Protein AF-0000000079576656 (afdb_homodimer)

Organism: NCBI:txid418240

InterPro domains:
  IPR001362 Glycoside hydrolase, family 32 [SM00640] (6-427)
  IPR013148 Glycosyl hydrolase family 32, N-terminal [PF00251] (21-283)
  IPR013189 Glycosyl hydrolase family 32, C-terminal [PF08244] (321-458)
  IPR013320 Concanavalin A-like lectin/glucanase domain superfamily [SSF49899] (324-457)
  IPR023296 Glycosyl hydrolase, five-bladed beta-propeller domain superfamily [G3DSA:2.115.10.20] (12-300)
  IPR023296 Glycosyl hydrolase, five-bladed beta-propeller domain superfamily [SSF75005] (3-295)
  IPR051214 Glycosyl Hydrolase 32 Enzymes [PTHR43101] (5-454)

Solvent-accessible surface area (backbone atoms only — not comparable to full-atom values): 45562 Å² total; per-residue (Å²): 123,66,77,52,52,53,51,60,85,83,38,26,24,38,56,40,31,50,40,63,56,91,75,32,36,38,40,33,23,29,58,38,66,48,48,66,47,78,80,43,52,74,30,21,31,31,30,34,34,27,70,48,71,57,59,72,47,78,67,47,70,33,41,76,42,42,53,90,88,34,62,27,18,24,42,50,51,29,30,53,47,75,55,97,91,35,37,38,32,43,28,13,21,29,21,93,63,30,53,85,71,76,37,64,21,23,25,35,29,36,30,37,24,90,73,86,52,61,57,46,73,49,59,79,75,49,62,51,66,61,52,92,68,40,24,39,75,40,32,37,17,36,31,73,44,78,38,71,92,74,64,30,37,37,36,34,26,12,26,24,52,57,70,60,80,52,32,36,44,11,17,32,30,32,31,37,20,78,74,86,74,60,70,44,83,69,49,75,67,49,70,36,38,72,25,43,41,32,35,41,40,33,75,52,72,60,91,73,35,35,39,42,34,30,21,33,53,23,66,66,33,31,37,34,40,30,39,18,79,39,94,85,40,72,67,41,71,55,88,72,35,52,66,41,12,37,36,36,38,49,41,34,65,44,68,49,94,88,43,34,35,33,37,23,19,38,41,36,33,49,91,65,31,50,67,34,57,73,40,86,35,24,30,36,49,71,36,27,49,46,71,44,96,85,64,50,73,30,39,45,75,42,66,54,48,68,62,39,46,52,50,72,44,78,48,79,69,47,69,50,79,26,67,67,26,47,47,69,47,77,76,41,69,77,41,69,54,35,32,37,38,34,31,33,37,31,37,42,78,74,31,44,34,34,40,42,34,36,28,23,22,76,87,42,46,31,26,39,30,44,40,35,36,40,80,59,30,26,35,36,47,45,44,34,46,13,56,66,64,72,50,37,55,41,83,43,32,47,45,78,41,90,59,56,63,69,46,77,43,55,40,39,34,43,35,41,53,41,37,39,37,39,36,45,88,41,40,36,39,42,45,74,52,65,81,59,70,34,29,20,29,30,40,37,28,24,29,18,30,34,40,40,35,75,32,36,42,25,41,46,62,54,130,124,66,75,52,53,52,51,61,88,82,40,26,24,38,54,42,31,51,40,62,57,90,75,33,36,38,40,33,23,29,59,37,67,45,47,86,34,80,80,46,54,74,30,21,31,32,30,34,34,29,69,47,72,57,59,72,44,78,69,48,69,33,41,76,41,41,52,90,88,35,60,28,19,25,40,50,51,31,31,53,49,76,57,94,91,35,37,36,32,43,30,11,21,29,20,94,64,28,53,87,72,77,37,65,21,23,27,35,29,35,31,38,26,89,73,86,54,60,56,46,73,51,59,78,76,48,62,49,68,61,51,91,68,38,24,37,75,41,33,37,17,36,30,73,43,78,38,70,91,74,64,29,36,38,36,36,27,14,26,24,52,56,71,59,80,52,33,38,46,10,18,31,31,32,32,37,19,79,75,85,73,60,69,42,82,68,49,75,65,49,69,36,38,73,25,42,40,33,36,42,39,35,73,51,71,60,91,72,36,34,40,42,33,32,22,32,54,23,67,66,32,31,37,34,42,30,38,20,78,38,96,83,40,74,66,41,71,54,86,73,34,51,65,42,12,38,36,34,39,49,42,35,66,45,68,48,95,88,43,34,34,33,37,22,19,38,41,36,34,48,91,64,31,50,66,33,57,73,41,86,34,24,31,35,49,70,35,27,48,48,72,42,95,86,65,50,73,32,39,45,75,42,65,54,47,67,62,38,46,52,49,71,43,76,48,78,69,49,69,50,79,26,66,67,27,47,47,70,48,79,75,41,69,77,41,69,52,36,32,37,39,33,31,34,37,28,36,43,78,73,30,45,34,33,37,43,34,36,28,23,21,76,87,43,45,31,26,39,30,44,39,34,35,38,81,60,30,25,34,36,44,44,42,33,46,12,56,65,63,73,52,37,54,41,82,43,30,48,45,78,41,90,59,55,62,69,46,78,43,56,40,40,34,42,35,40,52,42,36,38,38,40,38,45,87,42,38,37,39,41,43,74,50,63,80,57,69,35,30,20,30,28,39,38,27,24,30,18,30,34,40,39,36,74,33,38,43,24,42,46,62,54,130

Structure (mmCIF, N/CA/C/O backbone):
data_AF-0000000079576656-model_v1
#
loop_
_entity.id
_entity.type
_entity.pdbx_description
1 polymer beta-fructofuranosidase
#
loop_
_atom_site.group_PDB
_atom_site.id
_atom_site.type_symbol
_atom_site.label_atom_id
_atom_site.label_alt_id
_atom_site.label_comp_id
_atom_site.label_asym_id
_atom_site.label_entity_id
_atom_site.label_seq_id
_atom_site.pdbx_PDB_ins_code
_atom_site.Cartn_x
_atom_site.Cartn_y
_atom_site.Cartn_z
_atom_site.occupancy
_atom_site.B_iso_or_equiv
_atom_site.auth_seq_id
_atom_site.auth_comp_id
_atom_site.auth_asym_id
_atom_site.auth_atom_id
_atom_site.pdbx_PDB_model_num
ATOM 1 N N . MET A 1 1 ? -22.438 16.422 -5.633 1 76.94 1 MET A N 1
ATOM 2 C CA . MET A 1 1 ? -21.875 17.484 -4.797 1 76.94 1 MET A CA 1
ATOM 3 C C . MET A 1 1 ? -22.031 17.156 -3.316 1 76.94 1 MET A C 1
ATOM 5 O O . MET A 1 1 ? -23.031 16.562 -2.912 1 76.94 1 MET A O 1
ATOM 9 N N . GLN A 1 2 ? -21.016 17.562 -2.578 1 82.56 2 GLN A N 1
ATOM 10 C CA . GLN A 1 2 ? -21.047 17.266 -1.147 1 82.56 2 GLN A CA 1
ATOM 11 C C . GLN A 1 2 ? -22.234 17.938 -0.473 1 82.56 2 GLN A C 1
ATOM 13 O O . GLN A 1 2 ? -22.656 19.016 -0.874 1 82.56 2 GLN A O 1
ATOM 18 N N . LYS A 1 3 ? -22.75 17.234 0.457 1 91.31 3 LYS A N 1
ATOM 19 C CA . LYS A 1 3 ? -23.953 17.688 1.136 1 91.31 3 LYS A CA 1
ATOM 20 C C . LYS A 1 3 ? -23.672 18.047 2.594 1 91.31 3 LYS A C 1
ATOM 22 O O . LYS A 1 3 ? -24.297 18.953 3.152 1 91.31 3 LYS A O 1
ATOM 27 N N . LEU A 1 4 ? -22.781 17.312 3.176 1 97.31 4 LEU A N 1
ATOM 28 C CA . LEU A 1 4 ? -22.469 17.469 4.594 1 97.31 4 LEU A CA 1
ATOM 29 C C . LEU A 1 4 ? -21.172 18.25 4.785 1 97.31 4 LEU A C 1
ATOM 31 O O . LEU A 1 4 ? -21.125 19.203 5.566 1 97.31 4 LEU A O 1
ATOM 35 N N . TYR A 1 5 ? -20.156 17.844 4.102 1 97.75 5 TYR A N 1
ATOM 36 C CA . TYR A 1 5 ? -18.844 18.484 4.219 1 97.75 5 TYR A CA 1
ATOM 37 C C . TYR A 1 5 ? -18.797 19.781 3.414 1 97.75 5 TYR A C 1
ATOM 39 O O . TYR A 1 5 ? -19.547 19.938 2.443 1 97.75 5 TYR A O 1
ATOM 47 N N . TYR A 1 6 ? -17.953 20.672 3.76 1 98 6 TYR A N 1
ATOM 48 C CA . TYR A 1 6 ? -17.953 22.016 3.201 1 98 6 TYR A CA 1
ATOM 49 C C . TYR A 1 6 ? -17 22.109 2.014 1 98 6 TYR A C 1
ATOM 51 O O . TYR A 1 6 ? -15.82 21.766 2.125 1 98 6 TYR A O 1
ATOM 59 N N . GLN A 1 7 ? -17.453 22.547 1.021 1 97.69 7 GLN A N 1
ATOM 60 C CA . GLN A 1 7 ? -16.734 23 -0.173 1 97.69 7 GLN A CA 1
ATOM 61 C C . GLN A 1 7 ? -17.5 24.109 -0.886 1 97.69 7 GLN A C 1
ATOM 63 O O . GLN A 1 7 ? -18.641 23.922 -1.306 1 97.69 7 GLN A O 1
ATOM 68 N N . PHE A 1 8 ? -16.891 25.281 -1.002 1 97.31 8 PHE A N 1
ATOM 69 C CA . PHE A 1 8 ? -17.562 26.375 -1.691 1 97.31 8 PHE A CA 1
ATOM 70 C C . PHE A 1 8 ? -17.781 26.047 -3.162 1 97.31 8 PHE A C 1
ATOM 72 O O . PHE A 1 8 ? -16.906 25.469 -3.811 1 97.31 8 PHE A O 1
ATOM 79 N N . PRO A 1 9 ? -18.969 26.344 -3.723 1 95.56 9 PRO A N 1
ATOM 80 C CA . PRO A 1 9 ? -19.281 25.969 -5.102 1 95.56 9 PRO A CA 1
ATOM 81 C C . PRO A 1 9 ? -18.25 26.453 -6.105 1 95.56 9 PRO A C 1
ATOM 83 O O . PRO A 1 9 ? -17.828 27.609 -6.055 1 95.56 9 PRO A O 1
ATOM 86 N N . GLY A 1 10 ? -17.891 25.547 -6.91 1 94.75 10 GLY A N 1
ATOM 87 C CA . GLY A 1 10 ? -16.984 25.875 -8 1 94.75 10 GLY A CA 1
ATOM 88 C C . GLY A 1 10 ? -15.539 26 -7.562 1 94.75 10 GLY A C 1
ATOM 89 O O . GLY A 1 10 ? -14.688 26.453 -8.336 1 94.75 10 GLY A O 1
ATOM 90 N N . THR A 1 11 ? -15.266 25.719 -6.355 1 97.19 11 THR A N 1
ATOM 91 C CA . THR A 1 11 ? -13.906 25.797 -5.836 1 97.19 11 THR A CA 1
ATOM 92 C C . THR A 1 11 ? -13.523 24.516 -5.094 1 97.19 11 THR A C 1
ATOM 94 O O . THR A 1 11 ? -14.383 23.688 -4.82 1 97.19 11 THR A O 1
ATOM 97 N N . TRP A 1 12 ? -12.305 24.344 -4.879 1 97.94 12 TRP A N 1
ATOM 98 C CA . TRP A 1 12 ? -11.758 23.25 -4.082 1 97.94 12 TRP A CA 1
ATOM 99 C C . TRP A 1 12 ? -11.047 23.781 -2.84 1 97.94 12 TRP A C 1
ATOM 101 O O . TRP A 1 12 ? -10.258 24.734 -2.924 1 97.94 12 TRP A O 1
ATOM 111 N N . PHE A 1 13 ? -11.336 23.188 -1.764 1 98.38 13 PHE A N 1
ATOM 112 C CA . PHE A 1 13 ? -10.914 23.641 -0.441 1 98.38 13 PHE A CA 1
ATOM 113 C C . PHE A 1 13 ? -9.453 23.266 -0.188 1 98.38 13 PHE A C 1
ATOM 115 O O . PHE A 1 13 ? -9.094 22.094 -0.197 1 98.38 13 PHE A O 1
ATOM 122 N N . GLY A 1 14 ? -8.602 24.297 0.039 1 98.19 14 GLY A N 1
ATOM 123 C CA . GLY A 1 14 ? -7.203 24.109 0.386 1 98.19 14 GLY A CA 1
ATOM 124 C C . GLY A 1 14 ? -6.926 24.266 1.869 1 98.19 14 GLY A C 1
ATOM 125 O O . GLY A 1 14 ? -7.816 24.047 2.697 1 98.19 14 GLY A O 1
ATOM 126 N N . ASP A 1 15 ? -5.73 24.609 2.205 1 98.56 15 ASP A N 1
ATOM 127 C CA . ASP A 1 15 ? -5.277 24.672 3.592 1 98.56 15 ASP A CA 1
ATOM 128 C C . ASP A 1 15 ? -6.172 25.594 4.414 1 98.56 15 ASP A C 1
ATOM 130 O O . ASP A 1 15 ? -6.586 26.656 3.938 1 98.56 15 ASP A O 1
ATOM 134 N N . CYS A 1 16 ? -6.441 25.156 5.609 1 98.75 16 CYS A N 1
ATOM 135 C CA . CYS A 1 16 ? -7.32 25.891 6.512 1 98.75 16 CYS A CA 1
ATOM 136 C C . CYS A 1 16 ? -6.547 26.453 7.699 1 98.75 16 CYS A C 1
ATOM 138 O O . CYS A 1 16 ? -5.758 25.734 8.32 1 98.75 16 CYS A O 1
ATOM 140 N N . MET A 1 17 ? -6.73 27.734 7.953 1 98.75 17 MET A N 1
ATOM 141 C CA . MET A 1 17 ? -6.207 28.406 9.141 1 98.75 17 MET A CA 1
ATOM 142 C C . MET A 1 17 ? -7.316 28.672 10.148 1 98.75 17 MET A C 1
ATOM 144 O O . MET A 1 17 ? -7.918 29.75 10.148 1 98.75 17 MET A O 1
ATOM 148 N N . PRO A 1 18 ? -7.457 27.734 11.062 1 98.75 18 PRO A N 1
ATOM 149 C CA . PRO A 1 18 ? -8.625 27.781 11.938 1 98.75 18 PRO A CA 1
ATOM 150 C C . PRO A 1 18 ? -8.453 28.766 13.094 1 98.75 18 PRO A C 1
ATOM 152 O O . PRO A 1 18 ? -7.332 29.016 13.531 1 98.75 18 PRO A O 1
ATOM 155 N N . PHE A 1 19 ? -9.547 29.25 13.562 1 98.69 19 PHE A N 1
ATOM 156 C CA . PHE A 1 19 ? -9.672 30.062 14.773 1 98.69 19 PHE A CA 1
ATOM 157 C C . PHE A 1 19 ? -11.031 29.844 15.43 1 98.69 19 PHE A C 1
ATOM 159 O O . PHE A 1 19 ? -11.914 29.219 14.844 1 98.69 19 PHE A O 1
ATOM 166 N N . GLY A 1 20 ? -11.148 30.172 16.688 1 98.25 20 GLY A N 1
ATOM 167 C CA . GLY A 1 20 ? -12.414 30.094 17.391 1 98.25 20 GLY A CA 1
ATOM 168 C C . GLY A 1 20 ? -12.688 31.312 18.25 1 98.25 20 GLY A C 1
ATOM 169 O O . GLY A 1 20 ? -11.766 31.875 18.859 1 98.25 20 GLY A O 1
ATOM 170 N N . HIS A 1 21 ? -13.82 31.734 18.266 1 97.94 21 HIS A N 1
ATOM 171 C CA . HIS A 1 21 ? -14.289 32.844 19.094 1 97.94 21 HIS A CA 1
ATOM 172 C C . HIS A 1 21 ? -15.766 32.688 19.453 1 97.94 21 HIS A C 1
ATOM 174 O O . HIS A 1 21 ? -16.594 32.406 18.578 1 97.94 21 HIS A O 1
ATOM 180 N N . GLY A 1 22 ? -16.047 32.844 20.734 1 97.31 22 GLY A N 1
ATOM 181 C CA . GLY A 1 22 ? -17.406 32.562 21.156 1 97.31 22 GLY A CA 1
ATOM 182 C C . GLY A 1 22 ? -17.812 31.125 20.953 1 97.31 22 GLY A C 1
ATOM 183 O O . GLY A 1 22 ? -17.141 30.203 21.422 1 97.31 22 GLY A O 1
ATOM 184 N N . ASP A 1 23 ? -18.859 31.016 20.141 1 97.19 23 ASP A N 1
ATOM 185 C CA . ASP A 1 23 ? -19.344 29.656 19.891 1 97.19 23 ASP A CA 1
ATOM 186 C C . ASP A 1 23 ? -19.109 29.25 18.438 1 97.19 23 ASP A C 1
ATOM 188 O O . ASP A 1 23 ? -19.672 28.266 17.969 1 97.19 23 ASP A O 1
ATOM 192 N N . LYS A 1 24 ? -18.219 30.062 17.781 1 98.06 24 LYS A N 1
ATOM 193 C CA . LYS A 1 24 ? -18.047 29.812 16.359 1 98.06 24 LYS A CA 1
ATOM 194 C C . LYS A 1 24 ? -16.578 29.516 16.016 1 98.06 24 LYS A C 1
ATOM 196 O O . LYS A 1 24 ? -15.672 30.109 16.594 1 98.06 24 LYS A O 1
ATOM 201 N N . PHE A 1 25 ? -16.5 28.625 15.141 1 98.69 25 PHE A N 1
ATOM 202 C CA . PHE A 1 25 ? -15.211 28.422 14.492 1 98.69 25 PHE A CA 1
ATOM 203 C C . PHE A 1 25 ? -15.109 29.234 13.211 1 98.69 25 PHE A C 1
ATOM 205 O O . PHE A 1 25 ? -16.094 29.391 12.477 1 98.69 25 PHE A O 1
ATOM 212 N N . TYR A 1 26 ? -14 29.828 13.023 1 98.81 26 TYR A N 1
ATOM 213 C CA . TYR A 1 26 ? -13.648 30.578 11.82 1 98.81 26 TYR A CA 1
ATOM 214 C C . TYR A 1 26 ? -12.711 29.781 10.93 1 98.81 26 TYR A C 1
ATOM 216 O O . TYR A 1 26 ? -11.609 29.406 11.352 1 98.81 26 TYR A O 1
ATOM 224 N N . LEU A 1 27 ? -13.141 29.469 9.711 1 98.81 27 LEU A N 1
ATOM 225 C CA . LEU A 1 27 ? -12.344 28.75 8.727 1 98.81 27 LEU A CA 1
ATOM 226 C C . LEU A 1 27 ? -11.758 29.719 7.703 1 98.81 27 LEU A C 1
ATOM 228 O O . LEU A 1 27 ? -12.375 30 6.672 1 98.81 27 LEU A O 1
ATOM 232 N N . TYR A 1 28 ? -10.625 30.281 7.992 1 98.88 28 TYR A N 1
ATOM 233 C CA . TYR A 1 28 ? -9.875 30.938 6.93 1 98.88 28 TYR A CA 1
ATOM 234 C C . TYR A 1 28 ? -9.219 29.922 6.004 1 98.88 28 TYR A C 1
ATOM 236 O O . TYR A 1 28 ? -8.5 29.031 6.461 1 98.88 28 TYR A O 1
ATOM 244 N N . HIS A 1 29 ? -9.516 30 4.711 1 98.69 29 HIS A N 1
ATOM 245 C CA . HIS A 1 29 ? -9.055 28.922 3.861 1 98.69 29 HIS A CA 1
ATOM 246 C C . HIS A 1 29 ? -8.797 29.406 2.438 1 98.69 29 HIS A C 1
ATOM 248 O O . HIS A 1 29 ? -9.211 30.5 2.064 1 98.69 29 HIS A O 1
ATOM 254 N N . GLN A 1 30 ? -8.086 28.562 1.775 1 98.38 30 GLN A N 1
ATOM 255 C CA . GLN A 1 30 ? -7.781 28.812 0.37 1 98.38 30 GLN A CA 1
ATOM 256 C C . GLN A 1 30 ? -8.828 28.172 -0.539 1 98.38 30 GLN A C 1
ATOM 258 O O . GLN A 1 30 ? -9.336 27.094 -0.244 1 98.38 30 GLN A O 1
ATOM 263 N N . ARG A 1 31 ? -9.125 28.844 -1.634 1 97.94 31 ARG A N 1
ATOM 264 C CA . ARG A 1 31 ? -10.016 28.297 -2.654 1 97.94 31 ARG A CA 1
ATOM 265 C C . ARG A 1 31 ? -9.297 28.172 -3.996 1 97.94 31 ARG A C 1
ATOM 267 O O . ARG A 1 31 ? -8.859 29.188 -4.566 1 97.94 31 ARG A O 1
ATOM 274 N N . ASP A 1 32 ? -9.219 26.969 -4.363 1 96.62 32 ASP A N 1
ATOM 275 C CA . ASP A 1 32 ? -8.664 26.703 -5.688 1 96.62 32 ASP A CA 1
ATOM 276 C C . ASP A 1 32 ? -9.766 26.688 -6.746 1 96.62 32 ASP A C 1
ATOM 278 O O . ASP A 1 32 ? -10.859 26.156 -6.508 1 96.62 32 ASP A O 1
ATOM 282 N N . THR A 1 33 ? -9.477 27.297 -7.941 1 96.06 33 THR A N 1
ATOM 283 C CA . THR A 1 33 ? -10.477 27.328 -9 1 96.06 33 THR A CA 1
ATOM 284 C C . THR A 1 33 ? -10.172 26.266 -10.062 1 96.06 33 THR A C 1
ATOM 286 O O . THR A 1 33 ? -11.016 25.984 -10.914 1 96.06 33 THR A O 1
ATOM 289 N N . ARG A 1 34 ? -9.023 25.719 -9.969 1 95.44 34 ARG A N 1
ATOM 290 C CA . ARG A 1 34 ? -8.547 24.719 -10.938 1 95.44 34 ARG A CA 1
ATOM 291 C C . ARG A 1 34 ? -8.492 25.312 -12.336 1 95.44 34 ARG A C 1
ATOM 293 O O . ARG A 1 34 ? -8.844 24.641 -13.312 1 95.44 34 ARG A O 1
ATOM 300 N N . LYS A 1 35 ? -8.102 26.531 -12.422 1 94.56 35 LYS A N 1
ATOM 301 C CA . LYS A 1 35 ? -7.988 27.203 -13.711 1 94.56 35 LYS A CA 1
ATOM 302 C C . LYS A 1 35 ? -6.582 27.766 -13.914 1 94.56 35 LYS A C 1
ATOM 304 O O . LYS A 1 35 ? -6.266 28.859 -13.43 1 94.56 35 LYS A O 1
ATOM 309 N N . PRO A 1 36 ? -5.684 27.328 -14.828 1 88.69 36 PRO A N 1
ATOM 310 C CA . PRO A 1 36 ? -5.832 25.922 -15.242 1 88.69 36 PRO A CA 1
ATOM 311 C C . PRO A 1 36 ? -5.402 24.938 -14.156 1 88.69 36 PRO A C 1
ATOM 313 O O . PRO A 1 36 ? -4.5 25.234 -13.367 1 88.69 36 PRO A O 1
ATOM 316 N N . GLY A 1 37 ? -5.883 23.844 -13.875 1 89.75 37 GLY A N 1
ATOM 317 C CA . GLY A 1 37 ? -5.52 22.844 -12.891 1 89.75 37 GLY A CA 1
ATOM 318 C C . GLY A 1 37 ? -5.305 23.406 -11.5 1 89.75 37 GLY A C 1
ATOM 319 O O . GLY A 1 37 ? -5.664 24.562 -11.234 1 89.75 37 GLY A O 1
ATOM 320 N N . PRO A 1 38 ? -4.602 22.641 -10.656 1 92.06 38 PRO A N 1
ATOM 321 C CA . PRO A 1 38 ? -4.305 23.172 -9.32 1 92.06 38 PRO A CA 1
ATOM 322 C C . PRO A 1 38 ? -3.273 24.297 -9.344 1 92.06 38 PRO A C 1
ATOM 324 O O . PRO A 1 38 ? -2.314 24.25 -10.117 1 92.06 38 PRO A O 1
ATOM 327 N N . PHE A 1 39 ? -3.51 25.297 -8.562 1 90.06 39 PHE A N 1
ATOM 328 C CA . PHE A 1 39 ? -2.609 26.438 -8.422 1 90.06 39 PHE A CA 1
ATOM 329 C C . PHE A 1 39 ? -2.541 27.25 -9.711 1 90.06 39 PHE A C 1
ATOM 331 O O . PHE A 1 39 ? -1.532 27.891 -9.992 1 90.06 39 PHE A O 1
ATOM 338 N N . GLY A 1 40 ? -3.605 27.141 -10.508 1 92.88 40 GLY A N 1
ATOM 339 C CA . GLY A 1 40 ? -3.607 27.906 -11.75 1 92.88 40 GLY A CA 1
ATOM 340 C C . GLY A 1 40 ? -3.738 29.406 -11.539 1 92.88 40 GLY A C 1
ATOM 341 O O . GLY A 1 40 ? -2.934 30.172 -12.047 1 92.88 40 GLY A O 1
ATOM 342 N N . GLU A 1 41 ? -4.746 29.781 -10.812 1 95.81 41 GLU A N 1
ATOM 343 C CA . GLU A 1 41 ? -4.973 31.172 -10.461 1 95.81 41 GLU A CA 1
ATOM 344 C C . GLU A 1 41 ? -4.57 31.453 -9.016 1 95.81 41 GLU A C 1
ATOM 346 O O . GLU A 1 41 ? -4.801 30.625 -8.125 1 95.81 41 GLU A O 1
ATOM 351 N N . PRO A 1 42 ? -3.926 32.656 -8.836 1 97.19 42 PRO A N 1
ATOM 352 C CA . PRO A 1 42 ? -3.576 33 -7.457 1 97.19 42 PRO A CA 1
ATOM 353 C C . PRO A 1 42 ? -4.801 33.156 -6.555 1 97.19 42 PRO A C 1
ATOM 355 O O . PRO A 1 42 ? -5.887 33.469 -7.031 1 97.19 42 PRO A O 1
ATOM 358 N N . PHE A 1 43 ? -4.637 32.906 -5.301 1 97.75 43 PHE A N 1
ATOM 359 C CA . PHE A 1 43 ? -5.727 33 -4.336 1 97.75 43 PHE A CA 1
ATOM 360 C C . PHE A 1 43 ? -5.254 33.656 -3.047 1 97.75 43 PHE A C 1
ATOM 362 O O . PHE A 1 43 ? -4.055 33.719 -2.77 1 97.75 43 PHE A O 1
ATOM 369 N N . GLY A 1 44 ? -6.156 34.312 -2.314 1 97.88 44 GLY A N 1
ATOM 370 C CA . GLY A 1 44 ? -5.988 34.719 -0.933 1 97.88 44 GLY A CA 1
ATOM 371 C C . GLY A 1 44 ? -6.625 33.781 0.061 1 97.88 44 GLY A C 1
ATOM 372 O O . GLY A 1 44 ? -6.57 32.562 -0.118 1 97.88 44 GLY A O 1
ATOM 373 N N . TRP A 1 45 ? -7.098 34.375 1.173 1 98.62 45 TRP A N 1
ATOM 374 C CA . TRP A 1 45 ? -7.895 33.594 2.129 1 98.62 45 TRP A CA 1
ATOM 375 C C . TRP A 1 45 ? -9.367 34 2.057 1 98.62 45 TRP A C 1
ATOM 377 O O . TRP A 1 45 ? -9.688 35.188 2.025 1 98.62 45 TRP A O 1
ATOM 387 N N . ASP A 1 46 ? -10.203 33.031 1.973 1 98.62 46 ASP A N 1
ATOM 388 C CA . ASP A 1 46 ? -11.641 33.219 2.186 1 98.62 46 ASP A CA 1
ATOM 389 C C . ASP A 1 46 ? -12.047 32.781 3.584 1 98.62 46 ASP A C 1
ATOM 391 O O . ASP A 1 46 ? -11.297 32.062 4.262 1 98.62 46 ASP A O 1
ATOM 395 N N . LEU A 1 47 ? -13.219 33.25 4.023 1 98.75 47 LEU A N 1
ATOM 396 C CA . LEU A 1 47 ? -13.672 32.938 5.371 1 98.75 47 LEU A CA 1
ATOM 397 C C . LEU A 1 47 ? -15.055 32.281 5.344 1 98.75 47 LEU A C 1
ATOM 399 O O . LEU A 1 47 ? -15.961 32.781 4.66 1 98.75 47 LEU A O 1
ATOM 403 N N . ALA A 1 48 ? -15.164 31.172 5.977 1 98.69 48 ALA A N 1
ATOM 404 C CA . ALA A 1 48 ? -16.438 30.594 6.383 1 98.69 48 ALA A CA 1
ATOM 405 C C . ALA A 1 48 ? -16.484 30.391 7.895 1 98.69 48 ALA A C 1
ATOM 407 O O . ALA A 1 48 ? -15.453 30.203 8.539 1 98.69 48 ALA A O 1
ATOM 408 N N . THR A 1 49 ? -17.656 30.484 8.484 1 98.56 49 THR A N 1
ATOM 409 C CA . THR A 1 49 ? -17.812 30.219 9.914 1 98.56 49 THR A CA 1
ATOM 410 C C . THR A 1 49 ? -18.812 29.094 10.148 1 98.56 49 THR A C 1
ATOM 412 O O . THR A 1 49 ? -19.656 28.828 9.297 1 98.56 49 THR A O 1
ATOM 415 N N . THR A 1 50 ? -18.672 28.422 11.211 1 98.62 50 THR A N 1
ATOM 416 C CA . THR A 1 50 ? -19.578 27.359 11.594 1 98.62 50 THR A CA 1
ATOM 417 C C . THR A 1 50 ? -19.562 27.156 13.109 1 98.62 50 THR A C 1
ATOM 419 O O . THR A 1 50 ? -18.562 27.438 13.766 1 98.62 50 THR A O 1
ATOM 422 N N . SER A 1 51 ? -20.688 26.688 13.664 1 98 51 SER A N 1
ATOM 423 C CA . SER A 1 51 ? -20.734 26.328 15.078 1 98 51 SER A CA 1
ATOM 424 C C . SER A 1 51 ? -20.922 24.812 15.266 1 98 51 SER A C 1
ATOM 426 O O . SER A 1 51 ? -20.859 24.312 16.391 1 98 51 SER A O 1
ATOM 428 N N . ASP A 1 52 ? -21.172 24.141 14.148 1 97.62 52 ASP A N 1
ATOM 429 C CA . ASP A 1 52 ? -21.578 22.75 14.344 1 97.62 52 ASP A CA 1
ATOM 430 C C . ASP A 1 52 ? -20.969 21.844 13.289 1 97.62 52 ASP A C 1
ATOM 432 O O . ASP A 1 52 ? -21.172 20.625 13.312 1 97.62 52 ASP A O 1
ATOM 436 N N . PHE A 1 53 ? -20.234 22.422 12.305 1 98.25 53 PHE A N 1
ATOM 437 C CA . PHE A 1 53 ? -19.562 21.703 11.227 1 98.25 53 PHE A CA 1
ATOM 438 C C . PHE A 1 53 ? -20.578 21.031 10.312 1 98.25 53 PHE A C 1
ATOM 440 O O . PHE A 1 53 ? -20.266 20.031 9.664 1 98.25 53 PHE A O 1
ATOM 447 N N . VAL A 1 54 ? -21.781 21.422 10.266 1 97.69 54 VAL A N 1
ATOM 448 C CA . VAL A 1 54 ? -22.844 21 9.367 1 97.69 54 VAL A CA 1
ATOM 449 C C . VAL A 1 54 ? -23.328 22.188 8.547 1 97.69 54 VAL A C 1
ATOM 451 O O . VAL A 1 54 ? -23.484 22.094 7.328 1 97.69 54 VAL A O 1
ATOM 454 N N . HIS A 1 55 ? -23.594 23.328 9.203 1 97.06 55 HIS A N 1
ATOM 455 C CA . HIS A 1 55 ? -24.016 24.562 8.57 1 97.06 55 HIS A CA 1
ATOM 456 C C . HIS A 1 55 ? -22.891 25.578 8.531 1 97.06 55 HIS A C 1
ATOM 458 O O . HIS A 1 55 ? -22.266 25.875 9.562 1 97.06 55 HIS A O 1
ATOM 464 N N . TYR A 1 56 ? -22.656 26.094 7.363 1 97.94 56 TYR A N 1
ATOM 465 C CA . TYR A 1 56 ? -21.562 27.047 7.184 1 97.94 56 TYR A CA 1
ATOM 466 C C . TYR A 1 56 ? -22.078 28.375 6.641 1 97.94 56 TYR A C 1
ATOM 468 O O . TYR A 1 56 ? -22.969 28.406 5.801 1 97.94 56 TYR A O 1
ATOM 476 N N . GLU A 1 57 ? -21.531 29.438 7.117 1 98 57 GLU A N 1
ATOM 477 C CA . GLU A 1 57 ? -21.781 30.766 6.586 1 98 57 GLU A CA 1
ATOM 478 C C . GLU A 1 57 ? -20.562 31.312 5.855 1 98 57 GLU A C 1
ATOM 480 O O . GLU A 1 57 ? -19.5 31.484 6.453 1 98 57 GLU A O 1
ATOM 485 N N . ASP A 1 58 ? -20.75 31.547 4.617 1 98 58 ASP A N 1
ATOM 486 C CA . ASP A 1 58 ? -19.672 32.156 3.822 1 98 58 ASP A CA 1
ATOM 487 C C . ASP A 1 58 ? -19.578 33.656 4.09 1 98 58 ASP A C 1
ATOM 489 O O . ASP A 1 58 ? -20.562 34.375 3.986 1 98 58 ASP A O 1
ATOM 493 N N . LYS A 1 59 ? -18.375 34.125 4.398 1 98.06 59 LYS A N 1
ATOM 494 C CA . LYS A 1 59 ? -18.156 35.531 4.707 1 98.06 59 LYS A CA 1
ATOM 495 C C . LYS A 1 59 ? -17.328 36.219 3.621 1 98.06 59 LYS A C 1
ATOM 497 O O . LYS A 1 59 ? -16.953 37.375 3.758 1 98.06 59 LYS A O 1
ATOM 502 N N . GLY A 1 60 ? -17.016 35.438 2.578 1 97.31 60 GLY A N 1
ATOM 503 C CA . GLY A 1 60 ? -16.297 36.031 1.445 1 97.31 60 GLY A CA 1
ATOM 504 C C . GLY A 1 60 ? -14.805 36.125 1.679 1 97.31 60 GLY A C 1
ATOM 505 O O . GLY A 1 60 ? -14.234 35.312 2.43 1 97.31 60 GLY A O 1
ATOM 506 N N . VAL A 1 61 ? -14.156 37 0.935 1 97.69 61 VAL A N 1
ATOM 507 C CA . VAL A 1 61 ? -12.703 37.156 0.974 1 97.69 61 VAL A CA 1
ATOM 508 C C . VAL A 1 61 ? -12.297 37.844 2.283 1 97.69 61 VAL A C 1
ATOM 510 O O . VAL A 1 61 ? -12.805 38.906 2.625 1 97.69 61 VAL A O 1
ATOM 513 N N . ALA A 1 62 ? -11.477 37.156 3.014 1 97.88 62 ALA A N 1
ATOM 514 C CA . ALA A 1 62 ? -10.93 37.75 4.238 1 97.88 62 ALA A CA 1
ATOM 515 C C . ALA A 1 62 ? -9.656 38.531 3.957 1 97.88 62 ALA A C 1
ATOM 517 O O . ALA A 1 62 ? -9.539 39.688 4.328 1 97.88 62 ALA A O 1
ATOM 518 N N . ILE A 1 63 ? -8.727 37.875 3.336 1 97.62 63 ILE A N 1
ATOM 519 C CA . ILE A 1 63 ? -7.488 38.5 2.908 1 97.62 63 ILE A CA 1
ATOM 520 C C . ILE A 1 63 ? -7.301 38.312 1.404 1 97.62 63 ILE A C 1
ATOM 522 O O . ILE A 1 63 ? -6.938 37.219 0.951 1 97.62 63 ILE A O 1
ATOM 526 N N . PRO A 1 64 ? -7.402 39.375 0.657 1 97 64 PRO A N 1
ATOM 527 C CA . PRO A 1 64 ? -7.234 39.25 -0.792 1 97 64 PRO A CA 1
ATOM 528 C C . PRO A 1 64 ? -5.793 38.938 -1.191 1 97 64 PRO A C 1
ATOM 530 O O . PRO A 1 64 ? -4.855 39.438 -0.545 1 97 64 PRO A O 1
ATOM 533 N N . ARG A 1 65 ? -5.641 38.188 -2.217 1 97.06 65 ARG A N 1
ATOM 534 C CA . ARG A 1 65 ? -4.32 37.969 -2.799 1 97.06 65 ARG A CA 1
ATOM 535 C C . ARG A 1 65 ? -3.668 39.312 -3.193 1 97.06 65 ARG A C 1
ATOM 537 O O . ARG A 1 65 ? -4.352 40.312 -3.354 1 97.06 65 ARG A O 1
ATOM 544 N N . GLY A 1 66 ? -2.34 39.25 -3.393 1 96.75 66 GLY A N 1
ATOM 545 C CA . GLY A 1 66 ? -1.635 40.375 -3.971 1 96.75 66 GLY A CA 1
ATOM 546 C C . GLY A 1 66 ? -1.683 40.375 -5.488 1 96.75 66 GLY A C 1
ATOM 547 O O . GLY A 1 66 ? -2.188 39.438 -6.109 1 96.75 66 GLY A O 1
ATOM 548 N N . THR A 1 67 ? -1.183 41.531 -6.02 1 96.75 67 THR A N 1
ATOM 549 C CA . THR A 1 67 ? -1.01 41.625 -7.465 1 96.75 67 THR A CA 1
ATOM 550 C C . THR A 1 67 ? 0.102 40.688 -7.926 1 96.75 67 THR A C 1
ATOM 552 O O . THR A 1 67 ? 0.804 40.094 -7.102 1 96.75 67 THR A O 1
ATOM 555 N N . ASP A 1 68 ? 0.195 40.531 -9.18 1 96.31 68 ASP A N 1
ATOM 556 C CA . ASP A 1 68 ? 1.197 39.625 -9.734 1 96.31 68 ASP A CA 1
ATOM 557 C C . ASP A 1 68 ? 2.609 40.094 -9.422 1 96.31 68 ASP A C 1
ATOM 559 O O . ASP A 1 68 ? 3.564 39.312 -9.461 1 96.31 68 ASP A O 1
ATOM 563 N N . GLU A 1 69 ? 2.75 41.375 -9.102 1 95.69 69 GLU A N 1
ATOM 564 C CA . GLU A 1 69 ? 4.062 41.938 -8.836 1 95.69 69 GLU A CA 1
ATOM 565 C C . GLU A 1 69 ? 4.363 41.969 -7.344 1 95.69 69 GLU A C 1
ATOM 567 O O . GLU A 1 69 ? 5.48 42.312 -6.938 1 95.69 69 GLU A O 1
ATOM 572 N N . GLU A 1 70 ? 3.414 41.562 -6.559 1 96.69 70 GLU A N 1
ATOM 573 C CA . GLU A 1 70 ? 3.57 41.656 -5.109 1 96.69 70 GLU A CA 1
ATOM 574 C C . GLU A 1 70 ? 4.02 40.344 -4.516 1 96.69 70 GLU A C 1
ATOM 576 O O . GLU A 1 70 ? 3.791 39.281 -5.105 1 96.69 70 GLU A O 1
ATOM 581 N N . GLN A 1 71 ? 4.699 40.375 -3.359 1 96.06 71 GLN A N 1
ATOM 582 C CA . GLN A 1 71 ? 5.23 39.219 -2.66 1 96.06 71 GLN A CA 1
ATOM 583 C C . GLN A 1 71 ? 4.137 38.188 -2.402 1 96.06 71 GLN A C 1
ATOM 585 O O . GLN A 1 71 ? 4.379 36.969 -2.494 1 96.06 71 GLN A O 1
ATOM 590 N N . ASP A 1 72 ? 2.963 38.625 -2.053 1 97.56 72 ASP A N 1
ATOM 591 C CA . ASP A 1 72 ? 1.873 37.75 -1.693 1 97.56 72 ASP A CA 1
ATOM 592 C C . ASP A 1 72 ? 0.91 37.531 -2.861 1 97.56 72 ASP A C 1
ATOM 594 O O . ASP A 1 72 ? -0.308 37.562 -2.676 1 97.56 72 ASP A O 1
ATOM 598 N N . GLN A 1 73 ? 1.536 37.375 -4.109 1 97.62 73 GLN A N 1
ATOM 599 C CA . GLN A 1 73 ? 0.731 36.969 -5.254 1 97.62 73 GLN A CA 1
ATOM 600 C C . GLN A 1 73 ? -0.266 35.875 -4.867 1 97.62 73 GLN A C 1
ATOM 602 O O . GLN A 1 73 ? -1.44 35.938 -5.238 1 97.62 73 GLN A O 1
ATOM 607 N N . PHE A 1 74 ? 0.248 34.875 -4.191 1 97.88 74 PHE A N 1
ATOM 608 C CA . PHE A 1 74 ? -0.535 33.875 -3.469 1 97.88 74 PHE A CA 1
ATOM 609 C C . PHE A 1 74 ? -0.42 34.094 -1.964 1 97.88 74 PHE A C 1
ATOM 611 O O . PHE A 1 74 ? 0.652 34.438 -1.46 1 97.88 74 PHE A O 1
ATOM 618 N N . ILE A 1 75 ? -1.453 33.906 -1.297 1 98.12 75 ILE A N 1
ATOM 619 C CA . ILE A 1 75 ? -1.364 33.844 0.158 1 98.12 75 ILE A CA 1
ATOM 620 C C . ILE A 1 75 ? -1.473 32.375 0.624 1 98.12 75 ILE A C 1
ATOM 622 O O . ILE A 1 75 ? -2.562 31.812 0.627 1 98.12 75 ILE A O 1
ATOM 626 N N . PHE A 1 76 ? -0.338 31.828 1.043 1 98.25 76 PHE A N 1
ATOM 627 C CA . PHE A 1 76 ? -0.237 30.453 1.539 1 98.25 76 PHE A CA 1
ATOM 628 C C . PHE A 1 76 ? -0.561 30.391 3.027 1 98.25 76 PHE A C 1
ATOM 630 O O . PHE A 1 76 ? -0.971 31.391 3.621 1 98.25 76 PHE A O 1
ATOM 637 N N . ALA A 1 77 ? -0.45 29.25 3.582 1 98.25 77 ALA A N 1
ATOM 638 C CA . ALA A 1 77 ? -0.948 28.953 4.926 1 98.25 77 ALA A CA 1
ATOM 639 C C . ALA A 1 77 ? -0.232 29.812 5.973 1 98.25 77 ALA A C 1
ATOM 641 O O . ALA A 1 77 ? 0.893 30.266 5.75 1 98.25 77 ALA A O 1
ATOM 642 N N . GLY A 1 78 ? -0.87 29.984 7.086 1 98 78 GLY A N 1
ATOM 643 C CA . GLY A 1 78 ? -0.423 30.719 8.266 1 98 78 GLY A CA 1
ATOM 644 C C . GLY A 1 78 ? -1.287 30.453 9.484 1 98 78 GLY A C 1
ATOM 645 O O . GLY A 1 78 ? -1.847 29.375 9.641 1 98 78 GLY A O 1
ATOM 646 N N . SER A 1 79 ? -1.257 31.406 10.383 1 97.62 79 SER A N 1
ATOM 647 C CA . SER A 1 79 ? -2.039 31.203 11.594 1 97.62 79 SER A CA 1
ATOM 648 C C . SER A 1 79 ? -2.766 32.469 12.016 1 97.62 79 SER A C 1
ATOM 650 O O . SER A 1 79 ? -2.369 33.562 11.633 1 97.62 79 SER A O 1
ATOM 652 N N . VAL A 1 80 ? -3.857 32.344 12.656 1 98.38 80 VAL A N 1
ATOM 653 C CA . VAL A 1 80 ? -4.664 33.375 13.266 1 98.38 80 VAL A CA 1
ATOM 654 C C . VAL A 1 80 ? -4.59 33.281 14.789 1 98.38 80 VAL A C 1
ATOM 656 O O . VAL A 1 80 ? -4.727 32.188 15.352 1 98.38 80 VAL A O 1
ATOM 659 N N . PHE A 1 81 ? -4.324 34.375 15.453 1 97.81 81 PHE A N 1
ATOM 660 C CA . PHE A 1 81 ? -4.246 34.344 16.906 1 97.81 81 PHE A CA 1
ATOM 661 C C . PHE A 1 81 ? -4.574 35.719 17.484 1 97.81 81 PHE A C 1
ATOM 663 O O . PHE A 1 81 ? -4.582 36.719 16.766 1 97.81 81 PHE A O 1
ATOM 670 N N . GLU A 1 82 ? -4.953 35.688 18.703 1 97.12 82 GLU A N 1
ATOM 671 C CA . GLU A 1 82 ? -5.211 36.938 19.438 1 97.12 82 GLU A CA 1
ATOM 672 C C . GLU A 1 82 ? -4.031 37.281 20.328 1 97.12 82 GLU A C 1
ATOM 674 O O . GLU A 1 82 ? -3.471 36.438 21.016 1 97.12 82 GLU A O 1
ATOM 679 N N . ALA A 1 83 ? -3.623 38.531 20.25 1 95.69 83 ALA A N 1
ATOM 680 C CA . ALA A 1 83 ? -2.539 39.031 21.094 1 95.69 83 ALA A CA 1
ATOM 681 C C . ALA A 1 83 ? -2.586 40.562 21.172 1 95.69 83 ALA A C 1
ATOM 683 O O . ALA A 1 83 ? -2.926 41.25 20.203 1 95.69 83 ALA A O 1
ATOM 684 N N . GLU A 1 84 ? -2.262 41.031 22.422 1 92.38 84 GLU A N 1
ATOM 685 C CA . GLU A 1 84 ? -2.131 42.469 22.656 1 92.38 84 GLU A CA 1
ATOM 686 C C . GLU A 1 84 ? -3.418 43.188 22.297 1 92.38 84 GLU A C 1
ATOM 688 O O . GLU A 1 84 ? -3.377 44.25 21.625 1 92.38 84 GLU A O 1
ATOM 693 N N . GLY A 1 85 ? -4.496 42.625 22.453 1 93.75 85 GLY A N 1
ATOM 694 C CA . GLY A 1 85 ? -5.801 43.25 22.328 1 93.75 85 GLY A CA 1
ATOM 695 C C . GLY A 1 85 ? -6.301 43.281 20.906 1 93.75 85 GLY A C 1
ATOM 696 O O . GLY A 1 85 ? -7.246 44.031 20.594 1 93.75 85 GLY A O 1
ATOM 697 N N . GLN A 1 86 ? -5.641 42.562 20.062 1 96.19 86 GLN A N 1
ATOM 698 C CA . GLN A 1 86 ? -6.016 42.531 18.641 1 96.19 86 GLN A CA 1
ATOM 699 C C . GLN A 1 86 ? -5.891 41.125 18.062 1 96.19 86 GLN A C 1
ATOM 701 O O . GLN A 1 86 ? -5.32 40.25 18.688 1 96.19 86 GLN A O 1
ATOM 706 N N . TYR A 1 87 ? -6.547 40.969 16.891 1 98.19 87 TYR A N 1
ATOM 707 C CA . TYR A 1 87 ? -6.371 39.719 16.172 1 98.19 87 TYR A CA 1
ATOM 708 C C . TYR A 1 87 ? -5.273 39.844 15.125 1 98.19 87 TYR A C 1
ATOM 710 O O . TYR A 1 87 ? -5.156 40.875 14.453 1 98.19 87 TYR A O 1
ATOM 718 N N . HIS A 1 88 ? -4.453 38.844 15.055 1 97.69 88 HIS A N 1
ATOM 719 C CA . HIS A 1 88 ? -3.318 38.844 14.133 1 97.69 88 HIS A CA 1
ATOM 720 C C . HIS A 1 88 ? -3.344 37.625 13.227 1 97.69 88 HIS A C 1
ATOM 722 O O . HIS A 1 88 ? -3.793 36.531 13.633 1 97.69 88 HIS A O 1
ATOM 728 N N . ILE A 1 89 ? -2.9 37.906 11.992 1 97.69 89 ILE A N 1
ATOM 729 C CA . ILE A 1 89 ? -2.568 36.844 11.055 1 97.69 89 ILE A CA 1
ATOM 730 C C . ILE A 1 89 ? -1.099 36.938 10.656 1 97.69 89 ILE A C 1
ATOM 732 O O . ILE A 1 89 ? -0.624 38.031 10.289 1 97.69 89 ILE A O 1
ATOM 736 N N . PHE A 1 90 ? -0.338 35.906 10.867 1 97.62 90 PHE A N 1
ATOM 737 C CA . PHE A 1 90 ? 0.904 35.688 10.133 1 97.62 90 PHE A CA 1
ATOM 738 C C . PHE A 1 90 ? 0.708 34.688 9.008 1 97.62 90 PHE A C 1
ATOM 740 O O . PHE A 1 90 ? 0.257 33.562 9.25 1 97.62 90 PHE A O 1
ATOM 747 N N . TYR A 1 91 ? 0.945 35.094 7.75 1 98 91 TYR A N 1
ATOM 748 C CA . TYR A 1 91 ? 0.72 34.219 6.598 1 98 91 TYR A CA 1
ATOM 749 C C . TYR A 1 91 ? 1.956 34.156 5.711 1 98 91 TYR A C 1
ATOM 751 O O . TYR A 1 91 ? 2.857 35 5.832 1 98 91 TYR A O 1
ATOM 759 N N . THR A 1 92 ? 2.031 33.156 4.867 1 98.31 92 THR A N 1
ATOM 760 C CA . THR A 1 92 ? 3.102 33.031 3.885 1 98.31 92 THR A CA 1
ATOM 761 C C . THR A 1 92 ? 2.742 33.75 2.588 1 98.31 92 THR A C 1
ATOM 763 O O . THR A 1 92 ? 1.77 33.375 1.922 1 98.31 92 THR A O 1
ATOM 766 N N . GLY A 1 93 ? 3.482 34.781 2.295 1 98 93 GLY A N 1
ATOM 767 C CA . GLY A 1 93 ? 3.406 35.344 0.96 1 98 93 GLY A CA 1
ATOM 768 C C . GLY A 1 93 ? 4.258 34.625 -0.057 1 98 93 GLY A C 1
ATOM 769 O O . GLY A 1 93 ? 5.453 34.406 0.159 1 98 93 GLY A O 1
ATOM 770 N N . TYR A 1 94 ? 3.596 34.188 -1.154 1 98 94 TYR A N 1
ATOM 771 C CA . TYR A 1 94 ? 4.293 33.438 -2.195 1 98 94 TYR A CA 1
ATOM 772 C C . TYR A 1 94 ? 4.156 34.125 -3.547 1 98 94 TYR A C 1
ATOM 774 O O . TYR A 1 94 ? 3.057 34.5 -3.941 1 98 94 TYR A O 1
ATOM 782 N N . ASN A 1 95 ? 5.27 34.312 -4.188 1 97.88 95 ASN A N 1
ATOM 783 C CA . ASN A 1 95 ? 5.277 34.781 -5.57 1 97.88 95 ASN A CA 1
ATOM 784 C C . ASN A 1 95 ? 6.012 33.812 -6.488 1 97.88 95 ASN A C 1
ATOM 786 O O . ASN A 1 95 ? 7.227 33.625 -6.367 1 97.88 95 ASN A O 1
ATOM 790 N N . ARG A 1 96 ? 5.305 33.219 -7.449 1 96.81 96 ARG A N 1
ATOM 791 C CA . ARG A 1 96 ? 5.824 32.156 -8.297 1 96.81 96 ARG A CA 1
ATOM 792 C C . ARG A 1 96 ? 6.902 32.688 -9.234 1 96.81 96 ARG A C 1
ATOM 794 O O . ARG A 1 96 ? 7.699 31.906 -9.766 1 96.81 96 ARG A O 1
ATOM 801 N N . ASP A 1 97 ? 7.008 33.969 -9.438 1 96.62 97 ASP A N 1
ATOM 802 C CA . ASP A 1 97 ? 7.926 34.562 -10.414 1 96.62 97 ASP A CA 1
ATOM 803 C C . ASP A 1 97 ? 9.195 35.062 -9.734 1 96.62 97 ASP A C 1
ATOM 805 O O . ASP A 1 97 ? 10.188 35.375 -10.406 1 96.62 97 ASP A O 1
ATOM 809 N N . TYR A 1 98 ? 9.203 35.156 -8.445 1 96.88 98 TYR A N 1
ATOM 810 C CA . TYR A 1 98 ? 10.273 35.812 -7.707 1 96.88 98 TYR A CA 1
ATOM 811 C C . TYR A 1 98 ? 11.57 35 -7.805 1 96.88 98 TYR A C 1
ATOM 813 O O . TYR A 1 98 ? 12.656 35.594 -7.875 1 96.88 98 TYR A O 1
ATOM 821 N N . PRO A 1 99 ? 11.492 33.688 -7.801 1 95.25 99 PRO A N 1
ATOM 822 C CA . PRO A 1 99 ? 12.758 32.969 -7.926 1 95.25 99 PRO A CA 1
ATOM 823 C C . PRO A 1 99 ? 13.547 33.375 -9.172 1 95.25 99 PRO A C 1
ATOM 825 O O . PRO A 1 99 ? 14.766 33.5 -9.117 1 95.25 99 PRO A O 1
ATOM 828 N N . ALA A 1 100 ? 12.938 33.531 -10.266 1 95.62 100 ALA A N 1
ATOM 829 C CA . ALA A 1 100 ? 13.586 33.938 -11.516 1 95.62 100 ALA A CA 1
ATOM 830 C C . ALA A 1 100 ? 14.227 35.312 -11.383 1 95.62 100 ALA A C 1
ATOM 832 O O . ALA A 1 100 ? 15.117 35.656 -12.156 1 95.62 100 ALA A O 1
ATOM 833 N N . LEU A 1 101 ? 13.82 36.062 -10.438 1 95.75 101 LEU A N 1
ATOM 834 C CA . LEU A 1 101 ? 14.336 37.406 -10.211 1 95.75 101 LEU A CA 1
ATOM 835 C C . LEU A 1 101 ? 15.359 37.406 -9.078 1 95.75 101 LEU A C 1
ATOM 837 O O . LEU A 1 101 ? 15.812 38.5 -8.648 1 95.75 101 LEU A O 1
ATOM 841 N N . GLY A 1 102 ? 15.664 36.219 -8.523 1 93.69 102 GLY A N 1
ATOM 842 C CA . GLY A 1 102 ? 16.641 36.125 -7.449 1 93.69 102 GLY A CA 1
ATOM 843 C C . GLY A 1 102 ? 16.094 36.5 -6.094 1 93.69 102 GLY A C 1
ATOM 844 O O . GLY A 1 102 ? 16.859 36.875 -5.188 1 93.69 102 GLY A O 1
ATOM 845 N N . LYS A 1 103 ? 14.766 36.562 -5.949 1 95.12 103 LYS A N 1
ATOM 846 C CA . LYS A 1 103 ? 14.086 36.906 -4.695 1 95.12 103 LYS A CA 1
ATOM 847 C C . LYS A 1 103 ? 13.5 35.656 -4.051 1 95.12 103 LYS A C 1
ATOM 849 O O . LYS A 1 103 ? 13.133 34.688 -4.746 1 95.12 103 LYS A O 1
ATOM 854 N N . PRO A 1 104 ? 13.492 35.719 -2.711 1 95.88 104 PRO A N 1
ATOM 855 C CA . PRO A 1 104 ? 12.797 34.594 -2.082 1 95.88 104 PRO A CA 1
ATOM 856 C C . PRO A 1 104 ? 11.328 34.5 -2.5 1 95.88 104 PRO A C 1
ATOM 858 O O . PRO A 1 104 ? 10.617 35.5 -2.492 1 95.88 104 PRO A O 1
ATOM 861 N N . SER A 1 105 ? 10.93 33.312 -2.824 1 97.44 105 SER A N 1
ATOM 862 C CA . SER A 1 105 ? 9.547 33.156 -3.283 1 97.44 105 SER A CA 1
ATOM 863 C C . SER A 1 105 ? 8.578 33.156 -2.111 1 97.44 105 SER A C 1
ATOM 865 O O . SER A 1 105 ? 7.387 33.438 -2.281 1 97.44 105 SER A O 1
ATOM 867 N N . GLN A 1 106 ? 9.047 32.719 -0.917 1 97.94 106 GLN A N 1
ATOM 868 C CA . GLN A 1 106 ? 8.188 32.625 0.258 1 97.94 106 GLN A CA 1
ATOM 869 C C . GLN A 1 106 ? 8.742 33.438 1.426 1 97.94 106 GLN A C 1
ATOM 871 O O . GLN A 1 106 ? 9.906 33.281 1.794 1 97.94 106 GLN A O 1
ATOM 876 N N . VAL A 1 107 ? 7.918 34.281 1.988 1 97.25 107 VAL A N 1
ATOM 877 C CA . VAL A 1 107 ? 8.203 35 3.217 1 97.25 107 VAL A CA 1
ATOM 878 C C . VAL A 1 107 ? 6.957 35.062 4.098 1 97.25 107 VAL A C 1
ATOM 880 O O . VAL A 1 107 ? 5.852 34.781 3.631 1 97.25 107 VAL A O 1
ATOM 883 N N . LEU A 1 108 ? 7.172 35.312 5.387 1 97.31 108 LEU A N 1
ATOM 884 C CA . LEU A 1 108 ? 6.02 35.5 6.262 1 97.31 108 LEU A CA 1
ATOM 885 C C . LEU A 1 108 ? 5.621 36.969 6.352 1 97.31 108 LEU A C 1
ATOM 887 O O . LEU A 1 108 ? 6.477 37.844 6.512 1 97.31 108 LEU A O 1
ATOM 891 N N . MET A 1 109 ? 4.359 37.125 6.184 1 97.38 109 MET A N 1
ATOM 892 C CA . MET A 1 109 ? 3.789 38.469 6.23 1 97.38 109 MET A CA 1
ATOM 893 C C . MET A 1 109 ? 2.705 38.562 7.297 1 97.38 109 MET A C 1
ATOM 895 O O . MET A 1 109 ? 2.32 37.562 7.891 1 97.38 109 MET A O 1
ATOM 899 N N . HIS A 1 110 ? 2.281 39.844 7.605 1 97.38 110 HIS A N 1
ATOM 900 C CA . HIS A 1 110 ? 1.429 40.125 8.758 1 97.38 110 HIS A CA 1
ATOM 901 C C . HIS A 1 110 ? 0.19 40.906 8.359 1 97.38 110 HIS A C 1
ATOM 903 O O . HIS A 1 110 ? 0.263 41.781 7.508 1 97.38 110 HIS A O 1
ATOM 909 N N . ALA A 1 111 ? -0.941 40.562 8.875 1 97.69 111 ALA A N 1
ATOM 910 C CA . ALA A 1 111 ? -2.176 41.312 8.828 1 97.69 111 ALA A CA 1
ATOM 911 C C . ALA A 1 111 ? -2.842 41.375 10.203 1 97.69 111 ALA A C 1
ATOM 913 O O . ALA A 1 111 ? -2.584 40.5 11.055 1 97.69 111 ALA A O 1
ATOM 914 N N . TYR A 1 112 ? -3.65 42.375 10.461 1 97.19 112 TYR A N 1
ATOM 915 C CA . TYR A 1 112 ? -4.363 42.469 11.734 1 97.19 112 TYR A CA 1
ATOM 916 C C . TYR A 1 112 ? -5.836 42.781 11.508 1 97.19 112 TYR A C 1
ATOM 918 O O . TYR A 1 112 ? -6.219 43.25 10.422 1 97.19 112 TYR A O 1
ATOM 926 N N . SER A 1 113 ? -6.641 42.5 12.445 1 98.19 113 SER A N 1
ATOM 927 C CA . SER A 1 113 ? -8.078 42.75 12.414 1 98.19 113 SER A CA 1
ATOM 928 C C . SER A 1 113 ? -8.617 43.094 13.797 1 98.19 113 SER A C 1
ATOM 930 O O . SER A 1 113 ? -8.047 42.656 14.805 1 98.19 113 SER A O 1
ATOM 932 N N . ASP A 1 114 ? -9.75 43.844 13.781 1 97.31 114 ASP A N 1
ATOM 933 C CA . ASP A 1 114 ? -10.438 44.125 15.039 1 97.31 114 ASP A CA 1
ATOM 934 C C . ASP A 1 114 ? -11.727 43.312 15.148 1 97.31 114 ASP A C 1
ATOM 936 O O . ASP A 1 114 ? -12.328 43.25 16.219 1 97.31 114 ASP A O 1
ATOM 940 N N . ASP A 1 115 ? -12.109 42.625 14.102 1 97.12 115 ASP A N 1
ATOM 941 C CA . ASP A 1 115 ? -13.43 42.031 14.117 1 97.12 115 ASP A CA 1
ATOM 942 C C . ASP A 1 115 ? -13.398 40.625 13.531 1 97.12 115 ASP A C 1
ATOM 944 O O . ASP A 1 115 ? -14.438 39.969 13.375 1 97.12 115 ASP A O 1
ATOM 948 N N . LEU A 1 116 ? -12.227 40.062 13.125 1 98.12 116 LEU A N 1
ATOM 949 C CA . LEU A 1 116 ? -11.992 38.719 12.609 1 98.12 116 LEU A CA 1
ATOM 950 C C . LEU A 1 116 ? -12.539 38.594 11.195 1 98.12 116 LEU A C 1
ATOM 952 O O . LEU A 1 116 ? -12.414 37.531 10.57 1 98.12 116 LEU A O 1
ATOM 956 N N . VAL A 1 117 ? -13.055 39.625 10.578 1 97.56 117 VAL A N 1
ATOM 957 C CA . VAL A 1 117 ? -13.672 39.562 9.258 1 97.56 117 VAL A CA 1
ATOM 958 C C . VAL A 1 117 ? -12.898 40.438 8.281 1 97.56 117 VAL A C 1
ATOM 960 O O . VAL A 1 117 ? -12.578 40 7.172 1 97.56 117 VAL A O 1
ATOM 963 N N . THR A 1 118 ? -12.672 41.656 8.742 1 96.31 118 THR A N 1
ATOM 964 C CA . THR A 1 118 ? -11.922 42.594 7.926 1 96.31 118 THR A CA 1
ATOM 965 C C . THR A 1 118 ? -10.453 42.625 8.336 1 96.31 118 THR A C 1
ATOM 967 O O . THR A 1 118 ? -10.133 42.969 9.477 1 96.31 118 THR A O 1
ATOM 970 N N . TRP A 1 119 ? -9.648 42.312 7.43 1 97.94 119 TRP A N 1
ATOM 971 C CA . TRP A 1 119 ? -8.227 42.25 7.742 1 97.94 119 TRP A CA 1
ATOM 972 C C . TRP A 1 119 ? -7.438 43.312 7.004 1 97.94 119 TRP A C 1
ATOM 974 O O . TRP A 1 119 ? -7.723 43.625 5.844 1 97.94 119 TRP A O 1
ATOM 984 N N . HIS A 1 120 ? -6.445 43.844 7.688 1 96.62 120 HIS A N 1
ATOM 985 C CA . HIS A 1 120 ? -5.555 44.875 7.152 1 96.62 120 HIS A CA 1
ATOM 986 C C . HIS A 1 120 ? -4.121 44.375 7.051 1 96.62 120 HIS A C 1
ATOM 988 O O . HIS A 1 120 ? -3.475 44.125 8.07 1 96.62 120 HIS A O 1
ATOM 994 N N . LYS A 1 121 ? -3.625 44.25 5.777 1 97.12 121 LYS A N 1
ATOM 995 C CA . LYS A 1 121 ? -2.244 43.812 5.57 1 97.12 121 LYS A CA 1
ATOM 996 C C . LYS A 1 121 ? -1.266 44.938 5.984 1 97.12 121 LYS A C 1
ATOM 998 O O . LYS A 1 121 ? -1.517 46.094 5.754 1 97.12 121 LYS A O 1
ATOM 1003 N N . THR A 1 122 ? -0.217 44.5 6.57 1 93.81 122 THR A N 1
ATOM 1004 C CA . THR A 1 122 ? 0.767 45.469 6.984 1 93.81 122 THR A CA 1
ATOM 1005 C C . THR A 1 122 ? 1.875 45.625 5.945 1 93.81 122 THR A C 1
ATOM 1007 O O . THR A 1 122 ? 2.828 46.375 6.137 1 93.81 122 THR A O 1
ATOM 1010 N N . GLN A 1 123 ? 1.683 44.906 4.922 1 85.56 123 GLN A N 1
ATOM 1011 C CA . GLN A 1 123 ? 2.674 44.906 3.854 1 85.56 123 GLN A CA 1
ATOM 1012 C C . GLN A 1 123 ? 4.055 44.531 4.387 1 85.56 123 GLN A C 1
ATOM 1014 O O . GLN A 1 123 ? 4.223 43.5 5.043 1 85.56 123 GLN A O 1
ATOM 1019 N N . ASP A 1 124 ? 4.961 45.375 4.27 1 79 124 ASP A N 1
ATOM 1020 C CA . ASP A 1 124 ? 6.328 44.969 4.598 1 79 124 ASP A CA 1
ATOM 1021 C C . ASP A 1 124 ? 6.73 45.469 5.98 1 79 124 ASP A C 1
ATOM 1023 O O . ASP A 1 124 ? 7.895 45.375 6.367 1 79 124 ASP A O 1
ATOM 1027 N N . ALA A 1 125 ? 5.762 45.812 6.75 1 80.31 125 ALA A N 1
ATOM 1028 C CA . ALA A 1 125 ? 6.098 46.344 8.07 1 80.31 125 ALA A CA 1
ATOM 1029 C C . ALA A 1 125 ? 6.617 45.25 8.984 1 80.31 125 ALA A C 1
ATOM 1031 O O . ALA A 1 125 ? 7.48 45.469 9.828 1 80.31 125 ALA A O 1
ATOM 1032 N N . LEU A 1 126 ? 6.137 44.094 8.914 1 81.31 126 LEU A N 1
ATOM 1033 C CA . LEU A 1 126 ? 6.598 42.906 9.625 1 81.31 126 LEU A CA 1
ATOM 1034 C C . LEU A 1 126 ? 6.695 41.719 8.68 1 81.31 126 LEU A C 1
ATOM 1036 O O . LEU A 1 126 ? 5.676 41.156 8.266 1 81.31 126 LEU A O 1
ATOM 1040 N N . THR A 1 127 ? 7.973 41.469 8.344 1 84.06 127 THR A N 1
ATOM 1041 C CA . THR A 1 127 ? 8.234 40.375 7.414 1 84.06 127 THR A CA 1
ATOM 1042 C C . THR A 1 127 ? 9.367 39.469 7.926 1 84.06 127 THR A C 1
ATOM 1044 O O . THR A 1 127 ? 10.391 40 8.398 1 84.06 127 THR A O 1
ATOM 1047 N N . PHE A 1 128 ? 9.109 38.188 7.918 1 90.75 128 PHE A N 1
ATOM 1048 C CA . PHE A 1 128 ? 10.133 37.219 8.258 1 90.75 128 PHE A CA 1
ATOM 1049 C C . PHE A 1 128 ? 10.695 36.562 6.996 1 90.75 128 PHE A C 1
ATOM 1051 O O . PHE A 1 128 ? 9.961 35.938 6.227 1 90.75 128 PHE A O 1
ATOM 1058 N N . THR A 1 129 ? 11.977 36.688 6.832 1 94.25 129 THR A N 1
ATOM 1059 C CA . THR A 1 129 ? 12.625 36.188 5.629 1 94.25 129 THR A CA 1
ATOM 1060 C C . THR A 1 129 ? 13.453 34.938 5.941 1 94.25 129 THR A C 1
ATOM 1062 O O . THR A 1 129 ? 13.844 34.719 7.09 1 94.25 129 THR A O 1
ATOM 1065 N N . PRO A 1 130 ? 13.625 34.188 4.91 1 96.94 130 PRO A N 1
ATOM 1066 C CA . PRO A 1 130 ? 14.508 33.031 5.121 1 96.94 130 PRO A CA 1
ATOM 1067 C C . PRO A 1 130 ? 15.891 33.438 5.613 1 96.94 130 PRO A C 1
ATOM 1069 O O . PRO A 1 130 ? 16.438 34.438 5.168 1 96.94 130 PRO A O 1
ATOM 1072 N N . GLN A 1 131 ? 16.422 32.656 6.535 1 97.19 131 GLN A N 1
ATOM 1073 C CA . GLN A 1 131 ? 17.75 32.906 7.113 1 97.19 131 GLN A CA 1
ATOM 1074 C C . GLN A 1 131 ? 18.844 32.25 6.285 1 97.19 131 GLN A C 1
ATOM 1076 O O . GLN A 1 131 ? 18.562 31.344 5.496 1 97.19 131 GLN A O 1
ATOM 1081 N N . GLU A 1 132 ? 20.062 32.75 6.504 1 96.81 132 GLU A N 1
ATOM 1082 C CA . GLU A 1 132 ? 21.188 32.156 5.797 1 96.81 132 GLU A CA 1
ATOM 1083 C C . GLU A 1 132 ? 21.281 30.656 6.051 1 96.81 132 GLU A C 1
ATOM 1085 O O . GLU A 1 132 ? 21.125 30.203 7.188 1 96.81 132 GLU A O 1
ATOM 1090 N N . GLY A 1 133 ? 21.422 29.938 4.988 1 97.62 133 GLY A N 1
ATOM 1091 C CA . GLY A 1 133 ? 21.562 28.5 5.109 1 97.62 133 GLY A CA 1
ATOM 1092 C C . GLY A 1 133 ? 20.266 27.75 4.863 1 97.62 133 GLY A C 1
ATOM 1093 O O . GLY A 1 133 ? 20.266 26.547 4.613 1 97.62 133 GLY A O 1
ATOM 1094 N N . TYR A 1 134 ? 19.172 28.438 4.992 1 98.19 134 TYR A N 1
ATOM 1095 C CA . TYR A 1 134 ? 17.859 27.844 4.738 1 98.19 134 TYR A CA 1
ATOM 1096 C C . TYR A 1 134 ? 17.391 28.141 3.322 1 98.19 134 TYR A C 1
ATOM 1098 O O . TYR A 1 134 ? 17.875 29.078 2.684 1 98.19 134 TYR A O 1
ATOM 1106 N N . ASP A 1 135 ? 16.484 27.297 2.777 1 97.69 135 ASP A N 1
ATOM 1107 C CA . ASP A 1 135 ? 15.977 27.406 1.413 1 97.69 135 ASP A CA 1
ATOM 1108 C C . ASP A 1 135 ? 15.008 28.578 1.277 1 97.69 135 ASP A C 1
ATOM 1110 O O . ASP A 1 135 ? 13.953 28.594 1.91 1 97.69 135 ASP A O 1
ATOM 1114 N N . PRO A 1 136 ? 15.297 29.5 0.403 1 96.44 136 PRO A N 1
ATOM 1115 C CA . PRO A 1 136 ? 14.43 30.672 0.273 1 96.44 136 PRO A CA 1
ATOM 1116 C C . PRO A 1 136 ? 13.078 30.344 -0.367 1 96.44 136 PRO A C 1
ATOM 1118 O O . PRO A 1 136 ? 12.164 31.172 -0.35 1 96.44 136 PRO A O 1
ATOM 1121 N N . ASP A 1 137 ? 12.945 29.141 -0.898 1 96.38 137 ASP A N 1
ATOM 1122 C CA . ASP A 1 137 ? 11.727 28.766 -1.605 1 96.38 137 ASP A CA 1
ATOM 1123 C C . ASP A 1 137 ? 10.867 27.812 -0.771 1 96.38 137 ASP A C 1
ATOM 1125 O O . ASP A 1 137 ? 9.852 27.312 -1.247 1 96.38 137 ASP A O 1
ATOM 1129 N N . ASP A 1 138 ? 11.383 27.5 0.421 1 97.44 138 ASP A N 1
ATOM 1130 C CA . ASP A 1 138 ? 10.641 26.688 1.379 1 97.44 138 ASP A CA 1
ATOM 1131 C C . ASP A 1 138 ? 10.719 27.281 2.783 1 97.44 138 ASP A C 1
ATOM 1133 O O . ASP A 1 138 ? 11.562 26.875 3.588 1 97.44 138 ASP A O 1
ATOM 1137 N N . TRP A 1 139 ? 9.977 28.219 3.062 1 98.12 139 TRP A N 1
ATOM 1138 C CA . TRP A 1 139 ? 9.867 29.031 4.273 1 98.12 139 TRP A CA 1
ATOM 1139 C C . TRP A 1 139 ? 8.422 29.453 4.512 1 98.12 139 TRP A C 1
ATOM 1141 O O . TRP A 1 139 ? 8.008 30.531 4.07 1 98.12 139 TRP A O 1
ATOM 1151 N N . ARG A 1 140 ? 7.695 28.516 5.242 1 98.5 140 ARG A N 1
ATOM 1152 C CA . ARG A 1 140 ? 6.266 28.781 5.121 1 98.5 140 ARG A CA 1
ATOM 1153 C C . ARG A 1 140 ? 5.5 28.219 6.309 1 98.5 140 ARG A C 1
ATOM 1155 O O . ARG A 1 140 ? 6.059 27.469 7.113 1 98.5 140 ARG A O 1
ATOM 1162 N N . ASP A 1 141 ? 4.273 28.609 6.43 1 98.69 141 ASP A N 1
ATOM 1163 C CA . ASP A 1 141 ? 3.209 28.078 7.277 1 98.69 141 ASP A CA 1
ATOM 1164 C C . ASP A 1 141 ? 3.486 28.359 8.75 1 98.69 141 ASP A C 1
ATOM 1166 O O . ASP A 1 141 ? 3.545 27.438 9.562 1 98.69 141 ASP A O 1
ATOM 1170 N N . PRO A 1 142 ? 3.562 29.641 9.086 1 98.5 142 PRO A N 1
ATOM 1171 C CA . PRO A 1 142 ? 3.842 29.984 10.477 1 98.5 142 PRO A CA 1
ATOM 1172 C C . PRO A 1 142 ? 2.719 29.562 11.422 1 98.5 142 PRO A C 1
ATOM 1174 O O . PRO A 1 142 ? 1.546 29.578 11.047 1 98.5 142 PRO A O 1
ATOM 1177 N N . TRP A 1 143 ? 3.092 29.203 12.609 1 98.44 143 TRP A N 1
ATOM 1178 C CA . TRP A 1 143 ? 2.205 28.906 13.734 1 98.44 143 TRP A CA 1
ATOM 1179 C C . TRP A 1 143 ? 2.691 29.594 15.008 1 98.44 143 TRP A C 1
ATOM 1181 O O . TRP A 1 143 ? 3.869 29.5 15.359 1 98.44 143 TRP A O 1
ATOM 1191 N N . VAL A 1 144 ? 1.801 30.328 15.703 1 97.88 144 VAL A N 1
ATOM 1192 C CA . VAL A 1 144 ? 2.203 31.125 16.844 1 97.88 144 VAL A CA 1
ATOM 1193 C C . VAL A 1 144 ? 1.475 30.641 18.094 1 97.88 144 VAL A C 1
ATOM 1195 O O . VAL A 1 144 ? 0.267 30.391 18.062 1 97.88 144 VAL A O 1
ATOM 1198 N N . ILE A 1 145 ? 2.234 30.484 19.125 1 97.06 145 ILE A N 1
ATOM 1199 C CA . ILE A 1 145 ? 1.625 30.219 20.422 1 97.06 145 ILE A CA 1
ATOM 1200 C C . ILE A 1 145 ? 2.215 31.172 21.469 1 97.06 145 ILE A C 1
ATOM 1202 O O . ILE A 1 145 ? 3.275 31.75 21.25 1 97.06 145 ILE A O 1
ATOM 1206 N N . ARG A 1 146 ? 1.427 31.312 22.5 1 95.75 146 ARG A N 1
ATOM 1207 C CA . ARG A 1 146 ? 1.964 31.969 23.672 1 95.75 146 ARG A CA 1
ATOM 1208 C C . ARG A 1 146 ? 2.668 30.969 24.594 1 95.75 146 ARG A C 1
ATOM 1210 O O . ARG A 1 146 ? 2.045 30.031 25.094 1 95.75 146 ARG A O 1
ATOM 1217 N N . ASP A 1 147 ? 3.953 31.109 24.734 1 95.69 147 ASP A N 1
ATOM 1218 C CA . ASP A 1 147 ? 4.742 30.344 25.688 1 95.69 147 ASP A CA 1
ATOM 1219 C C . ASP A 1 147 ? 4.723 31 27.078 1 95.69 147 ASP A C 1
ATOM 1221 O O . ASP A 1 147 ? 5.637 31.75 27.422 1 95.69 147 ASP A O 1
ATOM 1225 N N . GLU A 1 148 ? 3.744 30.578 27.875 1 92.38 148 GLU A N 1
ATOM 1226 C CA . GLU A 1 148 ? 3.533 31.203 29.172 1 92.38 148 GLU A CA 1
ATOM 1227 C C . GLU A 1 148 ? 4.719 30.953 30.109 1 92.38 148 GLU A C 1
ATOM 1229 O O . GLU A 1 148 ? 5.098 31.828 30.891 1 92.38 148 GLU A O 1
ATOM 1234 N N . GLU A 1 149 ? 5.211 29.797 29.984 1 91.62 149 GLU A N 1
ATOM 1235 C CA . GLU A 1 149 ? 6.309 29.422 30.875 1 91.62 149 GLU A CA 1
ATOM 1236 C C . GLU A 1 149 ? 7.492 30.359 30.719 1 91.62 149 GLU A C 1
ATOM 1238 O O . GLU A 1 149 ? 8.172 30.688 31.688 1 91.62 149 GLU A O 1
ATOM 1243 N N . ASN A 1 150 ? 7.715 30.844 29.562 1 94.19 150 ASN A N 1
ATOM 1244 C CA . ASN A 1 150 ? 8.859 31.719 29.312 1 94.19 150 ASN A CA 1
ATOM 1245 C C . ASN A 1 150 ? 8.414 33.156 29.031 1 94.19 150 ASN A C 1
ATOM 1247 O O . ASN A 1 150 ? 9.219 34 28.641 1 94.19 150 ASN A O 1
ATOM 1251 N N . ASP A 1 151 ? 7.207 33.406 29.172 1 95.44 151 ASP A N 1
ATOM 1252 C CA . ASP A 1 151 ? 6.609 34.75 28.984 1 95.44 151 ASP A CA 1
ATOM 1253 C C . ASP A 1 151 ? 7.012 35.312 27.625 1 95.44 151 ASP A C 1
ATOM 1255 O O . ASP A 1 151 ? 7.566 36.438 27.562 1 95.44 151 ASP A O 1
ATOM 1259 N N . GLN A 1 152 ? 6.746 34.594 26.594 1 97.38 152 GLN A N 1
ATOM 1260 C CA . GLN A 1 152 ? 7.082 35.031 25.25 1 97.38 152 GLN A CA 1
ATOM 1261 C C . GLN A 1 152 ? 6.168 34.375 24.219 1 97.38 152 GLN A C 1
ATOM 1263 O O . GLN A 1 152 ? 5.445 33.406 24.531 1 97.38 152 GLN A O 1
ATOM 1268 N N . TYR A 1 153 ? 6.176 34.969 23 1 97.75 153 TYR A N 1
ATOM 1269 C CA . TYR A 1 153 ? 5.547 34.312 21.844 1 97.75 153 TYR A CA 1
ATOM 1270 C C . TYR A 1 153 ? 6.535 33.406 21.125 1 97.75 153 TYR A C 1
ATOM 1272 O O . TYR A 1 153 ? 7.715 33.75 20.984 1 97.75 153 TYR A O 1
ATOM 1280 N N . LEU A 1 154 ? 6.062 32.281 20.828 1 98.38 154 LEU A N 1
ATOM 1281 C CA . LEU A 1 154 ? 6.816 31.344 20.016 1 98.38 154 LEU A CA 1
ATOM 1282 C C . LEU A 1 154 ? 6.188 31.172 18.641 1 98.38 154 LEU A C 1
ATOM 1284 O O . LEU A 1 154 ? 4.996 30.875 18.531 1 98.38 154 LEU A O 1
ATOM 1288 N N . LEU A 1 155 ? 6.922 31.516 17.609 1 98.38 155 LEU A N 1
ATOM 1289 C CA . LEU A 1 155 ? 6.527 31.25 16.219 1 98.38 155 LEU A CA 1
ATOM 1290 C C . LEU A 1 155 ? 7.344 30.109 15.625 1 98.38 155 LEU A C 1
ATOM 1292 O O . LEU A 1 155 ? 8.578 30.141 15.648 1 98.38 155 LEU A O 1
ATOM 1296 N N . ILE A 1 156 ? 6.668 29.078 15.18 1 98.69 156 ILE A N 1
ATOM 1297 C CA . ILE A 1 156 ? 7.344 28.031 14.438 1 98.69 156 ILE A CA 1
ATOM 1298 C C . ILE A 1 156 ? 6.867 28.016 12.992 1 98.69 156 ILE A C 1
ATOM 1300 O O . ILE A 1 156 ? 5.738 28.422 12.703 1 98.69 156 ILE A O 1
ATOM 1304 N N . LEU A 1 157 ? 7.676 27.594 12.062 1 98.75 157 LEU A N 1
ATOM 1305 C CA . LEU A 1 157 ? 7.305 27.484 10.656 1 98.75 157 LEU A CA 1
ATOM 1306 C C . LEU A 1 157 ? 8.094 26.359 9.977 1 98.75 157 LEU A C 1
ATOM 1308 O O . LEU A 1 157 ? 9.117 25.906 10.5 1 98.75 157 LEU A O 1
ATOM 1312 N N . GLY A 1 158 ? 7.562 25.859 8.859 1 98.69 158 GLY A N 1
ATOM 1313 C CA . GLY A 1 158 ? 8.258 24.875 8.047 1 98.69 158 GLY A CA 1
ATOM 1314 C C . GLY A 1 158 ? 9.406 25.453 7.242 1 98.69 158 GLY A C 1
ATOM 1315 O O . GLY A 1 158 ? 9.289 26.562 6.699 1 98.69 158 GLY A O 1
ATOM 1316 N N . ALA A 1 159 ? 10.5 24.719 7.184 1 98.62 159 ALA A N 1
ATOM 1317 C CA . ALA A 1 159 ? 11.688 25.125 6.43 1 98.62 159 ALA A CA 1
ATOM 1318 C C . ALA A 1 159 ? 12.477 23.906 5.969 1 98.62 159 ALA A C 1
ATOM 1320 O O . ALA A 1 159 ? 12.078 22.766 6.223 1 98.62 159 ALA A O 1
ATOM 1321 N N . ARG A 1 160 ? 13.406 24.109 5.18 1 98.19 160 ARG A N 1
ATOM 1322 C CA . ARG A 1 160 ? 14.43 23.125 4.848 1 98.19 160 ARG A CA 1
ATOM 1323 C C . ARG A 1 160 ? 15.773 23.797 4.602 1 98.19 160 ARG A C 1
ATOM 1325 O O . ARG A 1 160 ? 15.844 25.016 4.426 1 98.19 160 ARG A O 1
ATOM 1332 N N . LEU A 1 161 ? 16.844 23 4.582 1 98.12 161 LEU A N 1
ATOM 1333 C CA . LEU A 1 161 ? 18.172 23.531 4.285 1 98.12 161 LEU A CA 1
ATOM 1334 C C . LEU A 1 161 ? 18.344 23.75 2.783 1 98.12 161 LEU A C 1
ATOM 1336 O O . LEU A 1 161 ? 17.719 23.047 1.979 1 98.12 161 LEU A O 1
ATOM 1340 N N . GLN A 1 162 ? 19.203 24.734 2.49 1 97 162 GLN A N 1
ATOM 1341 C CA . GLN A 1 162 ? 19.578 24.906 1.09 1 97 162 GLN A CA 1
ATOM 1342 C C . GLN A 1 162 ? 20.219 23.641 0.529 1 97 162 GLN A C 1
ATOM 1344 O O . GLN A 1 162 ? 20.984 22.953 1.227 1 97 162 GLN A O 1
ATOM 1349 N N . GLY A 1 163 ? 19.938 23.359 -0.739 1 95.75 163 GLY A N 1
ATOM 1350 C CA . GLY A 1 163 ? 20.453 22.156 -1.385 1 95.75 163 GLY A CA 1
ATOM 1351 C C . GLY A 1 163 ? 19.422 21.484 -2.277 1 95.75 163 GLY A C 1
ATOM 1352 O O . GLY A 1 163 ? 18.359 22.047 -2.549 1 95.75 163 GLY A O 1
ATOM 1353 N N . PRO A 1 164 ? 19.766 20.25 -2.758 1 96.19 164 PRO A N 1
ATOM 1354 C CA . PRO A 1 164 ? 18.812 19.531 -3.617 1 96.19 164 PRO A CA 1
ATOM 1355 C C . PRO A 1 164 ? 17.469 19.297 -2.947 1 96.19 164 PRO A C 1
ATOM 1357 O O . PRO A 1 164 ? 17.406 18.922 -1.774 1 96.19 164 PRO A O 1
ATOM 1360 N N . LYS A 1 165 ? 16.406 19.516 -3.727 1 95.75 165 LYS A N 1
ATOM 1361 C CA . LYS A 1 165 ? 15.039 19.422 -3.207 1 95.75 165 LYS A CA 1
ATOM 1362 C C . LYS A 1 165 ? 14.719 18 -2.748 1 95.75 165 LYS A C 1
ATOM 1364 O O . LYS A 1 165 ? 13.789 17.797 -1.959 1 95.75 165 LYS A O 1
ATOM 1369 N N . THR A 1 166 ? 15.516 17.031 -3.18 1 96.62 166 THR A N 1
ATOM 1370 C CA . THR A 1 166 ? 15.273 15.633 -2.855 1 96.62 166 THR A CA 1
ATOM 1371 C C . THR A 1 166 ? 15.836 15.289 -1.479 1 96.62 166 THR A C 1
ATOM 1373 O O . THR A 1 166 ? 15.5 14.258 -0.904 1 96.62 166 THR A O 1
ATOM 1376 N N . ARG A 1 167 ? 16.703 16.109 -0.913 1 97.19 167 ARG A N 1
ATOM 1377 C CA . ARG A 1 167 ? 17.266 15.812 0.404 1 97.19 167 ARG A CA 1
ATOM 1378 C C . ARG A 1 167 ? 16.203 15.984 1.495 1 97.19 167 ARG A C 1
ATOM 1380 O O . ARG A 1 167 ? 15.414 16.922 1.454 1 97.19 167 ARG A O 1
ATOM 1387 N N . GLN A 1 168 ? 16.266 15.117 2.432 1 97.38 168 GLN A N 1
ATOM 1388 C CA . GLN A 1 168 ? 15.281 15.133 3.504 1 97.38 168 GLN A CA 1
ATOM 1389 C C . GLN A 1 168 ? 15.742 16.016 4.664 1 97.38 168 GLN A C 1
ATOM 1391 O O . GLN A 1 168 ? 15.914 15.531 5.785 1 97.38 168 GLN A O 1
ATOM 1396 N N . THR A 1 169 ? 15.789 17.297 4.336 1 97.94 169 THR A N 1
ATOM 1397 C CA . THR A 1 169 ? 16.266 18.266 5.332 1 97.94 169 THR A CA 1
ATOM 1398 C C . THR A 1 169 ? 15.125 19.109 5.859 1 97.94 169 THR A C 1
ATOM 1400 O O . THR A 1 169 ? 15.344 20.188 6.406 1 97.94 169 THR A O 1
ATOM 1403 N N . GLY A 1 170 ? 13.875 18.656 5.57 1 98.31 170 GLY A N 1
ATOM 1404 C CA . GLY A 1 170 ? 12.734 19.359 6.129 1 98.31 170 GLY A CA 1
ATOM 1405 C C . GLY A 1 170 ? 12.797 19.5 7.641 1 98.31 170 GLY A C 1
ATOM 1406 O O . GLY A 1 170 ? 13.227 18.562 8.328 1 98.31 170 GLY A O 1
ATOM 1407 N N . ARG A 1 171 ? 12.383 20.641 8.125 1 98.62 171 ARG A N 1
ATOM 1408 C CA . ARG A 1 171 ? 12.43 20.953 9.555 1 98.62 171 ARG A CA 1
ATOM 1409 C C . ARG A 1 171 ? 11.461 22.078 9.914 1 98.62 171 ARG A C 1
ATOM 1411 O O . ARG A 1 171 ? 10.945 22.766 9.023 1 98.62 171 ARG A O 1
ATOM 1418 N N . THR A 1 172 ? 11.188 22.156 11.141 1 98.69 172 THR A N 1
ATOM 1419 C CA . THR A 1 172 ? 10.562 23.359 11.68 1 98.69 172 THR A CA 1
ATOM 1420 C C . THR A 1 172 ? 11.586 24.219 12.406 1 98.69 172 THR A C 1
ATOM 1422 O O . THR A 1 172 ? 12.453 23.703 13.117 1 98.69 172 THR A O 1
ATOM 1425 N N . VAL A 1 173 ? 11.5 25.516 12.133 1 98.62 173 VAL A N 1
ATOM 1426 C CA . VAL A 1 173 ? 12.352 26.484 12.828 1 98.62 173 VAL A CA 1
ATOM 1427 C C . VAL A 1 173 ? 11.508 27.344 13.758 1 98.62 173 VAL A C 1
ATOM 1429 O O . VAL A 1 173 ? 10.273 27.281 13.719 1 98.62 173 VAL A O 1
ATOM 1432 N N . LYS A 1 174 ? 12.211 28.156 14.625 1 98.44 174 LYS A N 1
ATOM 1433 C CA . LYS A 1 174 ? 11.422 28.922 15.586 1 98.44 174 LYS A CA 1
ATOM 1434 C C . LYS A 1 174 ? 11.961 30.344 15.75 1 98.44 174 LYS A C 1
ATOM 1436 O O . LYS A 1 174 ? 13.164 30.578 15.586 1 98.44 174 LYS A O 1
ATOM 1441 N N . PHE A 1 175 ? 11.086 31.25 15.945 1 98.31 175 PHE A N 1
ATOM 1442 C CA . PHE A 1 175 ? 11.312 32.625 16.375 1 98.31 175 PHE A CA 1
ATOM 1443 C C . PHE A 1 175 ? 10.656 32.875 17.734 1 98.31 175 PHE A C 1
ATOM 1445 O O . PHE A 1 175 ? 9.641 32.25 18.062 1 98.31 175 PHE A O 1
ATOM 1452 N N . THR A 1 176 ? 11.227 33.781 18.469 1 98.12 176 THR A N 1
ATOM 1453 C CA . THR A 1 176 ? 10.609 34.219 19.734 1 98.12 176 THR A CA 1
ATOM 1454 C C . THR A 1 176 ? 10.469 35.719 19.781 1 98.12 176 THR A C 1
ATOM 1456 O O . THR A 1 176 ? 11.227 36.438 19.125 1 98.12 176 THR A O 1
ATOM 1459 N N . SER A 1 177 ? 9.5 36.156 20.453 1 97.81 177 SER A N 1
ATOM 1460 C CA . SER A 1 177 ? 9.242 37.562 20.656 1 97.81 177 SER A CA 1
ATOM 1461 C C . SER A 1 177 ? 8.555 37.812 22 1 97.81 177 SER A C 1
ATOM 1463 O O . SER A 1 177 ? 7.734 37 22.438 1 97.81 177 SER A O 1
ATOM 1465 N N . LYS A 1 178 ? 8.844 39 22.609 1 96.12 178 LYS A N 1
ATOM 1466 C CA . LYS A 1 178 ? 8.164 39.375 23.844 1 96.12 178 LYS A CA 1
ATOM 1467 C C . LYS A 1 178 ? 7.031 40.375 23.562 1 96.12 178 LYS A C 1
ATOM 1469 O O . LYS A 1 178 ? 6.164 40.594 24.422 1 96.12 178 LYS A O 1
ATOM 1474 N N . ASP A 1 179 ? 7.027 40.969 22.391 1 93.12 179 ASP A N 1
ATOM 1475 C CA . ASP A 1 179 ? 6.105 42.094 22.141 1 93.12 179 ASP A CA 1
ATOM 1476 C C . ASP A 1 179 ? 5.402 41.938 20.797 1 93.12 179 ASP A C 1
ATOM 1478 O O . ASP A 1 179 ? 4.727 42.844 20.328 1 93.12 179 ASP A O 1
ATOM 1482 N N . LEU A 1 180 ? 5.625 40.812 20.078 1 92.88 180 LEU A N 1
ATOM 1483 C CA . LEU A 1 180 ? 5.027 40.469 18.781 1 92.88 180 LEU A CA 1
ATOM 1484 C C . LEU A 1 180 ? 5.609 41.344 17.688 1 92.88 180 LEU A C 1
ATOM 1486 O O . LEU A 1 180 ? 5.211 41.25 16.516 1 92.88 180 LEU A O 1
ATOM 1490 N N . LYS A 1 181 ? 6.547 42.156 17.938 1 90.5 181 LYS A N 1
ATOM 1491 C CA . LYS A 1 181 ? 7.113 43.094 16.953 1 90.5 181 LYS A CA 1
ATOM 1492 C C . LYS A 1 181 ? 8.57 42.75 16.656 1 90.5 181 LYS A C 1
ATOM 1494 O O . LYS A 1 181 ? 8.992 42.781 15.492 1 90.5 181 LYS A O 1
ATOM 1499 N N . ASN A 1 182 ? 9.242 42.562 17.734 1 94.12 182 ASN A N 1
ATOM 1500 C CA . ASN A 1 182 ? 10.641 42.156 17.594 1 94.12 182 ASN A CA 1
ATOM 1501 C C . ASN A 1 182 ? 10.82 40.656 17.766 1 94.12 182 ASN A C 1
ATOM 1503 O O . ASN A 1 182 ? 10.695 40.125 18.875 1 94.12 182 ASN A O 1
ATOM 1507 N N . TRP A 1 183 ? 11.164 40.062 16.672 1 96.5 183 TRP A N 1
ATOM 1508 C CA . TRP A 1 183 ? 11.273 38.625 16.656 1 96.5 183 TRP A CA 1
ATOM 1509 C C . TRP A 1 183 ? 12.734 38.188 16.516 1 96.5 183 TRP A C 1
ATOM 1511 O O . TRP A 1 183 ? 13.477 38.75 15.711 1 96.5 183 TRP A O 1
ATOM 1521 N N . LYS A 1 184 ? 13.172 37.25 17.297 1 97.75 184 LYS A N 1
ATOM 1522 C CA . LYS A 1 184 ? 14.516 36.688 17.266 1 97.75 184 LYS A CA 1
ATOM 1523 C C . LYS A 1 184 ? 14.484 35.281 16.688 1 97.75 184 LYS A C 1
ATOM 1525 O O . LYS A 1 184 ? 13.727 34.406 17.141 1 97.75 184 LYS A O 1
ATOM 1530 N N . PHE A 1 185 ? 15.305 35.094 15.648 1 98.12 185 PHE A N 1
ATOM 1531 C CA . PHE A 1 185 ? 15.461 33.75 15.102 1 98.12 185 PHE A CA 1
ATOM 1532 C C . PHE A 1 185 ? 16.234 32.875 16.062 1 98.12 185 PHE A C 1
ATOM 1534 O O . PHE A 1 185 ? 17.344 33.219 16.5 1 98.12 185 PHE A O 1
ATOM 1541 N N . GLU A 1 186 ? 15.672 31.656 16.422 1 97.81 186 GLU A N 1
ATOM 1542 C CA . GLU A 1 186 ? 16.266 30.781 17.438 1 97.81 186 GLU A CA 1
ATOM 1543 C C . GLU A 1 186 ? 16.797 29.5 16.797 1 97.81 186 GLU A C 1
ATOM 1545 O O . GLU A 1 186 ? 17.297 28.609 17.5 1 97.81 186 GLU A O 1
ATOM 1550 N N . GLY A 1 187 ? 16.703 29.344 15.484 1 98.06 187 GLY A N 1
ATOM 1551 C CA . GLY A 1 187 ? 17.203 28.156 14.805 1 98.06 187 GLY A CA 1
ATOM 1552 C C . GLY A 1 187 ? 16.172 27.047 14.719 1 98.06 187 GLY A C 1
ATOM 1553 O O . GLY A 1 187 ? 14.977 27.297 14.586 1 98.06 187 GLY A O 1
ATOM 1554 N N . ASP A 1 188 ? 16.656 25.844 14.688 1 98.25 188 ASP A N 1
ATOM 1555 C CA . ASP A 1 188 ? 15.797 24.672 14.492 1 98.25 188 ASP A CA 1
ATOM 1556 C C . ASP A 1 188 ? 14.961 24.391 15.734 1 98.25 188 ASP A C 1
ATOM 1558 O O . ASP A 1 188 ? 15.469 24.453 16.859 1 98.25 188 ASP A O 1
ATOM 1562 N N . PHE A 1 189 ? 13.719 24.125 15.523 1 98.5 189 PHE A N 1
ATOM 1563 C CA . PHE A 1 189 ? 12.82 23.641 16.578 1 98.5 189 PHE A CA 1
ATOM 1564 C C . PHE A 1 189 ? 12.75 22.125 16.562 1 98.5 189 PHE A C 1
ATOM 1566 O O . PHE A 1 189 ? 12.977 21.484 17.594 1 98.5 189 PHE A O 1
ATOM 1573 N N . TRP A 1 190 ? 12.492 21.516 15.469 1 98.5 190 TRP A N 1
ATOM 1574 C CA . TRP A 1 190 ? 12.461 20.062 15.25 1 98.5 190 TRP A CA 1
ATOM 1575 C C . TRP A 1 190 ? 13.047 19.719 13.883 1 98.5 190 TRP A C 1
ATOM 1577 O O . TRP A 1 190 ? 12.5 20.094 12.844 1 98.5 190 TRP A O 1
ATOM 1587 N N . ALA A 1 191 ? 14.117 19.031 13.82 1 97.94 191 ALA A N 1
ATOM 1588 C CA . ALA A 1 191 ? 14.875 18.719 12.602 1 97.94 191 ALA A CA 1
ATOM 1589 C C . ALA A 1 191 ? 15.273 17.25 12.562 1 97.94 191 ALA A C 1
ATOM 1591 O O . ALA A 1 191 ? 16.469 16.922 12.672 1 97.94 191 ALA A O 1
ATOM 1592 N N . PRO A 1 192 ? 14.359 16.375 12.242 1 97.31 192 PRO A N 1
ATOM 1593 C CA . PRO A 1 192 ? 14.602 14.93 12.359 1 97.31 192 PRO A CA 1
ATOM 1594 C C . PRO A 1 192 ? 15.273 14.344 11.125 1 97.31 192 PRO A C 1
ATOM 1596 O O . PRO A 1 192 ? 15.719 13.188 11.148 1 97.31 192 PRO A O 1
ATOM 1599 N N . ASP A 1 193 ? 15.312 15.094 9.969 1 97.25 193 ASP A N 1
ATOM 1600 C CA . ASP A 1 193 ? 15.859 14.625 8.703 1 97.25 193 ASP A CA 1
ATOM 1601 C C . ASP A 1 193 ? 15.078 13.422 8.18 1 97.25 193 ASP A C 1
ATOM 1603 O O . ASP A 1 193 ? 15.664 12.422 7.762 1 97.25 193 ASP A O 1
ATOM 1607 N N . LEU A 1 194 ? 13.773 13.516 8.281 1 97.38 194 LEU A N 1
ATOM 1608 C CA . LEU A 1 194 ? 12.883 12.445 7.855 1 97.38 194 LEU A CA 1
ATOM 1609 C C . LEU A 1 194 ? 12.164 12.812 6.562 1 97.38 194 LEU A C 1
ATOM 1611 O O . LEU A 1 194 ? 11.82 11.938 5.766 1 97.38 194 LEU A O 1
ATOM 1615 N N . TYR A 1 195 ? 11.922 14.07 6.391 1 98.06 195 TYR A N 1
ATOM 1616 C CA . TYR A 1 195 ? 11.07 14.547 5.309 1 98.06 195 TYR A CA 1
ATOM 1617 C C . TYR A 1 195 ? 11.758 15.641 4.508 1 98.06 195 TYR A C 1
ATOM 1619 O O . TYR A 1 195 ? 12.711 16.266 4.988 1 98.06 195 TYR A O 1
ATOM 1627 N N . THR A 1 196 ? 11.227 15.891 3.297 1 98 196 THR A N 1
ATOM 1628 C CA . THR A 1 196 ? 11.805 16.969 2.502 1 98 196 THR A CA 1
ATOM 1629 C C . THR A 1 196 ? 11.273 18.328 2.965 1 98 196 THR A C 1
ATOM 1631 O O . THR A 1 196 ? 11.906 19.359 2.729 1 98 196 THR A O 1
ATOM 1634 N N . MET A 1 197 ? 10.109 18.25 3.65 1 97.75 197 MET A N 1
ATOM 1635 C CA . MET A 1 197 ? 9.469 19.484 4.117 1 97.75 197 MET A CA 1
ATOM 1636 C C . MET A 1 197 ? 8.492 19.188 5.25 1 97.75 197 MET A C 1
ATOM 1638 O O . MET A 1 197 ? 8.023 18.062 5.391 1 97.75 197 MET A O 1
ATOM 1642 N N . HIS A 1 198 ? 8.289 20.156 6.125 1 98.31 198 HIS A N 1
ATOM 1643 C CA . HIS A 1 198 ? 7.234 20.172 7.129 1 98.31 198 HIS A CA 1
ATOM 1644 C C . HIS A 1 198 ? 6.156 21.188 6.781 1 98.31 198 HIS A C 1
ATOM 1646 O O . HIS A 1 198 ? 6.391 22.406 6.836 1 98.31 198 HIS A O 1
ATOM 1652 N N . GLU A 1 199 ? 5.02 20.672 6.48 1 98.44 199 GLU A N 1
ATOM 1653 C CA . GLU A 1 199 ? 3.924 21.578 6.164 1 98.44 199 GLU A CA 1
ATOM 1654 C C . GLU A 1 199 ? 2.959 21.703 7.34 1 98.44 199 GLU A C 1
ATOM 1656 O O . GLU A 1 199 ? 2.812 20.766 8.133 1 98.44 199 GLU A O 1
ATOM 1661 N N . MET A 1 200 ? 2.412 22.875 7.387 1 98.56 200 MET A N 1
ATOM 1662 C CA . MET A 1 200 ? 1.281 23.141 8.273 1 98.56 200 MET A CA 1
ATOM 1663 C C . MET A 1 200 ? 1.601 22.719 9.703 1 98.56 200 MET A C 1
ATOM 1665 O O . MET A 1 200 ? 0.833 21.984 10.328 1 98.56 200 MET A O 1
ATOM 1669 N N . PRO A 1 201 ? 2.746 23.203 10.188 1 98.62 201 PRO A N 1
ATOM 1670 C CA . PRO A 1 201 ? 3.031 22.859 11.586 1 98.62 201 PRO A CA 1
ATOM 1671 C C . PRO A 1 201 ? 1.952 23.344 12.547 1 98.62 201 PRO A C 1
ATOM 1673 O O . PRO A 1 201 ? 1.351 24.391 12.32 1 98.62 201 PRO A O 1
ATOM 1676 N N . ASP A 1 202 ? 1.7 22.578 13.531 1 98.62 202 ASP A N 1
ATOM 1677 C CA . ASP A 1 202 ? 0.82 22.859 14.656 1 98.62 202 ASP A CA 1
ATOM 1678 C C . ASP A 1 202 ? 1.479 22.469 15.977 1 98.62 202 ASP A C 1
ATOM 1680 O O . ASP A 1 202 ? 2.299 21.547 16.016 1 98.62 202 ASP A O 1
ATOM 1684 N N . LEU A 1 203 ? 1.236 23.234 17.016 1 98.69 203 LEU A N 1
ATOM 1685 C CA . LEU A 1 203 ? 1.836 23.016 18.328 1 98.69 203 LEU A CA 1
ATOM 1686 C C . LEU A 1 203 ? 0.861 23.391 19.438 1 98.69 203 LEU A C 1
ATOM 1688 O O . LEU A 1 203 ? 0.389 24.531 19.5 1 98.69 203 LEU A O 1
ATOM 1692 N N . PHE A 1 204 ? 0.58 22.453 20.312 1 98.25 204 PHE A N 1
ATOM 1693 C CA . PHE A 1 204 ? -0.346 22.719 21.406 1 98.25 204 PHE A CA 1
ATOM 1694 C C . PHE A 1 204 ? -0.093 21.781 22.578 1 98.25 204 PHE A C 1
ATOM 1696 O O . PHE A 1 204 ? 0.655 20.812 22.453 1 98.25 204 PHE A O 1
ATOM 1703 N N . LYS A 1 205 ? -0.729 22.125 23.641 1 97.62 205 LYS A N 1
ATOM 1704 C CA . LYS A 1 205 ? -0.555 21.344 24.859 1 97.62 205 LYS A CA 1
ATOM 1705 C C . LYS A 1 205 ? -1.891 20.812 25.359 1 97.62 205 LYS A C 1
ATOM 1707 O O . LYS A 1 205 ? -2.908 21.5 25.297 1 97.62 205 LYS A O 1
ATOM 1712 N N . ILE A 1 206 ? -1.947 19.562 25.75 1 97.81 206 ILE A N 1
ATOM 1713 C CA . ILE A 1 206 ? -3.037 18.969 26.516 1 97.81 206 ILE A CA 1
ATOM 1714 C C . ILE A 1 206 ? -2.48 18.297 27.766 1 97.81 206 ILE A C 1
ATOM 1716 O O . ILE A 1 206 ? -1.733 17.312 27.672 1 97.81 206 ILE A O 1
ATOM 1720 N N . GLY A 1 207 ? -2.92 18.781 28.891 1 95.75 207 GLY A N 1
ATOM 1721 C CA . GLY A 1 207 ? -2.318 18.266 30.109 1 95.75 207 GLY A CA 1
ATOM 1722 C C . GLY A 1 207 ? -0.816 18.469 30.172 1 95.75 207 GLY A C 1
ATOM 1723 O O . GLY A 1 207 ? -0.334 19.594 30 1 95.75 207 GLY A O 1
ATOM 1724 N N . ASP A 1 208 ? -0.085 17.375 30.344 1 96 208 ASP A N 1
ATOM 1725 C CA . ASP A 1 208 ? 1.357 17.453 30.547 1 96 208 ASP A CA 1
ATOM 1726 C C . ASP A 1 208 ? 2.109 17.281 29.234 1 96 208 ASP A C 1
ATOM 1728 O O . ASP A 1 208 ? 3.34 17.375 29.188 1 96 208 ASP A O 1
ATOM 1732 N N . TRP A 1 209 ? 1.358 17.078 28.141 1 98.19 209 TRP A N 1
ATOM 1733 C CA . TRP A 1 209 ? 2.025 16.75 26.891 1 98.19 209 TRP A CA 1
ATOM 1734 C C . TRP A 1 209 ? 1.905 17.875 25.875 1 98.19 209 TRP A C 1
ATOM 1736 O O . TRP A 1 209 ? 0.825 18.453 25.703 1 98.19 209 TRP A O 1
ATOM 1746 N N . TRP A 1 210 ? 3.064 18.219 25.297 1 98.38 210 TRP A N 1
ATOM 1747 C CA . TRP A 1 210 ? 3.08 19 24.062 1 98.38 210 TRP A CA 1
ATOM 1748 C C . TRP A 1 210 ? 2.947 18.109 22.844 1 98.38 210 TRP A C 1
ATOM 1750 O O . TRP A 1 210 ? 3.537 17.031 22.781 1 98.38 210 TRP A O 1
ATOM 1760 N N . TYR A 1 211 ? 2.184 18.531 21.922 1 98.81 211 TYR A N 1
ATOM 1761 C CA . TYR A 1 211 ? 2.033 17.859 20.641 1 98.81 211 TYR A CA 1
ATOM 1762 C C . TYR A 1 211 ? 2.477 18.75 19.484 1 98.81 211 TYR A C 1
ATOM 1764 O O . TYR A 1 211 ? 2.1 19.922 19.422 1 98.81 211 TYR A O 1
ATOM 1772 N N . HIS A 1 212 ? 3.32 18.25 18.625 1 98.81 212 HIS A N 1
ATOM 1773 C CA . HIS A 1 212 ? 3.773 18.906 17.406 1 98.81 212 HIS A CA 1
ATOM 1774 C C . HIS A 1 212 ? 3.312 18.156 16.172 1 98.81 212 HIS A C 1
ATOM 1776 O O . HIS A 1 212 ? 3.715 17 15.953 1 98.81 212 HIS A O 1
ATOM 1782 N N . ILE A 1 213 ? 2.395 18.766 15.359 1 98.62 213 ILE A N 1
ATOM 1783 C CA . ILE A 1 213 ? 1.857 18.156 14.148 1 98.62 213 ILE A CA 1
ATOM 1784 C C . ILE A 1 213 ? 2.541 18.766 12.922 1 98.62 213 ILE A C 1
ATOM 1786 O O . ILE A 1 213 ? 2.762 19.969 12.859 1 98.62 213 ILE A O 1
ATOM 1790 N N . VAL A 1 214 ? 2.939 17.938 11.977 1 98.62 214 VAL A N 1
ATOM 1791 C CA . VAL A 1 214 ? 3.359 18.406 10.656 1 98.62 214 VAL A CA 1
ATOM 1792 C C . VAL A 1 214 ? 2.721 17.531 9.578 1 98.62 214 VAL A C 1
ATOM 1794 O O . VAL A 1 214 ? 2.363 16.375 9.836 1 98.62 214 VAL A O 1
ATOM 1797 N N . THR A 1 215 ? 2.508 18.078 8.438 1 98.38 215 THR A N 1
ATOM 1798 C CA . THR A 1 215 ? 2.158 17.328 7.238 1 98.38 215 THR A CA 1
ATOM 1799 C C . THR A 1 215 ? 3.365 17.188 6.312 1 98.38 215 THR A C 1
ATOM 1801 O O . THR A 1 215 ? 4.055 18.172 6.035 1 98.38 215 THR A O 1
ATOM 1804 N N . GLU A 1 216 ? 3.695 15.977 5.945 1 98 216 GLU A N 1
ATOM 1805 C CA . GLU A 1 216 ? 4.805 15.734 5.031 1 98 216 GLU A CA 1
ATOM 1806 C C . GLU A 1 216 ? 4.328 15.047 3.752 1 98 216 GLU A C 1
ATOM 1808 O O . GLU A 1 216 ? 3.271 14.414 3.738 1 98 216 GLU A O 1
ATOM 1813 N N . TYR A 1 217 ? 5.043 15.242 2.617 1 96.94 217 TYR A N 1
ATOM 1814 C CA . TYR A 1 217 ? 4.602 14.664 1.352 1 96.94 217 TYR A CA 1
ATOM 1815 C C . TYR A 1 217 ? 5.699 13.82 0.72 1 96.94 217 TYR A C 1
ATOM 1817 O O . TYR A 1 217 ? 5.605 13.438 -0.449 1 96.94 217 TYR A O 1
ATOM 1825 N N . SER A 1 218 ? 6.785 13.5 1.461 1 97.69 218 SER A N 1
ATOM 1826 C CA . SER A 1 218 ? 7.941 12.875 0.831 1 97.69 218 SER A CA 1
ATOM 1827 C C . SER A 1 218 ? 8.18 11.469 1.379 1 97.69 218 SER A C 1
ATOM 1829 O O . SER A 1 218 ? 9.156 10.812 1.019 1 97.69 218 SER A O 1
ATOM 1831 N N . ASP A 1 219 ? 7.414 11.047 2.285 1 96.56 219 ASP A N 1
ATOM 1832 C CA . ASP A 1 219 ? 7.504 9.703 2.844 1 96.56 219 ASP A CA 1
ATOM 1833 C C . ASP A 1 219 ? 6.195 8.945 2.652 1 96.56 219 ASP A C 1
ATOM 1835 O O . ASP A 1 219 ? 6.059 8.148 1.72 1 96.56 219 ASP A O 1
ATOM 1839 N N . ARG A 1 220 ? 5.129 9.336 3.369 1 96.5 220 ARG A N 1
ATOM 1840 C CA . ARG A 1 220 ? 3.852 8.641 3.256 1 96.5 220 ARG A CA 1
ATOM 1841 C C . ARG A 1 220 ? 2.711 9.625 3.018 1 96.5 220 ARG A C 1
ATOM 1843 O O . ARG A 1 220 ? 1.543 9.234 2.986 1 96.5 220 ARG A O 1
ATOM 1850 N N . SER A 1 221 ? 3.09 10.875 2.883 1 97.06 221 SER A N 1
ATOM 1851 C CA . SER A 1 221 ? 2.131 11.945 2.621 1 97.06 221 SER A CA 1
ATOM 1852 C C . SER A 1 221 ? 1.02 11.953 3.666 1 97.06 221 SER A C 1
ATOM 1854 O O . SER A 1 221 ? -0.163 11.906 3.322 1 97.06 221 SER A O 1
ATOM 1856 N N . LYS A 1 222 ? 1.41 12.094 4.914 1 96.88 222 LYS A N 1
ATOM 1857 C CA . LYS A 1 222 ? 0.473 12.039 6.031 1 96.88 222 LYS A CA 1
ATOM 1858 C C . LYS A 1 222 ? 0.657 13.234 6.961 1 96.88 222 LYS A C 1
ATOM 1860 O O . LYS A 1 222 ? 1.709 13.875 6.957 1 96.88 222 LYS A O 1
ATOM 1865 N N . MET A 1 223 ? -0.373 13.477 7.77 1 97.81 223 MET A N 1
ATOM 1866 C CA . MET A 1 223 ? -0.258 14.32 8.953 1 97.81 223 MET A CA 1
ATOM 1867 C C . MET A 1 223 ? 0.239 13.516 10.148 1 97.81 223 MET A C 1
ATOM 1869 O O . MET A 1 223 ? -0.461 12.625 10.641 1 97.81 223 MET A O 1
ATOM 1873 N N . VAL A 1 224 ? 1.442 13.836 10.547 1 98.12 224 VAL A N 1
ATOM 1874 C CA . VAL A 1 224 ? 2.025 13.086 11.656 1 98.12 224 VAL A CA 1
ATOM 1875 C C . VAL A 1 224 ? 2.193 13.992 12.867 1 98.12 224 VAL A C 1
ATOM 1877 O O . VAL A 1 224 ? 2.182 15.219 12.742 1 98.12 224 VAL A O 1
ATOM 1880 N N . TYR A 1 225 ? 2.279 13.391 14.031 1 98.5 225 TYR A N 1
ATOM 1881 C CA . TYR A 1 225 ? 2.561 14.195 15.219 1 98.5 225 TYR A CA 1
ATOM 1882 C C . TYR A 1 225 ? 3.635 13.539 16.078 1 98.5 225 TYR A C 1
ATOM 1884 O O . TYR A 1 225 ? 3.873 12.336 15.977 1 98.5 225 TYR A O 1
ATOM 1892 N N . ARG A 1 226 ? 4.305 14.344 16.797 1 98.25 226 ARG A N 1
ATOM 1893 C CA . ARG A 1 226 ? 5.227 13.977 17.859 1 98.25 226 ARG A CA 1
ATOM 1894 C C . ARG A 1 226 ? 4.77 14.547 19.203 1 98.25 226 ARG A C 1
ATOM 1896 O O . ARG A 1 226 ? 4.004 15.516 19.234 1 98.25 226 ARG A O 1
ATOM 1903 N N . MET A 1 227 ? 5.18 13.93 20.281 1 98.44 227 MET A N 1
ATOM 1904 C CA . MET A 1 227 ? 4.766 14.398 21.609 1 98.44 227 MET A CA 1
ATOM 1905 C C . MET A 1 227 ? 5.973 14.562 22.516 1 98.44 227 MET A C 1
ATOM 1907 O O . MET A 1 227 ? 6.965 13.852 22.391 1 98.44 227 MET A O 1
ATOM 1911 N N . SER A 1 228 ? 5.926 15.492 23.406 1 98.19 228 SER A N 1
ATOM 1912 C CA . SER A 1 228 ? 6.996 15.797 24.344 1 98.19 228 SER A CA 1
ATOM 1913 C C . SER A 1 228 ? 6.445 16.422 25.625 1 98.19 228 SER A C 1
ATOM 1915 O O . SER A 1 228 ? 5.352 17 25.609 1 98.19 228 SER A O 1
ATOM 1917 N N . LYS A 1 229 ? 7.203 16.281 26.719 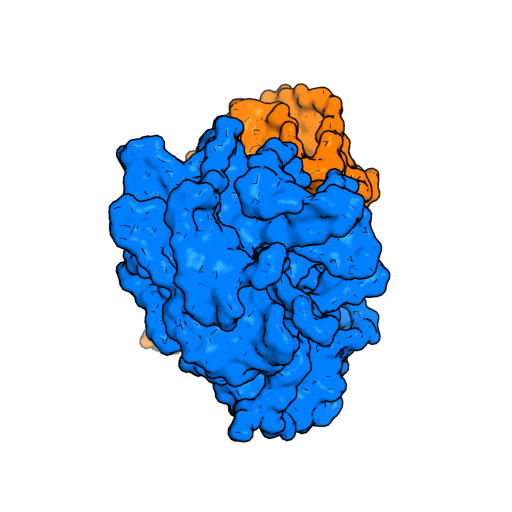1 97.31 229 LYS A N 1
ATOM 1918 C CA . LYS A 1 229 ? 6.828 16.938 27.969 1 97.31 229 LYS A CA 1
ATOM 1919 C C . LYS A 1 229 ? 7.383 18.359 28.047 1 97.31 229 LYS A C 1
ATOM 1921 O O . LYS A 1 229 ? 7.055 19.109 28.969 1 97.31 229 LYS A O 1
ATOM 1926 N N . SER A 1 230 ? 8.172 18.641 27.016 1 96.5 230 SER A N 1
ATOM 1927 C CA . SER A 1 230 ? 8.812 19.953 26.984 1 96.5 230 SER A CA 1
ATOM 1928 C C . SER A 1 230 ? 8.883 20.484 25.562 1 96.5 230 SER A C 1
ATOM 1930 O O . SER A 1 230 ? 9.039 19.719 24.609 1 96.5 230 SER A O 1
ATOM 1932 N N . LEU A 1 231 ? 8.82 21.797 25.422 1 97.06 231 LEU A N 1
ATOM 1933 C CA . LEU A 1 231 ? 8.953 22.438 24.109 1 97.06 231 LEU A CA 1
ATOM 1934 C C . LEU A 1 231 ? 10.352 22.219 23.547 1 97.06 231 LEU A C 1
ATOM 1936 O O . LEU A 1 231 ? 10.57 22.406 22.344 1 97.06 231 LEU A O 1
ATOM 1940 N N . GLU A 1 232 ? 11.281 21.844 24.406 1 95 232 GLU A N 1
ATOM 1941 C CA . GLU A 1 232 ? 12.656 21.625 23.969 1 95 232 GLU A CA 1
ATOM 1942 C C . GLU A 1 232 ? 12.859 20.172 23.516 1 95 232 GLU A C 1
ATOM 1944 O O . GLU A 1 232 ? 13.922 19.828 23.016 1 95 232 GLU A O 1
ATOM 1949 N N . GLY A 1 233 ? 11.859 19.422 23.578 1 94.19 233 GLY A N 1
ATOM 1950 C CA . GLY A 1 233 ? 11.977 18.016 23.266 1 94.19 233 GLY A CA 1
ATOM 1951 C C . GLY A 1 233 ? 12.531 17.188 24.406 1 94.19 233 GLY A C 1
ATOM 1952 O O . GLY A 1 233 ? 12.586 17.641 25.547 1 94.19 233 GLY A O 1
ATOM 1953 N N . PRO A 1 234 ? 12.906 15.977 24.188 1 95.62 234 PRO A N 1
ATOM 1954 C CA . PRO A 1 234 ? 12.883 15.328 22.875 1 95.62 234 PRO A CA 1
ATOM 1955 C C . PRO A 1 234 ? 11.461 15.031 22.391 1 95.62 234 PRO A C 1
ATOM 1957 O O . PRO A 1 234 ? 10.578 14.734 23.203 1 95.62 234 PRO A O 1
ATOM 1960 N N . TRP A 1 235 ? 11.297 15.141 21.141 1 97.06 235 TRP A N 1
ATOM 1961 C CA . TRP A 1 235 ? 10.039 14.812 20.484 1 97.06 235 TRP A CA 1
ATOM 1962 C C . TRP A 1 235 ? 9.984 13.328 20.109 1 97.06 235 TRP A C 1
ATOM 1964 O O . TRP A 1 235 ? 10.82 12.844 19.344 1 97.06 235 TRP A O 1
ATOM 1974 N N . ILE A 1 236 ? 9.031 12.633 20.625 1 95.5 236 ILE A N 1
ATOM 1975 C CA . ILE A 1 236 ? 8.977 11.188 20.453 1 95.5 236 ILE A CA 1
ATOM 1976 C C . ILE A 1 236 ? 7.785 10.82 19.562 1 95.5 236 ILE A C 1
ATOM 1978 O O . ILE A 1 236 ? 6.754 11.492 19.594 1 95.5 236 ILE A O 1
ATOM 1982 N N . ALA A 1 237 ? 7.949 9.805 18.797 1 95.44 237 ALA A N 1
ATOM 1983 C CA . ALA A 1 237 ? 6.883 9.297 17.938 1 95.44 237 ALA A CA 1
ATOM 1984 C C . ALA A 1 237 ? 6.074 8.211 18.656 1 95.44 237 ALA A C 1
ATOM 1986 O O . ALA A 1 237 ? 6.633 7.203 19.094 1 95.44 237 ALA A O 1
ATOM 1987 N N . PRO A 1 238 ? 4.758 8.359 18.75 1 96.25 238 PRO A N 1
ATOM 1988 C CA . PRO A 1 238 ? 3.957 7.211 19.188 1 96.25 238 PRO A CA 1
ATOM 1989 C C . PRO A 1 238 ? 3.879 6.121 18.109 1 96.25 238 PRO A C 1
ATOM 1991 O O . PRO A 1 238 ? 4.312 6.328 16.984 1 96.25 238 PRO A O 1
ATOM 1994 N N . LYS A 1 239 ? 3.359 4.93 18.531 1 94.56 239 LYS A N 1
ATOM 1995 C CA . LYS A 1 239 ? 3.236 3.818 17.594 1 94.56 239 LYS A CA 1
ATOM 1996 C C . LYS A 1 239 ? 2.441 4.227 16.359 1 94.56 239 LYS A C 1
ATOM 1998 O O . LYS A 1 239 ? 2.889 4.02 15.227 1 94.56 239 LYS A O 1
ATOM 2003 N N . ASP A 1 240 ? 1.273 4.691 16.547 1 95.5 240 ASP A N 1
ATOM 2004 C CA . ASP A 1 240 ? 0.504 5.34 15.484 1 95.5 240 ASP A CA 1
ATOM 2005 C C . ASP A 1 240 ? 0.62 6.859 15.57 1 95.5 240 ASP A C 1
ATOM 2007 O O . ASP A 1 240 ? 0.01 7.484 16.438 1 95.5 240 ASP A O 1
ATOM 2011 N N . ASP A 1 241 ? 1.364 7.445 14.656 1 96.62 241 ASP A N 1
ATOM 2012 C CA . ASP A 1 241 ? 1.674 8.859 14.812 1 96.62 241 ASP A CA 1
ATOM 2013 C C . ASP A 1 241 ? 0.869 9.711 13.828 1 96.62 241 ASP A C 1
ATOM 2015 O O . ASP A 1 241 ? 1.22 10.859 13.562 1 96.62 241 ASP A O 1
ATOM 2019 N N . ALA A 1 242 ? -0.156 9.133 13.227 1 97.69 242 ALA A N 1
ATOM 2020 C CA . ALA A 1 242 ? -0.944 9.883 12.25 1 97.69 242 ALA A CA 1
ATOM 2021 C C . ALA A 1 242 ? -2.416 9.93 12.648 1 97.69 242 ALA A C 1
ATOM 2023 O O . ALA A 1 242 ? -2.85 9.18 13.523 1 97.69 242 ALA A O 1
ATOM 2024 N N . PHE A 1 243 ? -3.189 10.805 12.047 1 97.38 243 PHE A N 1
ATOM 2025 C CA . PHE A 1 243 ? -4.605 10.992 12.352 1 97.38 243 PHE A CA 1
ATOM 2026 C C . PHE A 1 243 ? -5.477 10.297 11.312 1 97.38 243 PHE A C 1
ATOM 2028 O O . PHE A 1 243 ? -6.645 10.008 11.57 1 97.38 243 PHE A O 1
ATOM 2035 N N . ASP A 1 244 ? -4.996 10.141 10.117 1 98.44 244 ASP A N 1
ATOM 2036 C CA . ASP A 1 244 ? -5.703 9.633 8.938 1 98.44 244 ASP A CA 1
ATOM 2037 C C . ASP A 1 244 ? -4.723 9.117 7.891 1 98.44 244 ASP A C 1
ATOM 2039 O O . ASP A 1 244 ? -3.527 8.984 8.164 1 98.44 244 ASP A O 1
ATOM 2043 N N . GLY A 1 245 ? -5.211 8.625 6.805 1 98.25 245 GLY A N 1
ATOM 2044 C CA . GLY A 1 245 ? -4.375 8.227 5.684 1 98.25 245 GLY A CA 1
ATOM 2045 C C . GLY A 1 245 ? -4.078 9.367 4.723 1 98.25 245 GLY A C 1
ATOM 2046 O O . GLY A 1 245 ? -4.223 10.539 5.078 1 98.25 245 GLY A O 1
ATOM 2047 N N . ARG A 1 246 ? -3.668 9.023 3.518 1 98.06 246 ARG A N 1
ATOM 2048 C CA . ARG A 1 246 ? -3.172 9.984 2.537 1 98.06 246 ARG A CA 1
ATOM 2049 C C . ARG A 1 246 ? -4.289 10.906 2.061 1 98.06 246 ARG A C 1
ATOM 2051 O O . ARG A 1 246 ? -4.031 12.039 1.658 1 98.06 246 ARG A O 1
ATOM 2058 N N . ALA A 1 247 ? -5.492 10.453 2.123 1 98.56 247 ALA A N 1
ATOM 2059 C CA . ALA A 1 247 ? -6.59 11.211 1.525 1 98.56 247 ALA A CA 1
ATOM 2060 C C . ALA A 1 247 ? -6.855 12.5 2.307 1 98.56 247 ALA A C 1
ATOM 2062 O O . ALA A 1 247 ? -7.43 13.453 1.772 1 98.56 247 ALA A O 1
ATOM 2063 N N . TYR A 1 248 ? -6.523 12.492 3.562 1 98.62 248 TYR A N 1
ATOM 2064 C CA . TYR A 1 248 ? -6.742 13.625 4.457 1 98.62 248 TYR A CA 1
ATOM 2065 C C . TYR A 1 248 ? -5.445 14.391 4.695 1 98.62 248 TYR A C 1
ATOM 2067 O O . TYR A 1 248 ? -4.449 13.82 5.145 1 98.62 248 TYR A O 1
ATOM 2075 N N . TYR A 1 249 ? -5.527 15.711 4.465 1 98.06 249 TYR A N 1
ATOM 2076 C CA . TYR A 1 249 ? -4.227 16.359 4.324 1 98.06 249 TYR A CA 1
ATOM 2077 C C . TYR A 1 249 ? -4.246 17.75 4.926 1 98.06 249 TYR A C 1
ATOM 2079 O O . TYR A 1 249 ? -5.309 18.359 5.066 1 98.06 249 TYR A O 1
ATOM 2087 N N . ALA A 1 250 ? -3.061 18.234 5.375 1 98.06 250 ALA A N 1
ATOM 2088 C CA . ALA A 1 250 ? -2.691 19.609 5.703 1 98.06 250 ALA A CA 1
ATOM 2089 C C . ALA A 1 250 ? -3.605 20.172 6.781 1 98.06 250 ALA A C 1
ATOM 2091 O O . ALA A 1 250 ? -4.09 21.297 6.66 1 98.06 250 ALA A O 1
ATOM 2092 N N . GLY A 1 251 ? -3.881 19.375 7.77 1 97.31 251 GLY A N 1
ATOM 2093 C CA . GLY A 1 251 ? -4.746 19.844 8.844 1 97.31 251 GLY A CA 1
ATOM 2094 C C . GLY A 1 251 ? -3.99 20.547 9.953 1 97.31 251 GLY A C 1
ATOM 2095 O O . GLY A 1 251 ? -2.82 20.25 10.203 1 97.31 251 GLY A O 1
ATOM 2096 N N . ARG A 1 252 ? -4.664 21.5 10.633 1 97.81 252 ARG A N 1
ATOM 2097 C CA . ARG A 1 252 ? -4.273 22.109 11.898 1 97.81 252 ARG A CA 1
ATOM 2098 C C . ARG A 1 252 ? -5.426 22.078 12.898 1 97.81 252 ARG A C 1
ATOM 2100 O O . ARG A 1 252 ? -6.582 21.906 12.516 1 97.81 252 ARG A O 1
ATOM 2107 N N . THR A 1 253 ? -5.055 22.234 14.141 1 98.56 253 THR A N 1
ATOM 2108 C CA . THR A 1 253 ? -6.102 22.094 15.141 1 98.56 253 THR A CA 1
ATOM 2109 C C . THR A 1 253 ? -6.41 23.438 15.789 1 98.56 253 THR A C 1
ATOM 2111 O O . THR A 1 253 ? -5.598 24.375 15.719 1 98.56 253 THR A O 1
ATOM 2114 N N . PHE A 1 254 ? -7.52 23.547 16.375 1 98.56 254 PHE A N 1
ATOM 2115 C CA . PHE A 1 254 ? -7.93 24.641 17.25 1 98.56 254 PHE A CA 1
ATOM 2116 C C . PHE A 1 254 ? -8.898 24.141 18.312 1 98.56 254 PHE A C 1
ATOM 2118 O O . PHE A 1 254 ? -9.766 23.312 18.031 1 98.56 254 PHE A O 1
ATOM 2125 N N . GLU A 1 255 ? -8.695 24.594 19.5 1 98.25 255 GLU A N 1
ATOM 2126 C CA . GLU A 1 255 ? -9.594 24.234 20.594 1 98.25 255 GLU A CA 1
ATOM 2127 C C . GLU A 1 255 ? -10.539 25.375 20.938 1 98.25 255 GLU A C 1
ATOM 2129 O O . GLU A 1 255 ? -10.102 26.516 21.109 1 98.25 255 GLU A O 1
ATOM 2134 N N . LEU A 1 256 ? -11.75 25.141 20.953 1 98.12 256 LEU A N 1
ATOM 2135 C CA . LEU A 1 256 ? -12.781 26.078 21.375 1 98.12 256 LEU A CA 1
ATOM 2136 C C . LEU A 1 256 ? -13.773 25.406 22.328 1 98.12 256 LEU A C 1
ATOM 2138 O O . LEU A 1 256 ? -14.32 24.344 22.016 1 98.12 256 LEU A O 1
ATOM 2142 N N . ASN A 1 257 ? -13.984 25.984 23.531 1 97.06 257 ASN A N 1
ATOM 2143 C CA . ASN A 1 257 ? -14.945 25.516 24.516 1 97.06 257 ASN A CA 1
ATOM 2144 C C . ASN A 1 257 ? -14.719 24.047 24.859 1 97.06 257 ASN A C 1
ATOM 2146 O O . ASN A 1 257 ? -15.664 23.25 24.922 1 97.06 257 ASN A O 1
ATOM 2150 N N . GLY A 1 258 ? -13.523 23.641 24.922 1 96.19 258 GLY A N 1
ATOM 2151 C CA . GLY A 1 258 ? -13.164 22.312 25.375 1 96.19 258 GLY A CA 1
ATOM 2152 C C . GLY A 1 258 ? -13.117 21.281 24.266 1 96.19 258 GLY A C 1
ATOM 2153 O O . GLY A 1 258 ? -12.82 20.109 24.5 1 96.19 258 GLY A O 1
ATOM 2154 N N . GLN A 1 259 ? -13.391 21.703 23.109 1 97.69 259 GLN A N 1
ATOM 2155 C CA . GLN A 1 259 ? -13.383 20.812 21.953 1 97.69 259 GLN A CA 1
ATOM 2156 C C . GLN A 1 259 ? -12.25 21.172 20.984 1 97.69 259 GLN A C 1
ATOM 2158 O O . GLN A 1 259 ? -12.188 22.297 20.484 1 97.69 259 GLN A O 1
ATOM 2163 N N . ARG A 1 260 ? -11.328 20.234 20.797 1 98.62 260 ARG A N 1
ATOM 2164 C CA . ARG A 1 260 ? -10.273 20.453 19.828 1 98.62 260 ARG A CA 1
ATOM 2165 C C . ARG A 1 260 ? -10.602 19.797 18.484 1 98.62 260 ARG A C 1
ATOM 2167 O O . ARG A 1 260 ? -10.938 18.625 18.438 1 98.62 260 ARG A O 1
ATOM 2174 N N . ILE A 1 261 ? -10.539 20.562 17.422 1 98.81 261 ILE A N 1
ATOM 2175 C CA . ILE A 1 261 ? -10.906 20.094 16.094 1 98.81 261 ILE A CA 1
ATOM 2176 C C . ILE A 1 261 ? -9.688 20.156 15.172 1 98.81 261 ILE A C 1
ATOM 2178 O O . ILE A 1 261 ? -8.891 21.094 15.25 1 98.81 261 ILE A O 1
ATOM 2182 N N . LEU A 1 262 ? -9.445 19.109 14.422 1 98.81 262 LEU A N 1
ATOM 2183 C CA . LEU A 1 262 ? -8.477 19.078 13.328 1 98.81 262 LEU A CA 1
ATOM 2184 C C . LEU A 1 262 ? -9.125 19.531 12.016 1 98.81 262 LEU A C 1
ATOM 2186 O O . LEU A 1 262 ? -10.102 18.922 11.57 1 98.81 262 LEU A O 1
ATOM 2190 N N . PHE A 1 263 ? -8.594 20.578 11.422 1 98.81 263 PHE A N 1
ATOM 2191 C CA . PHE A 1 263 ? -9.148 21.203 10.219 1 98.81 263 PHE A CA 1
ATOM 2192 C C . PHE A 1 263 ? -8.32 20.828 8.992 1 98.81 263 PHE A C 1
ATOM 2194 O O . PHE A 1 263 ? -7.41 21.562 8.602 1 98.81 263 PHE A O 1
ATOM 2201 N N . GLY A 1 264 ? -8.602 19.656 8.406 1 98.62 264 GLY A N 1
ATOM 2202 C CA . GLY A 1 264 ? -7.98 19.234 7.164 1 98.62 264 GLY A CA 1
ATOM 2203 C C . GLY A 1 264 ? -8.961 19.109 6.016 1 98.62 264 GLY A C 1
ATOM 2204 O O . GLY A 1 264 ? -10.133 19.484 6.148 1 98.62 264 GLY A O 1
ATOM 2205 N N . TRP A 1 265 ? -8.43 18.797 4.867 1 98.62 265 TRP A N 1
ATOM 2206 C CA . TRP A 1 265 ? -9.273 18.609 3.695 1 98.62 265 TRP A CA 1
ATOM 2207 C C . TRP A 1 265 ? -9.039 17.25 3.057 1 98.62 265 TRP A C 1
ATOM 2209 O O . TRP A 1 265 ? -7.953 16.672 3.184 1 98.62 265 TRP A O 1
ATOM 2219 N N . VAL A 1 266 ? -10.102 16.688 2.506 1 98.69 266 VAL A N 1
ATOM 2220 C CA . VAL A 1 266 ? -10.023 15.453 1.739 1 98.69 266 VAL A CA 1
ATOM 2221 C C . VAL A 1 266 ? -9.734 15.773 0.273 1 98.69 266 VAL A C 1
ATOM 2223 O O . VAL A 1 266 ? -10.578 16.344 -0.422 1 98.69 266 VAL A O 1
ATOM 2226 N N . ALA A 1 267 ? -8.609 15.383 -0.157 1 98.31 267 ALA A N 1
ATOM 2227 C CA . ALA A 1 267 ? -8.117 15.703 -1.495 1 98.31 267 ALA A CA 1
ATOM 2228 C C . ALA A 1 267 ? -8.961 15.023 -2.566 1 98.31 267 ALA A C 1
ATOM 2230 O O . ALA A 1 267 ? -9.594 14 -2.307 1 98.31 267 ALA A O 1
ATOM 2231 N N . THR A 1 268 ? -8.969 15.609 -3.734 1 97.88 268 THR A N 1
ATOM 2232 C CA . THR A 1 268 ? -9.547 14.938 -4.895 1 97.88 268 THR A CA 1
ATOM 2233 C C . THR A 1 268 ? -8.492 14.117 -5.621 1 97.88 268 THR A C 1
ATOM 2235 O O . THR A 1 268 ? -7.289 14.359 -5.473 1 97.88 268 THR A O 1
ATOM 2238 N N . LYS A 1 269 ? -8.922 13.164 -6.305 1 97.69 269 LYS A N 1
ATOM 2239 C CA . LYS A 1 269 ? -8.016 12.461 -7.211 1 97.69 269 LYS A CA 1
ATOM 2240 C C . LYS A 1 269 ? -7.996 13.125 -8.586 1 97.69 269 LYS A C 1
ATOM 2242 O O . LYS A 1 269 ? -8.992 13.711 -9.016 1 97.69 269 LYS A O 1
ATOM 2247 N N . ASP A 1 270 ? -6.871 13.023 -9.289 1 97.19 270 ASP A N 1
ATOM 2248 C CA . ASP A 1 270 ? -6.746 13.555 -10.641 1 97.19 270 ASP A CA 1
ATOM 2249 C C . ASP A 1 270 ? -7.844 13 -11.547 1 97.19 270 ASP A C 1
ATOM 2251 O O . ASP A 1 270 ? -8.102 11.797 -11.562 1 97.19 270 ASP A O 1
ATOM 2255 N N . GLN A 1 271 ? -8.609 13.898 -12.25 1 96.5 271 GLN A N 1
ATOM 2256 C CA . GLN A 1 271 ? -9.688 13.586 -13.18 1 96.5 271 GLN A CA 1
ATOM 2257 C C . GLN A 1 271 ? -10.828 12.852 -12.477 1 96.5 271 GLN A C 1
ATOM 2259 O O . GLN A 1 271 ? -11.641 12.188 -13.125 1 96.5 271 GLN A O 1
ATOM 2264 N N . ASP A 1 272 ? -10.859 12.914 -11.164 1 96.5 272 ASP A N 1
ATOM 2265 C CA . ASP A 1 272 ? -11.891 12.242 -10.383 1 96.5 272 ASP A CA 1
ATOM 2266 C C . ASP A 1 272 ? -11.961 10.758 -10.727 1 96.5 272 ASP A C 1
ATOM 2268 O O . ASP A 1 272 ? -13.047 10.219 -10.977 1 96.5 272 ASP A O 1
ATOM 2272 N N . ASP A 1 273 ? -10.75 10.188 -10.797 1 97.88 273 ASP A N 1
ATOM 2273 C CA . ASP A 1 273 ? -10.602 8.789 -11.195 1 97.88 273 ASP A CA 1
ATOM 2274 C C . ASP A 1 273 ? -9.938 7.977 -10.086 1 97.88 273 ASP A C 1
ATOM 2276 O O . ASP A 1 273 ? -8.875 8.352 -9.586 1 97.88 273 ASP A O 1
ATOM 2280 N N . ASP A 1 274 ? -10.609 6.824 -9.75 1 98.12 274 ASP A N 1
ATOM 2281 C CA . ASP A 1 274 ? -10.133 5.961 -8.672 1 98.12 274 ASP A CA 1
ATOM 2282 C C . ASP A 1 274 ? -8.711 5.477 -8.938 1 98.12 274 ASP A C 1
ATOM 2284 O O . ASP A 1 274 ? -7.969 5.172 -8 1 98.12 274 ASP A O 1
ATOM 2288 N N . ASP A 1 275 ? -8.281 5.441 -10.172 1 96.62 275 ASP A N 1
ATOM 2289 C CA . ASP A 1 275 ? -6.992 4.879 -10.555 1 96.62 275 ASP A CA 1
ATOM 2290 C C . ASP A 1 275 ? -5.887 5.93 -10.469 1 96.62 275 ASP A C 1
ATOM 2292 O O . ASP A 1 275 ? -4.699 5.602 -10.562 1 96.62 275 ASP A O 1
ATOM 2296 N N . ASN A 1 276 ? -6.27 7.105 -10.312 1 97.12 276 ASN A N 1
ATOM 2297 C CA . ASN A 1 276 ? -5.285 8.18 -10.297 1 97.12 276 ASN A CA 1
ATOM 2298 C C . ASN A 1 276 ? -4.914 8.578 -8.867 1 97.12 276 ASN A C 1
ATOM 2300 O O . ASN A 1 276 ? -5.602 8.203 -7.918 1 97.12 276 ASN A O 1
ATOM 2304 N N . ASN A 1 277 ? -3.787 9.266 -8.711 1 96.62 277 ASN A N 1
ATOM 2305 C CA . ASN A 1 277 ? -3.316 9.75 -7.418 1 96.62 277 ASN A CA 1
ATOM 2306 C C . ASN A 1 277 ? -4.098 10.977 -6.957 1 96.62 277 ASN A C 1
ATOM 2308 O O . ASN A 1 277 ? -4.809 11.602 -7.75 1 96.62 277 ASN A O 1
ATOM 2312 N N . PHE A 1 278 ? -3.979 11.258 -5.707 1 97.56 278 PHE A N 1
ATOM 2313 C CA . PHE A 1 278 ? -4.566 12.453 -5.121 1 97.56 278 PHE A CA 1
ATOM 2314 C C . PHE A 1 278 ? -3.848 13.703 -5.609 1 97.56 278 PHE A C 1
ATOM 2316 O O . PHE A 1 278 ? -2.639 13.68 -5.852 1 97.56 278 PHE A O 1
ATOM 2323 N N . ILE A 1 279 ? -4.559 14.75 -5.754 1 96.44 279 ILE A N 1
ATOM 2324 C CA . ILE A 1 279 ? -4 16.062 -6.086 1 96.44 279 ILE A CA 1
ATOM 2325 C C . ILE A 1 279 ? -4.453 17.094 -5.059 1 96.44 279 ILE A C 1
ATOM 2327 O O . ILE A 1 279 ? -5.371 16.828 -4.273 1 96.44 279 ILE A O 1
ATOM 2331 N N . TRP A 1 280 ? -3.854 18.188 -5.059 1 96.38 280 TRP A N 1
ATOM 2332 C CA . TRP A 1 280 ? -4.02 19.219 -4.039 1 96.38 280 TRP A CA 1
ATOM 2333 C C . TRP A 1 280 ? -5.465 19.703 -3.992 1 96.38 280 TRP A C 1
ATOM 2335 O O . TRP A 1 280 ? -6.09 19.922 -5.035 1 96.38 280 TRP A O 1
ATOM 2345 N N . ALA A 1 281 ? -6.023 19.844 -2.742 1 97.75 281 ALA A N 1
ATOM 2346 C CA . ALA A 1 281 ? -7.273 20.5 -2.379 1 97.75 281 ALA A CA 1
ATOM 2347 C C . ALA A 1 281 ? -8.469 19.594 -2.639 1 97.75 281 ALA A C 1
ATOM 2349 O O . ALA A 1 281 ? -8.344 18.562 -3.314 1 97.75 281 ALA A O 1
ATOM 2350 N N . GLY A 1 282 ? -9.555 19.891 -2.037 1 97.81 282 GLY A N 1
ATOM 2351 C CA . GLY A 1 282 ? -10.781 19.125 -2.145 1 97.81 282 GLY A CA 1
ATOM 2352 C C . GLY A 1 282 ? -11.906 19.656 -1.271 1 97.81 282 GLY A C 1
ATOM 2353 O O . GLY A 1 282 ? -12.422 20.75 -1.52 1 97.81 282 GLY A O 1
ATOM 2354 N N . THR A 1 283 ? -12.148 18.938 -0.211 1 98.62 283 THR A N 1
ATOM 2355 C CA . THR A 1 283 ? -13.312 19.203 0.629 1 98.62 283 THR A CA 1
ATOM 2356 C C . THR A 1 283 ? -12.914 19.266 2.1 1 98.62 283 THR A C 1
ATOM 2358 O O . THR A 1 283 ? -12.164 18.406 2.584 1 98.62 283 THR A O 1
ATOM 2361 N N . PHE A 1 284 ? -13.438 20.281 2.764 1 98.69 284 PHE A N 1
ATOM 2362 C CA . PHE A 1 284 ? -13.156 20.391 4.191 1 98.69 284 PHE A CA 1
ATOM 2363 C C . PHE A 1 284 ? -13.859 19.281 4.965 1 98.69 284 PHE A C 1
ATOM 2365 O O . PHE A 1 284 ? -15.031 19 4.734 1 98.69 284 PHE A O 1
ATOM 2372 N N . MET A 1 285 ? -13.148 18.672 5.836 1 98.19 285 MET A N 1
ATOM 2373 C CA . MET A 1 285 ? -13.695 17.656 6.738 1 98.19 285 MET A CA 1
ATOM 2374 C C . MET A 1 285 ? -13.078 17.781 8.125 1 98.19 285 MET A C 1
ATOM 2376 O O . MET A 1 285 ? -11.852 17.797 8.266 1 98.19 285 MET A O 1
ATOM 2380 N N . ALA A 1 286 ? -13.883 17.828 9.195 1 98.56 286 ALA A N 1
ATOM 2381 C CA . ALA A 1 286 ? -13.414 18.031 10.562 1 98.56 286 ALA A CA 1
ATOM 2382 C C . ALA A 1 286 ? -13.258 16.688 11.297 1 98.56 286 ALA A C 1
ATOM 2384 O O . ALA A 1 286 ? -14.148 15.844 11.25 1 98.56 286 ALA A O 1
ATOM 2385 N N . HIS A 1 287 ? -12.141 16.453 11.906 1 98.75 287 HIS A N 1
ATOM 2386 C CA . HIS A 1 287 ? -11.984 15.453 12.953 1 98.75 287 HIS A CA 1
ATOM 2387 C C . HIS A 1 287 ? -11.969 16.109 14.336 1 98.75 287 HIS A C 1
ATOM 2389 O O . HIS A 1 287 ? -11.367 17.156 14.516 1 98.75 287 HIS A O 1
ATOM 2395 N N . GLU A 1 288 ? -12.656 15.539 15.289 1 98.88 288 GLU A N 1
ATOM 2396 C CA . GLU A 1 288 ? -12.414 15.914 16.672 1 98.88 288 GLU A CA 1
ATOM 2397 C C . GLU A 1 288 ? -11.242 15.133 17.266 1 98.88 288 GLU A C 1
ATOM 2399 O O . GLU A 1 288 ? -11.188 13.906 17.141 1 98.88 288 GLU A O 1
ATOM 2404 N N . VAL A 1 289 ? -10.289 15.859 17.875 1 98.75 289 VAL A N 1
ATOM 2405 C CA . VAL A 1 289 ? -9.086 15.258 18.438 1 98.75 289 VAL A CA 1
ATOM 2406 C C . VAL A 1 289 ? -9.25 15.109 19.953 1 98.75 289 VAL A C 1
ATOM 2408 O O . VAL A 1 289 ? -9.75 16.016 20.625 1 98.75 289 VAL A O 1
ATOM 2411 N N . TYR A 1 290 ? -8.844 13.992 20.516 1 98.44 290 TYR A N 1
ATOM 2412 C CA . TYR A 1 290 ? -8.852 13.805 21.953 1 98.44 290 TYR A CA 1
ATOM 2413 C C . TYR A 1 290 ? -7.605 13.062 22.422 1 98.44 290 TYR A C 1
ATOM 2415 O O . TYR A 1 290 ? -6.941 12.398 21.625 1 98.44 290 TYR A O 1
ATOM 2423 N N . GLN A 1 291 ? -7.227 13.227 23.625 1 98.56 291 GLN A N 1
ATOM 2424 C CA . GLN A 1 291 ? -6.082 12.562 24.234 1 98.56 291 GLN A CA 1
ATOM 2425 C C . GLN A 1 291 ? -6.488 11.242 24.875 1 98.56 291 GLN A C 1
ATOM 2427 O O . GLN A 1 291 ? -7.426 11.195 25.672 1 98.56 291 GLN A O 1
ATOM 2432 N N . ARG A 1 292 ? -5.801 10.203 24.484 1 98 292 ARG A N 1
ATOM 2433 C CA . ARG A 1 292 ? -6.004 8.906 25.109 1 98 292 ARG A CA 1
ATOM 2434 C C . ARG A 1 292 ? -5.355 8.859 26.484 1 98 292 ARG A C 1
ATOM 2436 O O . ARG A 1 292 ? -4.594 9.758 26.859 1 98 292 ARG A O 1
ATOM 2443 N N . GLU A 1 293 ? -5.609 7.781 27.188 1 97.25 293 GLU A N 1
ATOM 2444 C CA . GLU A 1 293 ? -5.09 7.625 28.547 1 97.25 293 GLU A CA 1
ATOM 2445 C C . GLU A 1 293 ? -3.564 7.629 28.562 1 97.25 293 GLU A C 1
ATOM 2447 O O . GLU A 1 293 ? -2.945 8.148 29.484 1 97.25 293 GLU A O 1
ATOM 2452 N N . ASP A 1 294 ? -2.977 7.172 27.547 1 96.75 294 ASP A N 1
ATOM 2453 C CA . ASP A 1 294 ? -1.521 7.059 27.516 1 96.75 294 ASP A CA 1
ATOM 2454 C C . ASP A 1 294 ? -0.885 8.32 26.922 1 96.75 294 ASP A C 1
ATOM 2456 O O . ASP A 1 294 ? 0.32 8.352 26.672 1 96.75 294 ASP A O 1
ATOM 2460 N N . GLY A 1 295 ? -1.69 9.305 26.641 1 98 295 GLY A N 1
ATOM 2461 C CA . GLY A 1 295 ? -1.19 10.57 26.141 1 98 295 GLY A CA 1
ATOM 2462 C C . GLY A 1 295 ? -1.24 10.68 24.625 1 98 295 GLY A C 1
ATOM 2463 O O . GLY A 1 295 ? -1.111 11.773 24.078 1 98 295 GLY A O 1
ATOM 2464 N N . THR A 1 296 ? -1.367 9.523 23.953 1 98.25 296 THR A N 1
ATOM 2465 C CA . THR A 1 296 ? -1.446 9.586 22.484 1 98.25 296 THR A CA 1
ATOM 2466 C C . THR A 1 296 ? -2.771 10.203 22.047 1 98.25 296 THR A C 1
ATOM 2468 O O . THR A 1 296 ? -3.676 10.391 22.859 1 98.25 296 THR A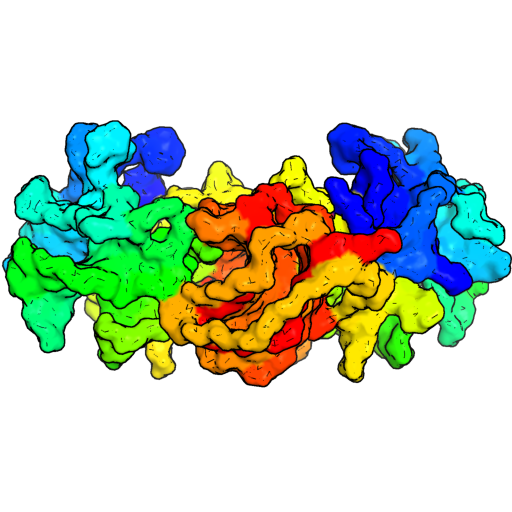 O 1
ATOM 2471 N N . LEU A 1 297 ? -2.828 10.555 20.812 1 98.62 297 LEU A N 1
ATOM 2472 C CA . LEU A 1 297 ? -4.016 11.242 20.328 1 98.62 297 LEU A CA 1
ATOM 2473 C C . LEU A 1 297 ? -4.883 10.305 19.484 1 98.62 297 LEU A C 1
ATOM 2475 O O . LEU A 1 297 ? -4.363 9.43 18.797 1 98.62 297 LEU A O 1
ATOM 2479 N N . GLY A 1 298 ? -6.16 10.422 19.609 1 98.44 298 GLY A N 1
ATOM 2480 C CA . GLY A 1 298 ? -7.16 9.812 18.75 1 98.44 298 GLY A CA 1
ATOM 2481 C C . GLY A 1 298 ? -8.086 10.82 18.094 1 98.44 298 GLY A C 1
ATOM 2482 O O . GLY A 1 298 ? -8.047 12.008 18.422 1 98.44 298 GLY A O 1
ATOM 2483 N N . VAL A 1 299 ? -8.836 10.367 17.156 1 98.62 299 VAL A N 1
ATOM 2484 C CA . VAL A 1 299 ? -9.812 11.242 16.516 1 98.62 299 VAL A CA 1
ATOM 2485 C C . VAL A 1 299 ? -11.195 10.586 16.562 1 98.62 299 VAL A C 1
ATOM 2487 O O . VAL A 1 299 ? -11.305 9.367 16.672 1 98.62 299 VAL A O 1
ATOM 2490 N N . ARG A 1 300 ? -12.188 11.352 16.453 1 98.56 300 ARG A N 1
ATOM 2491 C CA . ARG A 1 300 ? -13.57 10.906 16.375 1 98.56 300 ARG A CA 1
ATOM 2492 C C . ARG A 1 300 ? -14.422 11.906 15.586 1 98.56 300 ARG A C 1
ATOM 2494 O O . ARG A 1 300 ? -13.961 13 15.258 1 98.56 300 ARG A O 1
ATOM 2501 N N . ILE A 1 301 ? -15.617 11.492 15.258 1 98.5 301 ILE A N 1
ATOM 2502 C CA . ILE A 1 301 ? -16.562 12.344 14.547 1 98.5 301 ILE A CA 1
ATOM 2503 C C . ILE A 1 301 ? -17.125 13.398 15.508 1 98.5 301 ILE A C 1
ATOM 2505 O O . ILE A 1 301 ? -17.562 13.07 16.609 1 98.5 301 ILE A O 1
ATOM 2509 N N . PRO A 1 302 ? -17.062 14.688 15.078 1 98.38 302 PRO A N 1
ATOM 2510 C CA . PRO A 1 302 ? -17.812 15.633 15.914 1 98.38 302 PRO A CA 1
ATOM 2511 C C . PRO A 1 302 ? -19.266 15.227 16.125 1 98.38 302 PRO A C 1
ATOM 2513 O O . PRO A 1 302 ? -19.938 14.82 15.172 1 98.38 302 PRO A O 1
ATOM 2516 N N . GLU A 1 303 ? -19.734 15.406 17.297 1 97.81 303 GLU A N 1
ATOM 2517 C CA . GLU A 1 303 ? -21.078 14.945 17.656 1 97.81 303 GLU A CA 1
ATOM 2518 C C . GLU A 1 303 ? -22.141 15.602 16.766 1 97.81 303 GLU A C 1
ATOM 2520 O O . GLU A 1 303 ? -23.094 14.953 16.359 1 97.81 303 GLU A O 1
ATOM 2525 N N . THR A 1 304 ? -22 16.875 16.516 1 97.81 304 THR A N 1
ATOM 2526 C CA . THR A 1 304 ? -22.969 17.609 15.703 1 97.81 304 THR A CA 1
ATOM 2527 C C . THR A 1 304 ? -23.031 17.031 14.297 1 97.81 304 THR A C 1
ATOM 2529 O O . THR A 1 304 ? -24.109 16.984 13.695 1 97.81 304 THR A O 1
ATOM 2532 N N . VAL A 1 305 ? -21.922 16.594 13.773 1 98.38 305 VAL A N 1
ATOM 2533 C CA . VAL A 1 305 ? -21.875 16.016 12.438 1 98.38 305 VAL A CA 1
ATOM 2534 C C . VAL A 1 305 ? -22.594 14.672 12.43 1 98.38 305 VAL A C 1
ATOM 2536 O O . VAL A 1 305 ? -23.406 14.391 11.539 1 98.38 305 VAL A O 1
ATOM 2539 N N . TRP A 1 306 ? -22.281 13.836 13.406 1 98.12 306 TRP A N 1
ATOM 2540 C CA . TRP A 1 306 ? -22.922 12.531 13.516 1 98.12 306 TRP A CA 1
ATOM 2541 C C . TRP A 1 306 ? -24.438 12.688 13.688 1 98.12 306 TRP A C 1
ATOM 2543 O O . TRP A 1 306 ? -25.203 11.93 13.094 1 98.12 306 TRP A O 1
ATOM 2553 N N . ASN A 1 307 ? -24.859 13.672 14.398 1 97.31 307 ASN A N 1
ATOM 2554 C CA . ASN A 1 307 ? -26.266 13.852 14.742 1 97.31 307 ASN A CA 1
ATOM 2555 C C . ASN A 1 307 ? -27.016 14.602 13.641 1 97.31 307 ASN A C 1
ATOM 2557 O O . ASN A 1 307 ? -28.219 14.828 13.758 1 97.31 307 ASN A O 1
ATOM 2561 N N . ALA A 1 308 ? -26.312 14.945 12.641 1 97.81 308 ALA A N 1
ATOM 2562 C CA . ALA A 1 308 ? -26.953 15.672 11.547 1 97.81 308 ALA A CA 1
ATOM 2563 C C . ALA A 1 308 ? -27.844 14.758 10.727 1 97.81 308 ALA A C 1
ATOM 2565 O O . ALA A 1 308 ? -28.672 15.227 9.93 1 97.81 308 ALA A O 1
ATOM 2566 N N . PHE A 1 309 ? -27.766 13.508 10.891 1 96.88 309 PHE A N 1
ATOM 2567 C CA . PHE A 1 309 ? -28.453 12.531 10.055 1 96.88 309 PHE A CA 1
ATOM 2568 C C . PHE A 1 309 ? -29.859 12.25 10.602 1 96.88 309 PHE A C 1
ATOM 2570 O O . PHE A 1 309 ? -30.094 12.383 11.805 1 96.88 309 PHE A O 1
ATOM 2577 N N . ASP A 1 310 ? -30.75 11.797 9.75 1 89.44 310 ASP A N 1
ATOM 2578 C CA . ASP A 1 310 ? -32.188 11.719 10.008 1 89.44 310 ASP A CA 1
ATOM 2579 C C . ASP A 1 310 ? -32.625 10.273 10.266 1 89.44 310 ASP A C 1
ATOM 2581 O O . ASP A 1 310 ? -32.469 9.766 11.375 1 89.44 310 ASP A O 1
ATOM 2585 N N . LYS A 1 311 ? -32.969 9.516 9.266 1 84.94 311 LYS A N 1
ATOM 2586 C CA . LYS A 1 311 ? -33.656 8.219 9.234 1 84.94 311 LYS A CA 1
ATOM 2587 C C . LYS A 1 311 ? -32.719 7.086 9.586 1 84.94 311 LYS A C 1
ATOM 2589 O O . LYS A 1 311 ? -31.781 6.789 8.82 1 84.94 311 LYS A O 1
ATOM 2594 N N . GLU A 1 312 ? -33.094 6.484 10.602 1 92.56 312 GLU A N 1
ATOM 2595 C CA . GLU A 1 312 ? -32.281 5.375 11.062 1 92.56 312 GLU A CA 1
ATOM 2596 C C . GLU A 1 312 ? -32.969 4.035 10.844 1 92.56 312 GLU A C 1
ATOM 2598 O O . GLU A 1 312 ? -34.156 3.904 11.109 1 92.56 312 GLU A O 1
ATOM 2603 N N . GLU A 1 313 ? -32.344 3.164 10.25 1 93.44 313 GLU A N 1
ATOM 2604 C CA . GLU A 1 313 ? -32.781 1.78 10.125 1 93.44 313 GLU A CA 1
ATOM 2605 C C . GLU A 1 313 ? -31.859 0.831 10.875 1 93.44 313 GLU A C 1
ATOM 2607 O O . GLU A 1 313 ? -30.641 0.845 10.664 1 93.44 313 GLU A O 1
ATOM 2612 N N . LYS A 1 314 ? -32.5 -0.018 11.672 1 95.19 314 LYS A N 1
ATOM 2613 C CA . LYS A 1 314 ? -31.734 -0.968 12.469 1 95.19 314 LYS A CA 1
ATOM 2614 C C . LYS A 1 314 ? -31.828 -2.379 11.898 1 95.19 314 LYS A C 1
ATOM 2616 O O . LYS A 1 314 ? -32.906 -2.789 11.422 1 95.19 314 LYS A O 1
ATOM 2621 N N . THR A 1 315 ? -30.766 -2.986 11.898 1 96.38 315 THR A N 1
ATOM 2622 C CA . THR A 1 315 ? -30.719 -4.402 11.555 1 96.38 315 THR A CA 1
ATOM 2623 C C . THR A 1 315 ? -30.531 -5.254 12.812 1 96.38 315 THR A C 1
ATOM 2625 O O . THR A 1 315 ? -29.75 -4.902 13.695 1 96.38 315 THR A O 1
ATOM 2628 N N . GLU A 1 316 ? -31.281 -6.379 12.906 1 97.56 316 GLU A N 1
ATOM 2629 C CA . GLU A 1 316 ? -31.125 -7.297 14.031 1 97.56 316 GLU A CA 1
ATOM 2630 C C . GLU A 1 316 ? -29.703 -7.859 14.094 1 97.56 316 GLU A C 1
ATOM 2632 O O . GLU A 1 316 ? -29.047 -8.016 13.062 1 97.56 316 GLU A O 1
ATOM 2637 N N . ASP A 1 317 ? -29.344 -8.117 15.383 1 98.62 317 ASP A N 1
ATOM 2638 C CA . ASP A 1 317 ? -28.031 -8.727 15.57 1 98.62 317 ASP A CA 1
ATOM 2639 C C . ASP A 1 317 ? -27.891 -10 14.742 1 98.62 317 ASP A C 1
ATOM 2641 O O . ASP A 1 317 ? -28.844 -10.766 14.602 1 98.62 317 ASP A O 1
ATOM 2645 N N . PHE A 1 318 ? -26.719 -10.242 14.18 1 98.81 318 PHE A N 1
ATOM 2646 C CA . PHE A 1 318 ? -26.484 -11.445 13.375 1 98.81 318 PHE A CA 1
ATOM 2647 C C . PHE A 1 318 ? -25.031 -11.891 13.469 1 98.81 318 PHE A C 1
ATOM 2649 O O . PHE A 1 318 ? -24.188 -11.172 14.016 1 98.81 318 PHE A O 1
ATOM 2656 N N . VAL A 1 319 ? -24.781 -13.102 13.047 1 98.81 319 VAL A N 1
ATOM 2657 C CA . VAL A 1 319 ? -23.453 -13.68 12.977 1 98.81 319 VAL A CA 1
ATOM 2658 C C . VAL A 1 319 ? -23.156 -14.156 11.562 1 98.81 319 VAL A C 1
ATOM 2660 O O . VAL A 1 319 ? -23.984 -14.812 10.938 1 98.81 319 VAL A O 1
ATOM 2663 N N . ILE A 1 320 ? -22.094 -13.703 11 1 98.81 320 ILE A N 1
ATOM 2664 C CA . ILE A 1 320 ? -21.562 -14.297 9.781 1 98.81 320 ILE A CA 1
ATOM 2665 C C . ILE A 1 320 ? -20.578 -15.406 10.141 1 98.81 320 ILE A C 1
ATOM 2667 O O . ILE A 1 320 ? -19.469 -15.133 10.625 1 98.81 320 ILE A O 1
ATOM 2671 N N . ASP A 1 321 ? -20.953 -16.609 9.977 1 98.44 321 ASP A N 1
ATOM 2672 C CA . ASP A 1 321 ? -20.109 -17.766 10.25 1 98.44 321 ASP A CA 1
ATOM 2673 C C . ASP A 1 321 ? -19.641 -18.422 8.953 1 98.44 321 ASP A C 1
ATOM 2675 O O . ASP A 1 321 ? -20.453 -19.031 8.242 1 98.44 321 ASP A O 1
ATOM 2679 N N . THR A 1 322 ? -18.438 -18.312 8.633 1 97.75 322 THR A N 1
ATOM 2680 C CA . THR A 1 322 ? -17.875 -18.75 7.359 1 97.75 322 THR A CA 1
ATOM 2681 C C . THR A 1 322 ? -16.438 -19.25 7.543 1 97.75 322 THR A C 1
ATOM 2683 O O . THR A 1 322 ? -15.492 -18.609 7.078 1 97.75 322 THR A O 1
ATOM 2686 N N . PRO A 1 323 ? -16.203 -20.312 8.094 1 95.62 323 PRO A N 1
ATOM 2687 C CA . PRO A 1 323 ? -14.891 -20.797 8.516 1 95.62 323 PRO A CA 1
ATOM 2688 C C . PRO A 1 323 ? -13.953 -21.078 7.344 1 95.62 323 PRO A C 1
ATOM 2690 O O . PRO A 1 323 ? -12.734 -21.109 7.512 1 95.62 323 PRO A O 1
ATOM 2693 N N . THR A 1 324 ? -14.516 -21.328 6.082 1 94.38 324 THR A N 1
ATOM 2694 C CA . THR A 1 324 ? -13.641 -21.766 5.004 1 94.38 324 THR A CA 1
ATOM 2695 C C . THR A 1 324 ? -13.867 -20.938 3.746 1 94.38 324 THR A C 1
ATOM 2697 O O . THR A 1 324 ? -13.281 -21.219 2.697 1 94.38 324 THR A O 1
ATOM 2700 N N . LYS A 1 325 ? -14.75 -19.953 3.83 1 96.56 325 LYS A N 1
ATOM 2701 C CA . LYS A 1 325 ? -15.117 -19.141 2.676 1 96.56 325 LYS A CA 1
ATOM 2702 C C . LYS A 1 325 ? -15.219 -17.672 3.051 1 96.56 325 LYS A C 1
ATOM 2704 O O . LYS A 1 325 ? -14.766 -17.266 4.125 1 96.56 325 LYS A O 1
ATOM 2709 N N . SER A 1 326 ? -15.602 -16.859 2.168 1 97.56 326 SER A N 1
ATOM 2710 C CA . SER A 1 326 ? -16 -15.484 2.41 1 97.56 326 SER A CA 1
ATOM 2711 C C . SER A 1 326 ? -17.516 -15.305 2.223 1 97.56 326 SER A C 1
ATOM 2713 O O . SER A 1 326 ? -18.078 -15.789 1.241 1 97.56 326 SER A O 1
ATOM 2715 N N . THR A 1 327 ? -18.125 -14.719 3.189 1 98 327 THR A N 1
ATOM 2716 C CA . THR A 1 327 ? -19.562 -14.484 3.139 1 98 327 THR A CA 1
ATOM 2717 C C . THR A 1 327 ? -19.891 -13.055 3.566 1 98 327 THR A C 1
ATOM 2719 O O . THR A 1 327 ? -19.188 -12.469 4.391 1 98 327 THR A O 1
ATOM 2722 N N . GLU A 1 328 ? -20.875 -12.5 2.926 1 98.06 328 GLU A N 1
ATOM 2723 C CA . GLU A 1 328 ? -21.328 -11.164 3.307 1 98.06 328 GLU A CA 1
ATOM 2724 C C . GLU A 1 328 ? -22.797 -11.156 3.715 1 98.06 328 GLU A C 1
ATOM 2726 O O . GLU A 1 328 ? -23.531 -12.102 3.412 1 98.06 328 GLU A O 1
ATOM 2731 N N . LYS A 1 329 ? -23.203 -10.25 4.43 1 98.56 329 LYS A N 1
ATOM 2732 C CA . LYS A 1 329 ? -24.578 -9.93 4.762 1 98.56 329 LYS A CA 1
ATOM 2733 C C . LYS A 1 329 ? -24.922 -8.492 4.375 1 98.56 329 LYS A C 1
ATOM 2735 O O . LYS A 1 329 ? -24.297 -7.547 4.867 1 98.56 329 LYS A O 1
ATOM 2740 N N . VAL A 1 330 ? -25.906 -8.328 3.469 1 98.44 330 VAL A N 1
ATOM 2741 C CA . VAL A 1 330 ? -26.375 -7.008 3.088 1 98.44 330 VAL A CA 1
ATOM 2742 C C . VAL A 1 330 ? -27.203 -6.406 4.223 1 98.44 330 VAL A C 1
ATOM 2744 O O . VAL A 1 330 ? -28.125 -7.043 4.727 1 98.44 330 VAL A O 1
ATOM 2747 N N . VAL A 1 331 ? -26.891 -5.207 4.586 1 98.56 331 VAL A N 1
ATOM 2748 C CA . VAL A 1 331 ? -27.594 -4.609 5.711 1 98.56 331 VAL A CA 1
ATOM 2749 C C . VAL A 1 331 ? -28.422 -3.412 5.223 1 98.56 331 VAL A C 1
ATOM 2751 O O . VAL A 1 331 ? -29.281 -2.908 5.945 1 98.56 331 VAL A O 1
ATOM 2754 N N . ALA A 1 332 ? -28.141 -2.906 4.074 1 97.81 332 ALA A N 1
ATOM 2755 C CA . ALA A 1 332 ? -28.938 -1.876 3.412 1 97.81 332 ALA A CA 1
ATOM 2756 C C . ALA A 1 332 ? -28.812 -1.979 1.894 1 97.81 332 ALA A C 1
ATOM 2758 O O . ALA A 1 332 ? -27.734 -2.221 1.365 1 97.81 332 ALA A O 1
ATOM 2759 N N . LYS A 1 333 ? -29.859 -1.8 1.115 1 96.75 333 LYS A N 1
ATOM 2760 C CA . LYS A 1 333 ? -29.844 -1.978 -0.334 1 96.75 333 LYS A CA 1
ATOM 2761 C C . LYS A 1 333 ? -29.844 -0.632 -1.053 1 96.75 333 LYS A C 1
ATOM 2763 O O . LYS A 1 333 ? -29.375 -0.526 -2.184 1 96.75 333 LYS A O 1
ATOM 2768 N N . ASP A 1 334 ? -30.359 0.43 -0.473 1 95.56 334 ASP A N 1
ATOM 2769 C CA . ASP A 1 334 ? -30.516 1.742 -1.092 1 95.56 334 ASP A CA 1
ATOM 2770 C C . ASP A 1 334 ? -29.984 2.846 -0.185 1 95.56 334 ASP A C 1
ATOM 2772 O O . ASP A 1 334 ? -30.734 3.711 0.264 1 95.56 334 ASP A O 1
ATOM 2776 N N . THR A 1 335 ? -28.672 2.906 -0.132 1 96.31 335 THR A N 1
ATOM 2777 C CA . THR A 1 335 ? -28.062 3.854 0.8 1 96.31 335 THR A CA 1
ATOM 2778 C C . THR A 1 335 ? -28.047 5.258 0.206 1 96.31 335 THR A C 1
ATOM 2780 O O . THR A 1 335 ? -27.969 6.246 0.938 1 96.31 335 THR A O 1
ATOM 2783 N N . GLY A 1 336 ? -28.172 5.375 -1.184 1 95.81 336 GLY A N 1
ATOM 2784 C CA . GLY A 1 336 ? -27.906 6.656 -1.81 1 95.81 336 GLY A CA 1
ATOM 2785 C C . GLY A 1 336 ? -26.469 7.113 -1.641 1 95.81 336 GLY A C 1
ATOM 2786 O O . GLY A 1 336 ? -25.562 6.285 -1.509 1 95.81 336 GLY A O 1
ATOM 2787 N N . ASP A 1 337 ? -26.203 8.469 -1.747 1 96.81 337 ASP A N 1
ATOM 2788 C CA . ASP A 1 337 ? -24.844 8.977 -1.724 1 96.81 337 ASP A CA 1
ATOM 2789 C C . ASP A 1 337 ? -24.578 9.812 -0.473 1 96.81 337 ASP A C 1
ATOM 2791 O O . ASP A 1 337 ? -23.594 10.547 -0.406 1 96.81 337 ASP A O 1
ATOM 2795 N N . ILE A 1 338 ? -25.5 9.805 0.513 1 97.75 338 ILE A N 1
ATOM 2796 C CA . ILE A 1 338 ? -25.344 10.445 1.815 1 97.75 338 ILE A CA 1
ATOM 2797 C C . ILE A 1 338 ? -25.922 9.547 2.904 1 97.75 338 ILE A C 1
ATOM 2799 O O . ILE A 1 338 ? -27.141 9.43 3.031 1 97.75 338 ILE A O 1
ATOM 2803 N N . PHE A 1 339 ? -25.047 8.945 3.744 1 98.25 339 PHE A N 1
ATOM 2804 C CA . PHE A 1 339 ? -25.516 8.07 4.812 1 98.25 339 PHE A CA 1
ATOM 2805 C C . PHE A 1 339 ? -24.438 7.906 5.887 1 98.25 339 PHE A C 1
ATOM 2807 O O . PHE A 1 339 ? -23.281 8.219 5.66 1 98.25 339 PHE A O 1
ATOM 2814 N N . LYS A 1 340 ? -24.797 7.477 7.062 1 98.56 340 LYS A N 1
ATOM 2815 C CA . LYS A 1 340 ? -23.875 7.02 8.109 1 98.56 340 LYS A CA 1
ATOM 2816 C C . LYS A 1 340 ? -24.188 5.582 8.516 1 98.56 340 LYS A C 1
ATOM 2818 O O . LYS A 1 340 ? -25.312 5.105 8.328 1 98.56 340 LYS A O 1
ATOM 2823 N N . PHE A 1 341 ? -23.25 4.918 8.938 1 98.62 341 PHE A N 1
ATOM 2824 C CA . PHE A 1 341 ? -23.312 3.518 9.344 1 98.62 341 PHE A CA 1
ATOM 2825 C C . PHE A 1 341 ? -22.594 3.312 10.68 1 98.62 341 PHE A C 1
ATOM 2827 O O . PHE A 1 341 ? -21.531 3.896 10.914 1 98.62 341 PHE A O 1
ATOM 2834 N N . GLU A 1 342 ? -23.203 2.533 11.57 1 98.69 342 GLU A N 1
ATOM 2835 C CA . GLU A 1 342 ? -22.594 2.148 12.836 1 98.69 342 GLU A CA 1
ATOM 2836 C C . GLU A 1 342 ? -22.844 0.676 13.148 1 98.69 342 GLU A C 1
ATOM 2838 O O . GLU A 1 342 ? -23.953 0.174 12.945 1 98.69 342 GLU A O 1
ATOM 2843 N N . ALA A 1 343 ? -21.875 0.016 13.633 1 98.81 343 ALA A N 1
ATOM 2844 C CA . ALA A 1 343 ? -22.031 -1.357 14.102 1 98.81 343 ALA A CA 1
ATOM 2845 C C . ALA A 1 343 ? -20.938 -1.714 15.117 1 98.81 343 ALA A C 1
ATOM 2847 O O . ALA A 1 343 ? -19.844 -1.175 15.062 1 98.81 343 ALA A O 1
ATOM 2848 N N . ASP A 1 344 ? -21.297 -2.543 16.062 1 98.81 344 ASP A N 1
ATOM 2849 C CA . ASP A 1 344 ? -20.328 -3.232 16.906 1 98.81 344 ASP A CA 1
ATOM 2850 C C . ASP A 1 344 ? -19.984 -4.605 16.328 1 98.81 344 ASP A C 1
ATOM 2852 O O . ASP A 1 344 ? -20.875 -5.375 15.969 1 98.81 344 ASP A O 1
ATOM 2856 N N . VAL A 1 345 ? -18.703 -4.902 16.25 1 98.88 345 VAL A N 1
ATOM 2857 C CA . VAL A 1 345 ? -18.312 -6.176 15.656 1 98.88 345 VAL A CA 1
ATOM 2858 C C . VAL A 1 345 ? -17.328 -6.895 16.562 1 98.88 345 VAL A C 1
ATOM 2860 O O . VAL A 1 345 ? -16.516 -6.254 17.25 1 98.88 345 VAL A O 1
ATOM 2863 N N . GLU A 1 346 ? -17.375 -8.156 16.594 1 98.88 346 GLU A N 1
ATOM 2864 C CA . GLU A 1 346 ? -16.438 -9.07 17.25 1 98.88 346 GLU A CA 1
ATOM 2865 C C . GLU A 1 346 ? -16.094 -10.25 16.344 1 98.88 346 GLU A C 1
ATOM 2867 O O . GLU A 1 346 ? -16.969 -10.906 15.797 1 98.88 346 GLU A O 1
ATOM 2872 N N . PHE A 1 347 ? -14.836 -10.508 16.094 1 98.81 347 PHE A N 1
ATOM 2873 C CA . PHE A 1 347 ? -14.43 -11.633 15.258 1 98.81 347 PHE A CA 1
ATOM 2874 C C . PHE A 1 347 ? -13.773 -12.719 16.094 1 98.81 347 PHE A C 1
ATOM 2876 O O . PHE A 1 347 ? -13.273 -12.453 17.188 1 98.81 347 PHE A O 1
ATOM 2883 N N . THR A 1 348 ? -13.781 -13.93 15.539 1 98.12 348 THR A N 1
ATOM 2884 C CA . THR A 1 348 ? -13.219 -15.07 16.266 1 98.12 348 THR A CA 1
ATOM 2885 C C . THR A 1 348 ? -11.773 -15.305 15.852 1 98.12 348 THR A C 1
ATOM 2887 O O . THR A 1 348 ? -11.32 -14.805 14.82 1 98.12 348 THR A O 1
ATOM 2890 N N . GLU A 1 349 ? -11.102 -16.031 16.75 1 96.5 349 GLU A N 1
ATOM 2891 C CA . GLU A 1 349 ? -9.742 -16.453 16.406 1 96.5 349 GLU A CA 1
ATOM 2892 C C . GLU A 1 349 ? -9.711 -17.203 15.086 1 96.5 349 GLU A C 1
ATOM 2894 O O . GLU A 1 349 ? -10.602 -18.031 14.805 1 96.5 349 GLU A O 1
ATOM 2899 N N . GLY A 1 350 ? -8.758 -16.922 14.305 1 94.19 350 GLY A N 1
ATOM 2900 C CA . GLY A 1 350 ? -8.617 -17.609 13.031 1 94.19 350 GLY A CA 1
ATOM 2901 C C . GLY A 1 350 ? -9.211 -16.844 11.867 1 94.19 350 GLY A C 1
ATOM 2902 O O . GLY A 1 350 ? -8.906 -17.125 10.711 1 94.19 350 GLY A O 1
ATOM 2903 N N . THR A 1 351 ? -10.102 -15.805 12.188 1 97.75 351 THR A N 1
ATOM 2904 C CA . THR A 1 351 ? -10.664 -14.969 11.133 1 97.75 351 THR A CA 1
ATOM 2905 C C . THR A 1 351 ? -9.555 -14.273 10.352 1 97.75 351 THR A C 1
ATOM 2907 O O . THR A 1 351 ? -8.602 -13.75 10.938 1 97.75 351 THR A O 1
ATOM 2910 N N . ARG A 1 352 ? -9.688 -14.305 9.008 1 97.44 352 ARG A N 1
ATOM 2911 C CA . ARG A 1 352 ? -8.641 -13.711 8.172 1 97.44 352 ARG A CA 1
ATOM 2912 C C . ARG A 1 352 ? -8.922 -12.234 7.918 1 97.44 352 ARG A C 1
ATOM 2914 O O . ARG A 1 352 ? -8.023 -11.398 8.055 1 97.44 352 ARG A O 1
ATOM 2921 N N . THR A 1 353 ? -10.094 -11.961 7.461 1 98.31 353 THR A N 1
ATOM 2922 C CA . THR A 1 353 ? -10.492 -10.586 7.184 1 98.31 353 THR A CA 1
ATOM 2923 C C . THR A 1 353 ? -11.961 -10.367 7.539 1 98.31 353 THR A C 1
ATOM 2925 O O . THR A 1 353 ? -12.742 -11.32 7.594 1 98.31 353 THR A O 1
ATOM 2928 N N . PHE A 1 354 ? -12.336 -9.258 7.789 1 98.88 354 PHE A N 1
ATOM 2929 C CA . PHE A 1 354 ? -13.703 -8.766 7.824 1 98.88 354 PHE A CA 1
ATOM 2930 C C . PHE A 1 354 ? -13.766 -7.316 7.352 1 98.88 354 PHE A C 1
ATOM 2932 O O . PHE A 1 354 ? -12.742 -6.719 7.035 1 98.88 354 PHE A O 1
ATOM 2939 N N . GLY A 1 355 ? -14.961 -6.809 7.199 1 98.81 355 GLY A N 1
ATOM 2940 C CA . GLY A 1 355 ? -14.992 -5.422 6.77 1 98.81 355 GLY A CA 1
ATOM 2941 C C . GLY A 1 355 ? -16.391 -4.945 6.391 1 98.81 355 GLY A C 1
ATOM 2942 O O . GLY A 1 355 ? -17.375 -5.641 6.645 1 98.81 355 GLY A O 1
ATOM 2943 N N . VAL A 1 356 ? -16.422 -3.768 5.871 1 98.88 356 VAL A N 1
ATOM 2944 C CA . VAL A 1 356 ? -17.625 -3.1 5.395 1 98.88 356 VAL A CA 1
ATOM 2945 C C . VAL A 1 356 ? -17.484 -2.764 3.914 1 98.88 356 VAL A C 1
ATOM 2947 O O . VAL A 1 356 ? -16.438 -2.289 3.477 1 98.88 356 VAL A O 1
ATOM 2950 N N . ARG A 1 357 ? -18.484 -3.133 3.199 1 98.81 357 ARG A N 1
ATOM 2951 C CA . ARG A 1 357 ? -18.562 -2.799 1.78 1 98.81 357 ARG A CA 1
ATOM 2952 C C . ARG A 1 357 ? -19.688 -1.807 1.516 1 98.81 357 ARG A C 1
ATOM 2954 O O . ARG A 1 357 ? -20.75 -1.88 2.145 1 98.81 357 ARG A O 1
ATOM 2961 N N . PHE A 1 358 ? -19.469 -0.893 0.651 1 98.88 358 PHE A N 1
ATOM 2962 C CA . PHE A 1 358 ? -20.484 0.083 0.306 1 98.88 358 PHE A CA 1
ATOM 2963 C C . PHE A 1 358 ? -20.484 0.369 -1.19 1 98.88 358 PHE A C 1
ATOM 2965 O O . PHE A 1 358 ? -19.562 -0.048 -1.904 1 98.88 358 PHE A O 1
ATOM 2972 N N . TYR A 1 359 ? -21.531 1.018 -1.657 1 98.75 359 TYR A N 1
ATOM 2973 C CA . TYR A 1 359 ? -21.734 1.206 -3.088 1 98.75 359 TYR A CA 1
ATOM 2974 C C . TYR A 1 359 ? -21.562 -0.108 -3.842 1 98.75 359 TYR A C 1
ATOM 2976 O O . TYR A 1 359 ? -20.875 -0.161 -4.867 1 98.75 359 TYR A O 1
ATOM 2984 N N . GLU A 1 360 ? -22.203 -1.098 -3.305 1 98.56 360 GLU A N 1
ATOM 2985 C CA . GLU A 1 360 ? -22.047 -2.43 -3.881 1 98.56 360 GLU A CA 1
ATOM 2986 C C . GLU A 1 360 ? -23.109 -2.699 -4.938 1 98.56 360 GLU A C 1
ATOM 2988 O O . GLU A 1 360 ? -24.297 -2.393 -4.734 1 98.56 360 GLU A O 1
ATOM 2993 N N . ASP A 1 361 ? -22.672 -3.129 -6.074 1 98.25 361 ASP A N 1
ATOM 2994 C CA . ASP A 1 361 ? -23.531 -3.82 -7.039 1 98.25 361 ASP A CA 1
ATOM 2995 C C . ASP A 1 361 ? -23.609 -5.316 -6.734 1 98.25 361 ASP A C 1
ATOM 2997 O O . ASP A 1 361 ? -22.656 -6.059 -7.023 1 98.25 361 ASP A O 1
ATOM 3001 N N . GLU A 1 362 ? -24.688 -5.758 -6.238 1 96.06 362 GLU A N 1
ATOM 3002 C CA . GLU A 1 362 ? -24.812 -7.129 -5.754 1 96.06 362 GLU A CA 1
ATOM 3003 C C . GLU A 1 362 ? -24.719 -8.133 -6.902 1 96.06 362 GLU A C 1
ATOM 3005 O O . GLU A 1 362 ? -24.203 -9.234 -6.727 1 96.06 362 GLU A O 1
ATOM 3010 N N . ASP A 1 363 ? -25.234 -7.742 -8.031 1 95.25 363 ASP A N 1
ATOM 3011 C CA . ASP A 1 363 ? -25.219 -8.648 -9.172 1 95.25 363 ASP A CA 1
ATOM 3012 C C . ASP A 1 363 ? -23.797 -8.906 -9.648 1 95.25 363 ASP A C 1
ATOM 3014 O O . ASP A 1 363 ? -23.422 -10.047 -9.938 1 95.25 363 ASP A O 1
ATOM 3018 N N . LYS A 1 364 ? -22.984 -7.902 -9.68 1 96.12 364 LYS A N 1
ATOM 3019 C CA . LYS A 1 364 ? -21.609 -8.008 -10.156 1 96.12 364 LYS A CA 1
ATOM 3020 C C . LYS A 1 364 ? -20.641 -8.242 -9.008 1 96.12 364 LYS A C 1
ATOM 3022 O O . LYS A 1 364 ? -19.469 -8.539 -9.227 1 96.12 364 LYS A O 1
ATOM 3027 N N . ALA A 1 365 ? -21.141 -8.125 -7.82 1 96.56 365 ALA A N 1
ATOM 3028 C CA . ALA A 1 365 ? -20.312 -8.234 -6.617 1 96.56 365 ALA A CA 1
ATOM 3029 C C . ALA A 1 365 ? -19.156 -7.238 -6.656 1 96.56 365 ALA A C 1
ATOM 3031 O O . ALA A 1 365 ? -18.016 -7.586 -6.309 1 96.56 365 ALA A O 1
ATOM 3032 N N . GLU A 1 366 ? -19.406 -6.043 -7.164 1 98 366 GLU A N 1
ATOM 3033 C CA . GLU A 1 366 ? -18.438 -4.953 -7.184 1 98 366 GLU A CA 1
ATOM 3034 C C . GLU A 1 366 ? -18.766 -3.906 -6.121 1 98 366 GLU A C 1
ATOM 3036 O O . GLU A 1 366 ? -19.922 -3.549 -5.926 1 98 366 GLU A O 1
ATOM 3041 N N . SER A 1 367 ? -17.812 -3.484 -5.406 1 98.62 367 SER A N 1
ATOM 3042 C CA . SER A 1 367 ? -18.016 -2.5 -4.348 1 98.62 367 SER A CA 1
ATOM 3043 C C . SER A 1 367 ? -16.703 -1.824 -3.957 1 98.62 367 SER A C 1
ATOM 3045 O O . SER A 1 367 ? -15.648 -2.141 -4.508 1 98.62 367 SER A O 1
ATOM 3047 N N . TYR A 1 368 ? -16.812 -0.792 -3.156 1 98.75 368 TYR A N 1
ATOM 3048 C CA . TYR A 1 368 ? -15.703 -0.354 -2.314 1 98.75 368 TYR A CA 1
ATOM 3049 C C . TYR A 1 368 ? -15.719 -1.075 -0.972 1 98.75 368 TYR A C 1
ATOM 3051 O O . TYR A 1 368 ? -16.766 -1.561 -0.533 1 98.75 368 TYR A O 1
ATOM 3059 N N . GLN A 1 369 ? -14.562 -1.139 -0.362 1 98.75 369 GLN A N 1
ATOM 3060 C CA . GLN A 1 369 ? -14.562 -1.753 0.961 1 98.75 369 GLN A CA 1
ATOM 3061 C C . GLN A 1 369 ? -13.469 -1.164 1.843 1 98.75 369 GLN A C 1
ATOM 3063 O O . GLN A 1 369 ? -12.422 -0.745 1.344 1 98.75 369 GLN A O 1
ATOM 3068 N N . PHE A 1 370 ? -13.719 -1.062 3.068 1 98.94 370 PHE A N 1
ATOM 3069 C CA . PHE A 1 370 ? -12.711 -1.066 4.125 1 98.94 370 PHE A CA 1
ATOM 3070 C C . PHE A 1 370 ? -12.5 -2.475 4.668 1 98.94 370 PHE A C 1
ATOM 3072 O O . PHE A 1 370 ? -13.398 -3.047 5.293 1 98.94 370 PHE A O 1
ATOM 3079 N N . VAL A 1 371 ? -11.391 -3.014 4.418 1 98.81 371 VAL A N 1
ATOM 3080 C CA . VAL A 1 371 ? -11.125 -4.395 4.816 1 98.81 371 VAL A CA 1
ATOM 3081 C C . VAL A 1 371 ? -10.141 -4.414 5.98 1 98.81 371 VAL A C 1
ATOM 3083 O O . VAL A 1 371 ? -9.078 -3.789 5.91 1 98.81 371 VAL A O 1
ATOM 3086 N N . PHE A 1 372 ? -10.531 -5.07 7.039 1 98.88 372 PHE A N 1
ATOM 3087 C CA . PHE A 1 372 ? -9.68 -5.297 8.195 1 98.88 372 PHE A CA 1
ATOM 3088 C C . PHE A 1 372 ? -8.898 -6.598 8.039 1 98.88 372 PHE A C 1
ATOM 3090 O O . PHE A 1 372 ? -9.477 -7.684 8.039 1 98.88 372 PHE A O 1
ATOM 3097 N N . ASN A 1 373 ? -7.613 -6.504 7.855 1 98.12 373 ASN A N 1
ATOM 3098 C CA . ASN A 1 373 ? -6.715 -7.648 7.742 1 98.12 373 ASN A CA 1
ATOM 3099 C C . ASN A 1 373 ? -6.207 -8.102 9.109 1 98.12 373 ASN A C 1
ATOM 3101 O O . ASN A 1 373 ? -5.215 -7.574 9.609 1 98.12 373 ASN A O 1
ATOM 3105 N N . VAL A 1 374 ? -6.766 -9.102 9.625 1 97.75 374 VAL A N 1
ATOM 3106 C CA . VAL A 1 374 ? -6.656 -9.453 11.039 1 97.75 374 VAL A CA 1
ATOM 3107 C C . VAL A 1 374 ? -5.203 -9.797 11.375 1 97.75 374 VAL A C 1
ATOM 3109 O O . VAL A 1 374 ? -4.684 -9.367 12.406 1 97.75 374 VAL A O 1
ATOM 3112 N N . THR A 1 375 ? -4.531 -10.469 10.484 1 95 375 THR A N 1
ATOM 3113 C CA . THR A 1 375 ? -3.184 -10.938 10.781 1 95 375 THR A CA 1
ATOM 3114 C C . THR A 1 375 ? -2.164 -9.828 10.57 1 95 375 THR A C 1
ATOM 3116 O O . THR A 1 375 ? -0.985 -9.984 10.898 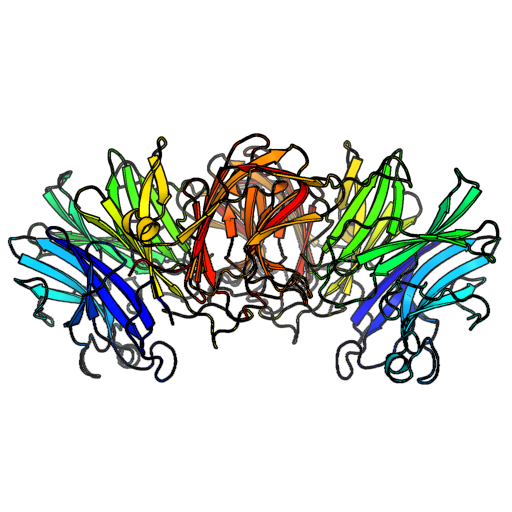1 95 375 THR A O 1
ATOM 3119 N N . GLU A 1 376 ? -2.572 -8.703 10.07 1 96.56 376 GLU A N 1
ATOM 3120 C CA . GLU A 1 376 ? -1.657 -7.617 9.734 1 96.56 376 GLU A CA 1
ATOM 3121 C C . GLU A 1 376 ? -1.852 -6.426 10.672 1 96.56 376 GLU A C 1
ATOM 3123 O O . GLU A 1 376 ? -1.105 -5.445 10.594 1 96.56 376 GLU A O 1
ATOM 3128 N N . ASP A 1 377 ? -2.855 -6.457 11.484 1 96.69 377 ASP A N 1
ATOM 3129 C CA . ASP A 1 377 ? -3.18 -5.375 12.406 1 96.69 377 ASP A CA 1
ATOM 3130 C C . ASP A 1 377 ? -3.303 -4.043 11.672 1 96.69 377 ASP A C 1
ATOM 3132 O O . ASP A 1 377 ? -2.668 -3.055 12.047 1 96.69 377 ASP A O 1
ATOM 3136 N N . ARG A 1 378 ? -4.109 -4.055 10.648 1 97.94 378 ARG A N 1
ATOM 3137 C CA . ARG A 1 378 ? -4.387 -2.848 9.875 1 97.94 378 ARG A CA 1
ATOM 3138 C C . ARG A 1 378 ? -5.66 -3.002 9.055 1 97.94 378 ARG A C 1
ATOM 3140 O O . ARG A 1 378 ? -6.168 -4.113 8.883 1 97.94 378 ARG A O 1
ATOM 3147 N N . TYR A 1 379 ? -6.211 -1.982 8.609 1 98.5 379 TYR A N 1
ATOM 3148 C CA . TYR A 1 379 ? -7.27 -2.014 7.609 1 98.5 379 TYR A CA 1
ATOM 3149 C C . TYR A 1 379 ? -6.938 -1.104 6.434 1 98.5 379 TYR A C 1
ATOM 3151 O O . TYR A 1 379 ? -6.113 -0.196 6.555 1 98.5 379 TYR A O 1
ATOM 3159 N N . VAL A 1 380 ? -7.48 -1.406 5.309 1 98.62 380 VAL A N 1
ATOM 3160 C CA . VAL A 1 380 ? -7.16 -0.788 4.023 1 98.62 380 VAL A CA 1
ATOM 3161 C C . VAL A 1 380 ? -8.445 -0.479 3.264 1 98.62 380 VAL A C 1
ATOM 3163 O O . VAL A 1 380 ? -9.438 -1.207 3.381 1 98.62 380 VAL A O 1
ATOM 3166 N N . PHE A 1 381 ? -8.438 0.661 2.559 1 98.88 381 PHE A N 1
ATOM 3167 C CA . PHE A 1 381 ? -9.492 0.96 1.603 1 98.88 381 PHE A CA 1
ATOM 3168 C C . PHE A 1 381 ? -9.117 0.474 0.208 1 98.88 381 PHE A C 1
ATOM 3170 O O . PHE A 1 381 ? -8.031 0.77 -0.284 1 98.88 381 PHE A O 1
ATOM 3177 N N . GLU A 1 382 ? -10.031 -0.231 -0.37 1 98.44 382 GLU A N 1
ATOM 3178 C CA . GLU A 1 382 ? -9.789 -0.7 -1.731 1 98.44 382 GLU A CA 1
ATOM 3179 C C . GLU A 1 382 ? -11.094 -1.074 -2.424 1 98.44 382 GLU A C 1
ATOM 3181 O O . GLU A 1 382 ? -12.18 -0.899 -1.858 1 98.44 382 GLU A O 1
ATOM 3186 N N . LYS A 1 383 ? -10.992 -1.465 -3.689 1 98.06 383 LYS A N 1
ATOM 3187 C CA . LYS A 1 383 ? -12.125 -1.996 -4.438 1 98.06 383 LYS A CA 1
ATOM 3188 C C . LYS A 1 383 ? -12.281 -3.496 -4.211 1 98.06 383 LYS A C 1
ATOM 3190 O O . LYS A 1 383 ? -11.312 -4.18 -3.855 1 98.06 383 LYS A O 1
ATOM 3195 N N . LYS A 1 384 ? -13.5 -3.971 -4.355 1 97.62 384 LYS A N 1
ATOM 3196 C CA . LYS A 1 384 ? -13.82 -5.395 -4.328 1 97.62 384 LYS A CA 1
ATOM 3197 C C . LYS A 1 384 ? -14.633 -5.797 -5.555 1 97.62 384 LYS A C 1
ATOM 3199 O O . LYS A 1 384 ? -15.711 -5.254 -5.797 1 97.62 384 LYS A O 1
ATOM 3204 N N . PRO A 1 385 ? -14.203 -6.828 -6.402 1 97.25 385 PRO A N 1
ATOM 3205 C CA . PRO A 1 385 ? -12.82 -7.309 -6.316 1 97.25 385 PRO A CA 1
ATOM 3206 C C . PRO A 1 385 ? -11.805 -6.242 -6.715 1 97.25 385 PRO A C 1
ATOM 3208 O O . PRO A 1 385 ? -12.164 -5.234 -7.328 1 97.25 385 PRO A O 1
ATOM 3211 N N . ASN A 1 386 ? -10.672 -6.406 -6.234 1 97.06 386 ASN A N 1
ATOM 3212 C CA . ASN A 1 386 ? -9.594 -5.562 -6.742 1 97.06 386 ASN A CA 1
ATOM 3213 C C . ASN A 1 386 ? -9.125 -6.027 -8.117 1 97.06 386 ASN A C 1
ATOM 3215 O O . ASN A 1 386 ? -7.977 -6.441 -8.281 1 97.06 386 ASN A O 1
ATOM 3219 N N . TRP A 1 387 ? -9.953 -5.969 -9.188 1 95.19 387 TRP A N 1
ATOM 3220 C CA . TRP A 1 387 ? -9.711 -6.516 -10.516 1 95.19 387 TRP A CA 1
ATOM 3221 C C . TRP A 1 387 ? -10.172 -5.543 -11.602 1 95.19 387 TRP A C 1
ATOM 3223 O O . TRP A 1 387 ? -11.312 -5.074 -11.578 1 95.19 387 TRP A O 1
ATOM 3233 N N . PRO A 1 388 ? -9.352 -5.246 -12.547 1 93.94 388 PRO A N 1
ATOM 3234 C CA . PRO A 1 388 ? -7.941 -5.625 -12.672 1 93.94 388 PRO A CA 1
ATOM 3235 C C . PRO A 1 388 ? -7.066 -5.039 -11.57 1 93.94 388 PRO A C 1
ATOM 3237 O O . PRO A 1 388 ? -7.281 -3.9 -11.148 1 93.94 388 PRO A O 1
ATOM 3240 N N . TRP A 1 389 ? -6.121 -5.781 -11.078 1 94.5 389 TRP A N 1
ATOM 3241 C CA . TRP A 1 389 ? -5.32 -5.383 -9.922 1 94.5 389 TRP A CA 1
ATOM 3242 C C . TRP A 1 389 ? -4.199 -4.434 -10.344 1 94.5 389 TRP A C 1
ATOM 3244 O O . TRP A 1 389 ? -3.443 -4.727 -11.266 1 94.5 389 TRP A O 1
ATOM 3254 N N . PRO A 1 390 ? -4.113 -3.402 -9.688 1 95.88 390 PRO A N 1
ATOM 3255 C CA . PRO A 1 390 ? -5.027 -2.84 -8.695 1 95.88 390 PRO A CA 1
ATOM 3256 C C . PRO A 1 390 ? -6.145 -2.01 -9.32 1 95.88 390 PRO A C 1
ATOM 3258 O O . PRO A 1 390 ? -5.914 -1.294 -10.297 1 95.88 390 PRO A O 1
ATOM 3261 N N . ALA A 1 391 ? -7.285 -2.084 -8.727 1 96.38 391 ALA A N 1
ATOM 3262 C CA . ALA A 1 391 ? -8.453 -1.423 -9.297 1 96.38 391 ALA A CA 1
ATOM 3263 C C . ALA A 1 391 ? -8.633 -0.026 -8.711 1 96.38 391 ALA A C 1
ATOM 3265 O O . ALA A 1 391 ? -9.562 0.695 -9.086 1 96.38 391 ALA A O 1
ATOM 3266 N N . ASN A 1 392 ? -7.82 0.336 -7.82 1 96.69 392 ASN A N 1
ATOM 3267 C CA . ASN A 1 392 ? -7.766 1.639 -7.168 1 96.69 392 ASN A CA 1
ATOM 3268 C C . ASN A 1 392 ? -6.344 1.993 -6.738 1 96.69 392 ASN A C 1
ATOM 3270 O O . ASN A 1 392 ? -5.602 1.133 -6.262 1 96.69 392 ASN A O 1
ATOM 3274 N N . GLN A 1 393 ? -5.93 3.244 -7.082 1 97.06 393 GLN A N 1
ATOM 3275 C CA . GLN A 1 393 ? -4.711 3.738 -6.453 1 97.06 393 GLN A CA 1
ATOM 3276 C C . GLN A 1 393 ? -4.914 3.963 -4.961 1 97.06 393 GLN A C 1
ATOM 3278 O O . GLN A 1 393 ? -5.332 5.047 -4.539 1 97.06 393 GLN A O 1
ATOM 3283 N N . ASN A 1 394 ? -4.551 2.947 -4.16 1 98.06 394 ASN A N 1
ATOM 3284 C CA . ASN A 1 394 ? -4.875 3.057 -2.74 1 98.06 394 ASN A CA 1
ATOM 3285 C C . ASN A 1 394 ? -3.613 3.166 -1.887 1 98.06 394 ASN A C 1
ATOM 3287 O O . ASN A 1 394 ? -3.631 2.83 -0.701 1 98.06 394 ASN A O 1
ATOM 3291 N N . ILE A 1 395 ? -2.422 3.584 -2.502 1 97.88 395 ILE A N 1
ATOM 3292 C CA . ILE A 1 395 ? -1.235 3.875 -1.705 1 97.88 395 ILE A CA 1
ATOM 3293 C C . ILE A 1 395 ? -1.566 4.934 -0.656 1 97.88 395 ILE A C 1
ATOM 3295 O O . ILE A 1 395 ? -2.055 6.016 -0.99 1 97.88 395 ILE A O 1
ATOM 3299 N N . GLY A 1 396 ? -1.328 4.559 0.592 1 97.81 396 GLY A N 1
ATOM 3300 C CA . GLY A 1 396 ? -1.566 5.484 1.689 1 97.81 396 GLY A CA 1
ATOM 3301 C C . GLY A 1 396 ? -2.977 5.406 2.24 1 97.81 396 GLY A C 1
ATOM 3302 O O . GLY A 1 396 ? -3.316 6.105 3.197 1 97.81 396 GLY A O 1
ATOM 3303 N N . LEU A 1 397 ? -3.842 4.57 1.684 1 98.56 397 LEU A N 1
ATOM 3304 C CA . LEU A 1 397 ? -5.199 4.418 2.191 1 98.56 397 LEU A CA 1
ATOM 3305 C C . LEU A 1 397 ? -5.297 3.227 3.139 1 98.56 397 LEU A C 1
ATOM 3307 O O . LEU A 1 397 ? -6.113 2.328 2.93 1 98.56 397 LEU A O 1
ATOM 3311 N N . GLU A 1 398 ? -4.566 3.305 4.152 1 98.38 398 GLU A N 1
ATOM 3312 C CA . GLU A 1 398 ? -4.48 2.285 5.191 1 98.38 398 GLU A CA 1
ATOM 3313 C C . GLU A 1 398 ? -4.168 2.906 6.551 1 98.38 398 GLU A C 1
ATOM 3315 O O . GLU A 1 398 ? -3.602 4 6.621 1 98.38 398 GLU A O 1
ATOM 3320 N N . ARG A 1 399 ? -4.559 2.205 7.582 1 98.44 399 ARG A N 1
ATOM 3321 C CA . ARG A 1 399 ? -4.254 2.611 8.953 1 98.44 399 ARG A CA 1
ATOM 3322 C C . ARG A 1 399 ? -3.969 1.399 9.828 1 98.44 399 ARG A C 1
ATOM 3324 O O . ARG A 1 399 ? -4.559 0.334 9.641 1 98.44 399 ARG A O 1
ATOM 3331 N N . PRO A 1 400 ? -3.104 1.602 10.812 1 97.31 400 PRO A N 1
ATOM 3332 C CA . PRO A 1 400 ? -2.883 0.528 11.781 1 97.31 400 PRO A CA 1
ATOM 3333 C C . PRO A 1 400 ? -4.031 0.389 12.781 1 97.31 400 PRO A C 1
ATOM 3335 O O . PRO A 1 400 ? -4.648 1.388 13.156 1 97.31 400 PRO A O 1
ATOM 3338 N N . LEU A 1 401 ? -4.32 -0.753 13.148 1 97.69 401 LEU A N 1
ATOM 3339 C CA . LEU A 1 401 ? -5.285 -1.076 14.195 1 97.69 401 LEU A CA 1
ATOM 3340 C C . LEU A 1 401 ? -5.004 -2.451 14.789 1 97.69 401 LEU A C 1
ATOM 3342 O O . LEU A 1 401 ? -4.98 -3.451 14.07 1 97.69 401 LEU A O 1
ATOM 3346 N N . GLU A 1 402 ? -4.742 -2.463 16.094 1 96.19 402 GLU A N 1
ATOM 3347 C CA . GLU A 1 402 ? -4.578 -3.766 16.734 1 96.19 402 GLU A CA 1
ATOM 3348 C C . GLU A 1 402 ? -5.883 -4.555 16.703 1 96.19 402 GLU A C 1
ATOM 3350 O O . GLU A 1 402 ? -6.902 -4.098 17.234 1 96.19 402 GLU A O 1
ATOM 3355 N N . LEU A 1 403 ? -5.852 -5.711 16.094 1 98.12 403 LEU A N 1
ATOM 3356 C CA . LEU A 1 403 ? -7.031 -6.555 15.953 1 98.12 403 LEU A CA 1
ATOM 3357 C C . LEU A 1 403 ? -6.922 -7.801 16.828 1 98.12 403 LEU A C 1
ATOM 3359 O O . LEU A 1 403 ? -6.141 -8.711 16.516 1 98.12 403 LEU A O 1
ATOM 3363 N N . VAL A 1 404 ? -7.746 -7.824 17.859 1 98.25 404 VAL A N 1
ATOM 3364 C CA . VAL A 1 404 ? -7.715 -8.891 18.859 1 98.25 404 VAL A CA 1
ATOM 3365 C C . VAL A 1 404 ? -9.008 -9.695 18.797 1 98.25 404 VAL A C 1
ATOM 3367 O O . VAL A 1 404 ? -10.102 -9.141 18.938 1 98.25 404 VAL A O 1
ATOM 3370 N N . PRO A 1 405 ? -8.875 -11.008 18.609 1 98.25 405 PRO A N 1
ATOM 3371 C CA . PRO A 1 405 ? -10.086 -11.82 18.625 1 98.25 405 PRO A CA 1
ATOM 3372 C C . PRO A 1 405 ? -10.883 -11.688 19.922 1 98.25 405 PRO A C 1
ATOM 3374 O O . PRO A 1 405 ? -10.297 -11.641 21 1 98.25 405 PRO A O 1
ATOM 3377 N N . GLY A 1 406 ? -12.156 -11.578 19.766 1 98.38 406 GLY A N 1
ATOM 3378 C CA . GLY A 1 406 ? -13.031 -11.508 20.938 1 98.38 406 GLY A CA 1
ATOM 3379 C C . GLY A 1 406 ? -13.258 -10.094 21.422 1 98.38 406 GLY A C 1
ATOM 3380 O O . GLY A 1 406 ? -14.195 -9.836 22.188 1 98.38 406 GLY A O 1
ATOM 3381 N N . LYS A 1 407 ? -12.391 -9.172 21.047 1 98.5 407 LYS A N 1
ATOM 3382 C CA . LYS A 1 407 ? -12.594 -7.773 21.406 1 98.5 407 LYS A CA 1
ATOM 3383 C C . LYS A 1 407 ? -13.688 -7.137 20.547 1 98.5 407 LYS A C 1
ATOM 3385 O O . LYS A 1 407 ? -13.789 -7.406 19.359 1 98.5 407 LYS A O 1
ATOM 3390 N N . LYS A 1 408 ? -14.484 -6.391 21.219 1 98.5 408 LYS A N 1
ATOM 3391 C CA . LYS A 1 408 ? -15.523 -5.652 20.5 1 98.5 408 LYS A CA 1
ATOM 3392 C C . LYS A 1 408 ? -14.977 -4.359 19.906 1 98.5 408 LYS A C 1
ATOM 3394 O O . LYS A 1 408 ? -14.289 -3.6 20.594 1 98.5 408 LYS A O 1
ATOM 3399 N N . TYR A 1 409 ? -15.258 -4.094 18.641 1 98.81 409 TYR A N 1
ATOM 3400 C CA . TYR A 1 409 ? -14.906 -2.857 17.953 1 98.81 409 TYR A CA 1
ATOM 3401 C C . TYR A 1 409 ? -16.156 -2.104 17.516 1 98.81 409 TYR A C 1
ATOM 3403 O O . TYR A 1 409 ? -17.078 -2.693 16.938 1 98.81 409 TYR A O 1
ATOM 3411 N N . ASN A 1 410 ? -16.219 -0.854 17.828 1 98.75 410 ASN A N 1
ATOM 3412 C CA . ASN A 1 410 ? -17.266 0.012 17.266 1 98.75 410 ASN A CA 1
ATOM 3413 C C . ASN A 1 410 ? -16.812 0.66 15.961 1 98.75 410 ASN A C 1
ATOM 3415 O O . ASN A 1 410 ? -15.797 1.35 15.922 1 98.75 410 ASN A O 1
ATOM 3419 N N . ILE A 1 411 ? -17.516 0.394 14.898 1 98.88 411 ILE A N 1
ATOM 3420 C CA . ILE A 1 411 ? -17.25 0.978 13.594 1 98.88 411 ILE A CA 1
ATOM 3421 C C . ILE A 1 411 ? -18.266 2.072 13.289 1 98.88 411 ILE A C 1
ATOM 3423 O O . ILE A 1 411 ? -19.469 1.836 13.344 1 98.88 411 ILE A O 1
ATOM 3427 N N . LYS A 1 412 ? -17.812 3.232 12.992 1 98.81 412 LYS A N 1
ATOM 3428 C CA . LYS A 1 412 ? -18.641 4.332 12.492 1 98.81 412 LYS A CA 1
ATOM 3429 C C . LYS A 1 412 ? -18.141 4.801 11.125 1 98.81 412 LYS A C 1
ATOM 3431 O O . LYS A 1 412 ? -16.938 4.887 10.891 1 98.81 412 LYS A O 1
ATOM 3436 N N . MET A 1 413 ? -19.078 5.012 10.273 1 98.81 413 MET A N 1
ATOM 3437 C CA . MET A 1 413 ? -18.734 5.449 8.922 1 98.81 413 MET A CA 1
ATOM 3438 C C . MET A 1 413 ? -19.703 6.504 8.422 1 98.81 413 MET A C 1
ATOM 3440 O O . MET A 1 413 ? -20.906 6.41 8.68 1 98.81 413 MET A O 1
ATOM 3444 N N . ILE A 1 414 ? -19.203 7.539 7.742 1 98.75 414 ILE A N 1
ATOM 3445 C CA . ILE A 1 414 ? -20.016 8.516 7.02 1 98.75 414 ILE A CA 1
ATOM 3446 C C . ILE A 1 414 ? -19.625 8.523 5.543 1 98.75 414 ILE A C 1
ATOM 3448 O O . ILE A 1 414 ? -18.438 8.5 5.207 1 98.75 414 ILE A O 1
ATOM 3452 N N . VAL A 1 415 ? -20.578 8.422 4.715 1 98.62 415 VAL A N 1
ATOM 3453 C CA . VAL A 1 415 ? -20.375 8.633 3.287 1 98.62 415 VAL A CA 1
ATOM 3454 C C . VAL A 1 415 ? -21.109 9.898 2.846 1 98.62 415 VAL A C 1
ATOM 3456 O O . VAL A 1 415 ? -22.281 10.086 3.146 1 98.62 415 VAL A O 1
ATOM 3459 N N . ASP A 1 416 ? -20.422 10.773 2.258 1 98.44 416 ASP A N 1
ATOM 3460 C CA . ASP A 1 416 ? -20.922 11.992 1.623 1 98.44 416 ASP A CA 1
ATOM 3461 C C . ASP A 1 416 ? -20.453 12.086 0.172 1 98.44 416 ASP A C 1
ATOM 3463 O O . ASP A 1 416 ? -19.375 12.625 -0.108 1 98.44 416 ASP A O 1
ATOM 3467 N N . ASP A 1 417 ? -21.328 11.594 -0.77 1 97.12 417 ASP A N 1
ATOM 3468 C CA . ASP A 1 417 ? -21.031 11.531 -2.195 1 97.12 417 ASP A CA 1
ATOM 3469 C C . ASP A 1 417 ? -19.797 10.688 -2.457 1 97.12 417 ASP A C 1
ATOM 3471 O O . ASP A 1 417 ? -19.797 9.469 -2.238 1 97.12 417 ASP A O 1
ATOM 3475 N N . THR A 1 418 ? -18.625 11.336 -2.777 1 98.12 418 THR A N 1
ATOM 3476 C CA . THR A 1 418 ? -17.438 10.57 -3.146 1 98.12 418 THR A CA 1
ATOM 3477 C C . THR A 1 418 ? -16.547 10.336 -1.933 1 98.12 418 THR A C 1
ATOM 3479 O O . THR A 1 418 ? -15.555 9.602 -2.016 1 98.12 418 THR A O 1
ATOM 3482 N N . ILE A 1 419 ? -16.844 10.867 -0.783 1 98.69 419 ILE A N 1
ATOM 3483 C CA . ILE A 1 419 ? -15.984 10.75 0.391 1 98.69 419 ILE A CA 1
ATOM 3484 C C . ILE A 1 419 ? -16.547 9.688 1.337 1 98.69 419 ILE A C 1
ATOM 3486 O O . ILE A 1 419 ? -17.734 9.711 1.674 1 98.69 419 ILE A O 1
ATOM 3490 N N . ALA A 1 420 ? -15.781 8.758 1.685 1 98.75 420 ALA A N 1
ATOM 3491 C CA . ALA A 1 420 ? -16.078 7.805 2.752 1 98.75 420 ALA A CA 1
ATOM 3492 C C . ALA A 1 420 ? -15.094 7.953 3.91 1 98.75 420 ALA A C 1
ATOM 3494 O O . ALA A 1 420 ? -13.883 7.953 3.701 1 98.75 420 ALA A O 1
ATOM 3495 N N . THR A 1 421 ? -15.555 8.086 5.094 1 98.62 421 THR A N 1
ATOM 3496 C CA . THR A 1 421 ? -14.742 8.195 6.301 1 98.62 421 THR A CA 1
ATOM 3497 C C . THR A 1 421 ? -15.117 7.102 7.297 1 98.62 421 THR A C 1
ATOM 3499 O O . THR A 1 421 ? -16.281 6.957 7.664 1 98.62 421 THR A O 1
ATOM 3502 N N . ILE A 1 422 ? -14.18 6.375 7.73 1 98.88 422 ILE A N 1
ATOM 3503 C CA . ILE A 1 422 ? -14.438 5.336 8.719 1 98.88 422 ILE A CA 1
ATOM 3504 C C . ILE A 1 422 ? -13.656 5.633 9.992 1 98.88 422 ILE A C 1
ATOM 3506 O O . ILE A 1 422 ? -12.531 6.141 9.938 1 98.88 422 ILE A O 1
ATOM 3510 N N . TYR A 1 423 ? -14.258 5.387 11.164 1 98.81 423 TYR A N 1
ATOM 3511 C CA . TYR A 1 423 ? -13.648 5.492 12.484 1 98.81 423 TYR A CA 1
ATOM 3512 C C . TYR A 1 423 ? -13.758 4.176 13.242 1 98.81 423 TYR A C 1
ATOM 3514 O O . TYR A 1 423 ? -14.836 3.594 13.336 1 98.81 423 TYR A O 1
ATOM 3522 N N . VAL A 1 424 ? -12.648 3.717 13.727 1 98.69 424 VAL A N 1
ATOM 3523 C CA . VAL A 1 424 ? -12.625 2.533 14.586 1 98.69 424 VAL A CA 1
ATOM 3524 C C . VAL A 1 424 ? -11.609 2.73 15.711 1 98.69 424 VAL A C 1
ATOM 3526 O O . VAL A 1 424 ? -10.414 2.865 15.453 1 98.69 424 VAL A O 1
ATOM 3529 N N . ASP A 1 425 ? -11.969 2.76 16.938 1 96.06 425 ASP A N 1
ATOM 3530 C CA . ASP A 1 425 ? -11.109 2.875 18.109 1 96.06 425 ASP A CA 1
ATOM 3531 C C . ASP A 1 425 ? -10.219 4.113 18.016 1 96.06 425 ASP A C 1
ATOM 3533 O O . ASP A 1 425 ? -9.008 4.031 18.234 1 96.06 425 ASP A O 1
ATOM 3537 N N . GLY A 1 426 ? -10.82 5.199 17.656 1 97.44 426 GLY A N 1
ATOM 3538 C CA . GLY A 1 426 ? -10.094 6.453 17.641 1 97.44 426 GLY A CA 1
ATOM 3539 C C . GLY A 1 426 ? -9.188 6.605 16.438 1 97.44 426 GLY A C 1
ATOM 3540 O O . GLY A 1 426 ? -8.391 7.547 16.359 1 97.44 426 GLY A O 1
ATOM 3541 N N . VAL A 1 427 ? -9.234 5.645 15.477 1 98.38 427 VAL A N 1
ATOM 3542 C CA . VAL A 1 427 ? -8.453 5.672 14.25 1 98.38 427 VAL A CA 1
ATOM 3543 C C . VAL A 1 427 ? -9.367 5.961 13.062 1 98.38 427 VAL A C 1
ATOM 3545 O O . VAL A 1 427 ? -10.406 5.324 12.906 1 98.38 427 VAL A O 1
ATOM 3548 N N . ALA A 1 428 ? -9 6.926 12.188 1 98.75 428 ALA A N 1
ATOM 3549 C CA . ALA A 1 428 ? -9.844 7.32 11.062 1 98.75 428 ALA A CA 1
ATOM 3550 C C . ALA A 1 428 ? -9.141 7.059 9.734 1 98.75 428 ALA A C 1
ATOM 3552 O O . ALA A 1 428 ? -7.91 7 9.672 1 98.75 428 ALA A O 1
ATOM 3553 N N . LEU A 1 429 ? -9.891 6.91 8.727 1 98.88 429 LEU A N 1
ATOM 3554 C CA . LEU A 1 429 ? -9.414 6.812 7.352 1 98.88 429 LEU A CA 1
ATOM 3555 C C . LEU A 1 429 ? -10.43 7.398 6.379 1 98.88 429 LEU A C 1
ATOM 3557 O O . LEU A 1 429 ? -11.57 6.934 6.312 1 98.88 429 LEU A O 1
ATOM 3561 N N . ASN A 1 430 ? -10.023 8.461 5.695 1 98.81 430 ASN A N 1
ATOM 3562 C CA . ASN A 1 430 ? -10.797 9.016 4.59 1 98.81 430 ASN A CA 1
ATOM 3563 C C . ASN A 1 430 ? -10.414 8.375 3.258 1 98.81 430 ASN A C 1
ATOM 3565 O O . ASN A 1 430 ? -9.258 8 3.057 1 98.81 430 ASN A O 1
ATOM 3569 N N . ALA A 1 431 ? -11.352 8.25 2.43 1 98.62 431 ALA A N 1
ATOM 3570 C CA . ALA A 1 431 ? -11.125 7.785 1.066 1 98.62 431 ALA A CA 1
ATOM 3571 C C . ALA A 1 431 ? -12.039 8.5 0.078 1 98.62 431 ALA A C 1
ATOM 3573 O O . ALA A 1 431 ? -12.961 9.211 0.482 1 98.62 431 ALA A O 1
ATOM 3574 N N . ARG A 1 432 ? -11.711 8.438 -1.206 1 98.38 432 ARG A N 1
ATOM 3575 C CA . ARG A 1 432 ? -12.57 8.852 -2.311 1 98.38 432 ARG A CA 1
ATOM 3576 C C . ARG A 1 432 ? -13.062 7.652 -3.109 1 98.38 432 ARG A C 1
ATOM 3578 O O . ARG A 1 432 ? -12.305 6.711 -3.352 1 98.38 432 ARG A O 1
ATOM 3585 N N . ALA A 1 433 ? -14.234 7.621 -3.43 1 98.06 433 ALA A N 1
ATOM 3586 C CA . ALA A 1 433 ? -14.906 6.598 -4.223 1 98.06 433 ALA A CA 1
ATOM 3587 C C . ALA A 1 433 ? -15.719 7.219 -5.355 1 98.06 433 ALA A C 1
ATOM 3589 O O . ALA A 1 433 ? -16.859 7.641 -5.152 1 98.06 433 ALA A O 1
ATOM 3590 N N . TYR A 1 434 ? -15.25 7.176 -6.641 1 98 434 TYR A N 1
ATOM 3591 C CA . TYR A 1 434 ? -15.852 7.957 -7.719 1 98 434 TYR A CA 1
ATOM 3592 C C . TYR A 1 434 ? -16.75 7.09 -8.586 1 98 434 TYR A C 1
ATOM 3594 O O . TYR A 1 434 ? -17.734 7.578 -9.156 1 98 434 TYR A O 1
ATOM 3602 N N . LYS A 1 435 ? -16.484 5.809 -8.742 1 96.69 435 LYS A N 1
ATOM 3603 C CA . LYS A 1 435 ? -17.188 4.938 -9.688 1 96.69 435 LYS A CA 1
ATOM 3604 C C . LYS A 1 435 ? -18.594 4.605 -9.195 1 96.69 435 LYS A C 1
ATOM 3606 O O . LYS A 1 435 ? -19.531 4.516 -9.992 1 96.69 435 LYS A O 1
ATOM 3611 N N . ARG A 1 436 ? -18.797 4.312 -7.996 1 96 436 ARG A N 1
ATOM 3612 C CA . ARG A 1 436 ? -20.062 3.99 -7.344 1 96 436 ARG A CA 1
ATOM 3613 C C . ARG A 1 436 ? -20.797 2.891 -8.102 1 96 436 ARG A C 1
ATOM 3615 O O . ARG A 1 436 ? -21.891 3.119 -8.633 1 96 436 ARG A O 1
ATOM 3622 N N . PRO A 1 437 ? -20.312 1.675 -8.016 1 97.5 437 PRO A N 1
ATOM 3623 C CA . PRO A 1 437 ? -20.906 0.593 -8.805 1 97.5 437 PRO A CA 1
ATOM 3624 C C . PRO A 1 437 ? -22.359 0.309 -8.422 1 97.5 437 PRO A C 1
ATOM 3626 O O . PRO A 1 437 ? -23.141 -0.182 -9.242 1 97.5 437 PRO A O 1
ATOM 3629 N N . GLY A 1 438 ? -22.766 0.608 -7.258 1 98.25 438 GLY A N 1
ATOM 3630 C CA . GLY A 1 438 ? -24.109 0.343 -6.746 1 98.25 438 GLY A CA 1
ATOM 3631 C C . GLY A 1 438 ? -24.438 1.146 -5.504 1 98.25 438 GLY A C 1
ATOM 3632 O O . GLY A 1 438 ? -23.922 2.256 -5.32 1 98.25 438 GLY A O 1
ATOM 3633 N N . GLU A 1 439 ? -25.375 0.592 -4.672 1 97.88 439 GLU A N 1
ATOM 3634 C CA . GLU A 1 439 ? -25.812 1.394 -3.531 1 97.88 439 GLU A CA 1
ATOM 3635 C C . GLU A 1 439 ? -25.938 0.539 -2.273 1 97.88 439 GLU A C 1
ATOM 3637 O O . GLU A 1 439 ? -26.297 1.045 -1.206 1 97.88 439 GLU A O 1
ATOM 3642 N N . SER A 1 440 ? -25.672 -0.731 -2.377 1 98.38 440 SER A N 1
ATOM 3643 C CA . SER A 1 440 ? -25.859 -1.593 -1.216 1 98.38 440 SER A CA 1
ATOM 3644 C C . SER A 1 440 ? -24.719 -1.462 -0.224 1 98.38 440 SER A C 1
ATOM 3646 O O . SER A 1 440 ? -23.609 -1.082 -0.6 1 98.38 440 SER A O 1
ATOM 3648 N N . LEU A 1 441 ? -25.031 -1.684 1.014 1 98.69 441 LEU A N 1
ATOM 3649 C CA . LEU A 1 441 ? -24.078 -1.732 2.127 1 98.69 441 LEU A CA 1
ATOM 3650 C C . LEU A 1 441 ? -24.062 -3.117 2.766 1 98.69 441 LEU A C 1
ATOM 3652 O O . LEU A 1 441 ? -25.125 -3.689 3.043 1 98.69 441 LEU A O 1
ATOM 3656 N N . SER A 1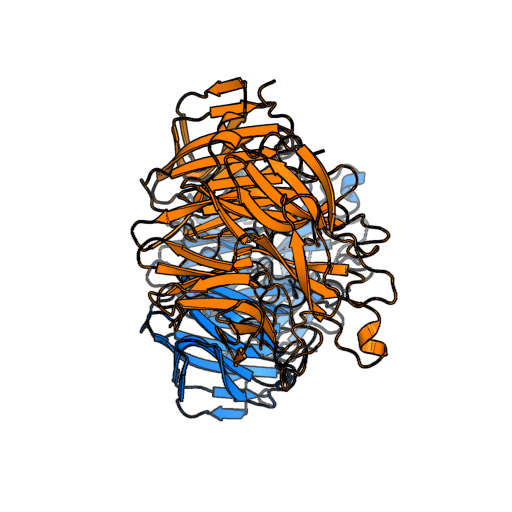 442 ? -22.891 -3.678 2.941 1 98.75 442 SER A N 1
ATOM 3657 C CA . SER A 1 442 ? -22.797 -5.02 3.51 1 98.75 442 SER A CA 1
ATOM 3658 C C . SER A 1 442 ? -21.609 -5.141 4.457 1 98.75 442 SER A C 1
ATOM 3660 O O . SER A 1 442 ? -20.688 -4.324 4.406 1 98.75 442 SER A O 1
ATOM 3662 N N . LEU A 1 443 ? -21.734 -6.047 5.391 1 98.88 443 LEU A N 1
ATOM 3663 C CA . LEU A 1 443 ? -20.594 -6.539 6.164 1 98.88 443 LEU A CA 1
ATOM 3664 C C . LEU A 1 443 ? -20.172 -7.93 5.691 1 98.88 443 LEU A C 1
ATOM 3666 O O . LEU A 1 443 ? -21.016 -8.703 5.215 1 98.88 443 LEU A O 1
ATOM 3670 N N . PHE A 1 444 ? -18.906 -8.219 5.797 1 98.81 444 PHE A N 1
ATOM 3671 C CA . PHE A 1 444 ? -18.422 -9.523 5.359 1 98.81 444 PHE A CA 1
ATOM 3672 C C . PHE A 1 444 ? -17.359 -10.062 6.312 1 98.81 444 PHE A C 1
ATOM 3674 O O . PHE A 1 444 ? -16.797 -9.305 7.113 1 98.81 444 PHE A O 1
ATOM 3681 N N . ALA A 1 445 ? -17.141 -11.312 6.289 1 98.75 445 ALA A N 1
ATOM 3682 C CA . ALA A 1 445 ? -16.031 -12.008 6.934 1 98.75 445 ALA A CA 1
ATOM 3683 C C . ALA A 1 445 ? -15.453 -13.094 6.023 1 98.75 445 ALA A C 1
ATOM 3685 O O . ALA A 1 445 ? -16.156 -13.602 5.145 1 98.75 445 ALA A O 1
ATOM 3686 N N . SER A 1 446 ? -14.234 -13.336 6.164 1 98.25 446 SER A N 1
ATOM 3687 C CA . SER A 1 446 ? -13.578 -14.414 5.434 1 98.25 446 SER A CA 1
ATOM 3688 C C . SER A 1 446 ? -12.82 -15.336 6.379 1 98.25 446 SER A C 1
ATOM 3690 O O . SER A 1 446 ? -12.07 -14.867 7.242 1 98.25 446 SER A O 1
ATOM 3692 N N . GLU A 1 447 ? -13.109 -16.734 6.176 1 97.25 447 GLU A N 1
ATOM 3693 C CA . GLU A 1 447 ? -12.398 -17.797 6.867 1 97.25 447 GLU A CA 1
ATOM 3694 C C . GLU A 1 447 ? -12.406 -17.578 8.375 1 97.25 447 GLU A C 1
ATOM 3696 O O . GLU A 1 447 ? -11.352 -17.594 9.016 1 97.25 447 GLU A O 1
ATOM 3701 N N . GLY A 1 448 ? -13.492 -17.391 8.938 1 97.31 448 GLY A N 1
ATOM 3702 C CA . GLY A 1 448 ? -13.758 -17.156 10.352 1 97.31 448 GLY A CA 1
ATOM 3703 C C . GLY A 1 448 ? -15.195 -16.766 10.633 1 97.31 448 GLY A C 1
ATOM 3704 O O . GLY A 1 448 ? -16.125 -17.359 10.062 1 97.31 448 GLY A O 1
ATOM 3705 N N . SER A 1 449 ? -15.352 -15.93 11.617 1 98.5 449 SER A N 1
ATOM 3706 C CA . SER A 1 449 ? -16.703 -15.492 11.969 1 98.5 449 SER A CA 1
ATOM 3707 C C . SER A 1 449 ? -16.703 -14.062 12.492 1 98.5 449 SER A C 1
ATOM 3709 O O . SER A 1 449 ? -15.688 -13.594 13.023 1 98.5 449 SER A O 1
ATOM 3711 N N . LEU A 1 450 ? -17.781 -13.43 12.336 1 98.88 450 LEU A N 1
ATOM 3712 C CA . LEU A 1 450 ? -18.016 -12.055 12.766 1 98.88 450 LEU A CA 1
ATOM 3713 C C . LEU A 1 450 ? -19.375 -11.914 13.414 1 98.88 450 LEU A C 1
ATOM 3715 O O . LEU A 1 450 ? -20.406 -12.188 12.781 1 98.88 450 LEU A O 1
ATOM 3719 N N . LYS A 1 451 ? -19.391 -11.547 14.641 1 98.88 451 LYS A N 1
ATOM 3720 C CA . LYS A 1 451 ? -20.625 -11.172 15.328 1 98.88 451 LYS A CA 1
ATOM 3721 C C . LYS A 1 451 ? -20.891 -9.68 15.211 1 98.88 451 LYS A C 1
ATOM 3723 O O . LYS A 1 451 ? -20.016 -8.859 15.477 1 98.88 451 LYS A O 1
ATOM 3728 N N . VAL A 1 452 ? -22.094 -9.312 14.797 1 98.88 452 VAL A N 1
ATOM 3729 C CA . VAL A 1 452 ? -22.453 -7.914 14.578 1 98.88 452 VAL A CA 1
ATOM 3730 C C . VAL A 1 452 ? -23.656 -7.547 15.461 1 98.88 452 VAL A C 1
ATOM 3732 O O . VAL A 1 452 ? -24.688 -8.219 15.43 1 98.88 452 VAL A O 1
ATOM 3735 N N . THR A 1 453 ? -23.469 -6.559 16.266 1 98.75 453 THR A N 1
ATOM 3736 C CA . THR A 1 453 ? -24.547 -5.992 17.078 1 98.75 453 THR A CA 1
ATOM 3737 C C . THR A 1 453 ? -24.641 -4.48 16.875 1 98.75 453 THR A C 1
ATOM 3739 O O . THR A 1 453 ? -23.719 -3.865 16.328 1 98.75 453 THR A O 1
ATOM 3742 N N . ASN A 1 454 ? -25.781 -3.873 17.203 1 98.25 454 ASN A N 1
ATOM 3743 C CA . ASN A 1 454 ? -25.984 -2.432 17.109 1 98.25 454 ASN A CA 1
ATOM 3744 C C . ASN A 1 454 ? -25.75 -1.912 15.695 1 98.25 454 ASN A C 1
ATOM 3746 O O . ASN A 1 454 ? -25.094 -0.885 15.508 1 98.25 454 ASN A O 1
ATOM 3750 N N . CYS A 1 455 ? -26.203 -2.754 14.719 1 98.62 455 CYS A N 1
ATOM 3751 C CA . CYS A 1 455 ? -26.047 -2.373 13.32 1 98.62 455 CYS A CA 1
ATOM 3752 C C . CYS A 1 455 ? -27.125 -1.396 12.883 1 98.62 455 CYS A C 1
ATOM 3754 O O . CYS A 1 455 ? -28.312 -1.731 12.898 1 98.62 455 CYS A O 1
ATOM 3756 N N . LYS A 1 456 ? -26.672 -0.175 12.5 1 98.25 456 LYS A N 1
ATOM 3757 C CA . LYS A 1 456 ? -27.594 0.892 12.125 1 98.25 456 LYS A CA 1
ATOM 3758 C C . LYS A 1 456 ? -27.125 1.614 10.867 1 98.25 456 LYS A C 1
ATOM 3760 O O . LYS A 1 456 ? -25.922 1.863 10.703 1 98.25 456 LYS A O 1
ATOM 3765 N N . VAL A 1 457 ? -28.031 1.845 9.992 1 98.31 457 VAL A N 1
ATOM 3766 C CA . VAL A 1 457 ? -27.797 2.672 8.812 1 98.31 457 VAL A CA 1
ATOM 3767 C C . VAL A 1 457 ? -28.781 3.838 8.789 1 98.31 457 VAL A C 1
ATOM 3769 O O . VAL A 1 457 ? -29.969 3.656 9.055 1 98.31 457 VAL A O 1
ATOM 3772 N N . THR A 1 458 ? -28.297 5.043 8.633 1 98.06 458 THR A N 1
ATOM 3773 C CA . THR A 1 458 ? -29.125 6.234 8.508 1 98.06 458 THR A CA 1
ATOM 3774 C C . THR A 1 458 ? -28.844 6.957 7.195 1 98.06 458 THR A C 1
ATOM 3776 O O . THR A 1 458 ? -27.688 7.309 6.91 1 98.06 458 THR A O 1
ATOM 3779 N N . THR A 1 459 ? -29.875 7.172 6.441 1 96.06 459 THR A N 1
ATOM 3780 C CA . THR A 1 459 ? -29.734 7.848 5.156 1 96.06 459 THR A CA 1
ATOM 3781 C C . THR A 1 459 ? -30.297 9.258 5.211 1 96.06 459 THR A C 1
ATOM 3783 O O . THR A 1 459 ? -31.266 9.516 5.941 1 96.06 459 THR A O 1
ATOM 3786 N N . GLY A 1 460 ? -29.688 10.164 4.508 1 94.69 460 GLY A N 1
ATOM 3787 C CA . GLY A 1 460 ? -30.188 11.523 4.406 1 94.69 460 GLY A CA 1
ATOM 3788 C C . GLY A 1 460 ? -29.875 12.367 5.633 1 94.69 460 GLY A C 1
ATOM 3789 O O . GLY A 1 460 ? -29.562 11.828 6.699 1 94.69 460 GLY A O 1
ATOM 3790 N N . LEU A 1 461 ? -29.906 13.641 5.5 1 95.69 461 LEU A N 1
ATOM 3791 C CA . LEU A 1 461 ? -29.688 14.602 6.578 1 95.69 461 LEU A CA 1
ATOM 3792 C C . LEU A 1 461 ? -31 15.141 7.105 1 95.69 461 LEU A C 1
ATOM 3794 O O . LEU A 1 461 ? -32 15.172 6.379 1 95.69 461 LEU A O 1
ATOM 3798 N N . LYS A 1 462 ? -30.891 15.562 8.305 1 91.88 462 LYS A N 1
ATOM 3799 C CA . LYS A 1 462 ? -32.062 16.219 8.867 1 91.88 462 LYS A CA 1
ATOM 3800 C C . LYS A 1 462 ? -32.375 17.531 8.148 1 91.88 462 LYS A C 1
ATOM 3802 O O . LYS A 1 462 ? -31.453 18.219 7.691 1 91.88 462 LYS A O 1
ATOM 3807 N N . LYS A 1 463 ? -33.656 17.766 7.883 1 73.62 463 LYS A N 1
ATOM 3808 C CA . LYS A 1 463 ? -34.125 18.984 7.23 1 73.62 463 LYS A CA 1
ATOM 3809 C C . LYS A 1 463 ? -33.969 20.188 8.156 1 73.62 463 LYS A C 1
ATOM 3811 O O . LYS A 1 463 ? -34.188 20.078 9.367 1 73.62 463 LYS A O 1
ATOM 3816 N N . MET B 1 1 ? 20.594 -5.711 -19.297 1 75.94 1 MET B N 1
ATOM 3817 C CA . MET B 1 1 ? 20.094 -7.074 -19.453 1 75.94 1 MET B CA 1
ATOM 3818 C C . MET B 1 1 ? 20.484 -7.934 -18.266 1 75.94 1 MET B C 1
ATOM 3820 O O . MET B 1 1 ? 21.562 -7.762 -17.688 1 75.94 1 MET B O 1
ATOM 3824 N N . GLN B 1 2 ? 19.562 -8.82 -17.922 1 82.12 2 GLN B N 1
ATOM 3825 C CA . GLN B 1 2 ? 19.812 -9.688 -16.766 1 82.12 2 GLN B CA 1
ATOM 3826 C C . GLN B 1 2 ? 21.047 -10.547 -16.984 1 82.12 2 GLN B C 1
ATOM 3828 O O . GLN B 1 2 ? 21.344 -10.945 -18.109 1 82.12 2 GLN B O 1
ATOM 3833 N N . LYS B 1 3 ? 21.734 -10.727 -15.914 1 90.94 3 LYS B N 1
ATOM 3834 C CA . LYS B 1 3 ? 23.016 -11.445 -15.969 1 90.94 3 LYS B CA 1
ATOM 3835 C C . LYS B 1 3 ? 22.922 -12.773 -15.227 1 90.94 3 LYS B C 1
ATOM 3837 O O . LYS B 1 3 ? 23.562 -13.758 -15.617 1 90.94 3 LYS B O 1
ATOM 3842 N N . LEU B 1 4 ? 22.156 -12.781 -14.18 1 97.19 4 LEU B N 1
ATOM 3843 C CA . LEU B 1 4 ? 22.062 -13.961 -13.32 1 97.19 4 LEU B CA 1
ATOM 3844 C C . LEU B 1 4 ? 20.75 -14.703 -13.578 1 97.19 4 LEU B C 1
ATOM 3846 O O . LEU B 1 4 ? 20.75 -15.922 -13.758 1 97.19 4 LEU B O 1
ATOM 3850 N N . TYR B 1 5 ? 19.672 -13.992 -13.586 1 97.69 5 TYR B N 1
ATOM 3851 C CA . TYR B 1 5 ? 18.359 -14.586 -13.789 1 97.69 5 TYR B CA 1
ATOM 3852 C C . TYR B 1 5 ? 18.109 -14.859 -15.266 1 97.69 5 TYR B C 1
ATOM 3854 O O . TYR B 1 5 ? 18.688 -14.211 -16.125 1 97.69 5 TYR B O 1
ATOM 3862 N N . TYR B 1 6 ? 17.266 -15.766 -15.586 1 97.94 6 TYR B N 1
ATOM 3863 C CA . TYR B 1 6 ? 17.094 -16.25 -16.953 1 97.94 6 TYR B CA 1
ATOM 3864 C C . TYR B 1 6 ? 15.969 -15.5 -17.656 1 97.94 6 TYR B C 1
ATOM 3866 O O . TYR B 1 6 ? 14.844 -15.43 -17.156 1 97.94 6 TYR B O 1
ATOM 3874 N N . GLN B 1 7 ? 16.25 -15.039 -18.703 1 97.69 7 GLN B N 1
ATOM 3875 C CA . GLN B 1 7 ? 15.344 -14.5 -19.703 1 97.69 7 GLN B CA 1
ATOM 3876 C C . GLN B 1 7 ? 15.922 -14.664 -21.109 1 97.69 7 GLN B C 1
ATOM 3878 O O . GLN B 1 7 ? 17 -14.148 -21.406 1 97.69 7 GLN B O 1
ATOM 3883 N N . PHE B 1 8 ? 15.234 -15.383 -21.969 1 97.31 8 PHE B N 1
ATOM 3884 C CA . PHE B 1 8 ? 15.719 -15.57 -23.328 1 97.31 8 PHE B CA 1
ATOM 3885 C C . PHE B 1 8 ? 15.742 -14.242 -24.078 1 97.31 8 PHE B C 1
ATOM 3887 O O . PHE B 1 8 ? 14.82 -13.438 -23.953 1 97.31 8 PHE B O 1
ATOM 3894 N N . PRO B 1 9 ? 16.812 -13.961 -24.859 1 95.5 9 PRO B N 1
ATOM 3895 C CA . PRO B 1 9 ? 16.953 -12.656 -25.516 1 95.5 9 PRO B CA 1
ATOM 3896 C C . PRO B 1 9 ? 15.75 -12.312 -26.391 1 95.5 9 PRO B C 1
ATOM 3898 O O . PRO B 1 9 ? 15.266 -13.156 -27.156 1 95.5 9 PRO B O 1
ATOM 3901 N N . GLY B 1 10 ? 15.336 -11.133 -26.203 1 94.75 10 GLY B N 1
ATOM 3902 C CA . GLY B 1 10 ? 14.266 -10.602 -27.031 1 94.75 10 GLY B CA 1
ATOM 3903 C C . GLY B 1 10 ? 12.891 -11.117 -26.625 1 94.75 10 GLY B C 1
ATOM 3904 O O . GLY B 1 10 ? 11.906 -10.891 -27.328 1 94.75 10 GLY B O 1
ATOM 3905 N N . THR B 1 11 ? 12.812 -11.844 -25.562 1 97.19 11 THR B N 1
ATOM 3906 C CA . THR B 1 11 ? 11.539 -12.367 -25.094 1 97.19 11 THR B CA 1
ATOM 3907 C C . THR B 1 11 ? 11.359 -12.094 -23.594 1 97.19 11 THR B C 1
ATOM 3909 O O . THR B 1 11 ? 12.305 -11.672 -22.922 1 97.19 11 THR B O 1
ATOM 3912 N N . TRP B 1 12 ? 10.195 -12.219 -23.141 1 97.94 12 TRP B N 1
ATOM 3913 C CA . TRP B 1 12 ? 9.844 -12.109 -21.734 1 97.94 12 TRP B CA 1
ATOM 3914 C C . TRP B 1 12 ? 9.289 -13.43 -21.219 1 97.94 12 TRP B C 1
ATOM 3916 O O . TRP B 1 12 ? 8.43 -14.055 -21.844 1 97.94 12 TRP B O 1
ATOM 3926 N N . PHE B 1 13 ? 9.766 -13.812 -20.109 1 98.38 13 PHE B N 1
ATOM 3927 C CA . PHE B 1 13 ? 9.516 -15.117 -19.5 1 98.38 13 PHE B CA 1
ATOM 3928 C C . PHE B 1 13 ? 8.133 -15.156 -18.844 1 98.38 13 PHE B C 1
ATOM 3930 O O . PHE B 1 13 ? 7.859 -14.383 -17.938 1 98.38 13 PHE B O 1
ATOM 3937 N N . GLY B 1 14 ? 7.262 -16.078 -19.344 1 98.19 14 GLY B N 1
ATOM 3938 C CA . GLY B 1 14 ? 5.941 -16.281 -18.766 1 98.19 14 GLY B CA 1
ATOM 3939 C C . GLY B 1 14 ? 5.875 -17.5 -17.859 1 98.19 14 GLY B C 1
ATOM 3940 O O . GLY B 1 14 ? 6.883 -17.906 -17.281 1 98.19 14 GLY B O 1
ATOM 3941 N N . ASP B 1 15 ? 4.723 -18.062 -17.734 1 98.56 15 ASP B N 1
ATOM 3942 C CA . ASP B 1 15 ? 4.473 -19.156 -16.797 1 98.56 15 ASP B CA 1
ATOM 3943 C C . ASP B 1 15 ? 5.418 -20.328 -17.078 1 98.56 15 ASP B C 1
ATOM 3945 O O . ASP B 1 15 ? 5.684 -20.656 -18.234 1 98.56 15 ASP B O 1
ATOM 3949 N N . CYS B 1 16 ? 5.891 -20.891 -16 1 98.75 16 CYS B N 1
ATOM 3950 C CA . CYS B 1 16 ? 6.844 -22 -16.078 1 98.75 16 CYS B CA 1
ATOM 3951 C C . CYS B 1 16 ? 6.211 -23.297 -15.609 1 98.75 16 CYS B C 1
ATOM 3953 O O . CYS B 1 16 ? 5.566 -23.344 -14.562 1 98.75 16 CYS B O 1
ATOM 3955 N N . MET B 1 17 ? 6.348 -24.344 -16.422 1 98.75 17 MET B N 1
ATOM 3956 C CA . MET B 1 17 ? 5.961 -25.703 -16.062 1 98.75 17 MET B CA 1
ATOM 3957 C C . MET B 1 17 ? 7.184 -26.562 -15.758 1 98.75 17 MET B C 1
ATOM 3959 O O . MET B 1 17 ? 7.707 -27.234 -16.641 1 98.75 17 MET B O 1
ATOM 3963 N N . PRO B 1 18 ? 7.512 -26.594 -14.484 1 98.75 18 PRO B N 1
ATOM 3964 C CA . PRO B 1 18 ? 8.797 -27.188 -14.117 1 98.75 18 PRO B CA 1
ATOM 3965 C C . PRO B 1 18 ? 8.727 -28.719 -14.055 1 98.75 18 PRO B C 1
ATOM 3967 O O . PRO B 1 18 ? 7.664 -29.281 -13.789 1 98.75 18 PRO B O 1
ATOM 3970 N N . PHE B 1 19 ? 9.852 -29.328 -14.273 1 98.69 19 PHE B N 1
ATOM 3971 C CA . PHE B 1 19 ? 10.094 -30.75 -14.086 1 98.69 19 PHE B CA 1
ATOM 3972 C C . PHE B 1 19 ? 11.547 -31 -13.695 1 98.69 19 PHE B C 1
ATOM 3974 O O . PHE B 1 19 ? 12.375 -30.094 -13.734 1 98.69 19 PHE B O 1
ATOM 3981 N N . GLY B 1 20 ? 11.812 -32.156 -13.125 1 98.25 20 GLY B N 1
ATOM 3982 C CA . GLY B 1 20 ? 13.172 -32.531 -12.781 1 98.25 20 GLY B CA 1
ATOM 3983 C C . GLY B 1 20 ? 13.492 -33.969 -13.172 1 98.25 20 GLY B C 1
ATOM 3984 O O . GLY B 1 20 ? 12.641 -34.844 -13.047 1 98.25 20 GLY B O 1
ATOM 3985 N N . HIS B 1 21 ? 14.594 -34.188 -13.625 1 97.94 21 HIS B N 1
ATOM 3986 C CA . HIS B 1 21 ? 15.102 -35.5 -13.984 1 97.94 21 HIS B CA 1
ATOM 3987 C C . HIS B 1 21 ? 16.625 -35.562 -13.844 1 97.94 21 HIS B C 1
ATOM 3989 O O . HIS B 1 21 ? 17.328 -34.688 -14.328 1 97.94 21 HIS B O 1
ATOM 3995 N N . GLY B 1 22 ? 17.094 -36.594 -13.172 1 97.31 22 GLY B N 1
ATOM 3996 C CA . GLY B 1 22 ? 18.516 -36.625 -12.883 1 97.31 22 GLY B CA 1
ATOM 3997 C C . GLY B 1 22 ? 18.969 -35.5 -12.008 1 97.31 22 GLY B C 1
ATOM 3998 O O . GLY B 1 22 ? 18.438 -35.281 -10.914 1 97.31 22 GLY B O 1
ATOM 3999 N N . ASP B 1 23 ? 19.875 -34.75 -12.594 1 97.12 23 ASP B N 1
ATOM 4000 C CA . ASP B 1 23 ? 20.406 -33.625 -11.836 1 97.12 23 ASP B CA 1
ATOM 4001 C C . ASP B 1 23 ? 19.984 -32.312 -12.461 1 97.12 23 ASP B C 1
ATOM 4003 O O . ASP B 1 23 ? 20.531 -31.25 -12.117 1 97.12 23 ASP B O 1
ATOM 4007 N N . LYS B 1 24 ? 18.969 -32.406 -13.359 1 98.06 24 LYS B N 1
ATOM 4008 C CA . LYS B 1 24 ? 18.609 -31.203 -14.094 1 98.06 24 LYS B CA 1
ATOM 4009 C C . LYS B 1 24 ? 17.141 -30.859 -13.875 1 98.06 24 LYS B C 1
ATOM 4011 O O . LYS B 1 24 ? 16.281 -31.75 -13.805 1 98.06 24 LYS B O 1
ATOM 4016 N N . PHE B 1 25 ? 16.984 -29.625 -13.789 1 98.69 25 PHE B N 1
ATOM 4017 C CA . PHE B 1 25 ? 15.633 -29.078 -13.867 1 98.69 25 PHE B CA 1
ATOM 4018 C C . PHE B 1 25 ? 15.289 -28.688 -15.305 1 98.69 25 PHE B C 1
ATOM 4020 O O . PHE B 1 25 ? 16.141 -28.188 -16.031 1 98.69 25 PHE B O 1
ATOM 4027 N N . TYR B 1 26 ? 14.117 -29.016 -15.695 1 98.81 26 TYR B N 1
ATOM 4028 C CA . TYR B 1 26 ? 13.547 -28.656 -16.984 1 98.81 26 TYR B CA 1
ATOM 4029 C C . TYR B 1 26 ? 12.539 -27.516 -16.844 1 98.81 26 TYR B C 1
ATOM 4031 O O . TYR B 1 26 ? 11.539 -27.656 -16.141 1 98.81 26 TYR B O 1
ATOM 4039 N N . LEU B 1 27 ? 12.812 -26.391 -17.469 1 98.81 27 LEU B N 1
ATOM 4040 C CA . LEU B 1 27 ? 11.922 -25.234 -17.484 1 98.81 27 LEU B CA 1
ATOM 4041 C C . LEU B 1 27 ? 11.125 -25.156 -18.781 1 98.81 27 LEU B C 1
ATOM 4043 O O . LEU B 1 27 ? 11.57 -24.531 -19.75 1 98.81 27 LEU B O 1
ATOM 4047 N N . TYR B 1 28 ? 10.023 -25.812 -18.844 1 98.88 28 TYR B N 1
ATOM 4048 C CA . TYR B 1 28 ? 9.086 -25.516 -19.906 1 98.88 28 TYR B CA 1
ATOM 4049 C C . TYR B 1 28 ? 8.367 -24.203 -19.672 1 98.88 28 TYR B C 1
ATOM 4051 O O . TYR B 1 28 ? 7.793 -23.984 -18.609 1 98.88 28 TYR B O 1
ATOM 4059 N N . HIS B 1 29 ? 8.461 -23.281 -20.625 1 98.69 29 HIS B N 1
ATOM 4060 C CA . HIS B 1 29 ? 7.949 -21.953 -20.312 1 98.69 29 HIS B CA 1
ATOM 4061 C C . HIS B 1 29 ? 7.449 -21.234 -21.578 1 98.69 29 HIS B C 1
ATOM 4063 O O . HIS B 1 29 ? 7.738 -21.672 -22.688 1 98.69 29 HIS B O 1
ATOM 4069 N N . GLN B 1 30 ? 6.719 -20.234 -21.281 1 98.38 30 GLN B N 1
ATOM 4070 C CA . GLN B 1 30 ? 6.195 -19.391 -22.344 1 98.38 30 GLN B CA 1
ATOM 4071 C C . GLN B 1 30 ? 7.133 -18.219 -22.625 1 98.38 30 GLN B C 1
ATOM 4073 O O . GLN B 1 30 ? 7.738 -17.672 -21.703 1 98.38 30 GLN B O 1
ATOM 4078 N N . ARG B 1 31 ? 7.219 -17.828 -23.875 1 97.94 31 ARG B N 1
ATOM 4079 C CA . ARG B 1 31 ? 7.988 -16.656 -24.281 1 97.94 31 ARG B CA 1
ATOM 4080 C C . ARG B 1 31 ? 7.094 -15.625 -24.969 1 97.94 31 ARG B C 1
ATOM 4082 O O . ARG B 1 31 ? 6.512 -15.906 -26.016 1 97.94 31 ARG B O 1
ATOM 4089 N N . ASP B 1 32 ? 7.043 -14.547 -24.281 1 96.62 32 ASP B N 1
ATOM 4090 C CA . ASP B 1 32 ? 6.324 -13.43 -24.875 1 96.62 32 ASP B CA 1
ATOM 4091 C C . ASP B 1 32 ? 7.258 -12.57 -25.734 1 96.62 32 ASP B C 1
ATOM 4093 O O . ASP B 1 32 ? 8.406 -12.328 -25.359 1 96.62 32 ASP B O 1
ATOM 4097 N N . THR B 1 33 ? 6.75 -12.102 -26.906 1 96.06 33 THR B N 1
ATOM 4098 C CA . THR B 1 33 ? 7.578 -11.273 -27.781 1 96.06 33 THR B CA 1
ATOM 4099 C C . THR B 1 33 ? 7.203 -9.805 -27.656 1 96.06 33 THR B C 1
ATOM 4101 O O . THR B 1 33 ? 7.93 -8.93 -28.125 1 96.06 33 THR B O 1
ATOM 4104 N N . ARG B 1 34 ? 6.109 -9.562 -27 1 95.44 34 ARG B N 1
ATOM 4105 C CA . ARG B 1 34 ? 5.574 -8.211 -26.828 1 95.44 34 ARG B CA 1
ATOM 4106 C C . ARG B 1 34 ? 5.266 -7.566 -28.172 1 95.44 34 ARG B C 1
ATOM 4108 O O . ARG B 1 34 ? 5.504 -6.375 -28.375 1 95.44 34 ARG B O 1
ATOM 4115 N N . LYS B 1 35 ? 4.867 -8.266 -29.031 1 94.5 35 LYS B N 1
ATOM 4116 C CA . LYS B 1 35 ? 4.48 -7.773 -30.344 1 94.5 35 LYS B CA 1
ATOM 4117 C C . LYS B 1 35 ? 3.008 -8.047 -30.625 1 94.5 35 LYS B C 1
ATOM 4119 O O . LYS B 1 35 ? 2.635 -9.172 -30.969 1 94.5 35 LYS B O 1
ATOM 4124 N N . PRO B 1 36 ? 2.279 -6.98 -30.672 1 89.81 36 PRO B N 1
ATOM 4125 C CA . PRO B 1 36 ? 2.615 -5.602 -30.312 1 89.81 36 PRO B CA 1
ATOM 4126 C C . PRO B 1 36 ? 2.709 -5.391 -28.797 1 89.81 36 PRO B C 1
ATOM 4128 O O . PRO B 1 36 ? 3.186 -4.348 -28.344 1 89.81 36 PRO B O 1
ATOM 4131 N N . GLY B 1 37 ? 2.135 -6.129 -27.922 1 90.12 37 GLY B N 1
ATOM 4132 C CA . GLY B 1 37 ? 2.092 -6.156 -26.469 1 90.12 37 GLY B CA 1
ATOM 4133 C C . GLY B 1 37 ? 2.029 -7.559 -25.891 1 90.12 37 GLY B C 1
ATOM 4134 O O . GLY B 1 37 ? 2.225 -8.539 -26.609 1 90.12 37 GLY B O 1
ATOM 4135 N N . PRO B 1 38 ? 1.859 -7.375 -24.578 1 91.94 38 PRO B N 1
ATOM 4136 C CA . PRO B 1 38 ? 1.719 -8.719 -24.031 1 91.94 38 PRO B CA 1
ATOM 4137 C C . PRO B 1 38 ? 0.613 -9.531 -24.703 1 91.94 38 PRO B C 1
ATOM 4139 O O . PRO B 1 38 ? -0.443 -8.977 -25.031 1 91.94 38 PRO B O 1
ATOM 4142 N N . PHE B 1 39 ? 0.917 -10.719 -24.953 1 89.69 39 PHE B N 1
ATOM 4143 C CA . PHE B 1 39 ? -0.034 -11.641 -25.562 1 89.69 39 PHE B CA 1
ATOM 4144 C C . PHE B 1 39 ? -0.351 -11.234 -26.984 1 89.69 39 PHE B C 1
ATOM 4146 O O . PHE B 1 39 ? -1.434 -11.531 -27.5 1 89.69 39 PHE B O 1
ATOM 4153 N N . GLY B 1 40 ? 0.571 -10.508 -27.609 1 92.62 40 GLY B N 1
ATOM 4154 C CA . GLY B 1 40 ? 0.332 -10.094 -28.984 1 92.62 40 GLY B CA 1
ATOM 4155 C C . GLY B 1 40 ? 0.399 -11.242 -29.969 1 92.62 40 GLY B C 1
ATOM 4156 O O . GLY B 1 40 ? -0.522 -11.438 -30.766 1 92.62 40 GLY B O 1
ATOM 4157 N N . GLU B 1 41 ? 1.492 -11.961 -29.922 1 95.81 41 GLU B N 1
ATOM 4158 C CA . GLU B 1 41 ? 1.68 -13.133 -30.766 1 95.81 41 GLU B CA 1
ATOM 4159 C C . GLU B 1 41 ? 1.479 -14.422 -29.969 1 95.81 41 GLU B C 1
ATOM 4161 O O . GLU B 1 41 ? 1.891 -14.516 -28.812 1 95.81 41 GLU B O 1
ATOM 4166 N N . PRO B 1 42 ? 0.785 -15.406 -30.656 1 97.19 42 PRO B N 1
ATOM 4167 C CA . PRO B 1 42 ? 0.618 -16.688 -29.969 1 97.19 42 PRO B CA 1
ATOM 4168 C C . PRO B 1 42 ? 1.949 -17.375 -29.656 1 97.19 42 PRO B C 1
ATOM 4170 O O . PRO B 1 42 ? 2.932 -17.172 -30.375 1 97.19 42 PRO B O 1
ATOM 4173 N N . PHE B 1 43 ? 1.996 -18.141 -28.641 1 97.75 43 PHE B N 1
ATOM 4174 C CA . PHE B 1 43 ? 3.207 -18.844 -28.234 1 97.75 43 PHE B CA 1
ATOM 4175 C C . PHE B 1 43 ? 2.887 -20.281 -27.812 1 97.75 43 PHE B C 1
ATOM 4177 O O . PHE B 1 43 ? 1.738 -20.594 -27.484 1 97.75 43 PHE B O 1
ATOM 4184 N N . GLY B 1 44 ? 3.844 -21.203 -27.938 1 97.88 44 GLY B N 1
ATOM 4185 C CA . GLY B 1 44 ? 3.854 -22.516 -27.312 1 97.88 44 GLY B CA 1
ATOM 4186 C C . GLY B 1 44 ? 4.688 -22.562 -26.047 1 97.88 44 GLY B C 1
ATOM 4187 O O . GLY B 1 44 ? 4.684 -21.625 -25.25 1 97.88 44 GLY B O 1
ATOM 4188 N N . TRP B 1 45 ? 5.27 -23.75 -25.828 1 98.62 45 TRP B N 1
ATOM 4189 C CA . TRP B 1 45 ? 6.246 -23.891 -24.75 1 98.62 45 TRP B CA 1
ATOM 4190 C C . TRP B 1 45 ? 7.66 -24 -25.312 1 98.62 45 TRP B C 1
ATOM 4192 O O . TRP B 1 45 ? 7.898 -24.75 -26.266 1 98.62 45 TRP B O 1
ATOM 4202 N N . ASP B 1 46 ? 8.555 -23.234 -24.766 1 98.62 46 ASP B N 1
ATOM 4203 C CA . ASP B 1 46 ? 9.984 -23.438 -24.984 1 98.62 46 ASP B CA 1
ATOM 4204 C C . ASP B 1 46 ? 10.633 -24.125 -23.781 1 98.62 46 ASP B C 1
ATOM 4206 O O . ASP B 1 46 ? 10.031 -24.219 -22.719 1 98.62 46 ASP B O 1
ATOM 4210 N N . LEU B 1 47 ? 11.812 -24.719 -24.031 1 98.75 47 LEU B N 1
ATOM 4211 C CA . LEU B 1 47 ? 12.477 -25.469 -22.984 1 98.75 47 LEU B CA 1
ATOM 4212 C C . LEU B 1 47 ? 13.875 -24.922 -22.719 1 98.75 47 LEU B C 1
ATOM 4214 O O . LEU B 1 47 ? 14.641 -24.672 -23.656 1 98.75 47 LEU B O 1
ATOM 4218 N N . ALA B 1 48 ? 14.156 -24.625 -21.5 1 98.69 48 ALA B N 1
ATOM 4219 C CA . ALA B 1 48 ? 15.516 -24.453 -20.984 1 98.69 48 ALA B CA 1
ATOM 4220 C C . ALA B 1 48 ? 15.797 -25.422 -19.844 1 98.69 48 ALA B C 1
ATOM 4222 O O . ALA B 1 48 ? 14.883 -25.859 -19.141 1 98.69 48 ALA B O 1
ATOM 4223 N N . THR B 1 49 ? 17.016 -25.859 -19.688 1 98.56 49 THR B N 1
ATOM 4224 C CA . THR B 1 49 ? 17.406 -26.719 -18.578 1 98.56 49 THR B CA 1
ATOM 4225 C C . THR B 1 49 ? 18.5 -26.078 -17.75 1 98.56 49 THR B C 1
ATOM 4227 O O . THR B 1 49 ? 19.234 -25.219 -18.234 1 98.56 49 THR B O 1
ATOM 4230 N N . THR B 1 50 ? 18.562 -26.422 -16.531 1 98.62 50 THR B N 1
ATOM 4231 C CA . THR B 1 50 ? 19.594 -25.938 -15.625 1 98.62 50 THR B CA 1
ATOM 4232 C C . THR B 1 50 ? 19.812 -26.922 -14.469 1 98.62 50 THR B C 1
ATOM 4234 O O . THR B 1 50 ? 18.891 -27.656 -14.109 1 98.62 50 THR B O 1
ATOM 4237 N N . SER B 1 51 ? 21.016 -26.938 -13.914 1 98 51 SER B N 1
ATOM 4238 C CA . SER B 1 51 ? 21.297 -27.75 -12.727 1 98 51 SER B CA 1
ATOM 4239 C C . SER B 1 51 ? 21.609 -26.859 -11.523 1 98 51 SER B C 1
ATOM 4241 O O . SER B 1 51 ? 21.734 -27.344 -10.398 1 98 51 SER B O 1
ATOM 4243 N N . ASP B 1 52 ? 21.734 -25.562 -11.797 1 97.56 52 ASP B N 1
ATOM 4244 C CA . ASP B 1 52 ? 22.266 -24.75 -10.703 1 97.56 52 ASP B CA 1
ATOM 4245 C C . ASP B 1 52 ? 21.562 -23.391 -10.633 1 97.56 52 ASP B C 1
ATOM 4247 O O . ASP B 1 52 ? 21.844 -22.594 -9.734 1 97.56 52 ASP B O 1
ATOM 4251 N N . PHE B 1 53 ? 20.672 -23.109 -11.609 1 98.25 53 PHE B N 1
ATOM 4252 C CA . PHE B 1 53 ? 19.891 -21.875 -11.68 1 98.25 53 PHE B CA 1
ATOM 4253 C C . PHE B 1 53 ? 20.797 -20.672 -11.93 1 98.25 53 PHE B C 1
ATOM 4255 O O . PHE B 1 53 ? 20.469 -19.547 -11.562 1 98.25 53 PHE B O 1
ATOM 4262 N N . VAL B 1 54 ? 21.953 -20.828 -12.43 1 97.62 54 VAL B N 1
ATOM 4263 C CA . VAL B 1 54 ? 22.906 -19.812 -12.867 1 97.62 54 VAL B CA 1
ATOM 4264 C C . VAL B 1 54 ? 23.188 -19.969 -14.359 1 97.62 54 VAL B C 1
ATOM 4266 O O . VAL B 1 54 ? 23.172 -19 -15.109 1 97.62 54 VAL B O 1
ATOM 4269 N N . HIS B 1 55 ? 23.453 -21.203 -14.797 1 97 55 HIS B N 1
ATOM 4270 C CA . HIS B 1 55 ? 23.719 -21.547 -16.188 1 97 55 HIS B CA 1
ATOM 4271 C C . HIS B 1 55 ? 22.531 -22.281 -16.812 1 97 55 HIS B C 1
ATOM 4273 O O . HIS B 1 55 ? 22.047 -23.266 -16.25 1 97 55 HIS B O 1
ATOM 4279 N N . TYR B 1 56 ? 22.094 -21.766 -17.922 1 97.88 56 TYR B N 1
ATOM 4280 C CA . TYR B 1 56 ? 20.922 -22.344 -18.578 1 97.88 56 TYR B CA 1
ATOM 4281 C C . TYR B 1 56 ? 21.25 -22.797 -20 1 97.88 56 TYR B C 1
ATOM 4283 O O . TYR B 1 56 ? 22.016 -22.141 -20.703 1 97.88 56 TYR B O 1
ATOM 4291 N N . GLU B 1 57 ? 20.719 -23.891 -20.375 1 98 57 GLU B N 1
ATOM 4292 C CA . GLU B 1 57 ? 20.797 -24.375 -21.75 1 98 57 GLU B CA 1
ATOM 4293 C C . GLU B 1 57 ? 19.453 -24.266 -22.453 1 98 57 GLU B C 1
ATOM 4295 O O . GLU B 1 57 ? 18.469 -24.891 -22.031 1 98 57 GLU B O 1
ATOM 4300 N N . ASP B 1 58 ? 19.438 -23.516 -23.484 1 98 58 ASP B N 1
ATOM 4301 C CA . ASP B 1 58 ? 18.234 -23.391 -24.281 1 98 58 ASP B CA 1
ATOM 4302 C C . ASP B 1 58 ? 18.062 -24.609 -25.203 1 98 58 ASP B C 1
ATOM 4304 O O . ASP B 1 58 ? 18.984 -24.953 -25.953 1 98 58 ASP B O 1
ATOM 4308 N N . LYS B 1 59 ? 16.906 -25.234 -25.188 1 98 59 LYS B N 1
ATOM 4309 C CA . LYS B 1 59 ? 16.641 -26.422 -25.984 1 98 59 LYS B CA 1
ATOM 4310 C C . LYS B 1 59 ? 15.617 -26.141 -27.078 1 98 59 LYS B C 1
ATOM 4312 O O . LYS B 1 59 ? 15.18 -27.047 -27.797 1 98 59 LYS B O 1
ATOM 4317 N N . GLY B 1 60 ? 15.219 -24.859 -27.156 1 97.31 60 GLY B N 1
ATOM 4318 C CA . GLY B 1 60 ? 14.305 -24.453 -28.219 1 97.31 60 GLY B CA 1
ATOM 4319 C C . GLY B 1 60 ? 12.859 -24.797 -27.922 1 97.31 60 GLY B C 1
ATOM 4320 O O . GLY B 1 60 ? 12.453 -24.859 -26.75 1 97.31 60 GLY B O 1
ATOM 4321 N N . VAL B 1 61 ? 12.047 -24.875 -28.969 1 97.69 61 VAL B N 1
ATOM 4322 C CA . VAL B 1 61 ? 10.609 -25.109 -28.859 1 97.69 61 VAL B CA 1
ATOM 4323 C C . VAL B 1 61 ? 10.359 -26.547 -28.422 1 97.69 61 VAL B C 1
ATOM 4325 O O . VAL B 1 61 ? 10.844 -27.484 -29.062 1 97.69 61 VAL B O 1
ATOM 4328 N N . ALA B 1 62 ? 9.695 -26.688 -27.328 1 97.88 62 ALA B N 1
ATOM 4329 C CA . ALA B 1 62 ? 9.305 -28.016 -26.859 1 97.88 62 ALA B CA 1
ATOM 4330 C C . ALA B 1 62 ? 7.945 -28.422 -27.438 1 97.88 62 ALA B C 1
ATOM 4332 O O . ALA B 1 62 ? 7.816 -29.484 -28.047 1 97.88 62 ALA B O 1
ATOM 4333 N N . ILE B 1 63 ? 6.977 -27.594 -27.234 1 97.69 63 ILE B N 1
ATOM 4334 C CA . ILE B 1 63 ? 5.652 -27.797 -27.812 1 97.69 63 ILE B CA 1
ATOM 4335 C C . ILE B 1 63 ? 5.262 -26.562 -28.625 1 97.69 63 ILE B C 1
ATOM 4337 O O . ILE B 1 63 ? 4.914 -25.516 -28.062 1 97.69 63 ILE B O 1
ATOM 4341 N N . PRO B 1 64 ? 5.172 -26.719 -29.922 1 97 64 PRO B N 1
ATOM 4342 C CA . PRO B 1 64 ? 4.801 -25.562 -30.75 1 97 64 PRO B CA 1
ATOM 4343 C C . PRO B 1 64 ? 3.338 -25.172 -30.578 1 97 64 PRO B C 1
ATOM 4345 O O . PRO B 1 64 ? 2.479 -26.031 -30.375 1 97 64 PRO B O 1
ATOM 4348 N N . ARG B 1 65 ? 3.086 -23.922 -30.672 1 97.12 65 ARG B N 1
ATOM 4349 C CA . ARG B 1 65 ? 1.712 -23.422 -30.703 1 97.12 65 ARG B CA 1
ATOM 4350 C C . ARG B 1 65 ? 0.926 -24.062 -31.844 1 97.12 65 ARG B C 1
ATOM 4352 O O . ARG B 1 65 ? 1.514 -24.562 -32.812 1 97.12 65 ARG B O 1
ATOM 4359 N N . GLY B 1 66 ? -0.409 -23.969 -31.734 1 96.94 66 GLY B N 1
ATOM 4360 C CA . GLY B 1 66 ? -1.264 -24.344 -32.844 1 96.94 66 GLY B CA 1
ATOM 4361 C C . GLY B 1 66 ? -1.438 -23.219 -33.875 1 96.94 66 GLY B C 1
ATOM 4362 O O . GLY B 1 66 ? -0.974 -22.109 -33.656 1 96.94 66 GLY B O 1
ATOM 4363 N N . THR B 1 67 ? -2.082 -23.625 -35 1 96.88 67 THR B N 1
ATOM 4364 C CA . THR B 1 67 ? -2.469 -22.609 -35.969 1 96.88 67 THR B CA 1
ATOM 4365 C C . THR B 1 67 ? -3.568 -21.719 -35.406 1 96.88 67 THR B C 1
ATOM 4367 O O . THR B 1 67 ? -4.102 -21.984 -34.344 1 96.88 67 THR B O 1
ATOM 4370 N N . ASP B 1 68 ? -3.836 -20.703 -36.125 1 96.31 68 ASP B N 1
ATOM 4371 C CA . ASP B 1 68 ? -4.84 -19.75 -35.656 1 96.31 68 ASP B CA 1
ATOM 4372 C C . ASP B 1 68 ? -6.223 -20.391 -35.594 1 96.31 68 ASP B C 1
ATOM 4374 O O . ASP B 1 68 ? -7.117 -19.906 -34.906 1 96.31 68 ASP B O 1
ATOM 4378 N N . GLU B 1 69 ? -6.402 -21.484 -36.312 1 95.81 69 GLU B N 1
ATOM 4379 C CA . GLU B 1 69 ? -7.703 -22.141 -36.375 1 95.81 69 GLU B CA 1
ATOM 4380 C C . GLU B 1 69 ? -7.785 -23.297 -35.375 1 95.81 69 GLU B C 1
ATOM 4382 O O . GLU B 1 69 ? -8.852 -23.875 -35.156 1 95.81 69 GLU B O 1
ATOM 4387 N N . GLU B 1 70 ? -6.699 -23.547 -34.688 1 96.88 70 GLU B N 1
ATOM 4388 C CA . GLU B 1 70 ? -6.648 -24.688 -33.781 1 96.88 70 GLU B CA 1
ATOM 4389 C C . GLU B 1 70 ? -6.918 -24.25 -32.344 1 96.88 70 GLU B C 1
ATOM 4391 O O . GLU B 1 70 ? -6.703 -23.094 -31.984 1 96.88 70 GLU B O 1
ATOM 4396 N N . GLN B 1 71 ? -7.422 -25.172 -31.516 1 96.31 71 GLN B N 1
ATOM 4397 C CA . GLN B 1 71 ? -7.766 -24.953 -30.125 1 96.31 71 GLN B CA 1
ATOM 4398 C C . GLN B 1 71 ? -6.578 -24.375 -29.344 1 96.31 71 GLN B C 1
ATOM 4400 O O . GLN B 1 71 ? -6.75 -23.516 -28.484 1 96.31 71 GLN B O 1
ATOM 4405 N N . ASP B 1 72 ? -5.395 -24.875 -29.625 1 97.75 72 ASP B N 1
ATOM 4406 C CA . ASP B 1 72 ? -4.207 -24.469 -28.891 1 97.75 72 ASP B CA 1
ATOM 4407 C C . ASP B 1 72 ? -3.416 -23.406 -29.656 1 97.75 72 ASP B C 1
ATOM 4409 O O . ASP B 1 72 ? -2.186 -23.469 -29.719 1 97.75 72 ASP B O 1
ATOM 4413 N N . GLN B 1 73 ? -4.215 -22.406 -30.25 1 97.69 73 GLN B N 1
ATOM 4414 C CA . GLN B 1 73 ? -3.564 -21.219 -30.812 1 97.69 73 GLN B CA 1
ATOM 4415 C C . GLN B 1 73 ? -2.451 -20.719 -29.906 1 97.69 73 GLN B C 1
ATOM 4417 O O . GLN B 1 73 ? -1.352 -20.406 -30.375 1 97.69 73 GLN B O 1
ATOM 4422 N N . PHE B 1 74 ? -2.793 -20.594 -28.656 1 97.94 74 PHE B N 1
ATOM 4423 C CA . PHE B 1 74 ? -1.846 -20.422 -27.562 1 97.94 74 PHE B CA 1
ATOM 4424 C C . PHE B 1 74 ? -1.755 -21.688 -26.719 1 97.94 74 PHE B C 1
ATOM 4426 O O . PHE B 1 74 ? -2.762 -22.359 -26.484 1 97.94 74 PHE B O 1
ATOM 4433 N N . ILE B 1 75 ? -0.622 -21.984 -26.281 1 98.19 75 ILE B N 1
ATOM 4434 C CA . ILE B 1 75 ? -0.496 -23.016 -25.266 1 98.19 75 ILE B CA 1
ATOM 4435 C C . ILE B 1 75 ? -0.227 -22.391 -23.906 1 98.19 75 ILE B C 1
ATOM 4437 O O . ILE B 1 75 ? 0.888 -21.938 -23.625 1 98.19 75 ILE B O 1
ATOM 4441 N N . PHE B 1 76 ? -1.25 -22.391 -23.047 1 98.25 76 PHE B N 1
ATOM 4442 C CA . PHE B 1 76 ? -1.189 -21.844 -21.703 1 98.25 76 PHE B CA 1
ATOM 4443 C C . PHE B 1 76 ? -0.647 -22.89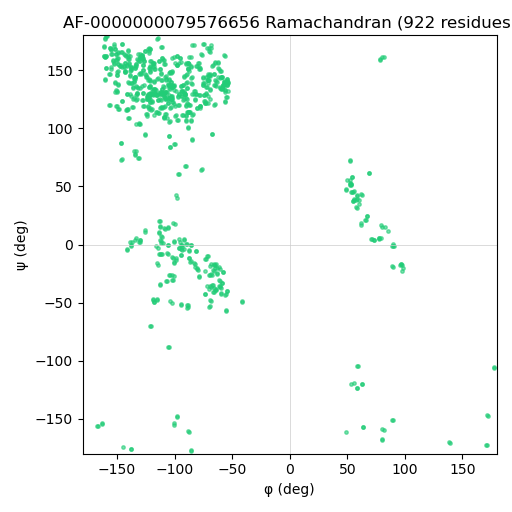1 -20.719 1 98.25 76 PHE B C 1
ATOM 4445 O O . PHE B 1 76 ? -0.219 -23.969 -21.141 1 98.25 76 PHE B O 1
ATOM 4452 N N . ALA B 1 77 ? -0.596 -22.531 -19.5 1 98.25 77 ALA B N 1
ATOM 4453 C CA . ALA B 1 77 ? 0.114 -23.297 -18.469 1 98.25 77 ALA B CA 1
ATOM 4454 C C . ALA B 1 77 ? -0.495 -24.688 -18.297 1 98.25 77 ALA B C 1
ATOM 4456 O O . ALA B 1 77 ? -1.669 -24.906 -18.625 1 98.25 77 ALA B O 1
ATOM 4457 N N . GLY B 1 78 ? 0.284 -25.594 -17.797 1 98.06 78 GLY B N 1
ATOM 4458 C CA . GLY B 1 78 ? -0.031 -26.984 -17.484 1 98.06 78 GLY B CA 1
ATOM 4459 C C . GLY B 1 78 ? 1.021 -27.656 -16.625 1 98.06 78 GLY B C 1
ATOM 4460 O O . GLY B 1 78 ? 1.677 -27 -15.812 1 98.06 78 GLY B O 1
ATOM 4461 N N . SER B 1 79 ? 1.051 -28.969 -16.734 1 97.62 79 SER B N 1
ATOM 4462 C CA . SER B 1 79 ? 2.018 -29.672 -15.891 1 97.62 79 SER B CA 1
ATOM 4463 C C . SER B 1 79 ? 2.713 -30.781 -16.672 1 97.62 79 SER B C 1
ATOM 4465 O O . SER B 1 79 ? 2.193 -31.266 -17.672 1 97.62 79 SER B O 1
ATOM 4467 N N . VAL B 1 80 ? 3.9 -31.094 -16.312 1 98.38 80 VAL B N 1
ATOM 4468 C CA . VAL B 1 80 ? 4.719 -32.188 -16.812 1 98.38 80 VAL B CA 1
ATOM 4469 C C . VAL B 1 80 ? 4.879 -33.25 -15.719 1 98.38 80 VAL B C 1
ATOM 4471 O O . VAL B 1 80 ? 5.172 -32.938 -14.57 1 98.38 80 VAL B O 1
ATOM 4474 N N . PHE B 1 81 ? 4.641 -34.5 -16.047 1 97.81 81 PHE B N 1
ATOM 4475 C CA . PHE B 1 81 ? 4.785 -35.562 -15.062 1 97.81 81 PHE B CA 1
ATOM 4476 C C . PHE B 1 81 ? 5.105 -36.875 -15.734 1 97.81 81 PHE B C 1
ATOM 4478 O O . PHE B 1 81 ? 4.941 -37.031 -16.953 1 97.81 81 PHE B O 1
ATOM 4485 N N . GLU B 1 82 ? 5.664 -37.719 -14.969 1 97.12 82 GLU B N 1
ATOM 4486 C CA . GLU B 1 82 ? 5.945 -39.094 -15.438 1 97.12 82 GLU B CA 1
ATOM 4487 C C . GLU B 1 82 ? 4.887 -40.062 -14.953 1 97.12 82 GLU B C 1
ATOM 4489 O O . GLU B 1 82 ? 4.492 -40.031 -13.781 1 97.12 82 GLU B O 1
ATOM 4494 N N . ALA B 1 83 ? 4.379 -40.875 -15.852 1 95.81 83 ALA B N 1
ATOM 4495 C CA . ALA B 1 83 ? 3.4 -41.906 -15.516 1 95.81 83 ALA B CA 1
ATOM 4496 C C . ALA B 1 83 ? 3.352 -42.969 -16.594 1 95.81 83 ALA B C 1
ATOM 4498 O O . ALA B 1 83 ? 3.49 -42.688 -17.781 1 95.81 83 ALA B O 1
ATOM 4499 N N . GLU B 1 84 ? 3.189 -44.25 -16.062 1 92.44 84 GLU B N 1
ATOM 4500 C CA . GLU B 1 84 ? 2.994 -45.375 -16.953 1 92.44 84 GLU B CA 1
ATOM 4501 C C . GLU B 1 84 ? 4.16 -45.531 -17.922 1 92.44 84 GLU B C 1
ATOM 4503 O O . GLU B 1 84 ? 3.951 -45.719 -19.125 1 92.44 84 GLU B O 1
ATOM 4508 N N . GLY B 1 85 ? 5.289 -45.188 -17.547 1 93.75 85 GLY B N 1
ATOM 4509 C CA . GLY B 1 85 ? 6.516 -45.406 -18.281 1 93.75 85 GLY B CA 1
ATOM 4510 C C . GLY B 1 85 ? 6.797 -44.375 -19.344 1 93.75 85 GLY B C 1
ATOM 4511 O O . GLY B 1 85 ? 7.629 -44.562 -20.219 1 93.75 85 GLY B O 1
ATOM 4512 N N . GLN B 1 86 ? 6.078 -43.281 -19.25 1 96.25 86 GLN B N 1
ATOM 4513 C CA . GLN B 1 86 ? 6.234 -42.219 -20.219 1 96.25 86 GLN B CA 1
ATOM 4514 C C . GLN B 1 86 ? 6.117 -40.844 -19.562 1 96.25 86 GLN B C 1
ATOM 4516 O O . GLN B 1 86 ? 5.699 -40.75 -18.406 1 96.25 86 GLN B O 1
ATOM 4521 N N . TYR B 1 87 ? 6.617 -39.844 -20.297 1 98.25 87 TYR B N 1
ATOM 4522 C CA . TYR B 1 87 ? 6.418 -38.469 -19.812 1 98.25 87 TYR B CA 1
ATOM 4523 C C . TYR B 1 87 ? 5.172 -37.844 -20.438 1 98.25 87 TYR B C 1
ATOM 4525 O O . TYR B 1 87 ? 4.891 -38.062 -21.609 1 98.25 87 TYR B O 1
ATOM 4533 N N . HIS B 1 88 ? 4.41 -37.188 -19.625 1 97.81 88 HIS B N 1
ATOM 4534 C CA . HIS B 1 88 ? 3.154 -36.594 -20.062 1 97.81 88 HIS B CA 1
ATOM 4535 C C . HIS B 1 88 ? 3.125 -35.094 -19.766 1 97.81 88 HIS B C 1
ATOM 4537 O O . HIS B 1 88 ? 3.695 -34.656 -18.766 1 97.81 88 HIS B O 1
ATOM 4543 N N . ILE B 1 89 ? 2.492 -34.406 -20.719 1 97.81 89 ILE B N 1
ATOM 4544 C CA . ILE B 1 89 ? 2.092 -33.031 -20.5 1 97.81 89 ILE B CA 1
ATOM 4545 C C . ILE B 1 89 ? 0.575 -32.906 -20.625 1 97.81 89 ILE B C 1
ATOM 4547 O O . ILE B 1 89 ? -0.016 -33.375 -21.578 1 97.81 89 ILE B O 1
ATOM 4551 N N . PHE B 1 90 ? -0.078 -32.406 -19.594 1 97.81 90 PHE B N 1
ATOM 4552 C CA . PHE B 1 90 ? -1.396 -31.797 -19.75 1 97.81 90 PHE B CA 1
ATOM 4553 C C . PHE B 1 90 ? -1.294 -30.281 -19.781 1 97.81 90 PHE B C 1
ATOM 4555 O O . PHE B 1 90 ? -0.732 -29.672 -18.859 1 97.81 90 PHE B O 1
ATOM 4562 N N . TYR B 1 91 ? -1.739 -29.625 -20.859 1 98.12 91 TYR B N 1
ATOM 4563 C CA . TYR B 1 91 ? -1.627 -28.172 -21.016 1 98.12 91 TYR B CA 1
ATOM 4564 C C . TYR B 1 91 ? -2.973 -27.562 -21.375 1 98.12 91 TYR B C 1
ATOM 4566 O O . TYR B 1 91 ? -3.9 -28.266 -21.781 1 98.12 91 TYR B O 1
ATOM 4574 N N . THR B 1 92 ? -3.105 -26.266 -21.172 1 98.44 92 THR B N 1
ATOM 4575 C CA . THR B 1 92 ? -4.293 -25.516 -21.562 1 98.44 92 THR B CA 1
ATOM 4576 C C . THR B 1 92 ? -4.176 -25.031 -23 1 98.44 92 THR B C 1
ATOM 4578 O O . THR B 1 92 ? -3.289 -24.234 -23.312 1 98.44 92 THR B O 1
ATOM 4581 N N . GLY B 1 93 ? -5.016 -25.547 -23.844 1 98.12 93 GLY B N 1
ATOM 4582 C CA . GLY B 1 93 ? -5.176 -24.938 -25.156 1 98.12 93 GLY B CA 1
ATOM 4583 C C . GLY B 1 93 ? -6.113 -23.75 -25.156 1 98.12 93 GLY B C 1
ATOM 4584 O O . GLY B 1 93 ? -7.25 -23.844 -24.688 1 98.12 93 GLY B O 1
ATOM 4585 N N . TYR B 1 94 ? -5.609 -22.594 -25.641 1 98.06 94 TYR B N 1
ATOM 4586 C CA . TYR B 1 94 ? -6.398 -21.375 -25.672 1 98.06 94 TYR B CA 1
ATOM 4587 C C . TYR B 1 94 ? -6.512 -20.828 -27.094 1 98.06 94 TYR B C 1
ATOM 4589 O O . TYR B 1 94 ? -5.512 -20.734 -27.812 1 98.06 94 TYR B O 1
ATOM 4597 N N . ASN B 1 95 ? -7.711 -20.562 -27.5 1 97.94 95 ASN B N 1
ATOM 4598 C CA . ASN B 1 95 ? -7.953 -19.844 -28.75 1 97.94 95 ASN B CA 1
ATOM 4599 C C . ASN B 1 95 ? -8.75 -18.562 -28.516 1 97.94 95 ASN B C 1
ATOM 4601 O O . ASN B 1 95 ? -9.914 -18.625 -28.125 1 97.94 95 ASN B O 1
ATOM 4605 N N . ARG B 1 96 ? -8.164 -17.422 -28.828 1 96.81 96 ARG B N 1
ATOM 4606 C CA . ARG B 1 96 ? -8.727 -16.109 -28.516 1 96.81 96 ARG B CA 1
ATOM 4607 C C . ARG B 1 96 ? -9.969 -15.844 -29.359 1 96.81 96 ARG B C 1
ATOM 4609 O O . ARG B 1 96 ? -10.781 -14.984 -29.016 1 96.81 96 ARG B O 1
ATOM 4616 N N . ASP B 1 97 ? -10.18 -16.562 -30.453 1 96.62 97 ASP B N 1
ATOM 4617 C CA . ASP B 1 97 ? -11.266 -16.297 -31.391 1 96.62 97 AS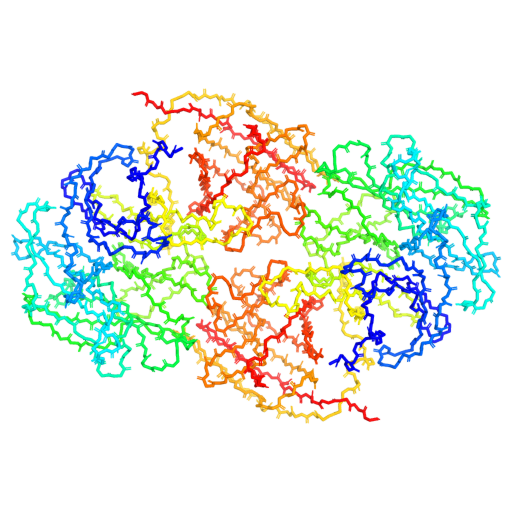P B CA 1
ATOM 4618 C C . ASP B 1 97 ? -12.453 -17.234 -31.125 1 96.62 97 ASP B C 1
ATOM 4620 O O . ASP B 1 97 ? -13.547 -17 -31.641 1 96.62 97 ASP B O 1
ATOM 4624 N N . TYR B 1 98 ? -12.273 -18.234 -30.328 1 96.88 98 TYR B N 1
ATOM 4625 C CA . TYR B 1 98 ? -13.266 -19.281 -30.172 1 96.88 98 TYR B CA 1
ATOM 4626 C C . TYR B 1 98 ? -14.508 -18.766 -29.453 1 96.88 98 TYR B C 1
ATOM 4628 O O . TYR B 1 98 ? -15.625 -19.172 -29.766 1 96.88 98 TYR B O 1
ATOM 4636 N N . PRO B 1 99 ? -14.344 -17.875 -28.5 1 95.12 99 PRO B N 1
ATOM 4637 C CA . PRO B 1 99 ? -15.562 -17.375 -27.859 1 95.12 99 PRO B CA 1
ATOM 4638 C C . PRO B 1 99 ? -16.547 -16.781 -28.859 1 95.12 99 PRO B C 1
ATOM 4640 O O . PRO B 1 99 ? -17.766 -16.984 -28.75 1 95.12 99 PRO B O 1
ATOM 4643 N N . ALA B 1 100 ? -16.125 -16.031 -29.781 1 95.44 100 ALA B N 1
ATOM 4644 C CA . ALA B 1 100 ? -16.969 -15.414 -30.812 1 95.44 100 ALA B CA 1
ATOM 4645 C C . ALA B 1 100 ? -17.672 -16.484 -31.641 1 95.44 100 ALA B C 1
ATOM 4647 O O . ALA B 1 100 ? -18.703 -16.203 -32.281 1 95.44 100 ALA B O 1
ATOM 4648 N N . LEU B 1 101 ? -17.188 -17.672 -31.656 1 95.69 101 LEU B N 1
ATOM 4649 C CA . LEU B 1 101 ? -17.75 -18.781 -32.438 1 95.69 101 LEU B CA 1
ATOM 4650 C C . LEU B 1 101 ? -18.594 -19.688 -31.531 1 95.69 101 LEU B C 1
ATOM 4652 O O . LEU B 1 101 ? -19.047 -20.75 -31.969 1 95.69 101 LEU B O 1
ATOM 4656 N N . GLY B 1 102 ? -18.734 -19.328 -30.234 1 93.62 102 GLY B N 1
ATOM 4657 C CA . GLY B 1 102 ? -19.547 -20.094 -29.297 1 93.62 102 GLY B CA 1
ATOM 4658 C C . GLY B 1 102 ? -18.828 -21.328 -28.781 1 93.62 102 GLY B C 1
ATOM 4659 O O . GLY B 1 102 ? -19.469 -22.281 -28.344 1 93.62 102 GLY B O 1
ATOM 4660 N N . LYS B 1 103 ? -17.484 -21.391 -28.938 1 95.12 103 LYS B N 1
ATOM 4661 C CA . LYS B 1 103 ? -16.656 -22.484 -28.453 1 95.12 103 LYS B CA 1
ATOM 4662 C C . LYS B 1 103 ? -15.898 -22.094 -27.188 1 95.12 103 LYS B C 1
ATOM 4664 O O . LYS B 1 103 ? -15.578 -20.906 -27 1 95.12 103 LYS B O 1
ATOM 4669 N N . PRO B 1 104 ? -15.711 -23.125 -26.344 1 96.06 104 PRO B N 1
ATOM 4670 C CA . PRO B 1 104 ? -14.852 -22.781 -25.203 1 96.06 104 PRO B CA 1
ATOM 4671 C C . PRO B 1 104 ? -13.461 -22.312 -25.641 1 96.06 104 PRO B C 1
ATOM 4673 O O . PRO B 1 104 ? -12.82 -22.953 -26.484 1 96.06 104 PRO B O 1
ATOM 4676 N N . SER B 1 105 ? -13.039 -21.266 -25.031 1 97.5 105 SER B N 1
ATOM 4677 C CA . SER B 1 105 ? -11.734 -20.719 -25.422 1 97.5 105 SER B CA 1
ATOM 4678 C C . SER B 1 105 ? -10.602 -21.516 -24.797 1 97.5 105 SER B C 1
ATOM 4680 O O . SER B 1 105 ? -9.469 -21.516 -25.297 1 97.5 105 SER B O 1
ATOM 4682 N N . GLN B 1 106 ? -10.859 -22.156 -23.625 1 98.06 106 GLN B N 1
ATOM 4683 C CA . GLN B 1 106 ? -9.828 -22.891 -22.891 1 98.06 106 GLN B CA 1
ATOM 4684 C C . GLN B 1 106 ? -10.25 -24.328 -22.656 1 98.06 106 GLN B C 1
ATOM 4686 O O . GLN B 1 106 ? -11.344 -24.578 -22.125 1 98.06 106 GLN B O 1
ATOM 4691 N N . VAL B 1 107 ? -9.414 -25.266 -23.031 1 97.44 107 VAL B N 1
ATOM 4692 C CA . VAL B 1 107 ? -9.562 -26.688 -22.719 1 97.44 107 VAL B CA 1
ATOM 4693 C C . VAL B 1 107 ? -8.211 -27.281 -22.344 1 97.44 107 VAL B C 1
ATOM 4695 O O . VAL B 1 107 ? -7.164 -26.688 -22.625 1 97.44 107 VAL B O 1
ATOM 4698 N N . LEU B 1 108 ? -8.25 -28.438 -21.688 1 97.56 108 LEU B N 1
ATOM 4699 C CA . LEU B 1 108 ? -6.996 -29.125 -21.406 1 97.56 108 LEU B CA 1
ATOM 4700 C C . LEU B 1 108 ? -6.688 -30.156 -22.484 1 97.56 108 LEU B C 1
ATOM 4702 O O . LEU B 1 108 ? -7.57 -30.922 -22.891 1 97.56 108 LEU B O 1
ATOM 4706 N N . MET B 1 109 ? -5.473 -30.062 -22.906 1 97.69 109 MET B N 1
ATOM 4707 C CA . MET B 1 109 ? -4.996 -30.953 -23.953 1 97.69 109 MET B CA 1
ATOM 4708 C C . MET B 1 109 ? -3.779 -31.75 -23.484 1 97.69 109 MET B C 1
ATOM 4710 O O . MET B 1 109 ? -3.252 -31.484 -22.406 1 97.69 109 MET B O 1
ATOM 4714 N N . HIS B 1 110 ? -3.398 -32.781 -24.297 1 97.62 110 HIS B N 1
ATOM 4715 C CA . HIS B 1 110 ? -2.406 -33.781 -23.844 1 97.62 110 HIS B CA 1
ATOM 4716 C C . HIS B 1 110 ? -1.292 -33.938 -24.875 1 97.62 110 HIS B C 1
ATOM 4718 O O . HIS B 1 110 ? -1.546 -33.875 -26.078 1 97.62 110 HIS B O 1
ATOM 4724 N N . ALA B 1 111 ? -0.074 -34 -24.453 1 97.88 111 ALA B N 1
ATOM 4725 C CA . ALA B 1 111 ? 1.089 -34.406 -25.234 1 97.88 111 ALA B CA 1
ATOM 4726 C C . ALA B 1 111 ? 1.948 -35.406 -24.453 1 97.88 111 ALA B C 1
ATOM 4728 O O . ALA B 1 111 ? 1.875 -35.469 -23.234 1 97.88 111 ALA B O 1
ATOM 4729 N N . TYR B 1 112 ? 2.709 -36.219 -25.125 1 97.38 112 TYR B N 1
ATOM 4730 C CA . TYR B 1 112 ? 3.594 -37.156 -24.484 1 97.38 112 TYR B CA 1
ATOM 4731 C C . TYR B 1 112 ? 4.992 -37.125 -25.078 1 97.38 112 TYR B C 1
ATOM 4733 O O . TYR B 1 112 ? 5.184 -36.594 -26.172 1 97.38 112 TYR B O 1
ATOM 4741 N N . SER B 1 113 ? 5.949 -37.562 -24.375 1 98.25 113 SER B N 1
ATOM 4742 C CA . SER B 1 113 ? 7.348 -37.594 -24.781 1 98.25 113 SER B CA 1
ATOM 4743 C C . SER B 1 113 ? 8.062 -38.812 -24.203 1 98.25 113 SER B C 1
ATOM 4745 O O . SER B 1 113 ? 7.676 -39.312 -23.141 1 98.25 113 SER B O 1
ATOM 4747 N N . ASP B 1 114 ? 9.125 -39.25 -24.938 1 97.38 114 ASP B N 1
ATOM 4748 C CA . ASP B 1 114 ? 9.977 -40.312 -24.422 1 97.38 114 ASP B CA 1
ATOM 4749 C C . ASP B 1 114 ? 11.312 -39.75 -23.938 1 97.38 114 ASP B C 1
ATOM 4751 O O . ASP B 1 114 ? 12.078 -40.469 -23.281 1 97.38 114 ASP B O 1
ATOM 4755 N N . ASP B 1 115 ? 11.578 -38.5 -24.188 1 97.12 115 ASP B N 1
ATOM 4756 C CA . ASP B 1 115 ? 12.93 -38.031 -23.922 1 97.12 115 ASP B CA 1
ATOM 4757 C C . ASP B 1 115 ? 12.898 -36.656 -23.25 1 97.12 115 ASP B C 1
ATOM 4759 O O . ASP B 1 115 ? 13.945 -36.031 -23.031 1 97.12 115 ASP B O 1
ATOM 4763 N N . LEU B 1 116 ? 11.719 -36.062 -22.938 1 98.12 116 LEU B N 1
ATOM 4764 C CA . LEU B 1 116 ? 11.5 -34.812 -22.25 1 98.12 116 LEU B CA 1
ATOM 4765 C C . LEU B 1 116 ? 11.836 -33.625 -23.156 1 98.12 116 LEU B C 1
ATOM 4767 O O . LEU B 1 116 ? 11.695 -32.469 -22.766 1 98.12 116 LEU B O 1
ATOM 4771 N N . VAL B 1 117 ? 12.188 -33.844 -24.422 1 97.56 117 VAL B N 1
ATOM 4772 C CA . VAL B 1 117 ? 12.609 -32.781 -25.328 1 97.56 117 VAL B CA 1
ATOM 4773 C C . VAL B 1 117 ? 11.648 -32.688 -26.5 1 97.56 117 VAL B C 1
ATOM 4775 O O . VAL B 1 117 ? 11.195 -31.594 -26.859 1 97.56 117 VAL B O 1
ATOM 4778 N N . THR B 1 118 ? 11.414 -33.844 -27.062 1 96.31 118 THR B N 1
ATOM 4779 C CA . THR B 1 118 ? 10.5 -33.938 -28.188 1 96.31 118 THR B CA 1
ATOM 4780 C C . THR B 1 118 ? 9.102 -34.344 -27.734 1 96.31 118 THR B C 1
ATOM 4782 O O . THR B 1 118 ? 8.93 -35.438 -27.172 1 96.31 118 THR B O 1
ATOM 4785 N N . TRP B 1 119 ? 8.188 -33.531 -27.984 1 98 119 TRP B N 1
ATOM 4786 C CA . TRP B 1 119 ? 6.84 -33.812 -27.5 1 98 119 TRP B CA 1
ATOM 4787 C C . TRP B 1 119 ? 5.883 -34.031 -28.672 1 98 119 TRP B C 1
ATOM 4789 O O . TRP B 1 119 ? 5.969 -33.344 -29.703 1 98 119 TRP B O 1
ATOM 4799 N N . HIS B 1 120 ? 4.969 -34.969 -28.469 1 96.81 120 HIS B N 1
ATOM 4800 C CA . HIS B 1 120 ? 3.947 -35.312 -29.438 1 96.81 120 HIS B CA 1
ATOM 4801 C C . HIS B 1 120 ? 2.551 -35 -28.922 1 96.81 120 HIS B C 1
ATOM 4803 O O . HIS B 1 120 ? 2.078 -35.625 -27.969 1 96.81 120 HIS B O 1
ATOM 4809 N N . LYS B 1 121 ? 1.886 -34 -29.609 1 97.25 121 LYS B N 1
ATOM 4810 C CA . LYS B 1 121 ? 0.518 -33.656 -29.234 1 97.25 121 LYS B CA 1
ATOM 4811 C C . LYS B 1 121 ? -0.456 -34.75 -29.625 1 97.25 121 LYS B C 1
ATOM 4813 O O . LYS B 1 121 ? -0.319 -35.375 -30.688 1 97.25 121 LYS B O 1
ATOM 4818 N N . THR B 1 122 ? -1.398 -34.969 -28.766 1 94.38 122 THR B N 1
ATOM 4819 C CA . THR B 1 122 ? -2.371 -36 -29.078 1 94.38 122 THR B CA 1
ATOM 4820 C C . THR B 1 122 ? -3.629 -35.375 -29.703 1 94.38 122 THR B C 1
ATOM 4822 O O . THR B 1 122 ? -4.602 -36.094 -29.969 1 94.38 122 THR B O 1
ATOM 4825 N N . GLN B 1 123 ? -3.527 -34.156 -29.891 1 87.38 123 GLN B N 1
ATOM 4826 C CA . GLN B 1 123 ? -4.66 -33.406 -30.438 1 87.38 123 GLN B CA 1
ATOM 4827 C C . GLN B 1 123 ? -5.918 -33.656 -29.594 1 87.38 123 GLN B C 1
ATOM 4829 O O . GLN B 1 123 ? -5.91 -33.406 -28.391 1 87.38 123 GLN B O 1
ATOM 4834 N N . ASP B 1 124 ? -6.898 -34.156 -30.141 1 81.62 124 ASP B N 1
ATOM 4835 C CA . ASP B 1 124 ? -8.156 -34.219 -29.406 1 81.62 124 ASP B CA 1
ATOM 4836 C C . ASP B 1 124 ? -8.391 -35.594 -28.812 1 81.62 124 ASP B C 1
ATOM 4838 O O . ASP B 1 124 ? -9.477 -35.906 -28.312 1 81.62 124 ASP B O 1
ATOM 4842 N N . ALA B 1 125 ? -7.352 -36.375 -28.719 1 82.62 125 ALA B N 1
ATOM 4843 C CA . ALA B 1 125 ? -7.527 -37.719 -28.188 1 82.62 125 ALA B CA 1
ATOM 4844 C C . ALA B 1 125 ? -7.836 -37.688 -26.703 1 82.62 125 ALA B C 1
ATOM 4846 O O . ALA B 1 125 ? -8.609 -38.5 -26.203 1 82.62 125 ALA B O 1
ATOM 4847 N N . LEU B 1 126 ? -7.266 -36.875 -26 1 83 126 LEU B N 1
ATOM 4848 C CA . LEU B 1 126 ? -7.539 -36.625 -24.594 1 83 126 LEU B CA 1
ATOM 4849 C C . LEU B 1 126 ? -7.707 -35.156 -24.312 1 83 126 LEU B C 1
ATOM 4851 O O . LEU B 1 126 ? -6.734 -34.375 -24.344 1 83 126 LEU B O 1
ATOM 4855 N N . THR B 1 127 ? -8.984 -34.781 -24.141 1 85.5 127 THR B N 1
ATOM 4856 C CA . THR B 1 127 ? -9.32 -33.406 -23.906 1 85.5 127 THR B CA 1
ATOM 4857 C C . THR B 1 127 ? -10.289 -33.25 -22.734 1 85.5 127 THR B C 1
ATOM 4859 O O . THR B 1 127 ? -11.258 -34 -22.625 1 85.5 127 THR B O 1
ATOM 4862 N N . PHE B 1 128 ? -9.953 -32.375 -21.844 1 91.69 128 PHE B N 1
ATOM 4863 C CA . PHE B 1 128 ? -10.852 -32.031 -20.734 1 91.69 128 PHE B CA 1
ATOM 4864 C C . PHE B 1 128 ? -11.555 -30.703 -21.016 1 91.69 128 PHE B C 1
ATOM 4866 O O . PHE B 1 128 ? -10.906 -29.656 -21.172 1 91.69 128 PHE B O 1
ATOM 4873 N N . THR B 1 129 ? -12.859 -30.75 -21.016 1 94.69 129 THR B N 1
ATOM 4874 C CA . THR B 1 129 ? -13.648 -29.562 -21.344 1 94.69 129 THR B CA 1
ATOM 4875 C C . THR B 1 129 ? -14.352 -29.016 -20.109 1 94.69 129 THR B C 1
ATOM 4877 O O . THR B 1 129 ? -14.562 -29.75 -19.141 1 94.69 129 THR B O 1
ATOM 4880 N N . PRO B 1 130 ? -14.633 -27.75 -20.172 1 97.06 130 PRO B N 1
ATOM 4881 C CA . PRO B 1 130 ? -15.391 -27.188 -19.047 1 97.06 130 PRO B CA 1
ATOM 4882 C C . PRO B 1 130 ? -16.719 -27.906 -18.828 1 97.06 130 PRO B C 1
ATOM 4884 O O . PRO B 1 130 ? -17.391 -28.281 -19.797 1 97.06 130 PRO B O 1
ATOM 4887 N N . GLN B 1 131 ? -17.062 -28.125 -17.578 1 97.38 131 GLN B N 1
ATOM 4888 C CA . GLN B 1 131 ? -18.312 -28.797 -17.203 1 97.38 131 GLN B CA 1
ATOM 4889 C C . GLN B 1 131 ? -19.453 -27.797 -17.125 1 97.38 131 GLN B C 1
ATOM 4891 O O . GLN B 1 131 ? -19.234 -26.578 -17.016 1 97.38 131 GLN B O 1
ATOM 4896 N N . GLU B 1 132 ? -20.672 -28.344 -17.172 1 96.88 132 GLU B N 1
ATOM 4897 C CA . GLU B 1 132 ? -21.844 -27.5 -17.047 1 96.88 132 GLU B CA 1
ATOM 4898 C C . GLU B 1 132 ? -21.781 -26.688 -15.75 1 96.88 132 GLU B C 1
ATOM 4900 O O . GLU B 1 132 ? -21.453 -27.219 -14.695 1 96.88 132 GLU B O 1
ATOM 4905 N N . GLY B 1 133 ? -22.047 -25.422 -15.898 1 97.62 133 GLY B N 1
ATOM 4906 C CA . GLY B 1 133 ? -22.062 -24.562 -14.727 1 97.62 133 GLY B CA 1
ATOM 4907 C C . GLY B 1 133 ? -20.766 -23.797 -14.523 1 97.62 133 GLY B C 1
ATOM 4908 O O . GLY B 1 133 ? -20.734 -22.812 -13.797 1 97.62 133 GLY B O 1
ATOM 4909 N N . TYR B 1 134 ? -19.703 -24.312 -15.086 1 98.19 134 TYR B N 1
ATOM 4910 C CA . TYR B 1 134 ? -18.406 -23.625 -14.992 1 98.19 134 TYR B CA 1
ATOM 4911 C C . TYR B 1 134 ? -18.172 -22.75 -16.219 1 98.19 134 TYR B C 1
ATOM 4913 O O . TYR B 1 134 ? -18.812 -22.922 -17.25 1 98.19 134 TYR B O 1
ATOM 4921 N N . ASP B 1 135 ? -17.297 -21.719 -16.094 1 97.69 135 ASP B N 1
ATOM 4922 C CA . ASP B 1 135 ? -17 -20.75 -17.141 1 97.69 135 ASP B CA 1
ATOM 4923 C C . ASP B 1 135 ? -16.141 -21.375 -18.234 1 97.69 135 ASP B C 1
ATOM 4925 O O . ASP B 1 135 ? -15 -21.797 -17.984 1 97.69 135 ASP B O 1
ATOM 4929 N N . PRO B 1 136 ? -16.609 -21.359 -19.438 1 96.5 136 PRO B N 1
ATOM 4930 C CA . PRO B 1 136 ? -15.844 -22 -20.516 1 96.5 136 PRO B CA 1
ATOM 4931 C C . PRO B 1 136 ? -14.586 -21.219 -20.891 1 96.5 136 PRO B C 1
ATOM 4933 O O . PRO B 1 136 ? -13.742 -21.719 -21.625 1 96.5 136 PRO B O 1
ATOM 4936 N N . ASP B 1 137 ? -14.461 -20.016 -20.375 1 96.31 137 ASP B N 1
ATOM 4937 C CA . ASP B 1 137 ? -13.328 -19.172 -20.75 1 96.31 137 ASP B CA 1
ATOM 4938 C C . ASP B 1 137 ? -12.305 -19.094 -19.625 1 96.31 137 ASP B C 1
ATOM 4940 O O . ASP B 1 137 ? -11.328 -18.328 -19.719 1 96.31 137 ASP B O 1
ATOM 4944 N N . ASP B 1 138 ? -12.609 -19.781 -18.531 1 97.44 138 ASP B N 1
ATOM 4945 C CA . ASP B 1 138 ? -11.68 -19.906 -17.406 1 97.44 138 ASP B CA 1
ATOM 4946 C C . ASP B 1 138 ? -11.594 -21.359 -16.922 1 97.44 138 ASP B C 1
ATOM 4948 O O . ASP B 1 138 ? -12.273 -21.734 -15.969 1 97.44 138 ASP B O 1
ATOM 4952 N N . TRP B 1 139 ? -10.875 -22.141 -17.547 1 98.19 139 TRP B N 1
ATOM 4953 C CA . TRP B 1 139 ? -10.648 -23.562 -17.359 1 98.19 139 TRP B CA 1
ATOM 4954 C C . TRP B 1 139 ? -9.211 -23.938 -17.734 1 98.19 139 TRP B C 1
ATOM 4956 O O . TRP B 1 139 ? -8.938 -24.297 -18.875 1 98.19 139 TRP B O 1
ATOM 4966 N N . ARG B 1 140 ? -8.328 -23.797 -16.672 1 98.56 140 ARG B N 1
ATOM 4967 C CA . ARG B 1 140 ? -6.953 -23.797 -17.156 1 98.56 140 ARG B CA 1
ATOM 4968 C C . ARG B 1 140 ? -5.988 -24.25 -16.078 1 98.56 140 ARG B C 1
ATOM 4970 O O . ARG B 1 140 ? -6.371 -24.375 -14.914 1 98.56 140 ARG B O 1
ATOM 4977 N N . ASP B 1 141 ? -4.789 -24.516 -16.453 1 98.69 141 ASP B N 1
ATOM 4978 C CA . ASP B 1 141 ? -3.578 -24.719 -15.664 1 98.69 141 ASP B CA 1
ATOM 4979 C C . ASP B 1 141 ? -3.658 -26.016 -14.867 1 98.69 141 ASP B C 1
ATOM 4981 O O . ASP B 1 141 ? -3.531 -26 -13.641 1 98.69 141 ASP B O 1
ATOM 4985 N N . PRO B 1 142 ? -3.764 -27.125 -15.578 1 98.5 142 PRO B N 1
ATOM 4986 C CA . PRO B 1 142 ? -3.859 -28.406 -14.875 1 98.5 142 PRO B CA 1
ATOM 4987 C C . PRO B 1 142 ? -2.586 -28.75 -14.109 1 98.5 142 PRO B C 1
ATOM 4989 O O . PRO B 1 142 ? -1.484 -28.406 -14.539 1 98.5 142 PRO B O 1
ATOM 4992 N N . TRP B 1 143 ? -2.758 -29.406 -13 1 98.44 143 TRP B N 1
ATOM 4993 C CA . TRP B 1 143 ? -1.697 -29.984 -12.172 1 98.44 143 TRP B CA 1
ATOM 4994 C C . TRP B 1 143 ? -2.035 -31.422 -11.781 1 98.44 143 TRP B C 1
ATOM 4996 O O . TRP B 1 143 ? -3.135 -31.688 -11.289 1 98.44 143 TRP B O 1
ATOM 5006 N N . VAL B 1 144 ? -1.106 -32.344 -11.984 1 97.94 144 VAL B N 1
ATOM 5007 C CA . VAL B 1 144 ? -1.389 -33.781 -11.766 1 97.94 144 VAL B CA 1
ATOM 5008 C C . VAL B 1 144 ? -0.454 -34.312 -10.688 1 97.94 144 VAL B C 1
ATOM 5010 O O . VAL B 1 144 ? 0.749 -34.062 -10.703 1 97.94 144 VAL B O 1
ATOM 5013 N N . ILE B 1 145 ? -1.041 -35.031 -9.789 1 97.06 145 ILE B N 1
ATOM 5014 C CA . ILE B 1 145 ? -0.234 -35.781 -8.836 1 97.06 145 ILE B CA 1
ATOM 5015 C C . ILE B 1 145 ? -0.724 -37.219 -8.766 1 97.06 145 ILE B C 1
ATOM 5017 O O . ILE B 1 145 ? -1.842 -37.531 -9.188 1 97.06 145 ILE B O 1
ATOM 5021 N N . ARG B 1 146 ? 0.193 -38.031 -8.312 1 95.81 146 ARG B N 1
ATOM 5022 C CA . ARG B 1 146 ? -0.205 -39.375 -7.945 1 95.81 146 ARG B CA 1
ATOM 5023 C C . ARG B 1 146 ? -0.703 -39.438 -6.508 1 95.81 146 ARG B C 1
ATOM 5025 O O . ARG B 1 146 ? 0.044 -39.125 -5.574 1 95.81 146 ARG B O 1
ATOM 5032 N N . ASP B 1 147 ? -1.952 -39.719 -6.324 1 95.75 147 ASP B N 1
ATOM 5033 C CA . ASP B 1 147 ? -2.543 -39.969 -5.012 1 95.75 147 ASP B CA 1
ATOM 5034 C C . ASP B 1 147 ? -2.369 -41.406 -4.586 1 95.75 147 ASP B C 1
ATOM 5036 O O . ASP B 1 147 ? -3.266 -42.219 -4.785 1 95.75 147 ASP B O 1
ATOM 5040 N N . GLU B 1 148 ? -1.252 -41.656 -3.91 1 92.5 148 GLU B N 1
ATOM 5041 C CA . GLU B 1 148 ? -0.895 -43.031 -3.535 1 92.5 148 GLU B CA 1
ATOM 5042 C C . GLU B 1 148 ? -1.916 -43.625 -2.568 1 92.5 148 GLU B C 1
ATOM 5044 O O . GLU B 1 148 ? -2.236 -44.812 -2.646 1 92.5 148 GLU B O 1
ATOM 5049 N N . GLU B 1 149 ? -2.35 -42.781 -1.717 1 91.69 149 GLU B N 1
ATOM 5050 C CA . GLU B 1 149 ? -3.275 -43.25 -0.693 1 91.69 149 GLU B CA 1
ATOM 5051 C C . GLU B 1 149 ? -4.535 -43.844 -1.319 1 91.69 149 GLU B C 1
ATOM 5053 O O . GLU B 1 149 ? -5.078 -44.844 -0.817 1 91.69 149 GLU B O 1
ATOM 5058 N N . ASN B 1 150 ? -4.953 -43.344 -2.404 1 94.31 150 ASN B N 1
ATOM 5059 C CA . ASN B 1 150 ? -6.176 -43.812 -3.043 1 94.31 150 ASN B CA 1
ATOM 5060 C C . ASN B 1 150 ? -5.879 -44.531 -4.355 1 94.31 150 ASN B C 1
ATOM 5062 O O . ASN B 1 150 ? -6.793 -44.844 -5.121 1 94.31 150 ASN B O 1
ATOM 5066 N N . ASP B 1 151 ? -4.684 -44.75 -4.629 1 95.5 151 ASP B N 1
ATOM 5067 C CA . ASP B 1 151 ? -4.215 -45.438 -5.82 1 95.5 151 ASP B CA 1
ATOM 5068 C C . ASP B 1 151 ? -4.848 -44.875 -7.086 1 95.5 151 ASP B C 1
ATOM 5070 O O . ASP B 1 151 ? -5.484 -45.594 -7.852 1 95.5 151 ASP B O 1
ATOM 5074 N N . GLN B 1 152 ? -4.684 -43.594 -7.262 1 97.38 152 GLN B N 1
ATOM 5075 C CA . GLN B 1 152 ? -5.242 -42.906 -8.422 1 97.38 152 GLN B CA 1
ATOM 5076 C C . GLN B 1 152 ? -4.441 -41.656 -8.742 1 97.38 152 GLN B C 1
ATOM 5078 O O . GLN B 1 152 ? -3.617 -41.219 -7.941 1 97.38 152 GLN B O 1
ATOM 5083 N N . TYR B 1 153 ? -4.66 -41.156 -9.977 1 97.81 153 TYR B N 1
ATOM 5084 C CA . TYR B 1 153 ? -4.168 -39.844 -10.352 1 97.81 153 TYR B CA 1
ATOM 5085 C C . TYR B 1 153 ? -5.188 -38.75 -10.016 1 97.81 153 TYR B C 1
ATOM 5087 O O . TYR B 1 153 ? -6.395 -38.969 -10.188 1 97.81 153 TYR B O 1
ATOM 5095 N N . LEU B 1 154 ? -4.691 -37.75 -9.453 1 98.44 154 LEU B N 1
ATOM 5096 C CA . LEU B 1 154 ? -5.492 -36.562 -9.172 1 98.44 154 LEU B CA 1
ATOM 5097 C C . LEU B 1 154 ? -5.059 -35.375 -10.039 1 98.44 154 LEU B C 1
ATOM 5099 O O . LEU B 1 154 ? -3.879 -35.031 -10.062 1 98.44 154 LEU B O 1
ATOM 5103 N N . LEU B 1 155 ? -5.961 -34.906 -10.867 1 98.44 155 LEU B N 1
ATOM 5104 C CA . LEU B 1 155 ? -5.754 -33.688 -11.641 1 98.44 155 LEU B CA 1
ATOM 5105 C C . LEU B 1 155 ? -6.574 -32.531 -11.07 1 98.44 155 LEU B C 1
ATOM 5107 O O . LEU B 1 155 ? -7.789 -32.656 -10.898 1 98.44 155 LEU B O 1
ATOM 5111 N N . ILE B 1 156 ? -5.902 -31.469 -10.695 1 98.69 156 ILE B N 1
ATOM 5112 C CA . ILE B 1 156 ? -6.609 -30.25 -10.305 1 98.69 156 ILE B CA 1
ATOM 5113 C C . ILE B 1 156 ? -6.352 -29.141 -11.32 1 98.69 156 ILE B C 1
ATOM 5115 O O . ILE B 1 156 ? -5.305 -29.125 -11.977 1 98.69 156 ILE B O 1
ATOM 5119 N N . LEU B 1 157 ? -7.258 -28.234 -11.508 1 98.75 157 LEU B N 1
ATOM 5120 C CA . LEU B 1 157 ? -7.09 -27.094 -12.406 1 98.75 157 LEU B CA 1
ATOM 5121 C C . LEU B 1 157 ? -7.891 -25.891 -11.914 1 98.75 157 LEU B C 1
ATOM 5123 O O . LEU B 1 157 ? -8.797 -26.047 -11.094 1 98.75 157 LEU B O 1
ATOM 5127 N N . GLY B 1 158 ? -7.504 -24.703 -12.359 1 98.75 158 GLY B N 1
ATOM 5128 C CA . GLY B 1 158 ? -8.242 -23.484 -12.055 1 98.75 158 GLY B CA 1
ATOM 5129 C C . GLY B 1 158 ? -9.523 -23.344 -12.844 1 98.75 158 GLY B C 1
ATOM 5130 O O . GLY B 1 158 ? -9.57 -23.672 -14.031 1 98.75 158 GLY B O 1
ATOM 5131 N N . ALA B 1 159 ? -10.562 -22.875 -12.172 1 98.62 159 ALA B N 1
ATOM 5132 C CA . ALA B 1 159 ? -11.867 -22.656 -12.789 1 98.62 159 ALA B CA 1
ATOM 5133 C C . ALA B 1 159 ? -12.633 -21.547 -12.07 1 98.62 159 ALA B C 1
ATOM 5135 O O . ALA B 1 159 ? -12.125 -20.938 -11.125 1 98.62 159 ALA B O 1
ATOM 5136 N N . ARG B 1 160 ? -13.695 -21.172 -12.602 1 98.19 160 ARG B N 1
ATOM 5137 C CA . ARG B 1 160 ? -14.688 -20.328 -11.945 1 98.19 160 ARG B CA 1
ATOM 5138 C C . ARG B 1 160 ? -16.094 -20.688 -12.414 1 98.19 160 ARG B C 1
ATOM 5140 O O . ARG B 1 160 ? -16.266 -21.391 -13.414 1 98.19 160 ARG B O 1
ATOM 5147 N N . LEU B 1 161 ? -17.094 -20.203 -11.672 1 98.12 161 LEU B N 1
ATOM 5148 C CA . LEU B 1 161 ? -18.484 -20.438 -12.07 1 98.12 161 LEU B CA 1
ATOM 5149 C C . LEU B 1 161 ? -18.891 -19.469 -13.188 1 98.12 161 LEU B C 1
ATOM 5151 O O . LEU B 1 161 ? -18.344 -18.375 -13.297 1 98.12 161 LEU B O 1
ATOM 5155 N N . GLN B 1 162 ? -19.859 -19.969 -13.977 1 96.94 162 GLN B N 1
ATOM 5156 C CA . GLN B 1 162 ? -20.438 -19.078 -14.977 1 96.94 162 GLN B CA 1
ATOM 5157 C C . GLN B 1 162 ? -21.062 -17.859 -14.32 1 96.94 162 GLN B C 1
ATOM 5159 O O . GLN B 1 162 ? -21.641 -17.953 -13.242 1 96.94 162 GLN B O 1
ATOM 5164 N N . GLY B 1 163 ? -20.953 -16.703 -15 1 95.75 163 GLY B N 1
ATOM 5165 C CA . GLY B 1 163 ? -21.469 -15.453 -14.469 1 95.75 163 GLY B CA 1
ATOM 5166 C C . GLY B 1 163 ? -20.531 -14.281 -14.711 1 95.75 163 GLY B C 1
ATOM 5167 O O . GLY B 1 163 ? -19.562 -14.391 -15.461 1 95.75 163 GLY B O 1
ATOM 5168 N N . PRO B 1 164 ? -20.859 -13.117 -14.055 1 96.12 164 PRO B N 1
ATOM 5169 C CA . PRO B 1 164 ? -20 -11.945 -14.227 1 96.12 164 PRO B CA 1
ATOM 5170 C C . PRO B 1 164 ? -18.547 -12.203 -13.812 1 96.12 164 PRO B C 1
ATOM 5172 O O . PRO B 1 164 ? -18.312 -12.812 -12.773 1 96.12 164 PRO B O 1
ATOM 5175 N N . LYS B 1 165 ? -17.625 -11.703 -14.625 1 95.75 165 LYS B N 1
ATOM 5176 C CA . LYS B 1 165 ? -16.203 -11.945 -14.406 1 95.75 165 LYS B CA 1
ATOM 5177 C C . LYS B 1 165 ? -15.727 -11.312 -13.102 1 95.75 165 LYS B C 1
ATOM 5179 O O . LYS B 1 165 ? -14.695 -11.695 -12.562 1 95.75 165 LYS B O 1
ATOM 5184 N N . THR B 1 166 ? -16.5 -10.391 -12.57 1 96.56 166 THR B N 1
ATOM 5185 C CA . THR B 1 166 ? -16.141 -9.672 -11.352 1 96.56 166 THR B CA 1
ATOM 5186 C C . THR B 1 166 ? -16.484 -10.492 -10.117 1 96.56 166 THR B C 1
ATOM 5188 O O . THR B 1 166 ? -16 -10.203 -9.023 1 96.56 166 THR B O 1
ATOM 5191 N N . ARG B 1 167 ? -17.312 -11.508 -10.219 1 97.06 167 ARG B N 1
ATOM 5192 C CA . ARG B 1 167 ? -17.656 -12.328 -9.055 1 97.06 167 ARG B CA 1
ATOM 5193 C C . ARG B 1 167 ? -16.469 -13.18 -8.617 1 97.06 167 ARG B C 1
ATOM 5195 O O . ARG B 1 167 ? -15.75 -13.734 -9.445 1 97.06 167 ARG B O 1
ATOM 5202 N N . GLN B 1 168 ? -16.344 -13.297 -7.352 1 97.31 168 GLN B N 1
ATOM 5203 C CA . GLN B 1 168 ? -15.211 -14.031 -6.805 1 97.31 168 GLN B CA 1
ATOM 5204 C C . GLN B 1 168 ? -15.547 -15.508 -6.613 1 97.31 168 GLN B C 1
ATOM 5206 O O . GLN B 1 168 ? -15.523 -16.016 -5.488 1 97.31 168 GLN B O 1
ATOM 5211 N N . THR B 1 169 ? -15.719 -16.141 -7.773 1 97.94 169 THR B N 1
ATOM 5212 C CA . THR B 1 169 ? -16.109 -17.547 -7.75 1 97.94 169 THR B CA 1
ATOM 5213 C C . THR B 1 169 ? -14.945 -18.438 -8.203 1 97.94 169 THR B C 1
ATOM 5215 O O . THR B 1 169 ? -15.164 -19.578 -8.617 1 97.94 169 THR B O 1
ATOM 5218 N N . GLY B 1 170 ? -13.734 -17.828 -8.242 1 98.31 170 GLY B N 1
ATOM 5219 C CA . GLY B 1 170 ? -12.57 -18.641 -8.562 1 98.31 170 GLY B CA 1
ATOM 5220 C C . GLY B 1 170 ? -12.414 -19.859 -7.66 1 98.31 170 GLY B C 1
ATOM 5221 O O . GLY B 1 170 ? -12.664 -19.781 -6.457 1 98.31 170 GLY B O 1
ATOM 5222 N N . ARG B 1 171 ? -12.008 -20.953 -8.266 1 98.62 171 ARG B N 1
ATOM 5223 C CA . ARG B 1 171 ? -11.867 -22.219 -7.543 1 98.62 171 ARG B CA 1
ATOM 5224 C C . ARG B 1 171 ? -10.938 -23.172 -8.289 1 98.62 171 ARG B C 1
ATOM 5226 O O . ARG B 1 171 ? -10.602 -22.938 -9.453 1 98.62 171 ARG B O 1
ATOM 5233 N N . THR B 1 172 ? -10.492 -24.125 -7.582 1 98.69 172 THR B N 1
ATOM 5234 C CA . THR B 1 172 ? -9.891 -25.297 -8.219 1 98.69 172 THR B CA 1
ATOM 5235 C C . THR B 1 172 ? -10.859 -26.469 -8.227 1 98.69 172 THR B C 1
ATOM 5237 O O . THR B 1 172 ? -11.57 -26.703 -7.25 1 98.69 172 THR B O 1
ATOM 5240 N N . VAL B 1 173 ? -10.891 -27.141 -9.367 1 98.69 173 VAL B N 1
ATOM 5241 C CA . VAL B 1 173 ? -11.695 -28.344 -9.492 1 98.69 173 VAL B CA 1
ATOM 5242 C C . VAL B 1 173 ? -10.781 -29.562 -9.641 1 98.69 173 VAL B C 1
ATOM 5244 O O . VAL B 1 173 ? -9.562 -29.406 -9.812 1 98.69 173 VAL B O 1
ATOM 5247 N N . LYS B 1 174 ? -11.398 -30.797 -9.562 1 98.44 174 LYS B N 1
ATOM 5248 C CA . LYS B 1 174 ? -10.523 -31.969 -9.609 1 98.44 174 LYS B CA 1
ATOM 5249 C C . LYS B 1 174 ? -11.133 -33.062 -10.469 1 98.44 174 LYS B C 1
ATOM 5251 O O . LYS B 1 174 ? -12.352 -33.188 -10.578 1 98.44 174 LYS B O 1
ATOM 5256 N N . PHE B 1 175 ? -10.297 -33.781 -11.141 1 98.44 175 PHE B N 1
ATOM 5257 C CA . PHE B 1 175 ? -10.539 -35.031 -11.844 1 98.44 175 PHE B CA 1
ATOM 5258 C C . PHE B 1 175 ? -9.711 -36.156 -11.242 1 98.44 175 PHE B C 1
ATOM 5260 O O . PHE B 1 175 ? -8.625 -35.906 -10.719 1 98.44 175 PHE B O 1
ATOM 5267 N N . THR B 1 176 ? -10.234 -37.344 -11.344 1 98.19 176 THR B N 1
ATOM 5268 C CA . THR B 1 176 ? -9.469 -38.5 -10.922 1 98.19 176 THR B CA 1
ATOM 5269 C C . THR B 1 176 ? -9.422 -39.562 -12.031 1 98.19 176 THR B C 1
ATOM 5271 O O . THR B 1 176 ? -10.305 -39.625 -12.883 1 98.19 176 THR B O 1
ATOM 5274 N N . SER B 1 177 ? -8.383 -40.281 -12.055 1 97.94 177 SER B N 1
ATOM 5275 C CA . SER B 1 177 ? -8.195 -41.375 -13 1 97.94 177 SER B CA 1
ATOM 5276 C C . SER B 1 177 ? -7.332 -42.469 -12.398 1 97.94 177 SER B C 1
ATOM 5278 O O . SER B 1 177 ? -6.41 -42.188 -11.633 1 97.94 177 SER B O 1
ATOM 5280 N N . LYS B 1 178 ? -7.613 -43.719 -12.836 1 96.31 178 LYS B N 1
ATOM 5281 C CA . LYS B 1 178 ? -6.785 -44.844 -12.406 1 96.31 178 LYS B CA 1
ATOM 5282 C C . LYS B 1 178 ? -5.773 -45.25 -13.484 1 96.31 178 LYS B C 1
ATOM 5284 O O . LYS B 1 178 ? -4.809 -45.938 -13.211 1 96.31 178 LYS B O 1
ATOM 5289 N N . ASP B 1 179 ? -5.988 -44.781 -14.727 1 93.38 179 ASP B N 1
ATOM 5290 C CA . ASP B 1 179 ? -5.188 -45.281 -15.836 1 93.38 179 ASP B CA 1
ATOM 5291 C C . ASP B 1 179 ? -4.684 -44.125 -16.719 1 93.38 179 ASP B C 1
ATOM 5293 O O . ASP B 1 179 ? -4.145 -44.375 -17.797 1 93.38 179 ASP B O 1
ATOM 5297 N N . LEU B 1 180 ? -4.926 -42.875 -16.312 1 93.25 180 LEU B N 1
ATOM 5298 C CA . LEU B 1 180 ? -4.504 -41.656 -17 1 93.25 180 LEU B CA 1
ATOM 5299 C C . LEU B 1 180 ? -5.301 -41.469 -18.297 1 93.25 180 LEU B C 1
ATOM 5301 O O . LEU B 1 180 ? -5.078 -40.5 -19.031 1 93.25 180 LEU B O 1
ATOM 5305 N N . LYS B 1 181 ? -6.234 -42.25 -18.594 1 90.94 181 LYS B N 1
ATOM 5306 C CA . LYS B 1 181 ? -6.996 -42.188 -19.828 1 90.94 181 LYS B CA 1
ATOM 5307 C C . LYS B 1 181 ? -8.453 -41.844 -19.562 1 90.94 181 LYS B C 1
ATOM 5309 O O . LYS B 1 181 ? -9.047 -41.031 -20.281 1 90.94 181 LYS B O 1
ATOM 5314 N N . ASN B 1 182 ? -8.953 -42.531 -18.609 1 94.56 182 ASN B N 1
ATOM 5315 C CA . ASN B 1 182 ? -10.328 -42.281 -18.203 1 94.56 182 ASN B CA 1
ATOM 5316 C C . ASN B 1 182 ? -10.383 -41.406 -16.953 1 94.56 182 ASN B C 1
ATOM 5318 O O . ASN B 1 182 ? -10.055 -41.844 -15.859 1 94.56 182 ASN B O 1
ATOM 5322 N N . TRP B 1 183 ? -10.844 -40.219 -17.203 1 96.81 183 TRP B N 1
ATOM 5323 C CA . TRP B 1 183 ? -10.859 -39.25 -16.109 1 96.81 183 TRP B CA 1
ATOM 5324 C C . TRP B 1 183 ? -12.289 -38.938 -15.672 1 96.81 183 TRP B C 1
ATOM 5326 O O . TRP B 1 183 ? -13.18 -38.781 -16.516 1 96.81 183 TRP B O 1
ATOM 5336 N N . LYS B 1 184 ? -12.547 -38.938 -14.398 1 97.88 184 LYS B N 1
ATOM 5337 C CA . LYS B 1 184 ? -13.844 -38.594 -13.805 1 97.88 184 LYS B CA 1
ATOM 5338 C C . LYS B 1 184 ? -13.805 -37.219 -13.148 1 97.88 184 LYS B C 1
ATOM 5340 O O . LYS B 1 184 ? -12.945 -36.938 -12.312 1 97.88 184 LYS B O 1
ATOM 5345 N N . PHE B 1 185 ? -14.75 -36.375 -13.586 1 98.19 185 PHE B N 1
ATOM 5346 C CA . PHE B 1 185 ? -14.906 -35.094 -12.938 1 98.19 185 PHE B CA 1
ATOM 5347 C C . PHE B 1 185 ? -15.469 -35.25 -11.531 1 98.19 185 PHE B C 1
ATOM 5349 O O . PHE B 1 185 ? -16.516 -35.875 -11.352 1 98.19 185 PHE B O 1
ATOM 5356 N N . GLU B 1 186 ? -14.773 -34.688 -10.477 1 97.88 186 GLU B N 1
ATOM 5357 C CA . GLU B 1 186 ? -15.164 -34.875 -9.086 1 97.88 186 GLU B CA 1
ATOM 5358 C C . GLU B 1 186 ? -15.703 -33.594 -8.477 1 97.88 186 GLU B C 1
ATOM 5360 O O . GLU B 1 186 ? -16.047 -33.562 -7.289 1 97.88 186 GLU B O 1
ATOM 5365 N N . GLY B 1 187 ? -15.781 -32.5 -9.227 1 98.06 187 GLY B N 1
ATOM 5366 C CA . GLY B 1 187 ? -16.297 -31.234 -8.727 1 98.06 187 GLY B CA 1
ATOM 5367 C C . GLY B 1 187 ? -15.227 -30.359 -8.109 1 98.06 187 GLY B C 1
ATOM 5368 O O . GLY B 1 187 ? -14.078 -30.359 -8.562 1 98.06 187 GLY B O 1
ATOM 5369 N N . ASP B 1 188 ? -15.617 -29.562 -7.176 1 98.25 188 ASP B N 1
ATOM 5370 C CA . ASP B 1 188 ? -14.727 -28.578 -6.574 1 98.25 188 ASP B CA 1
ATOM 5371 C C . ASP B 1 188 ? -13.703 -29.25 -5.664 1 98.25 188 ASP B C 1
ATOM 5373 O O . ASP B 1 188 ? -14.039 -30.156 -4.902 1 98.25 188 ASP B O 1
ATOM 5377 N N . PHE B 1 189 ? -12.484 -28.844 -5.777 1 98.5 189 PHE B N 1
ATOM 5378 C CA . PHE B 1 189 ? -11.414 -29.234 -4.871 1 98.5 189 PHE B CA 1
ATOM 5379 C C . PHE B 1 189 ? -11.242 -28.203 -3.758 1 98.5 189 PHE B C 1
ATOM 5381 O O . PHE B 1 189 ? -11.281 -28.547 -2.574 1 98.5 189 PHE B O 1
ATOM 5388 N N . TRP B 1 190 ? -11.109 -26.969 -4.066 1 98.5 190 TRP B N 1
ATOM 5389 C CA . TRP B 1 190 ? -11.016 -25.844 -3.15 1 98.5 190 TRP B CA 1
ATOM 5390 C C . TRP B 1 190 ? -11.766 -24.625 -3.697 1 98.5 190 TRP B C 1
ATOM 5392 O O . TRP B 1 190 ? -11.398 -24.078 -4.738 1 98.5 190 TRP B O 1
ATOM 5402 N N . ALA B 1 191 ? -12.781 -24.188 -3.076 1 98 191 ALA B N 1
ATOM 5403 C CA . ALA B 1 191 ? -13.688 -23.125 -3.535 1 98 191 ALA B CA 1
ATOM 5404 C C . ALA B 1 191 ? -13.984 -22.141 -2.416 1 98 191 ALA B C 1
ATOM 5406 O O . ALA B 1 191 ? -15.117 -22.078 -1.924 1 98 191 ALA B O 1
ATOM 5407 N N . PRO B 1 192 ? -13.07 -21.234 -2.117 1 97.44 192 PRO B N 1
ATOM 5408 C CA . PRO B 1 192 ? -13.188 -20.375 -0.938 1 97.44 192 PRO B CA 1
ATOM 5409 C C . PRO B 1 192 ? -14.008 -19.125 -1.211 1 97.44 192 PRO B C 1
ATOM 5411 O O . PRO B 1 192 ? -14.367 -18.391 -0.277 1 97.44 192 PRO B O 1
ATOM 5414 N N . ASP B 1 193 ? -14.273 -18.766 -2.523 1 97.38 193 ASP B N 1
ATOM 5415 C CA . ASP B 1 193 ? -14.977 -17.562 -2.92 1 97.38 193 ASP B CA 1
ATOM 5416 C C . ASP B 1 193 ? -14.203 -16.312 -2.494 1 97.38 193 ASP B C 1
ATOM 5418 O O . ASP B 1 193 ? -14.781 -15.375 -1.939 1 97.38 193 ASP B O 1
ATOM 5422 N N . LEU B 1 194 ? -12.914 -16.359 -2.691 1 97.38 194 LEU B N 1
ATOM 5423 C CA . LEU B 1 194 ? -12.031 -15.266 -2.311 1 97.38 194 LEU B CA 1
ATOM 5424 C C . LEU B 1 194 ? -11.531 -14.516 -3.543 1 97.38 194 LEU B C 1
ATOM 5426 O O . LEU B 1 194 ? -11.25 -13.312 -3.475 1 97.38 194 LEU B O 1
ATOM 5430 N N . TYR B 1 195 ? -11.398 -15.234 -4.617 1 98.06 195 TYR B N 1
ATOM 5431 C CA . TYR B 1 195 ? -10.742 -14.695 -5.805 1 98.06 195 TYR B CA 1
ATOM 5432 C C . TYR B 1 195 ? -11.609 -14.883 -7.039 1 98.06 195 TYR B C 1
ATOM 5434 O O . TYR B 1 195 ? -12.523 -15.711 -7.047 1 98.06 195 TYR B O 1
ATOM 5442 N N . THR B 1 196 ? -11.273 -14.117 -8.094 1 97.94 196 THR B N 1
ATOM 5443 C CA . THR B 1 196 ? -12.031 -14.289 -9.328 1 97.94 196 THR B CA 1
ATOM 5444 C C . THR B 1 196 ? -11.539 -15.508 -10.102 1 97.94 196 THR B C 1
ATOM 5446 O O . THR B 1 196 ? -12.266 -16.062 -10.922 1 97.94 196 THR B O 1
ATOM 5449 N N . MET B 1 197 ? -10.281 -15.891 -9.781 1 97.75 197 MET B N 1
ATOM 5450 C CA . MET B 1 197 ? -9.672 -17.016 -10.477 1 97.75 197 MET B CA 1
ATOM 5451 C C . MET B 1 197 ? -8.516 -17.594 -9.656 1 97.75 197 MET B C 1
ATOM 5453 O O . MET B 1 197 ? -7.945 -16.906 -8.805 1 97.75 197 MET B O 1
ATOM 5457 N N . HIS B 1 198 ? -8.258 -18.875 -9.82 1 98.31 198 HIS B N 1
ATOM 5458 C CA . HIS B 1 198 ? -7.066 -19.562 -9.328 1 98.31 198 HIS B CA 1
ATOM 5459 C C . HIS B 1 198 ? -6.117 -19.922 -10.469 1 98.31 198 HIS B C 1
ATOM 5461 O O . HIS B 1 198 ? -6.43 -20.781 -11.297 1 98.31 198 HIS B O 1
ATOM 5467 N N . GLU B 1 199 ? -5.008 -19.266 -10.445 1 98.44 199 GLU B N 1
ATOM 5468 C CA . GLU B 1 199 ? -4.031 -19.578 -11.484 1 98.44 199 GLU B CA 1
ATOM 5469 C C . GLU B 1 199 ? -2.916 -20.469 -10.953 1 98.44 199 GLU B C 1
ATOM 5471 O O . GLU B 1 199 ? -2.598 -20.438 -9.758 1 98.44 199 GLU B O 1
ATOM 5476 N N . MET B 1 200 ? -2.441 -21.25 -11.859 1 98.56 200 MET B N 1
ATOM 5477 C CA . MET B 1 200 ? -1.213 -22.016 -11.641 1 98.56 200 MET B CA 1
ATOM 5478 C C . MET B 1 200 ? -1.296 -22.828 -10.352 1 98.56 200 MET B C 1
ATOM 5480 O O . MET B 1 200 ? -0.402 -22.75 -9.508 1 98.56 200 MET B O 1
ATOM 5484 N N . PRO B 1 201 ? -2.377 -23.578 -10.227 1 98.62 201 PRO B N 1
ATOM 5485 C CA . PRO B 1 201 ? -2.436 -24.391 -9.008 1 98.62 201 PRO B CA 1
ATOM 5486 C C . PRO B 1 201 ? -1.262 -25.359 -8.891 1 98.62 201 PRO B C 1
ATOM 5488 O O . PRO B 1 201 ? -0.766 -25.859 -9.906 1 98.62 201 PRO B O 1
ATOM 5491 N N . ASP B 1 202 ? -0.823 -25.562 -7.723 1 98.62 202 ASP B N 1
ATOM 5492 C CA . ASP B 1 202 ? 0.192 -26.531 -7.312 1 98.62 202 ASP B CA 1
ATOM 5493 C C . ASP B 1 202 ? -0.243 -27.281 -6.059 1 98.62 202 ASP B C 1
ATOM 5495 O O . ASP B 1 202 ? -0.986 -26.75 -5.23 1 98.62 202 ASP B O 1
ATOM 5499 N N . LEU B 1 203 ? 0.097 -28.547 -5.98 1 98.69 203 LEU B N 1
ATOM 5500 C CA . LEU B 1 203 ? -0.289 -29.406 -4.871 1 98.69 203 LEU B CA 1
ATOM 5501 C C . LEU B 1 203 ? 0.81 -30.422 -4.562 1 98.69 203 LEU B C 1
ATOM 5503 O O . LEU B 1 203 ? 1.207 -31.203 -5.434 1 98.69 203 LEU B O 1
ATOM 5507 N N . PHE B 1 204 ? 1.284 -30.422 -3.33 1 98.25 204 PHE B N 1
ATOM 5508 C CA . PHE B 1 204 ? 2.34 -31.344 -2.951 1 98.25 204 PHE B CA 1
ATOM 5509 C C . PHE B 1 204 ? 2.324 -31.594 -1.448 1 98.25 204 PHE B C 1
ATOM 5511 O O . PHE B 1 204 ? 1.633 -30.906 -0.703 1 98.25 204 PHE B O 1
ATOM 5518 N N . LYS B 1 205 ? 3.09 -32.562 -1.087 1 97.62 205 LYS B N 1
ATOM 5519 C CA . LYS B 1 205 ? 3.15 -32.969 0.317 1 97.62 205 LYS B CA 1
ATOM 5520 C C . LYS B 1 205 ? 4.578 -32.875 0.848 1 97.62 205 LYS B C 1
ATOM 5522 O O . LYS B 1 205 ? 5.531 -33.219 0.143 1 97.62 205 LYS B O 1
ATOM 5527 N N . ILE B 1 206 ? 4.77 -32.344 2.002 1 97.88 206 ILE B N 1
ATOM 5528 C CA . ILE B 1 206 ? 5.996 -32.438 2.787 1 97.88 206 ILE B CA 1
ATOM 5529 C C . ILE B 1 206 ? 5.676 -32.938 4.191 1 97.88 206 ILE B C 1
ATOM 5531 O O . ILE B 1 206 ? 4.984 -32.25 4.957 1 97.88 206 ILE B O 1
ATOM 5535 N N . GLY B 1 207 ? 6.242 -34.062 4.527 1 95.81 207 GLY B N 1
ATOM 5536 C CA . GLY B 1 207 ? 5.863 -34.656 5.797 1 95.81 207 GLY B CA 1
ATOM 5537 C C . GLY B 1 207 ? 4.375 -34.938 5.902 1 95.81 207 GLY B C 1
ATOM 5538 O O . GLY B 1 207 ? 3.795 -35.594 5.035 1 95.81 207 GLY B O 1
ATOM 5539 N N . ASP B 1 208 ? 3.76 -34.375 6.941 1 96 208 ASP B N 1
ATOM 5540 C CA . ASP B 1 208 ? 2.361 -34.656 7.227 1 96 208 ASP B CA 1
ATOM 5541 C C . ASP B 1 208 ? 1.436 -33.625 6.594 1 96 208 ASP B C 1
ATOM 5543 O O . ASP B 1 208 ? 0.211 -33.75 6.68 1 96 208 ASP B O 1
ATOM 5547 N N . TRP B 1 209 ? 2.027 -32.656 5.902 1 98.19 209 TRP B N 1
ATOM 5548 C CA . TRP B 1 209 ? 1.205 -31.531 5.426 1 98.19 209 TRP B CA 1
ATOM 5549 C C . TRP B 1 209 ? 1.101 -31.547 3.906 1 98.19 209 TRP B C 1
ATOM 5551 O O . TRP B 1 209 ? 2.102 -31.734 3.209 1 98.19 209 TRP B O 1
ATOM 5561 N N . TRP B 1 210 ? -0.147 -31.422 3.447 1 98.44 210 TRP B N 1
ATOM 5562 C CA . TRP B 1 210 ? -0.395 -31.031 2.059 1 98.44 210 TRP B CA 1
ATOM 5563 C C . TRP B 1 210 ? -0.387 -29.516 1.897 1 98.44 210 TRP B C 1
ATOM 5565 O O . TRP B 1 210 ? -0.908 -28.797 2.75 1 98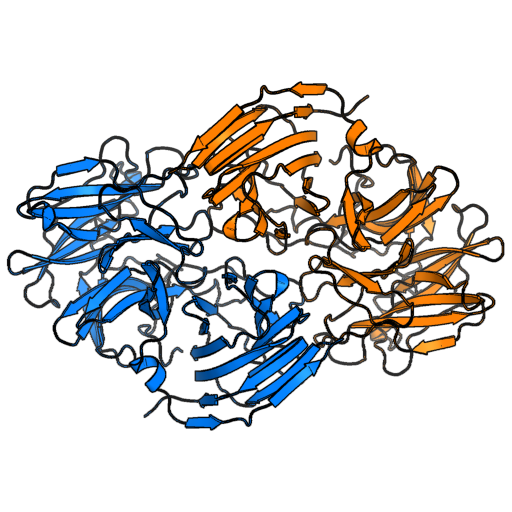.44 210 TRP B O 1
ATOM 5575 N N . TYR B 1 211 ? 0.196 -29.078 0.861 1 98.81 211 TYR B N 1
ATOM 5576 C CA . TYR B 1 211 ? 0.202 -27.672 0.502 1 98.81 211 TYR B CA 1
ATOM 5577 C C . TYR B 1 211 ? -0.462 -27.438 -0.852 1 98.81 211 TYR B C 1
ATOM 5579 O O . TYR B 1 211 ? -0.174 -28.156 -1.815 1 98.81 211 TYR B O 1
ATOM 5587 N N . HIS B 1 212 ? -1.389 -26.547 -0.93 1 98.81 212 HIS B N 1
ATOM 5588 C CA . HIS B 1 212 ? -2.059 -26.109 -2.152 1 98.81 212 HIS B CA 1
ATOM 5589 C C . HIS B 1 212 ? -1.733 -24.656 -2.473 1 98.81 212 HIS B C 1
ATOM 5591 O O . HIS B 1 212 ? -2.086 -23.75 -1.711 1 98.81 212 HIS B O 1
ATOM 5597 N N . ILE B 1 213 ? -0.99 -24.406 -3.598 1 98.69 213 ILE B N 1
ATOM 5598 C CA . ILE B 1 213 ? -0.594 -23.062 -4.027 1 98.69 213 ILE B CA 1
ATOM 5599 C C . ILE B 1 213 ? -1.486 -22.609 -5.176 1 98.69 213 ILE B C 1
ATOM 5601 O O . ILE B 1 213 ? -1.795 -23.391 -6.082 1 98.69 213 ILE B O 1
ATOM 5605 N N . VAL B 1 214 ? -1.955 -21.391 -5.129 1 98.62 214 VAL B N 1
ATOM 5606 C CA . VAL B 1 214 ? -2.592 -20.75 -6.273 1 98.62 214 VAL B CA 1
ATOM 5607 C C . VAL B 1 214 ? -2.064 -19.328 -6.43 1 98.62 214 VAL B C 1
ATOM 5609 O O . VAL B 1 214 ? -1.596 -18.719 -5.461 1 98.62 214 VAL B O 1
ATOM 5612 N N . THR B 1 215 ? -2.059 -18.828 -7.617 1 98.38 215 THR B N 1
ATOM 5613 C CA . THR B 1 215 ? -1.838 -17.422 -7.898 1 98.38 215 THR B CA 1
ATOM 5614 C C . THR B 1 215 ? -3.154 -16.719 -8.227 1 98.38 215 THR B C 1
ATOM 5616 O O . THR B 1 215 ? -3.939 -17.219 -9.039 1 98.38 215 THR B O 1
ATOM 5619 N N . GLU B 1 216 ? -3.457 -15.664 -7.512 1 98 216 GLU B N 1
ATOM 5620 C CA . GLU B 1 216 ? -4.668 -14.898 -7.773 1 98 216 GLU B CA 1
ATOM 5621 C C . GLU B 1 216 ? -4.336 -13.461 -8.18 1 98 216 GLU B C 1
ATOM 5623 O O . GLU B 1 216 ? -3.258 -12.961 -7.863 1 98 216 GLU B O 1
ATOM 5628 N N . TYR B 1 217 ? -5.219 -12.797 -8.961 1 96.81 217 TYR B N 1
ATOM 5629 C CA . TYR B 1 217 ? -4.926 -11.453 -9.438 1 96.81 217 TYR B CA 1
ATOM 5630 C C . TYR B 1 217 ? -6.047 -10.484 -9.07 1 96.81 217 TYR B C 1
ATOM 5632 O O . TYR B 1 217 ? -6.086 -9.352 -9.555 1 96.81 217 TYR B O 1
ATOM 5640 N N . SER B 1 218 ? -6.992 -10.891 -8.203 1 97.56 218 SER B N 1
ATOM 5641 C CA . SER B 1 218 ? -8.188 -10.078 -7.984 1 97.56 218 SER B CA 1
ATOM 5642 C C . SER B 1 218 ? -8.234 -9.539 -6.559 1 97.56 218 SER B C 1
ATOM 5644 O O . SER B 1 218 ? -9.203 -8.875 -6.172 1 97.56 218 SER B O 1
ATOM 5646 N N . ASP B 1 219 ? -7.336 -9.883 -5.762 1 96.38 219 ASP B N 1
ATOM 5647 C CA . ASP B 1 219 ? -7.254 -9.391 -4.387 1 96.38 219 ASP B CA 1
ATOM 5648 C C . ASP B 1 219 ? -5.934 -8.664 -4.145 1 96.38 219 ASP B C 1
ATOM 5650 O O . ASP B 1 219 ? -5.883 -7.434 -4.188 1 96.38 219 ASP B O 1
ATOM 5654 N N . ARG B 1 220 ? -4.816 -9.383 -4.113 1 96.38 220 ARG B N 1
ATOM 5655 C CA . ARG B 1 220 ? -3.523 -8.758 -3.857 1 96.38 220 ARG B CA 1
ATOM 5656 C C . ARG B 1 220 ? -2.494 -9.172 -4.902 1 96.38 220 ARG B C 1
ATOM 5658 O O . ARG B 1 220 ? -1.317 -8.82 -4.797 1 96.38 220 ARG B O 1
ATOM 5665 N N . SER B 1 221 ? -2.969 -9.938 -5.879 1 96.94 221 SER B N 1
ATOM 5666 C CA . SER B 1 221 ? -2.123 -10.406 -6.973 1 96.94 221 SER B CA 1
ATOM 5667 C C . SER B 1 221 ? -0.88 -11.117 -6.449 1 96.94 221 SER B C 1
ATOM 5669 O O . SER B 1 221 ? 0.244 -10.75 -6.805 1 96.94 221 SER B O 1
ATOM 5671 N N . LYS B 1 222 ? -1.095 -12.148 -5.684 1 96.75 222 LYS B N 1
ATOM 5672 C CA . LYS B 1 222 ? -0.008 -12.883 -5.035 1 96.75 222 LYS B CA 1
ATOM 5673 C C . LYS B 1 222 ? -0.131 -14.383 -5.277 1 96.75 222 LYS B C 1
ATOM 5675 O O . LYS B 1 222 ? -1.216 -14.875 -5.59 1 96.75 222 LYS B O 1
ATOM 5680 N N . MET B 1 223 ? 0.994 -15.07 -5.09 1 97.81 223 MET B N 1
ATOM 5681 C CA . MET B 1 223 ? 0.998 -16.516 -4.906 1 97.81 223 MET B CA 1
ATOM 5682 C C . MET B 1 223 ? 0.728 -16.891 -3.451 1 97.81 223 MET B C 1
ATOM 5684 O O . MET B 1 223 ? 1.533 -16.578 -2.57 1 97.81 223 MET B O 1
ATOM 5688 N N . VAL B 1 224 ? -0.419 -17.484 -3.252 1 98.12 224 VAL B N 1
ATOM 5689 C CA . VAL B 1 224 ? -0.786 -17.828 -1.885 1 98.12 224 VAL B CA 1
ATOM 5690 C C . VAL B 1 224 ? -0.832 -19.344 -1.732 1 98.12 224 VAL B C 1
ATOM 5692 O O . VAL B 1 224 ? -0.915 -20.078 -2.725 1 98.12 224 VAL B O 1
ATOM 5695 N N . TYR B 1 225 ? -0.703 -19.828 -0.505 1 98.5 225 TYR B N 1
ATOM 5696 C CA . TYR B 1 225 ? -0.863 -21.25 -0.277 1 98.5 225 TYR B CA 1
ATOM 5697 C C . TYR B 1 225 ? -1.755 -21.516 0.93 1 98.5 225 TYR B C 1
ATOM 5699 O O . TYR B 1 225 ? -1.926 -20.641 1.785 1 98.5 225 TYR B O 1
ATOM 5707 N N . ARG B 1 226 ? -2.371 -22.625 0.904 1 98.25 226 ARG B N 1
ATOM 5708 C CA . ARG B 1 226 ? -3.104 -23.219 2.014 1 98.25 226 ARG B CA 1
ATOM 5709 C C . ARG B 1 226 ? -2.496 -24.562 2.408 1 98.25 226 ARG B C 1
ATOM 5711 O O . ARG B 1 226 ? -1.795 -25.188 1.612 1 98.25 226 ARG B O 1
ATOM 5718 N N . MET B 1 227 ? -2.697 -24.984 3.635 1 98.5 227 MET B N 1
ATOM 5719 C CA . MET B 1 227 ? -2.129 -26.234 4.098 1 98.5 227 MET B CA 1
ATOM 5720 C C . MET B 1 227 ? -3.195 -27.109 4.754 1 98.5 227 MET B C 1
ATOM 5722 O O . MET B 1 227 ? -4.152 -26.594 5.336 1 98.5 227 MET B O 1
ATOM 5726 N N . SER B 1 228 ? -3.08 -28.375 4.633 1 98.25 228 SER B N 1
ATOM 5727 C CA . SER B 1 228 ? -4.016 -29.344 5.195 1 98.25 228 SER B CA 1
ATOM 5728 C C . SER B 1 228 ? -3.326 -30.672 5.484 1 98.25 228 SER B C 1
ATOM 5730 O O . SER B 1 228 ? -2.287 -30.984 4.895 1 98.25 228 SER B O 1
ATOM 5732 N N . LYS B 1 229 ? -3.902 -31.453 6.418 1 97.31 229 LYS B N 1
ATOM 5733 C CA . LYS B 1 229 ? -3.393 -32.781 6.707 1 97.31 229 LYS B CA 1
ATOM 5734 C C . LYS B 1 229 ? -4.02 -33.844 5.781 1 97.31 229 LYS B C 1
ATOM 5736 O O . LYS B 1 229 ? -3.602 -35 5.773 1 97.31 229 LYS B O 1
ATOM 5741 N N . SER B 1 230 ? -4.957 -33.312 5.012 1 96.5 230 SER B N 1
ATOM 5742 C CA . SER B 1 230 ? -5.68 -34.188 4.109 1 96.5 230 SER B CA 1
ATOM 5743 C C . SER B 1 230 ? -5.996 -33.5 2.785 1 96.5 230 SER B C 1
ATOM 5745 O O . SER B 1 230 ? -6.238 -32.312 2.75 1 96.5 230 SER B O 1
ATOM 5747 N N . LEU B 1 231 ? -6.051 -34.312 1.711 1 97.06 231 LEU B N 1
ATOM 5748 C CA . LEU B 1 231 ? -6.41 -33.781 0.402 1 97.06 231 LEU B CA 1
ATOM 5749 C C . LEU B 1 231 ? -7.859 -33.281 0.39 1 97.06 231 LEU B C 1
ATOM 5751 O O . LEU B 1 231 ? -8.266 -32.562 -0.506 1 97.06 231 LEU B O 1
ATOM 5755 N N . GLU B 1 232 ? -8.625 -33.719 1.388 1 95 232 GLU B N 1
ATOM 5756 C CA . GLU B 1 232 ? -10.031 -33.344 1.461 1 95 232 GLU B CA 1
ATOM 5757 C C . GLU B 1 232 ? -10.211 -32.062 2.258 1 95 232 GLU B C 1
ATOM 5759 O O . GLU B 1 232 ? -11.312 -31.516 2.346 1 95 232 GLU B O 1
ATOM 5764 N N . GLY B 1 233 ? -9.156 -31.516 2.713 1 94.38 233 GLY B N 1
ATOM 5765 C CA . GLY B 1 233 ? -9.234 -30.344 3.557 1 94.38 233 GLY B CA 1
ATOM 5766 C C . GLY B 1 233 ? -9.562 -30.656 5 1 94.38 233 GLY B C 1
ATOM 5767 O O . GLY B 1 233 ? -9.477 -31.812 5.422 1 94.38 233 GLY B O 1
ATOM 5768 N N . PRO B 1 234 ? -9.906 -29.719 5.805 1 95.69 234 PRO B N 1
ATOM 5769 C CA . PRO B 1 234 ? -10.023 -28.312 5.414 1 95.69 234 PRO B CA 1
ATOM 5770 C C . PRO B 1 234 ? -8.672 -27.672 5.117 1 95.69 234 PRO B C 1
ATOM 5772 O O . PRO B 1 234 ? -7.672 -28.016 5.754 1 95.69 234 PRO B O 1
ATOM 5775 N N . TRP B 1 235 ? -8.695 -26.812 4.188 1 97.06 235 TRP B N 1
ATOM 5776 C CA . TRP B 1 235 ? -7.523 -26.016 3.814 1 97.06 235 TRP B CA 1
ATOM 5777 C C . TRP B 1 235 ? -7.43 -24.766 4.664 1 97.06 235 TRP B C 1
ATOM 5779 O O . TRP B 1 235 ? -8.336 -23.922 4.641 1 97.06 235 TRP B O 1
ATOM 5789 N N . ILE B 1 236 ? -6.367 -24.609 5.387 1 95.5 236 ILE B N 1
ATOM 5790 C CA . ILE B 1 236 ? -6.25 -23.5 6.324 1 95.5 236 ILE B CA 1
ATOM 5791 C C . ILE B 1 236 ? -5.176 -22.531 5.84 1 95.5 236 ILE B C 1
ATOM 5793 O O . ILE B 1 236 ? -4.195 -22.938 5.219 1 95.5 236 ILE B O 1
ATOM 5797 N N . ALA B 1 237 ? -5.379 -21.297 6.121 1 95.44 237 ALA B N 1
ATOM 5798 C CA . ALA B 1 237 ? -4.414 -20.25 5.77 1 95.44 237 ALA B CA 1
ATOM 5799 C C . ALA B 1 237 ? -3.445 -19.984 6.918 1 95.44 237 ALA B C 1
ATOM 5801 O O . ALA B 1 237 ? -3.867 -19.672 8.031 1 95.44 237 ALA B O 1
ATOM 5802 N N . PRO B 1 238 ? -2.129 -20.078 6.695 1 96.19 238 PRO B N 1
ATOM 5803 C CA . PRO B 1 238 ? -1.202 -19.562 7.711 1 96.19 238 PRO B CA 1
ATOM 5804 C C . PRO B 1 238 ? -1.212 -18.047 7.801 1 96.19 238 PRO B C 1
ATOM 5806 O O . PRO B 1 238 ? -1.826 -17.375 6.969 1 96.19 238 PRO B O 1
ATOM 5809 N N . LYS B 1 239 ? -0.56 -17.516 8.867 1 94.5 239 LYS B N 1
ATOM 5810 C CA . LYS B 1 239 ? -0.506 -16.062 9.047 1 94.5 239 LYS B CA 1
ATOM 5811 C C . LYS B 1 239 ? 0.07 -15.383 7.812 1 94.5 239 LYS B C 1
ATOM 5813 O O . LYS B 1 239 ? -0.528 -14.445 7.281 1 94.5 239 LYS B O 1
ATOM 5818 N N . ASP B 1 240 ? 1.227 -15.75 7.43 1 95.56 240 ASP B N 1
ATOM 5819 C CA . ASP B 1 240 ? 1.786 -15.359 6.141 1 95.56 240 ASP B CA 1
ATOM 5820 C C . ASP B 1 240 ? 1.583 -16.453 5.094 1 95.56 240 ASP B C 1
ATOM 5822 O O . ASP B 1 240 ? 2.27 -17.469 5.117 1 95.56 240 ASP B O 1
ATOM 5826 N N . ASP B 1 241 ? 0.674 -16.219 4.172 1 96.69 241 ASP B N 1
ATOM 5827 C CA . ASP B 1 241 ? 0.298 -17.312 3.27 1 96.69 241 ASP B CA 1
ATOM 5828 C C . ASP B 1 241 ? 0.9 -17.094 1.882 1 96.69 241 ASP B C 1
ATOM 5830 O O . ASP B 1 241 ? 0.44 -17.703 0.905 1 96.69 241 ASP B O 1
ATOM 5834 N N . ALA B 1 242 ? 1.859 -16.203 1.76 1 97.75 242 ALA B N 1
ATOM 5835 C CA . ALA B 1 242 ? 2.445 -15.93 0.45 1 97.75 242 ALA B CA 1
ATOM 5836 C C . ALA B 1 242 ? 3.953 -16.172 0.463 1 97.75 242 ALA B C 1
ATOM 5838 O O . ALA B 1 242 ? 4.555 -16.312 1.529 1 97.75 242 ALA B O 1
ATOM 5839 N N . PHE B 1 243 ? 4.57 -16.234 -0.69 1 97.56 243 PHE B N 1
ATOM 5840 C CA . PHE B 1 243 ? 5.996 -16.484 -0.84 1 97.56 243 PHE B CA 1
ATOM 5841 C C . PHE B 1 243 ? 6.75 -15.203 -1.141 1 97.56 243 PHE B C 1
ATOM 5843 O O . PHE B 1 243 ? 7.965 -15.125 -0.936 1 97.56 243 PHE B O 1
ATOM 5850 N N . ASP B 1 244 ? 6.117 -14.25 -1.718 1 98.44 244 ASP B N 1
ATOM 5851 C CA . ASP B 1 244 ? 6.668 -13 -2.229 1 98.44 244 ASP B CA 1
ATOM 5852 C C . ASP B 1 244 ? 5.578 -11.945 -2.387 1 98.44 244 ASP B C 1
ATOM 5854 O O . ASP B 1 244 ? 4.449 -12.133 -1.93 1 98.44 244 ASP B O 1
ATOM 5858 N N . GLY B 1 245 ? 5.918 -10.781 -2.82 1 98.25 245 GLY B N 1
ATOM 5859 C CA . GLY B 1 245 ? 4.953 -9.742 -3.139 1 98.25 245 GLY B CA 1
ATOM 5860 C C . GLY B 1 245 ? 4.453 -9.805 -4.57 1 98.25 245 GLY B C 1
ATOM 5861 O O . GLY B 1 245 ? 4.574 -10.844 -5.227 1 98.25 245 GLY B O 1
ATOM 5862 N N . ARG B 1 246 ? 3.908 -8.695 -5.055 1 98 246 ARG B N 1
ATOM 5863 C CA . ARG B 1 246 ? 3.217 -8.641 -6.34 1 98 246 ARG B CA 1
ATOM 5864 C C . ARG B 1 246 ? 4.191 -8.836 -7.496 1 98 246 ARG B C 1
ATOM 5866 O O . ARG B 1 246 ? 3.807 -9.32 -8.562 1 98 246 ARG B O 1
ATOM 5873 N N . ALA B 1 247 ? 5.418 -8.516 -7.293 1 98.56 247 ALA B N 1
ATOM 5874 C CA . ALA B 1 247 ? 6.363 -8.508 -8.406 1 98.56 247 ALA B CA 1
ATOM 5875 C C . ALA B 1 247 ? 6.652 -9.93 -8.875 1 98.56 247 ALA B C 1
ATOM 5877 O O . ALA B 1 247 ? 7.094 -10.133 -10.016 1 98.56 247 ALA B O 1
ATOM 5878 N N . TYR B 1 248 ? 6.508 -10.883 -8.008 1 98.62 248 TYR B N 1
ATOM 5879 C CA . TYR B 1 248 ? 6.781 -12.289 -8.289 1 98.62 248 TYR B CA 1
ATOM 5880 C C . TYR B 1 248 ? 5.488 -13.062 -8.508 1 98.62 248 TYR B C 1
ATOM 5882 O O . TYR B 1 248 ? 4.613 -13.078 -7.641 1 98.62 248 TYR B O 1
ATOM 5890 N N . TYR B 1 249 ? 5.445 -13.773 -9.641 1 98.06 249 TYR B N 1
ATOM 5891 C CA . TYR B 1 249 ? 4.102 -14.195 -10.016 1 98.06 249 TYR B CA 1
ATOM 5892 C C . TYR B 1 249 ? 4.121 -15.578 -10.656 1 98.06 249 TYR B C 1
ATOM 5894 O O . TYR B 1 249 ? 5.152 -16.016 -11.164 1 98.06 249 TYR B O 1
ATOM 5902 N N . ALA B 1 250 ? 2.982 -16.297 -10.539 1 98.06 250 ALA B N 1
ATOM 5903 C CA . ALA B 1 250 ? 2.582 -17.484 -11.289 1 98.06 250 ALA B CA 1
ATOM 5904 C C . ALA B 1 250 ? 3.602 -18.609 -11.125 1 98.06 250 ALA B C 1
ATOM 5906 O O . ALA B 1 250 ? 3.988 -19.25 -12.109 1 98.06 250 ALA B O 1
ATOM 5907 N N . GLY B 1 251 ? 4.07 -18.781 -9.93 1 97.31 251 GLY B N 1
ATOM 5908 C CA . GLY B 1 251 ? 5.051 -19.828 -9.68 1 97.31 251 GLY B CA 1
ATOM 5909 C C . GLY B 1 251 ? 4.422 -21.172 -9.367 1 97.31 251 GLY B C 1
ATOM 5910 O O . GLY B 1 251 ? 3.33 -21.234 -8.797 1 97.31 251 GLY B O 1
ATOM 5911 N N . ARG B 1 252 ? 5.109 -22.266 -9.742 1 97.81 252 ARG B N 1
ATOM 5912 C CA . ARG B 1 252 ? 4.867 -23.641 -9.312 1 97.81 252 ARG B CA 1
ATOM 5913 C C . ARG B 1 252 ? 6.148 -24.281 -8.805 1 97.81 252 ARG B C 1
ATOM 5915 O O . ARG B 1 252 ? 7.25 -23.812 -9.086 1 97.81 252 ARG B O 1
ATOM 5922 N N . THR B 1 253 ? 5.953 -25.328 -8.047 1 98.56 253 THR B N 1
ATOM 5923 C CA . THR B 1 253 ? 7.145 -25.906 -7.441 1 98.56 253 THR B CA 1
ATOM 5924 C C . THR B 1 253 ? 7.453 -27.266 -8.055 1 98.56 253 THR B C 1
ATOM 5926 O O . THR B 1 253 ? 6.582 -27.891 -8.664 1 98.56 253 THR B O 1
ATOM 5929 N N . PHE B 1 254 ? 8.633 -27.703 -7.91 1 98.5 254 PHE B N 1
ATOM 5930 C CA . PHE B 1 254 ? 9.094 -29.062 -8.195 1 98.5 254 PHE B CA 1
ATOM 5931 C C . PHE B 1 254 ? 10.234 -29.453 -7.262 1 98.5 254 PHE B C 1
ATOM 5933 O O . PHE B 1 254 ? 11.102 -28.625 -6.961 1 98.5 254 PHE B O 1
ATOM 5940 N N . GLU B 1 255 ? 10.18 -30.641 -6.789 1 98.25 255 GLU B N 1
ATOM 5941 C CA . GLU B 1 255 ? 11.242 -31.141 -5.934 1 98.25 255 GLU B CA 1
ATOM 5942 C C . GLU B 1 255 ? 12.156 -32.094 -6.695 1 98.25 255 GLU B C 1
ATOM 5944 O O . GLU B 1 255 ? 11.672 -33.031 -7.355 1 98.25 255 GLU B O 1
ATOM 5949 N N . LEU B 1 256 ? 13.367 -31.891 -6.684 1 98.12 256 LEU B N 1
ATOM 5950 C CA . LEU B 1 256 ? 14.391 -32.75 -7.246 1 98.12 256 LEU B CA 1
ATOM 5951 C C . LEU B 1 256 ? 15.547 -32.938 -6.273 1 98.12 256 LEU B C 1
ATOM 5953 O O . LEU B 1 256 ? 16.109 -31.969 -5.781 1 98.12 256 LEU B O 1
ATOM 5957 N N . ASN B 1 257 ? 15.891 -34.219 -5.941 1 97 257 ASN B N 1
ATOM 5958 C CA . ASN B 1 257 ? 17.016 -34.562 -5.078 1 97 257 ASN B CA 1
ATOM 5959 C C . ASN B 1 257 ? 16.938 -33.844 -3.736 1 97 257 ASN B C 1
ATOM 5961 O O . ASN B 1 257 ? 17.938 -33.281 -3.262 1 97 257 ASN B O 1
ATOM 5965 N N . GLY B 1 258 ? 15.797 -33.688 -3.219 1 96.19 258 GLY B N 1
ATOM 5966 C CA . GLY B 1 258 ? 15.594 -33.156 -1.88 1 96.19 258 GLY B CA 1
ATOM 5967 C C . GLY B 1 258 ? 15.445 -31.656 -1.854 1 96.19 258 GLY B C 1
ATOM 5968 O O . GLY B 1 258 ? 15.266 -31.062 -0.788 1 96.19 258 GLY B O 1
ATOM 5969 N N . GLN B 1 259 ? 15.531 -31.062 -2.969 1 97.69 259 GLN B N 1
ATOM 5970 C CA . GLN B 1 259 ? 15.414 -29.609 -3.072 1 97.69 259 GLN B CA 1
ATOM 5971 C C . GLN B 1 259 ? 14.133 -29.219 -3.805 1 97.69 259 GLN B C 1
ATOM 5973 O O . GLN B 1 259 ? 13.93 -29.609 -4.957 1 97.69 259 GLN B O 1
ATOM 5978 N N . ARG B 1 260 ? 13.258 -28.5 -3.094 1 98.62 260 ARG B N 1
ATOM 5979 C CA . ARG B 1 260 ? 12.055 -28 -3.75 1 98.62 260 ARG B CA 1
ATOM 5980 C C . ARG B 1 260 ? 12.227 -26.562 -4.191 1 98.62 260 ARG B C 1
ATOM 5982 O O . ARG B 1 260 ? 12.625 -25.703 -3.395 1 98.62 260 ARG B O 1
ATOM 5989 N N . ILE B 1 261 ? 11.961 -26.281 -5.434 1 98.75 261 ILE B N 1
ATOM 5990 C CA . ILE B 1 261 ? 12.156 -24.969 -6.027 1 98.75 261 ILE B CA 1
ATOM 5991 C C . ILE B 1 261 ? 10.82 -24.406 -6.492 1 98.75 261 ILE B C 1
ATOM 5993 O O . ILE B 1 261 ? 9.984 -25.125 -7.027 1 98.75 261 ILE B O 1
ATOM 5997 N N . LEU B 1 262 ? 10.531 -23.156 -6.184 1 98.81 262 LEU B N 1
ATOM 5998 C CA . LEU B 1 262 ? 9.422 -22.406 -6.746 1 98.81 262 LEU B CA 1
ATOM 5999 C C . LEU B 1 262 ? 9.844 -21.688 -8.023 1 98.81 262 LEU B C 1
ATOM 6001 O O . LEU B 1 262 ? 10.773 -20.891 -8.016 1 98.81 262 LEU B O 1
ATOM 6005 N N . PHE B 1 263 ? 9.164 -21.984 -9.117 1 98.81 263 PHE B N 1
ATOM 6006 C CA . PHE B 1 263 ? 9.492 -21.469 -10.438 1 98.81 263 PHE B CA 1
ATOM 6007 C C . PHE B 1 263 ? 8.523 -20.359 -10.852 1 98.81 263 PHE B C 1
ATOM 6009 O O . PHE B 1 263 ? 7.527 -20.625 -11.523 1 98.81 263 PHE B O 1
ATOM 6016 N N . GLY B 1 264 ? 8.805 -19.141 -10.414 1 98.56 264 GLY B N 1
ATOM 6017 C CA . GLY B 1 264 ? 8.039 -17.969 -10.828 1 98.56 264 GLY B CA 1
ATOM 6018 C C . GLY B 1 264 ? 8.844 -16.984 -11.641 1 98.56 264 GLY B C 1
ATOM 6019 O O . GLY B 1 264 ? 9.992 -17.25 -12 1 98.56 264 GLY B O 1
ATOM 6020 N N . TRP B 1 265 ? 8.172 -15.953 -12.07 1 98.62 265 TRP B N 1
ATOM 6021 C CA . TRP B 1 265 ? 8.852 -14.906 -12.836 1 98.62 265 TRP B CA 1
ATOM 6022 C C . TRP B 1 265 ? 8.617 -13.539 -12.211 1 98.62 265 TRP B C 1
ATOM 6024 O O . TRP B 1 265 ? 7.598 -13.32 -11.547 1 98.62 265 TRP B O 1
ATOM 6034 N N . VAL B 1 266 ? 9.602 -12.695 -12.32 1 98.69 266 VAL B N 1
ATOM 6035 C CA . VAL B 1 266 ? 9.5 -11.305 -11.898 1 98.69 266 VAL B CA 1
ATOM 6036 C C . VAL B 1 266 ? 8.984 -10.453 -13.055 1 98.69 266 VAL B C 1
ATOM 6038 O O . VAL B 1 266 ? 9.672 -10.266 -14.055 1 98.69 266 VAL B O 1
ATOM 6041 N N . ALA B 1 267 ? 7.836 -9.938 -12.875 1 98.31 267 ALA B N 1
ATOM 6042 C CA . ALA B 1 267 ? 7.129 -9.195 -13.914 1 98.31 267 ALA B CA 1
ATOM 6043 C C . ALA B 1 267 ? 7.844 -7.887 -14.242 1 98.31 267 ALA B C 1
ATOM 6045 O O . ALA B 1 267 ? 8.57 -7.348 -13.406 1 98.31 267 ALA B O 1
ATOM 6046 N N . THR B 1 268 ? 7.645 -7.426 -15.445 1 97.88 268 THR B N 1
ATOM 6047 C CA . THR B 1 268 ? 8.086 -6.082 -15.805 1 97.88 268 THR B CA 1
ATOM 6048 C C . THR B 1 268 ? 6.992 -5.059 -15.523 1 97.88 268 THR B C 1
ATOM 6050 O O . THR B 1 268 ? 5.816 -5.41 -15.43 1 97.88 268 THR B O 1
ATOM 6053 N N . LYS B 1 269 ? 7.375 -3.896 -15.328 1 97.69 269 LYS B N 1
ATOM 6054 C CA . LYS B 1 269 ? 6.395 -2.814 -15.273 1 97.69 269 LYS B CA 1
ATOM 6055 C C . LYS B 1 269 ? 6.129 -2.244 -16.672 1 97.69 269 LYS B C 1
ATOM 6057 O O . LYS B 1 269 ? 7.012 -2.252 -17.531 1 97.69 269 LYS B O 1
ATOM 6062 N N . ASP B 1 270 ? 4.93 -1.718 -16.875 1 97.19 270 ASP B N 1
ATOM 6063 C CA . ASP B 1 270 ? 4.578 -1.084 -18.141 1 97.19 270 ASP B CA 1
ATOM 6064 C C . ASP B 1 270 ? 5.566 0.025 -18.5 1 97.19 270 ASP B C 1
ATOM 6066 O O . ASP B 1 270 ? 5.902 0.856 -17.656 1 97.19 270 ASP B O 1
ATOM 6070 N N . GLN B 1 271 ? 6.148 -0.02 -19.734 1 96.5 271 GLN B N 1
ATOM 6071 C CA . GLN B 1 271 ? 7.102 0.942 -20.281 1 96.5 271 GLN B CA 1
ATOM 6072 C C . GLN B 1 271 ? 8.375 0.987 -19.438 1 96.5 271 GLN B C 1
ATOM 6074 O O . GLN B 1 271 ? 9.125 1.963 -19.5 1 96.5 271 GLN B O 1
ATOM 6079 N N . ASP B 1 272 ? 8.602 -0.025 -18.641 1 96.5 272 ASP B N 1
ATOM 6080 C CA . ASP B 1 272 ? 9.781 -0.087 -17.781 1 96.5 272 ASP B CA 1
ATOM 6081 C C . ASP B 1 272 ? 9.898 1.17 -16.922 1 96.5 272 ASP B C 1
ATOM 6083 O O . ASP B 1 272 ? 10.969 1.78 -16.844 1 96.5 272 ASP B O 1
ATOM 6087 N N . ASP B 1 273 ? 8.734 1.542 -16.359 1 97.88 273 ASP B N 1
ATOM 6088 C CA . ASP B 1 273 ? 8.625 2.762 -15.562 1 97.88 273 ASP B CA 1
ATOM 6089 C C . ASP B 1 273 ? 8.188 2.449 -14.133 1 97.88 273 ASP B C 1
ATOM 6091 O O . ASP B 1 273 ? 7.188 1.758 -13.922 1 97.88 273 ASP B O 1
ATOM 6095 N N . ASP B 1 274 ? 8.969 3.02 -13.164 1 98.12 274 ASP B N 1
ATOM 6096 C CA . ASP B 1 274 ? 8.719 2.77 -11.75 1 98.12 274 ASP B CA 1
ATOM 6097 C C . ASP B 1 274 ? 7.305 3.191 -11.359 1 98.12 274 ASP B C 1
ATOM 6099 O O . ASP B 1 274 ? 6.734 2.656 -10.406 1 98.12 274 ASP B O 1
ATOM 6103 N N . ASP B 1 275 ? 6.699 4.098 -12.086 1 96.62 275 ASP B N 1
ATOM 6104 C CA . ASP B 1 275 ? 5.406 4.672 -11.727 1 96.62 275 ASP B CA 1
ATOM 6105 C C . ASP B 1 275 ? 4.262 3.828 -12.281 1 96.62 275 ASP B C 1
ATOM 6107 O O . ASP B 1 275 ? 3.102 4.027 -11.914 1 96.62 275 ASP B O 1
ATOM 6111 N N . ASN B 1 276 ? 4.59 2.957 -13.102 1 97.06 276 ASN B N 1
ATOM 6112 C CA . ASN B 1 276 ? 3.549 2.158 -13.734 1 97.06 276 ASN B CA 1
ATOM 6113 C C . ASN B 1 276 ? 3.369 0.813 -13.039 1 97.06 276 ASN B C 1
ATOM 6115 O O . ASN B 1 276 ? 4.211 0.408 -12.234 1 97.06 276 ASN B O 1
ATOM 6119 N N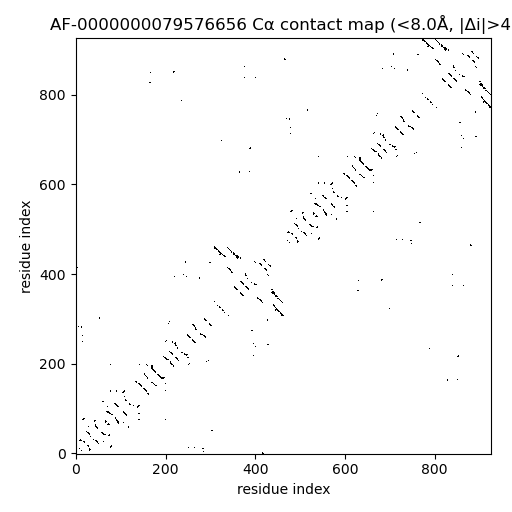 . ASN B 1 277 ? 2.221 0.153 -13.289 1 96.62 277 ASN B N 1
ATOM 6120 C CA . ASN B 1 277 ? 1.917 -1.154 -12.711 1 96.62 277 ASN B CA 1
ATOM 6121 C C . ASN B 1 277 ? 2.67 -2.27 -13.43 1 96.62 277 ASN B C 1
ATOM 6123 O O . ASN B 1 277 ? 3.199 -2.062 -14.523 1 96.62 277 ASN B O 1
ATOM 6127 N N . PHE B 1 278 ? 2.719 -3.381 -12.797 1 97.56 278 PHE B N 1
ATOM 6128 C CA . PHE B 1 278 ? 3.307 -4.578 -13.375 1 97.56 278 PHE B CA 1
ATOM 6129 C C . PHE B 1 278 ? 2.439 -5.109 -14.516 1 97.56 278 PHE B C 1
ATOM 6131 O O . PHE B 1 278 ? 1.213 -4.992 -14.469 1 97.56 278 PHE B O 1
ATOM 6138 N N . ILE B 1 279 ? 3.055 -5.656 -15.484 1 96.44 279 ILE B N 1
ATOM 6139 C CA . ILE B 1 279 ? 2.367 -6.316 -16.594 1 96.44 279 ILE B CA 1
ATOM 6140 C C . ILE B 1 279 ? 2.895 -7.742 -16.75 1 96.44 279 ILE B C 1
ATOM 6142 O O . ILE B 1 279 ? 3.932 -8.094 -16.172 1 96.44 279 ILE B O 1
ATOM 6146 N N . TRP B 1 280 ? 2.23 -8.508 -17.469 1 96.31 280 TRP B N 1
ATOM 6147 C CA . TRP B 1 280 ? 2.479 -9.938 -17.594 1 96.31 280 TRP B CA 1
ATOM 6148 C C . TRP B 1 280 ? 3.881 -10.203 -18.141 1 96.31 280 TRP B C 1
ATOM 6150 O O . TRP B 1 280 ? 4.332 -9.531 -19.062 1 96.31 280 TRP B O 1
ATOM 6160 N N . ALA B 1 281 ? 4.605 -11.18 -17.484 1 97.69 281 ALA B N 1
ATOM 6161 C CA . ALA B 1 281 ? 5.852 -11.812 -17.922 1 97.69 281 ALA B CA 1
ATOM 6162 C C . ALA B 1 281 ? 7.055 -10.938 -17.594 1 97.69 281 ALA B C 1
ATOM 6164 O O . ALA B 1 281 ? 6.898 -9.758 -17.266 1 97.69 281 ALA B O 1
ATOM 6165 N N . GLY B 1 282 ? 8.188 -11.516 -17.578 1 97.75 282 GLY B N 1
ATOM 6166 C CA . GLY B 1 282 ? 9.438 -10.836 -17.266 1 97.75 282 GLY B CA 1
ATOM 6167 C C . GLY B 1 282 ? 10.633 -11.773 -17.25 1 97.75 282 GLY B C 1
ATOM 6168 O O . GLY B 1 282 ? 11.031 -12.289 -18.297 1 97.75 282 GLY B O 1
ATOM 6169 N N . THR B 1 283 ? 11.086 -12.047 -16.062 1 98.62 283 THR B N 1
ATOM 6170 C CA . THR B 1 283 ? 12.344 -12.773 -15.875 1 98.62 283 THR B CA 1
ATOM 6171 C C . THR B 1 283 ? 12.156 -13.93 -14.906 1 98.62 283 THR B C 1
ATOM 6173 O O . THR B 1 283 ? 11.547 -13.766 -13.844 1 98.62 283 THR B O 1
ATOM 6176 N N . PHE B 1 284 ? 12.703 -15.078 -15.297 1 98.69 284 PHE B N 1
ATOM 6177 C CA . PHE B 1 284 ? 12.625 -16.219 -14.398 1 98.69 284 PHE B CA 1
ATOM 6178 C C . PHE B 1 284 ? 13.5 -16.016 -13.172 1 98.69 284 PHE B C 1
ATOM 6180 O O . PHE B 1 284 ? 14.648 -15.57 -13.281 1 98.69 284 PHE B O 1
ATOM 6187 N N . MET B 1 285 ? 12.969 -16.281 -12.039 1 98.19 285 MET B N 1
ATOM 6188 C CA . MET B 1 285 ? 13.703 -16.234 -10.781 1 98.19 285 MET B CA 1
ATOM 6189 C C . MET B 1 285 ? 13.281 -17.375 -9.867 1 98.19 285 MET B C 1
ATOM 6191 O O . MET B 1 285 ? 12.094 -17.578 -9.617 1 98.19 285 MET B O 1
ATOM 6195 N N . ALA B 1 286 ? 14.227 -18.156 -9.312 1 98.56 286 ALA B N 1
ATOM 6196 C CA . ALA B 1 286 ? 13.953 -19.328 -8.492 1 98.56 286 ALA B CA 1
ATOM 6197 C C . ALA B 1 286 ? 13.984 -18.984 -7.012 1 98.56 286 ALA B C 1
ATOM 6199 O O . ALA B 1 286 ? 14.914 -18.312 -6.543 1 98.56 286 ALA B O 1
ATOM 6200 N N . HIS B 1 287 ? 12.992 -19.344 -6.266 1 98.75 287 HIS B N 1
ATOM 6201 C CA . HIS B 1 287 ? 13.055 -19.453 -4.812 1 98.75 287 HIS B CA 1
ATOM 6202 C C . HIS B 1 287 ? 13.195 -20.922 -4.387 1 98.75 287 HIS B C 1
ATOM 6204 O O . HIS B 1 287 ? 12.555 -21.797 -4.957 1 98.75 287 HIS B O 1
ATOM 6210 N N . GLU B 1 288 ? 14.055 -21.203 -3.455 1 98.88 288 GLU B N 1
ATOM 6211 C CA . GLU B 1 288 ? 14 -22.484 -2.781 1 98.88 288 GLU B CA 1
ATOM 6212 C C . GLU B 1 288 ? 12.977 -22.469 -1.646 1 98.88 288 GLU B C 1
ATOM 6214 O O . GLU B 1 288 ? 12.992 -21.578 -0.806 1 98.88 288 GLU B O 1
ATOM 6219 N N . VAL B 1 289 ? 12.086 -23.484 -1.637 1 98.75 289 VAL B N 1
ATOM 6220 C CA . VAL B 1 289 ? 11.016 -23.578 -0.642 1 98.75 289 VAL B CA 1
ATOM 6221 C C . VAL B 1 289 ? 11.406 -24.578 0.436 1 98.75 289 VAL B C 1
ATOM 6223 O O . VAL B 1 289 ? 11.938 -25.656 0.13 1 98.75 289 VAL B O 1
ATOM 6226 N N . TYR B 1 290 ? 11.172 -24.266 1.688 1 98.5 290 TYR B N 1
ATOM 6227 C CA . TYR B 1 290 ? 11.406 -25.219 2.777 1 98.5 290 TYR B CA 1
ATOM 6228 C C . TYR B 1 290 ? 10.289 -25.141 3.811 1 98.5 290 TYR B C 1
ATOM 6230 O O . TYR B 1 290 ? 9.562 -24.156 3.881 1 98.5 290 TYR B O 1
ATOM 6238 N N . GLN B 1 291 ? 10.078 -26.172 4.539 1 98.56 291 GLN B N 1
ATOM 6239 C CA . GLN B 1 291 ? 9.086 -26.25 5.602 1 98.56 291 GLN B CA 1
ATOM 6240 C C . GLN B 1 291 ? 9.664 -25.812 6.941 1 98.56 291 GLN B C 1
ATOM 6242 O O . GLN B 1 291 ? 10.711 -26.312 7.367 1 98.56 291 GLN B O 1
ATOM 6247 N N . ARG B 1 292 ? 8.992 -24.859 7.539 1 98 292 ARG B N 1
ATOM 6248 C CA . ARG B 1 292 ? 9.367 -24.438 8.883 1 98 292 ARG B CA 1
ATOM 6249 C C . ARG B 1 292 ? 8.93 -25.469 9.922 1 98 292 ARG B C 1
ATOM 6251 O O . ARG B 1 292 ? 8.172 -26.391 9.609 1 98 292 ARG B O 1
ATOM 6258 N N . GLU B 1 293 ? 9.352 -25.266 11.148 1 97.25 293 GLU B N 1
ATOM 6259 C CA . GLU B 1 293 ? 9.047 -26.188 12.227 1 97.25 293 GLU B CA 1
ATOM 6260 C C . GLU B 1 293 ? 7.543 -26.312 12.453 1 97.25 293 GLU B C 1
ATOM 6262 O O . GLU B 1 293 ? 7.039 -27.391 12.773 1 97.25 293 GLU B O 1
ATOM 6267 N N . ASP B 1 294 ? 6.836 -25.297 12.211 1 96.75 294 ASP B N 1
ATOM 6268 C CA . ASP B 1 294 ? 5.402 -25.297 12.484 1 96.75 294 ASP B CA 1
ATOM 6269 C C . ASP B 1 294 ? 4.609 -25.75 11.258 1 96.75 294 ASP B C 1
ATOM 6271 O O . ASP B 1 294 ? 3.379 -25.656 11.25 1 96.75 294 ASP B O 1
ATOM 6275 N N . GLY B 1 295 ? 5.301 -26.125 10.219 1 98 295 GLY B N 1
ATOM 6276 C CA . GLY B 1 295 ? 4.652 -26.641 9.023 1 98 295 GLY B CA 1
ATOM 6277 C C . GLY B 1 295 ? 4.473 -25.594 7.945 1 98 295 GLY B C 1
ATOM 6278 O O . GLY B 1 295 ? 4.191 -25.922 6.789 1 98 295 GLY B O 1
ATOM 6279 N N . THR B 1 296 ? 4.57 -24.312 8.336 1 98.31 296 THR B N 1
ATOM 6280 C CA . THR B 1 296 ? 4.434 -23.266 7.32 1 98.31 296 THR B CA 1
ATOM 6281 C C . THR B 1 296 ? 5.637 -23.266 6.383 1 98.31 296 THR B C 1
ATOM 6283 O O . THR B 1 296 ? 6.637 -23.938 6.645 1 98.31 296 THR B O 1
ATOM 6286 N N . LEU B 1 297 ? 5.496 -22.594 5.305 1 98.62 297 LEU B N 1
ATOM 6287 C CA . LEU B 1 297 ? 6.551 -22.609 4.301 1 98.62 297 LEU B CA 1
ATOM 6288 C C . LEU B 1 297 ? 7.344 -21.312 4.316 1 98.62 297 LEU B C 1
ATOM 6290 O O . LEU B 1 297 ? 6.789 -20.25 4.586 1 98.62 297 LEU B O 1
ATOM 6294 N N . GLY B 1 298 ? 8.617 -21.391 4.125 1 98.5 298 GLY B N 1
ATOM 6295 C CA . GLY B 1 298 ? 9.516 -20.281 3.865 1 98.5 298 GLY B CA 1
ATOM 6296 C C . GLY B 1 298 ? 10.273 -20.406 2.557 1 98.5 298 GLY B C 1
ATOM 6297 O O . GLY B 1 298 ? 10.203 -21.453 1.898 1 98.5 298 GLY B O 1
ATOM 6298 N N . VAL B 1 299 ? 10.898 -19.359 2.17 1 98.69 299 VAL B N 1
ATOM 6299 C CA . VAL B 1 299 ? 11.711 -19.406 0.959 1 98.69 299 VAL B CA 1
ATOM 6300 C C . VAL B 1 299 ? 13.117 -18.906 1.262 1 98.69 299 VAL B C 1
ATOM 6302 O O . VAL B 1 299 ? 13.328 -18.156 2.225 1 98.69 299 VAL B O 1
ATOM 6305 N N . ARG B 1 300 ? 14.031 -19.266 0.485 1 98.56 300 ARG B N 1
ATOM 6306 C CA . ARG B 1 300 ? 15.422 -18.828 0.558 1 98.56 300 ARG B CA 1
ATOM 6307 C C . ARG B 1 300 ? 16.078 -18.859 -0.817 1 98.56 300 ARG B C 1
ATOM 6309 O O . ARG B 1 300 ? 15.508 -19.391 -1.772 1 98.56 300 ARG B O 1
ATOM 6316 N N . ILE B 1 301 ? 17.234 -18.266 -0.9 1 98.5 301 ILE B N 1
ATOM 6317 C CA . ILE B 1 301 ? 18.016 -18.25 -2.135 1 98.5 301 ILE B CA 1
ATOM 6318 C C . ILE B 1 301 ? 18.641 -19.625 -2.365 1 98.5 301 ILE B C 1
ATOM 6320 O O . ILE B 1 301 ? 19.25 -20.203 -1.461 1 98.5 301 ILE B O 1
ATOM 6324 N N . PRO B 1 302 ? 18.438 -20.188 -3.592 1 98.38 302 PRO B N 1
ATOM 6325 C CA . PRO B 1 302 ? 19.234 -21.391 -3.85 1 98.38 302 PRO B CA 1
ATOM 6326 C C . PRO B 1 302 ? 20.734 -21.172 -3.623 1 98.38 302 PRO B C 1
ATOM 6328 O O . PRO B 1 302 ? 21.281 -20.156 -4.043 1 98.38 302 PRO B O 1
ATOM 6331 N N . GLU B 1 303 ? 21.359 -22.125 -3.043 1 97.81 303 GLU B N 1
ATOM 6332 C CA . GLU B 1 303 ? 22.766 -21.984 -2.67 1 97.81 303 GLU B CA 1
ATOM 6333 C C . GLU B 1 303 ? 23.625 -21.719 -3.891 1 97.81 303 GLU B C 1
ATOM 6335 O O . GLU B 1 303 ? 24.562 -20.922 -3.824 1 97.81 303 GLU B O 1
ATOM 6340 N N . THR B 1 304 ? 23.375 -22.391 -4.977 1 97.75 304 THR B N 1
ATOM 6341 C CA . THR B 1 304 ? 24.156 -22.219 -6.195 1 97.75 304 THR B CA 1
ATOM 6342 C C . THR B 1 304 ? 24.062 -20.797 -6.707 1 97.75 304 THR B C 1
ATOM 6344 O O . THR B 1 304 ? 25.047 -20.25 -7.219 1 97.75 304 THR B O 1
ATOM 6347 N N . VAL B 1 305 ? 22.922 -20.188 -6.566 1 98.38 305 VAL B N 1
ATOM 6348 C CA . VAL B 1 305 ? 22.703 -18.812 -7.008 1 98.38 305 VAL B CA 1
ATOM 6349 C C . VAL B 1 305 ? 23.516 -17.859 -6.121 1 98.38 305 VAL B C 1
ATOM 6351 O O . VAL B 1 305 ? 24.188 -16.953 -6.621 1 98.38 305 VAL B O 1
ATOM 6354 N N . TRP B 1 306 ? 23.391 -18.047 -4.816 1 98.06 306 TRP B N 1
ATOM 6355 C CA . TRP B 1 306 ? 24.125 -17.219 -3.875 1 98.06 306 TRP B CA 1
ATOM 6356 C C . TRP B 1 306 ? 25.641 -17.344 -4.098 1 98.06 306 TRP B C 1
ATOM 6358 O O . TRP B 1 306 ? 26.359 -16.344 -4.039 1 98.06 306 TRP B O 1
ATOM 6368 N N . ASN B 1 307 ? 26.094 -18.484 -4.418 1 97.31 307 ASN B N 1
ATOM 6369 C CA . ASN B 1 307 ? 27.516 -18.781 -4.531 1 97.31 307 ASN B CA 1
ATOM 6370 C C . ASN B 1 307 ? 28.047 -18.422 -5.918 1 97.31 307 ASN B C 1
ATOM 6372 O O . ASN B 1 307 ? 29.25 -18.578 -6.188 1 97.31 307 ASN B O 1
ATOM 6376 N N . ALA B 1 308 ? 27.203 -17.953 -6.727 1 97.75 308 ALA B N 1
ATOM 6377 C CA . ALA B 1 308 ? 27.625 -17.594 -8.078 1 97.75 308 ALA B CA 1
ATOM 6378 C C . ALA B 1 308 ? 28.438 -16.312 -8.07 1 97.75 308 ALA B C 1
ATOM 6380 O O . ALA B 1 308 ? 29.094 -15.977 -9.062 1 97.75 308 ALA B O 1
ATOM 6381 N N . PHE B 1 309 ? 28.453 -15.602 -7.012 1 96.75 309 PHE B N 1
ATOM 6382 C CA . PHE B 1 309 ? 29.078 -14.289 -6.941 1 96.75 309 PHE B CA 1
ATOM 6383 C C . PHE B 1 309 ? 30.562 -14.414 -6.574 1 96.75 309 PHE B C 1
ATOM 6385 O O . PHE B 1 309 ? 30.969 -15.367 -5.91 1 96.75 309 PHE B O 1
ATOM 6392 N N . ASP B 1 310 ? 31.344 -13.422 -6.953 1 88.94 310 ASP B N 1
ATOM 6393 C CA . ASP B 1 310 ? 32.812 -13.469 -6.934 1 88.94 310 ASP B CA 1
ATOM 6394 C C . ASP B 1 310 ? 33.375 -12.656 -5.762 1 88.94 310 ASP B C 1
ATOM 6396 O O . ASP B 1 310 ? 33.406 -13.148 -4.633 1 88.94 310 ASP B O 1
ATOM 6400 N N . LYS B 1 311 ? 33.625 -11.391 -5.887 1 84.88 311 LYS B N 1
ATOM 6401 C CA . LYS B 1 311 ? 34.375 -10.445 -5.059 1 84.88 311 LYS B CA 1
ATOM 6402 C C . LYS B 1 311 ? 33.562 -10.008 -3.848 1 84.88 311 LYS B C 1
ATOM 6404 O O . LYS B 1 311 ? 32.562 -9.297 -3.988 1 84.88 311 LYS B O 1
ATOM 6409 N N . GLU B 1 312 ? 34.125 -10.352 -2.803 1 92.5 312 GLU B N 1
ATOM 6410 C CA . GLU B 1 312 ? 33.469 -10.008 -1.555 1 92.5 312 GLU B CA 1
ATOM 6411 C C . GLU B 1 312 ? 34.219 -8.906 -0.812 1 92.5 312 GLU B C 1
ATOM 6413 O O . GLU B 1 312 ? 35.438 -8.938 -0.714 1 92.5 312 GLU B O 1
ATOM 6418 N N . GLU B 1 313 ? 33.562 -7.91 -0.464 1 93.31 313 GLU B N 1
ATOM 6419 C CA . GLU B 1 313 ? 34.062 -6.863 0.413 1 93.31 313 GLU B CA 1
ATOM 6420 C C . GLU B 1 313 ? 33.344 -6.84 1.744 1 93.31 313 GLU B C 1
ATOM 6422 O O . GLU B 1 313 ? 32.094 -6.773 1.771 1 93.31 313 GLU B O 1
ATOM 6427 N N . LYS B 1 314 ? 34.125 -6.832 2.779 1 95.25 314 LYS B N 1
ATOM 6428 C CA . LYS B 1 314 ? 33.562 -6.836 4.121 1 95.25 314 LYS B CA 1
ATOM 6429 C C . LYS B 1 314 ? 33.688 -5.457 4.77 1 95.25 314 LYS B C 1
ATOM 6431 O O . LYS B 1 314 ? 34.688 -4.77 4.609 1 95.25 314 LYS B O 1
ATOM 6436 N N . THR B 1 315 ? 32.656 -5.113 5.379 1 96.38 315 THR B N 1
ATOM 6437 C CA . THR B 1 315 ? 32.656 -3.914 6.207 1 96.38 315 THR B CA 1
ATOM 6438 C C . THR B 1 315 ? 32.688 -4.277 7.688 1 96.38 315 THR B C 1
ATOM 6440 O O . THR B 1 315 ? 32.031 -5.219 8.125 1 96.38 315 THR B O 1
ATOM 6443 N N . GLU B 1 316 ? 33.531 -3.545 8.477 1 97.56 316 GLU B N 1
ATOM 6444 C CA . GLU B 1 316 ? 33.594 -3.768 9.922 1 97.56 316 GLU B CA 1
ATOM 6445 C C . GLU B 1 316 ? 32.25 -3.525 10.578 1 97.56 316 GLU B C 1
ATOM 6447 O O . GLU B 1 316 ? 31.453 -2.705 10.109 1 97.56 316 GLU B O 1
ATOM 6452 N N . ASP B 1 317 ? 32.094 -4.328 11.672 1 98.62 317 ASP B N 1
ATOM 6453 C CA . ASP B 1 317 ? 30.859 -4.145 12.438 1 98.62 317 ASP B CA 1
ATOM 6454 C C . ASP B 1 317 ? 30.688 -2.684 12.852 1 98.62 317 ASP B C 1
ATOM 6456 O O . ASP B 1 317 ? 31.656 -2.006 13.18 1 98.62 317 ASP B O 1
ATOM 6460 N N . PHE B 1 318 ? 29.453 -2.18 12.828 1 98.81 318 PHE B N 1
ATOM 6461 C CA . PHE B 1 318 ? 29.203 -0.799 13.219 1 98.81 318 PHE B CA 1
ATOM 6462 C C . PHE B 1 318 ? 27.812 -0.66 13.828 1 98.81 318 PHE B C 1
ATOM 6464 O O . PHE B 1 318 ? 27 -1.597 13.781 1 98.81 318 PHE B O 1
ATOM 6471 N N . VAL B 1 319 ? 27.578 0.451 14.484 1 98.81 319 VAL B N 1
ATOM 6472 C CA . VAL B 1 319 ? 26.297 0.8 15.062 1 98.81 319 VAL B CA 1
ATOM 6473 C C . VAL B 1 319 ? 25.828 2.15 14.523 1 98.81 319 VAL B C 1
ATOM 6475 O O . VAL B 1 319 ? 26.609 3.107 14.477 1 98.81 319 VAL B O 1
ATOM 6478 N N . ILE B 1 320 ? 24.672 2.191 13.984 1 98.81 320 ILE B N 1
ATOM 6479 C CA . ILE B 1 320 ? 24 3.459 13.703 1 98.81 320 ILE B CA 1
ATOM 6480 C C . ILE B 1 320 ? 23.156 3.863 14.906 1 98.81 320 ILE B C 1
ATOM 6482 O O . ILE B 1 320 ? 22.125 3.238 15.188 1 98.81 320 ILE B O 1
ATOM 6486 N N . ASP B 1 321 ? 23.578 4.832 15.625 1 98.44 321 ASP B N 1
ATOM 6487 C CA . ASP B 1 321 ? 22.844 5.34 16.781 1 98.44 321 ASP B CA 1
ATOM 6488 C C . ASP B 1 321 ? 22.25 6.715 16.5 1 98.44 321 ASP B C 1
ATOM 6490 O O . ASP B 1 321 ? 22.969 7.699 16.359 1 98.44 321 ASP B O 1
ATOM 6494 N N . THR B 1 322 ? 20.984 6.797 16.359 1 97.69 322 THR B N 1
ATOM 6495 C CA . THR B 1 322 ? 20.281 8 15.945 1 97.69 322 THR B CA 1
ATOM 6496 C C . THR B 1 322 ? 18.922 8.102 16.641 1 97.69 322 THR B C 1
ATOM 6498 O O . THR B 1 322 ? 17.891 7.965 15.992 1 97.69 322 THR B O 1
ATOM 6501 N N . PRO B 1 323 ? 18.844 8.391 17.828 1 95.5 323 PRO B N 1
ATOM 6502 C CA . PRO B 1 323 ? 17.641 8.312 18.641 1 95.5 323 PRO B CA 1
ATOM 6503 C C . PRO B 1 323 ? 16.562 9.305 18.219 1 95.5 323 PRO B C 1
ATOM 6505 O O . PRO B 1 323 ? 15.383 9.117 18.516 1 95.5 323 PRO B O 1
ATOM 6508 N N . THR B 1 324 ? 16.953 10.438 17.5 1 94.19 324 THR B N 1
ATOM 6509 C CA . THR B 1 324 ? 15.961 11.477 17.234 1 94.19 324 THR B CA 1
ATOM 6510 C C . THR B 1 324 ? 15.953 11.859 15.758 1 94.19 324 THR B C 1
ATOM 6512 O O . THR B 1 324 ? 15.25 12.789 15.359 1 94.19 324 THR B O 1
ATOM 6515 N N . LYS B 1 325 ? 16.766 11.195 14.961 1 96.5 325 LYS B N 1
ATOM 6516 C CA . LYS B 1 325 ? 16.922 11.531 13.547 1 96.5 325 LYS B CA 1
ATOM 6517 C C . LYS B 1 325 ? 16.969 10.273 12.688 1 96.5 325 LYS B C 1
ATOM 6519 O O . LYS B 1 325 ? 16.641 9.18 13.156 1 96.5 325 LYS B O 1
ATOM 6524 N N . SER B 1 326 ? 17.172 10.422 11.461 1 97.44 326 SER B N 1
ATOM 6525 C CA . SER B 1 326 ? 17.516 9.344 10.539 1 97.44 326 SER B CA 1
ATOM 6526 C C . SER B 1 326 ? 18.969 9.461 10.07 1 97.44 326 SER B C 1
ATOM 6528 O O . SER B 1 326 ? 19.422 10.547 9.695 1 97.44 326 SER B O 1
ATOM 6530 N N . THR B 1 327 ? 19.688 8.391 10.172 1 97.88 327 THR B N 1
ATOM 6531 C CA . THR B 1 327 ? 21.078 8.359 9.758 1 97.88 327 THR B CA 1
ATOM 6532 C C . THR B 1 327 ? 21.375 7.105 8.938 1 97.88 327 THR B C 1
ATOM 6534 O O . THR B 1 327 ? 20.766 6.059 9.156 1 97.88 327 THR B O 1
ATOM 6537 N N . GLU B 1 328 ? 22.203 7.27 7.953 1 98.06 328 GLU B N 1
ATOM 6538 C CA . GLU B 1 328 ? 22.609 6.117 7.152 1 98.06 328 GLU B CA 1
ATOM 6539 C C . GLU B 1 328 ? 24.125 5.91 7.207 1 98.06 328 GLU B C 1
ATOM 6541 O O . GLU B 1 328 ? 24.859 6.816 7.598 1 98.06 328 GLU B O 1
ATOM 6546 N N . LYS B 1 329 ? 24.578 4.797 6.945 1 98.56 329 LYS B N 1
ATOM 6547 C CA . LYS B 1 329 ? 25.969 4.426 6.727 1 98.56 329 LYS B CA 1
ATOM 6548 C C . LYS B 1 329 ? 26.156 3.771 5.359 1 98.56 329 LYS B C 1
ATOM 6550 O O . LYS B 1 329 ? 25.547 2.734 5.074 1 98.56 329 LYS B O 1
ATOM 6555 N N . VAL B 1 330 ? 26.969 4.398 4.508 1 98.44 330 VAL B N 1
ATOM 6556 C CA . VAL B 1 330 ? 27.297 3.824 3.205 1 98.44 330 VAL B CA 1
ATOM 6557 C C . VAL B 1 330 ? 28.25 2.635 3.389 1 98.44 330 VAL B C 1
ATOM 6559 O O . VAL B 1 330 ? 29.281 2.75 4.055 1 98.44 330 VAL B O 1
ATOM 6562 N N . VAL B 1 331 ? 27.922 1.54 2.789 1 98.56 331 VAL B N 1
ATOM 6563 C CA . VAL B 1 331 ? 28.75 0.353 2.977 1 98.56 331 VAL B CA 1
ATOM 6564 C C . VAL B 1 331 ? 29.391 -0.039 1.653 1 98.56 331 VAL B C 1
ATOM 6566 O O . VAL B 1 331 ? 30.312 -0.858 1.627 1 98.56 331 VAL B O 1
ATOM 6569 N N . ALA B 1 332 ? 28.922 0.455 0.563 1 97.81 332 ALA B N 1
ATOM 6570 C CA . ALA B 1 332 ? 29.547 0.304 -0.75 1 97.81 332 ALA B CA 1
ATOM 6571 C C . ALA B 1 332 ? 29.203 1.486 -1.654 1 97.81 332 ALA B C 1
ATOM 6573 O O . ALA B 1 332 ? 28.062 1.962 -1.67 1 97.81 332 ALA B O 1
ATOM 6574 N N . LYS B 1 333 ? 30.109 2.016 -2.439 1 96.75 333 LYS B N 1
ATOM 6575 C CA . LYS B 1 333 ? 29.906 3.205 -3.26 1 96.75 333 LYS B CA 1
ATOM 6576 C C . LYS B 1 333 ? 29.719 2.832 -4.727 1 96.75 333 LYS B C 1
ATOM 6578 O O . LYS B 1 333 ? 29.078 3.566 -5.48 1 96.75 333 LYS B O 1
ATOM 6583 N N . ASP B 1 334 ? 30.234 1.72 -5.195 1 95.5 334 ASP B N 1
ATOM 6584 C CA . ASP B 1 334 ? 30.219 1.305 -6.594 1 95.5 334 ASP B CA 1
ATOM 6585 C C . ASP B 1 334 ? 29.75 -0.141 -6.734 1 95.5 334 ASP B C 1
ATOM 6587 O O . ASP B 1 334 ? 30.5 -1.005 -7.184 1 95.5 334 ASP B O 1
ATOM 6591 N N . THR B 1 335 ? 28.453 -0.301 -6.566 1 96.31 335 THR B N 1
ATOM 6592 C CA . THR B 1 335 ? 27.938 -1.663 -6.562 1 96.31 335 THR B CA 1
ATOM 6593 C C . THR B 1 335 ? 27.734 -2.168 -7.988 1 96.31 335 THR B C 1
ATOM 6595 O O . THR B 1 335 ? 27.688 -3.379 -8.227 1 96.31 335 THR B O 1
ATOM 6598 N N . GLY B 1 336 ? 27.656 -1.218 -9 1 95.81 336 GLY B N 1
ATOM 6599 C CA . GLY B 1 336 ? 27.219 -1.635 -10.328 1 95.81 336 GLY B CA 1
ATOM 6600 C C . GLY B 1 336 ? 25.797 -2.148 -10.344 1 95.81 336 GLY B C 1
ATOM 6601 O O . GLY B 1 336 ? 24.969 -1.75 -9.516 1 95.81 336 GLY B O 1
ATOM 6602 N N . ASP B 1 337 ? 25.438 -2.994 -11.383 1 96.75 337 ASP B N 1
ATOM 6603 C CA . ASP B 1 337 ? 24.047 -3.432 -11.539 1 96.75 337 ASP B CA 1
ATOM 6604 C C . ASP B 1 337 ? 23.922 -4.934 -11.297 1 96.75 337 ASP B C 1
ATOM 6606 O O . ASP B 1 337 ? 22.906 -5.539 -11.656 1 96.75 337 ASP B O 1
ATOM 6610 N N . ILE B 1 338 ? 24.953 -5.602 -10.789 1 97.69 338 ILE B N 1
ATOM 6611 C CA . ILE B 1 338 ? 24.953 -7.004 -10.383 1 97.69 338 ILE B CA 1
ATOM 6612 C C . ILE B 1 338 ? 25.75 -7.172 -9.094 1 97.69 338 ILE B C 1
ATOM 6614 O O . ILE B 1 338 ? 26.969 -7.113 -9.102 1 97.69 338 ILE B O 1
ATOM 6618 N N . PHE B 1 339 ? 25.031 -7.441 -7.957 1 98.25 339 PHE B N 1
ATOM 6619 C CA . PHE B 1 339 ? 25.719 -7.613 -6.676 1 98.25 339 PHE B CA 1
ATOM 6620 C C . PHE B 1 339 ? 24.828 -8.359 -5.691 1 98.25 339 PHE B C 1
ATOM 6622 O O . PHE B 1 339 ? 23.625 -8.484 -5.902 1 98.25 339 PHE B O 1
ATOM 6629 N N . LYS B 1 340 ? 25.375 -8.922 -4.66 1 98.56 340 LYS B N 1
ATOM 6630 C CA . LYS B 1 340 ? 24.656 -9.445 -3.502 1 98.56 340 LYS B CA 1
ATOM 6631 C C . LYS B 1 340 ? 25.109 -8.766 -2.215 1 98.56 340 LYS B C 1
ATOM 6633 O O . LYS B 1 340 ? 26.234 -8.234 -2.146 1 98.56 340 LYS B O 1
ATOM 6638 N N . PHE B 1 341 ? 24.281 -8.688 -1.304 1 98.62 341 PHE B N 1
ATOM 6639 C CA . PHE B 1 341 ? 24.484 -8.047 -0.009 1 98.62 341 PHE B CA 1
ATOM 6640 C C . PHE B 1 341 ? 24 -8.945 1.121 1 98.62 341 PHE B C 1
ATOM 6642 O O . PHE B 1 341 ? 22.953 -9.578 1 1 98.62 341 PHE B O 1
ATOM 6649 N N . GLU B 1 342 ? 24.797 -9.047 2.195 1 98.69 342 GLU B N 1
ATOM 6650 C CA . GLU B 1 342 ? 24.391 -9.766 3.402 1 98.69 342 GLU B CA 1
ATOM 6651 C C . GLU B 1 342 ? 24.781 -8.992 4.66 1 98.69 342 GLU B C 1
ATOM 6653 O O . GLU B 1 342 ? 25.875 -8.422 4.73 1 98.69 342 GLU B O 1
ATOM 6658 N N . ALA B 1 343 ? 23.938 -8.961 5.602 1 98.81 343 ALA B N 1
ATOM 6659 C CA . ALA B 1 343 ? 24.25 -8.383 6.906 1 98.81 343 ALA B CA 1
ATOM 6660 C C . ALA B 1 343 ? 23.344 -8.961 7.992 1 98.81 343 ALA B C 1
ATOM 6662 O O . ALA B 1 343 ? 22.219 -9.359 7.723 1 98.81 343 ALA B O 1
ATOM 6663 N N . ASP B 1 344 ? 23.891 -9.086 9.18 1 98.81 344 ASP B N 1
ATOM 6664 C CA . ASP B 1 344 ? 23.094 -9.305 10.383 1 98.81 344 ASP B CA 1
ATOM 6665 C C . ASP B 1 344 ? 22.766 -7.984 11.07 1 98.81 344 ASP B C 1
ATOM 6667 O O . ASP B 1 344 ? 23.641 -7.145 11.273 1 98.81 344 ASP B O 1
ATOM 6671 N N . VAL B 1 345 ? 21.5 -7.805 11.414 1 98.88 345 VAL B N 1
ATOM 6672 C CA . VAL B 1 345 ? 21.125 -6.531 12.023 1 98.88 345 VAL B CA 1
ATOM 6673 C C . VAL B 1 345 ? 20.328 -6.789 13.297 1 98.88 345 VAL B C 1
ATOM 6675 O O . VAL B 1 345 ? 19.594 -7.773 13.391 1 98.88 345 VAL B O 1
ATOM 6678 N N . GLU B 1 346 ? 20.453 -5.961 14.242 1 98.88 346 GLU B N 1
ATOM 6679 C CA . GLU B 1 346 ? 19.703 -5.898 15.492 1 98.88 346 GLU B CA 1
ATOM 6680 C C . GLU B 1 346 ? 19.297 -4.465 15.812 1 98.88 346 GLU B C 1
ATOM 6682 O O . GLU B 1 346 ? 20.125 -3.559 15.812 1 98.88 346 GLU B O 1
ATOM 6687 N N . PHE B 1 347 ? 18.031 -4.191 16.031 1 98.81 347 PHE B N 1
ATOM 6688 C CA . PHE B 1 347 ? 17.594 -2.846 16.359 1 98.81 347 PHE B CA 1
ATOM 6689 C C . PHE B 1 347 ? 17.141 -2.773 17.812 1 98.81 347 PHE B C 1
ATOM 6691 O O . PHE B 1 347 ? 16.781 -3.793 18.406 1 98.81 347 PHE B O 1
ATOM 6698 N N . THR B 1 348 ? 17.141 -1.557 18.344 1 98.12 348 THR B N 1
ATOM 6699 C CA . THR B 1 348 ? 16.766 -1.358 19.734 1 98.12 348 THR B CA 1
ATOM 6700 C C . THR B 1 348 ? 15.289 -0.992 19.859 1 98.12 348 THR B C 1
ATOM 6702 O O . THR B 1 348 ? 14.664 -0.593 18.875 1 98.12 348 THR B O 1
ATOM 6705 N N . GLU B 1 349 ? 14.812 -1.207 21.078 1 96.44 349 GLU B N 1
ATOM 6706 C CA . GLU B 1 349 ? 13.453 -0.759 21.375 1 96.44 349 GLU B CA 1
ATOM 6707 C C . GLU B 1 349 ? 13.281 0.725 21.062 1 96.44 349 GLU B C 1
ATOM 6709 O O . GLU B 1 349 ? 14.172 1.532 21.344 1 96.44 349 GLU B O 1
ATOM 6714 N N . GLY B 1 350 ? 12.203 1.048 20.484 1 94.06 350 GLY B N 1
ATOM 6715 C CA . GLY B 1 350 ? 11.922 2.439 20.172 1 94.06 350 GLY B CA 1
ATOM 6716 C C . GLY B 1 350 ? 12.281 2.816 18.75 1 94.06 350 GLY B C 1
ATOM 6717 O O . GLY B 1 350 ? 11.836 3.846 18.25 1 94.06 350 GLY B O 1
ATOM 6718 N N . THR B 1 351 ? 13.141 1.943 18.062 1 97.69 351 THR B N 1
ATOM 6719 C CA . THR B 1 351 ? 13.484 2.197 16.672 1 97.69 351 THR B CA 1
ATOM 6720 C C . THR B 1 351 ? 12.234 2.242 15.805 1 97.69 351 THR B C 1
ATOM 6722 O O . THR B 1 351 ? 11.352 1.391 15.938 1 97.69 351 THR B O 1
ATOM 6725 N N . ARG B 1 352 ? 12.156 3.266 14.938 1 97.44 352 ARG B N 1
ATOM 6726 C CA . ARG B 1 352 ? 10.969 3.42 14.102 1 97.44 352 ARG B CA 1
ATOM 6727 C C . ARG B 1 352 ? 11.117 2.637 12.797 1 97.44 352 ARG B C 1
ATOM 6729 O O . ARG B 1 352 ? 10.195 1.913 12.398 1 97.44 352 ARG B O 1
ATOM 6736 N N . THR B 1 353 ? 12.188 2.867 12.125 1 98.31 353 THR B N 1
ATOM 6737 C CA . THR B 1 353 ? 12.453 2.174 10.867 1 98.31 353 THR B CA 1
ATOM 6738 C C . THR B 1 353 ? 13.945 1.864 10.727 1 98.31 353 THR B C 1
ATOM 6740 O O . THR B 1 353 ? 14.781 2.514 11.359 1 98.31 353 THR B O 1
ATOM 6743 N N . PHE B 1 354 ? 14.281 0.96 10.016 1 98.88 354 PHE B N 1
ATOM 6744 C CA . PHE B 1 354 ? 15.602 0.693 9.469 1 98.88 354 PHE B CA 1
ATOM 6745 C C . PHE B 1 354 ? 15.508 0.074 8.086 1 98.88 354 PHE B C 1
ATOM 6747 O O . PHE B 1 354 ? 14.406 -0.163 7.582 1 98.88 354 PHE B O 1
ATOM 6754 N N . GLY B 1 355 ? 16.625 -0.074 7.43 1 98.81 355 GLY B N 1
ATOM 6755 C CA . GLY B 1 355 ? 16.5 -0.686 6.117 1 98.81 355 GLY B CA 1
ATOM 6756 C C . GLY B 1 355 ? 17.797 -0.638 5.312 1 98.81 355 GLY B C 1
ATOM 6757 O O . GLY B 1 355 ? 18.844 -0.304 5.848 1 98.81 355 GLY B O 1
ATOM 6758 N N . VAL B 1 356 ? 17.672 -1.04 4.094 1 98.88 356 VAL B N 1
ATOM 6759 C CA . VAL B 1 356 ? 18.766 -1.062 3.111 1 98.88 356 VAL B CA 1
ATOM 6760 C C . VAL B 1 356 ? 18.391 -0.201 1.908 1 98.88 356 VAL B C 1
ATOM 6762 O O . VAL B 1 356 ? 17.25 -0.268 1.416 1 98.88 356 VAL B O 1
ATOM 6765 N N . ARG B 1 357 ? 19.281 0.639 1.569 1 98.81 357 ARG B N 1
ATOM 6766 C CA . ARG B 1 357 ? 19.141 1.468 0.378 1 98.81 357 ARG B CA 1
ATOM 6767 C C . ARG B 1 357 ? 20.141 1.068 -0.694 1 98.81 357 ARG B C 1
ATOM 6769 O O . ARG B 1 357 ? 21.281 0.719 -0.382 1 98.81 357 ARG B O 1
ATOM 6776 N N . PHE B 1 358 ? 19.734 1.084 -1.904 1 98.88 358 PHE B N 1
ATOM 6777 C CA . PHE B 1 358 ? 20.641 0.75 -3.004 1 98.88 358 PHE B CA 1
ATOM 6778 C C . PHE B 1 358 ? 20.391 1.663 -4.199 1 98.88 358 PHE B C 1
ATOM 6780 O O . PHE B 1 358 ? 19.406 2.412 -4.227 1 98.88 358 PHE B O 1
ATOM 6787 N N . TYR B 1 359 ? 21.297 1.646 -5.137 1 98.75 359 TYR B N 1
ATOM 6788 C CA . TYR B 1 359 ? 21.281 2.59 -6.246 1 98.75 359 TYR B CA 1
ATOM 6789 C C . TYR B 1 359 ? 21.094 4.02 -5.746 1 98.75 359 TYR B C 1
ATOM 6791 O O . TYR B 1 359 ? 20.281 4.766 -6.281 1 98.75 359 TYR B O 1
ATOM 6799 N N . GLU B 1 360 ? 21.859 4.324 -4.75 1 98.56 360 GLU B N 1
ATOM 6800 C CA . GLU B 1 360 ? 21.719 5.637 -4.121 1 98.56 360 GLU B CA 1
ATOM 6801 C C . GLU B 1 360 ? 22.641 6.664 -4.777 1 98.56 360 GLU B C 1
ATOM 6803 O O . GLU B 1 360 ? 23.812 6.383 -5.039 1 98.56 360 GLU B O 1
ATOM 6808 N N . ASP B 1 361 ? 22.062 7.766 -5.145 1 98.25 361 ASP B N 1
ATOM 6809 C CA . ASP B 1 361 ? 22.812 9 -5.395 1 98.25 361 ASP B CA 1
ATOM 6810 C C . ASP B 1 361 ? 23.031 9.781 -4.105 1 98.25 361 ASP B C 1
ATOM 6812 O O . ASP B 1 361 ? 22.109 10.438 -3.613 1 98.25 361 ASP B O 1
ATOM 6816 N N . GLU B 1 362 ? 24.188 9.789 -3.602 1 96.12 362 GLU B N 1
ATOM 6817 C CA . GLU B 1 362 ? 24.469 10.367 -2.291 1 96.12 362 GLU B CA 1
ATOM 6818 C C . GLU B 1 362 ? 24.281 11.875 -2.299 1 96.12 362 GLU B C 1
ATOM 6820 O O . GLU B 1 362 ? 23.875 12.461 -1.293 1 96.12 362 GLU B O 1
ATOM 6825 N N . ASP B 1 363 ? 24.609 12.477 -3.406 1 95.31 363 ASP B N 1
ATOM 6826 C CA . ASP B 1 363 ? 24.484 13.93 -3.488 1 95.31 363 ASP B CA 1
ATOM 6827 C C . ASP B 1 363 ? 23.031 14.359 -3.406 1 95.31 363 ASP B C 1
ATOM 6829 O O . ASP B 1 363 ? 22.688 15.312 -2.695 1 95.31 363 ASP B O 1
ATOM 6833 N N . LYS B 1 364 ? 22.156 13.656 -4.047 1 96.19 364 LYS B N 1
ATOM 6834 C CA . LYS B 1 364 ? 20.734 13.992 -4.086 1 96.19 364 LYS B CA 1
ATOM 6835 C C . LYS B 1 364 ? 19.969 13.234 -3.012 1 96.19 364 LYS B C 1
ATOM 6837 O O . LYS B 1 364 ? 18.781 13.516 -2.77 1 96.19 364 LYS B O 1
ATOM 6842 N N . ALA B 1 365 ? 20.625 12.312 -2.393 1 96.56 365 ALA B N 1
ATOM 6843 C CA . ALA B 1 365 ? 20 11.445 -1.4 1 96.56 365 ALA B CA 1
ATOM 6844 C C . ALA B 1 365 ? 18.781 10.734 -1.984 1 96.56 365 ALA B C 1
ATOM 6846 O O . ALA B 1 365 ? 17.734 10.641 -1.334 1 96.56 365 ALA B O 1
ATOM 6847 N N . GLU B 1 366 ? 18.891 10.305 -3.236 1 98 366 GLU B N 1
ATOM 6848 C CA . GLU B 1 366 ? 17.859 9.523 -3.904 1 98 366 GLU B CA 1
ATOM 6849 C C . GLU B 1 366 ? 18.25 8.062 -4.023 1 98 366 GLU B C 1
ATOM 6851 O O . GLU B 1 366 ? 19.406 7.75 -4.324 1 98 366 GLU B O 1
ATOM 6856 N N . SER B 1 367 ? 17.391 7.195 -3.73 1 98.62 367 SER B N 1
ATOM 6857 C CA . SER B 1 367 ? 17.688 5.766 -3.787 1 98.62 367 SER B CA 1
ATOM 6858 C C . SER B 1 367 ? 16.406 4.938 -3.844 1 98.62 367 SER B C 1
ATOM 6860 O O . SER B 1 367 ? 15.297 5.492 -3.816 1 98.62 367 SER B O 1
ATOM 6862 N N . TYR B 1 368 ? 16.562 3.662 -4.094 1 98.75 368 TYR B N 1
ATOM 6863 C CA . TYR B 1 368 ? 15.555 2.674 -3.703 1 98.75 368 TYR B CA 1
ATOM 6864 C C . TYR B 1 368 ? 15.812 2.166 -2.291 1 98.75 368 TYR B C 1
ATOM 6866 O O . TYR B 1 368 ? 16.938 2.236 -1.796 1 98.75 368 TYR B O 1
ATOM 6874 N N . GLN B 1 369 ? 14.773 1.68 -1.669 1 98.81 369 GLN B N 1
ATOM 6875 C CA . GLN B 1 369 ? 15.008 1.11 -0.346 1 98.81 369 GLN B CA 1
ATOM 6876 C C . GLN B 1 369 ? 14.016 -0.006 -0.042 1 98.81 369 GLN B C 1
ATOM 6878 O O . GLN B 1 369 ? 12.883 0.016 -0.528 1 98.81 369 GLN B O 1
ATOM 6883 N N . PHE B 1 370 ? 14.43 -0.964 0.653 1 98.94 370 PHE B N 1
ATOM 6884 C CA . PHE B 1 370 ? 13.594 -1.806 1.499 1 98.94 370 PHE B CA 1
ATOM 6885 C C . PHE B 1 370 ? 13.555 -1.271 2.926 1 98.94 370 PHE B C 1
ATOM 6887 O O . PHE B 1 370 ? 14.562 -1.29 3.629 1 98.94 370 PHE B O 1
ATOM 6894 N N . VAL B 1 371 ? 12.453 -0.798 3.324 1 98.81 371 VAL B N 1
ATOM 6895 C CA . VAL B 1 371 ? 12.336 -0.185 4.641 1 98.81 371 VAL B CA 1
ATOM 6896 C C . VAL B 1 371 ? 11.531 -1.095 5.566 1 98.81 371 VAL B C 1
ATOM 6898 O O . VAL B 1 371 ? 10.438 -1.536 5.215 1 98.81 371 VAL B O 1
ATOM 6901 N N . PHE B 1 372 ? 12.117 -1.411 6.688 1 98.88 372 PHE B N 1
ATOM 6902 C CA . PHE B 1 372 ? 11.461 -2.17 7.742 1 98.88 372 PHE B CA 1
ATOM 6903 C C . PHE B 1 372 ? 10.75 -1.238 8.711 1 98.88 372 PHE B C 1
ATOM 6905 O O . PHE B 1 372 ? 11.391 -0.473 9.43 1 98.88 372 PHE B O 1
ATOM 6912 N N . ASN B 1 373 ? 9.453 -1.261 8.711 1 98.12 373 ASN B N 1
ATOM 6913 C CA . ASN B 1 373 ? 8.617 -0.471 9.609 1 98.12 373 ASN B CA 1
ATOM 6914 C C . ASN B 1 373 ? 8.352 -1.212 10.914 1 98.12 373 ASN B C 1
ATOM 6916 O O . ASN B 1 373 ? 7.406 -2.002 11 1 98.12 373 ASN B O 1
ATOM 6920 N N . VAL B 1 374 ? 9.039 -0.879 11.922 1 97.81 374 VAL B N 1
ATOM 6921 C CA . VAL B 1 374 ? 9.156 -1.69 13.125 1 97.81 374 VAL B CA 1
ATOM 6922 C C . VAL B 1 374 ? 7.797 -1.798 13.812 1 97.81 374 VAL B C 1
ATOM 6924 O O . VAL B 1 374 ? 7.398 -2.879 14.25 1 97.81 374 VAL B O 1
ATOM 6927 N N . THR B 1 375 ? 7.055 -0.738 13.82 1 95 375 THR B N 1
ATOM 6928 C CA . THR B 1 375 ? 5.797 -0.723 14.562 1 95 375 THR B CA 1
ATOM 6929 C C . THR B 1 375 ? 4.684 -1.379 13.75 1 95 375 THR B C 1
ATOM 6931 O O . THR B 1 375 ? 3.58 -1.592 14.25 1 95 375 THR B O 1
ATOM 6934 N N . GLU B 1 376 ? 4.938 -1.739 12.531 1 96.62 376 GLU B N 1
ATOM 6935 C CA . GLU B 1 376 ? 3.916 -2.285 11.648 1 96.62 376 GLU B CA 1
ATOM 6936 C C . GLU B 1 376 ? 4.168 -3.762 11.352 1 96.62 376 GLU B C 1
ATOM 6938 O O . GLU B 1 376 ? 3.357 -4.418 10.695 1 96.62 376 GLU B O 1
ATOM 6943 N N . ASP B 1 377 ? 5.281 -4.273 11.766 1 96.69 377 ASP B N 1
ATOM 6944 C CA . ASP B 1 377 ? 5.668 -5.66 11.523 1 96.69 377 ASP B CA 1
ATOM 6945 C C . ASP B 1 377 ? 5.598 -6 10.039 1 96.69 377 ASP B C 1
ATOM 6947 O O . ASP B 1 377 ? 4.961 -6.98 9.648 1 96.69 377 ASP B O 1
ATOM 6951 N N . ARG B 1 378 ? 6.242 -5.184 9.25 1 98 378 ARG B N 1
ATOM 6952 C CA . ARG B 1 378 ? 6.324 -5.402 7.812 1 98 378 ARG B CA 1
ATOM 6953 C C . ARG B 1 378 ? 7.477 -4.609 7.199 1 98 378 ARG B C 1
ATOM 6955 O O . ARG B 1 378 ? 8.023 -3.709 7.84 1 98 378 ARG B O 1
ATOM 6962 N N . TYR B 1 379 ? 7.891 -4.922 6.07 1 98.5 379 TYR B N 1
ATOM 6963 C CA . TYR B 1 379 ? 8.789 -4.094 5.281 1 98.5 379 TYR B CA 1
ATOM 6964 C C . TYR B 1 379 ? 8.227 -3.852 3.885 1 98.5 379 TYR B C 1
ATOM 6966 O O . TYR B 1 379 ? 7.371 -4.605 3.416 1 98.5 379 TYR B O 1
ATOM 6974 N N . VAL B 1 380 ? 8.617 -2.785 3.297 1 98.69 380 VAL B N 1
ATOM 6975 C CA . VAL B 1 380 ? 8.078 -2.273 2.043 1 98.69 380 VAL B CA 1
ATOM 6976 C C . VAL B 1 380 ? 9.211 -1.837 1.125 1 98.69 380 VAL B C 1
ATOM 6978 O O . VAL B 1 380 ? 10.258 -1.37 1.595 1 98.69 380 VAL B O 1
ATOM 6981 N N . PHE B 1 381 ? 9.031 -2.078 -0.185 1 98.88 381 PHE B N 1
ATOM 6982 C CA . PHE B 1 381 ? 9.922 -1.504 -1.19 1 98.88 381 PHE B CA 1
ATOM 6983 C C . PHE B 1 381 ? 9.375 -0.17 -1.691 1 98.88 381 PHE B C 1
ATOM 6985 O O . PHE B 1 381 ? 8.211 -0.073 -2.072 1 98.88 381 PHE B O 1
ATOM 6992 N N . GLU B 1 382 ? 10.234 0.789 -1.688 1 98.5 382 GLU B N 1
ATOM 6993 C CA . GLU B 1 382 ? 9.836 2.094 -2.203 1 98.5 382 GLU B CA 1
ATOM 6994 C C . GLU B 1 382 ? 11.055 2.939 -2.572 1 98.5 382 GLU B C 1
ATOM 6996 O O . GLU B 1 382 ? 12.188 2.477 -2.469 1 98.5 382 GLU B O 1
ATOM 7001 N N . LYS B 1 383 ? 10.789 4.121 -3.121 1 98.12 383 LYS B N 1
ATOM 7002 C CA . LYS B 1 383 ? 11.836 5.102 -3.385 1 98.12 383 LYS B CA 1
ATOM 7003 C C . LYS B 1 383 ? 12.109 5.961 -2.15 1 98.12 383 LYS B C 1
ATOM 7005 O O . LYS B 1 383 ? 11.242 6.098 -1.283 1 98.12 383 LYS B O 1
ATOM 7010 N N . LYS B 1 384 ? 13.32 6.461 -2.062 1 97.75 384 LYS B N 1
ATOM 7011 C CA . LYS B 1 384 ? 13.734 7.418 -1.038 1 97.75 384 LYS B CA 1
ATOM 7012 C C . LYS B 1 384 ? 14.383 8.648 -1.663 1 97.75 384 LYS B C 1
ATOM 7014 O O . LYS B 1 384 ? 15.383 8.531 -2.379 1 97.75 384 LYS B O 1
ATOM 7019 N N . PRO B 1 385 ? 13.906 9.93 -1.397 1 97.31 385 PRO B N 1
ATOM 7020 C CA . PRO B 1 385 ? 12.586 10.102 -0.785 1 97.31 385 PRO B CA 1
ATOM 7021 C C . PRO B 1 385 ? 11.445 9.625 -1.685 1 97.31 385 PRO B C 1
ATOM 7023 O O . PRO B 1 385 ? 11.656 9.414 -2.883 1 97.31 385 PRO B O 1
ATOM 7026 N N . ASN B 1 386 ? 10.406 9.328 -1.089 1 97.12 386 ASN B N 1
ATOM 7027 C CA . ASN B 1 386 ? 9.211 9.078 -1.894 1 97.12 386 ASN B CA 1
ATOM 7028 C C . ASN B 1 386 ? 8.586 10.375 -2.389 1 97.12 386 ASN B C 1
ATOM 7030 O O . ASN B 1 386 ? 7.457 10.703 -2.016 1 97.12 386 ASN B O 1
ATOM 7034 N N . TRP B 1 387 ? 9.258 11.18 -3.248 1 95.25 387 TRP B N 1
ATOM 7035 C CA . TRP B 1 387 ? 8.867 12.516 -3.693 1 95.25 387 TRP B CA 1
ATOM 7036 C C . TRP B 1 387 ? 9.125 12.688 -5.184 1 95.25 387 TRP B C 1
ATOM 7038 O O . TRP B 1 387 ? 10.234 12.453 -5.66 1 95.25 387 TRP B O 1
ATOM 7048 N N . PRO B 1 388 ? 8.148 13.109 -5.926 1 94.06 388 PRO B N 1
ATOM 7049 C CA . PRO B 1 388 ? 6.758 13.367 -5.543 1 94.06 388 PRO B CA 1
ATOM 7050 C C . PRO B 1 388 ? 6.023 12.094 -5.113 1 94.06 388 PRO B C 1
ATOM 7052 O O . PRO B 1 388 ? 6.242 11.023 -5.691 1 94.06 388 PRO B O 1
ATOM 7055 N N . TRP B 1 389 ? 5.199 12.188 -4.109 1 94.75 389 TRP B N 1
ATOM 7056 C CA . TRP B 1 389 ? 4.551 11.016 -3.527 1 94.75 389 TRP B CA 1
ATOM 7057 C C . TRP B 1 389 ? 3.328 10.609 -4.344 1 94.75 389 TRP B C 1
ATOM 7059 O O . TRP B 1 389 ? 2.463 11.438 -4.633 1 94.75 389 TRP B O 1
ATOM 7069 N N . PRO B 1 390 ? 3.273 9.406 -4.672 1 95.94 390 PRO B N 1
ATOM 7070 C CA . PRO B 1 390 ? 4.273 8.344 -4.551 1 95.94 390 PRO B CA 1
ATOM 7071 C C . PRO B 1 390 ? 5.246 8.312 -5.727 1 95.94 390 PRO B C 1
ATOM 7073 O O . PRO B 1 390 ? 4.848 8.547 -6.871 1 95.94 390 PRO B O 1
ATOM 7076 N N . ALA B 1 391 ? 6.469 8.008 -5.441 1 96.44 391 ALA B N 1
ATOM 7077 C CA . ALA B 1 391 ? 7.512 8.062 -6.461 1 96.44 391 ALA B CA 1
ATOM 7078 C C . ALA B 1 391 ? 7.676 6.707 -7.145 1 96.44 391 ALA B C 1
ATOM 7080 O O . ALA B 1 391 ? 8.484 6.562 -8.07 1 96.44 391 ALA B O 1
ATOM 7081 N N . ASN B 1 392 ? 6.969 5.75 -6.703 1 96.69 392 ASN B N 1
ATOM 7082 C CA . ASN B 1 392 ? 6.914 4.395 -7.242 1 96.69 392 ASN B CA 1
ATOM 7083 C C . ASN B 1 392 ? 5.555 3.75 -7 1 96.69 392 ASN B C 1
ATOM 7085 O O . ASN B 1 392 ? 4.957 3.93 -5.938 1 96.69 392 ASN B O 1
ATOM 7089 N N . GLN B 1 393 ? 5 3.125 -8.086 1 97 393 GLN B N 1
ATOM 7090 C CA . GLN B 1 393 ? 3.855 2.256 -7.844 1 97 393 GLN B CA 1
ATOM 7091 C C . GLN B 1 393 ? 4.262 1.02 -7.047 1 97 393 GLN B C 1
ATOM 7093 O O . GLN B 1 393 ? 4.648 0.001 -7.621 1 97 393 GLN B O 1
ATOM 7098 N N . ASN B 1 394 ? 4.09 1.106 -5.723 1 98.06 394 ASN B N 1
ATOM 7099 C CA . ASN B 1 394 ? 4.605 0.011 -4.91 1 98.06 394 ASN B CA 1
ATOM 7100 C C . ASN B 1 394 ? 3.48 -0.776 -4.246 1 98.06 394 ASN B C 1
ATOM 7102 O O . ASN B 1 394 ? 3.689 -1.426 -3.221 1 98.06 394 ASN B O 1
ATOM 7106 N N . ILE B 1 395 ? 2.184 -0.685 -4.797 1 97.88 395 ILE B N 1
ATOM 7107 C CA . ILE B 1 395 ? 1.109 -1.547 -4.316 1 97.88 395 ILE B CA 1
ATOM 7108 C C . ILE B 1 395 ? 1.521 -3.012 -4.453 1 97.88 395 ILE B C 1
ATOM 7110 O O . ILE B 1 395 ? 1.892 -3.459 -5.539 1 97.88 395 ILE B O 1
ATOM 7114 N N . GLY B 1 396 ? 1.481 -3.701 -3.324 1 97.81 396 GLY B N 1
ATOM 7115 C CA . GLY B 1 396 ? 1.812 -5.117 -3.32 1 97.81 396 GLY B CA 1
ATOM 7116 C C . GLY B 1 396 ? 3.291 -5.383 -3.107 1 97.81 396 GLY B C 1
ATOM 7117 O O . GLY B 1 396 ? 3.715 -6.539 -3.045 1 97.81 396 GLY B O 1
ATOM 7118 N N . LEU B 1 397 ? 4.109 -4.352 -2.973 1 98.56 397 LEU B N 1
ATOM 7119 C CA . LEU B 1 397 ? 5.535 -4.539 -2.725 1 98.56 397 LEU B CA 1
ATOM 7120 C C . LEU B 1 397 ? 5.848 -4.434 -1.235 1 98.56 397 LEU B C 1
ATOM 7122 O O . LEU B 1 397 ? 6.688 -3.625 -0.829 1 98.56 397 LEU B O 1
ATOM 7126 N N . GLU B 1 398 ? 5.262 -5.281 -0.518 1 98.38 398 GLU B N 1
ATOM 7127 C CA . GLU B 1 398 ? 5.398 -5.371 0.933 1 98.38 398 GLU B CA 1
ATOM 7128 C C . GLU B 1 398 ? 5.242 -6.812 1.412 1 98.38 398 GLU B C 1
ATOM 7130 O O . GLU B 1 398 ? 4.625 -7.637 0.733 1 98.38 398 GLU B O 1
ATOM 7135 N N . ARG B 1 399 ? 5.828 -7.082 2.551 1 98.44 399 ARG B N 1
ATOM 7136 C CA . ARG B 1 399 ? 5.699 -8.391 3.193 1 98.44 399 ARG B CA 1
ATOM 7137 C C . ARG B 1 399 ? 5.625 -8.242 4.711 1 98.44 399 ARG B C 1
ATOM 7139 O O . ARG B 1 399 ? 6.246 -7.352 5.285 1 98.44 399 ARG B O 1
ATOM 7146 N N . PRO B 1 400 ? 4.902 -9.172 5.32 1 97.31 400 PRO B N 1
ATOM 7147 C CA . PRO B 1 400 ? 4.891 -9.188 6.785 1 97.31 400 PRO B CA 1
ATOM 7148 C C . PRO B 1 400 ? 6.18 -9.758 7.379 1 97.31 400 PRO B C 1
ATOM 7150 O O . PRO B 1 400 ? 6.777 -10.672 6.805 1 97.31 400 PRO B O 1
ATOM 7153 N N . LEU B 1 401 ? 6.59 -9.242 8.414 1 97.69 401 LEU B N 1
ATOM 7154 C CA . LEU B 1 401 ? 7.719 -9.727 9.195 1 97.69 401 LEU B CA 1
ATOM 7155 C C . LEU B 1 401 ? 7.613 -9.266 10.648 1 97.69 401 LEU B C 1
ATOM 7157 O O . LEU B 1 401 ? 7.547 -8.07 10.922 1 97.69 401 LEU B O 1
ATOM 7161 N N . GLU B 1 402 ? 7.555 -10.234 11.555 1 96.25 402 GLU B N 1
ATOM 7162 C CA . GLU B 1 402 ? 7.574 -9.844 12.961 1 96.25 402 GLU B CA 1
ATOM 7163 C C . GLU B 1 402 ? 8.914 -9.219 13.344 1 96.25 402 GLU B C 1
ATOM 7165 O O . GLU B 1 402 ? 9.961 -9.844 13.195 1 96.25 402 GLU B O 1
ATOM 7170 N N . LEU B 1 403 ? 8.867 -7.992 13.797 1 98.12 403 LEU B N 1
ATOM 7171 C CA . LEU B 1 403 ? 10.07 -7.242 14.156 1 98.12 403 LEU B CA 1
ATOM 7172 C C . LEU B 1 403 ? 10.164 -7.055 15.664 1 98.12 403 LEU B C 1
ATOM 7174 O O . LEU B 1 403 ? 9.414 -6.273 16.25 1 98.12 403 LEU B O 1
ATOM 7178 N N . VAL B 1 404 ? 11.133 -7.754 16.25 1 98.31 404 VAL B N 1
ATOM 7179 C CA . VAL B 1 404 ? 11.312 -7.777 17.703 1 98.31 404 VAL B CA 1
ATOM 7180 C C . VAL B 1 404 ? 12.641 -7.105 18.062 1 98.31 404 VAL B C 1
ATOM 7182 O O . VAL B 1 404 ? 13.695 -7.504 17.578 1 98.31 404 VAL B O 1
ATOM 7185 N N . PRO B 1 405 ? 12.547 -6.094 18.938 1 98.25 405 PRO B N 1
ATOM 7186 C CA . PRO B 1 405 ? 13.805 -5.473 19.359 1 98.25 405 PRO B CA 1
ATOM 7187 C C . PRO B 1 405 ? 14.773 -6.473 20 1 98.25 405 PRO B C 1
ATOM 7189 O O . PRO B 1 405 ? 14.352 -7.34 20.766 1 98.25 405 PRO B O 1
ATOM 7192 N N . GLY B 1 406 ? 16 -6.352 19.641 1 98.38 406 GLY B N 1
ATOM 7193 C CA . GLY B 1 406 ? 17.031 -7.199 20.219 1 98.38 406 GLY B CA 1
ATOM 7194 C C . GLY B 1 406 ? 17.234 -8.5 19.469 1 98.38 406 GLY B C 1
ATOM 7195 O O . GLY B 1 406 ? 18.25 -9.172 19.641 1 98.38 406 GLY B O 1
ATOM 7196 N N . LYS B 1 407 ? 16.266 -8.891 18.656 1 98.5 407 LYS B N 1
ATOM 7197 C CA . LYS B 1 407 ? 16.422 -10.078 17.828 1 98.5 407 LYS B CA 1
ATOM 7198 C C . LYS B 1 407 ? 17.344 -9.812 16.641 1 98.5 407 LYS B C 1
ATOM 7200 O O . LYS B 1 407 ? 17.281 -8.734 16.031 1 98.5 407 LYS B O 1
ATOM 7205 N N . LYS B 1 408 ? 18.172 -10.75 16.406 1 98.5 408 LYS B N 1
ATOM 7206 C CA . LYS B 1 408 ? 19.047 -10.648 15.242 1 98.5 408 LYS B CA 1
ATOM 7207 C C . LYS B 1 408 ? 18.328 -11.117 13.977 1 98.5 408 LYS B C 1
ATOM 7209 O O . LYS B 1 408 ? 17.703 -12.18 13.961 1 98.5 408 LYS B O 1
ATOM 7214 N N . TYR B 1 409 ? 18.406 -10.336 12.898 1 98.81 409 TYR B N 1
ATOM 7215 C CA . TYR B 1 409 ? 17.875 -10.68 11.586 1 98.81 409 TYR B CA 1
ATOM 7216 C C . TYR B 1 409 ? 19 -10.781 10.555 1 98.81 409 TYR B C 1
ATOM 7218 O O . TYR B 1 409 ? 19.859 -9.906 10.484 1 98.81 409 TYR B O 1
ATOM 7226 N N . ASN B 1 410 ? 19.031 -11.836 9.828 1 98.75 410 ASN B N 1
ATOM 7227 C CA . ASN B 1 410 ? 19.922 -11.945 8.68 1 98.75 410 ASN B CA 1
ATOM 7228 C C . ASN B 1 410 ? 19.25 -11.445 7.402 1 98.75 410 ASN B C 1
ATOM 7230 O O . ASN B 1 410 ? 18.203 -11.953 7.012 1 98.75 410 ASN B O 1
ATOM 7234 N N . ILE B 1 411 ? 19.812 -10.438 6.793 1 98.81 411 ILE B N 1
ATOM 7235 C CA . ILE B 1 411 ? 19.297 -9.883 5.543 1 98.81 411 ILE B CA 1
ATOM 7236 C C . ILE B 1 411 ? 20.188 -10.328 4.387 1 98.81 411 ILE B C 1
ATOM 7238 O O . ILE B 1 411 ? 21.406 -10.141 4.422 1 98.81 411 ILE B O 1
ATOM 7242 N N . LYS B 1 412 ? 19.625 -10.914 3.4 1 98.81 412 LYS B N 1
ATOM 7243 C CA . LYS B 1 412 ? 20.297 -11.227 2.139 1 98.81 412 LYS B CA 1
ATOM 7244 C C . LYS B 1 412 ? 19.578 -10.562 0.964 1 98.81 412 LYS B C 1
ATOM 7246 O O . LYS B 1 412 ? 18.344 -10.523 0.92 1 98.81 412 LYS B O 1
ATOM 7251 N N . MET B 1 413 ? 20.359 -10.023 0.115 1 98.81 413 MET B N 1
ATOM 7252 C CA . MET B 1 413 ? 19.797 -9.344 -1.045 1 98.81 413 MET B CA 1
ATOM 7253 C C . MET B 1 413 ? 20.609 -9.617 -2.297 1 98.81 413 MET B C 1
ATOM 7255 O O . MET B 1 413 ? 21.844 -9.672 -2.234 1 98.81 413 MET B O 1
ATOM 7259 N N . ILE B 1 414 ? 19.953 -9.828 -3.441 1 98.75 414 ILE B N 1
ATOM 7260 C CA . ILE B 1 414 ? 20.578 -9.898 -4.758 1 98.75 414 ILE B CA 1
ATOM 7261 C C . ILE B 1 414 ? 19.969 -8.828 -5.672 1 98.75 414 ILE B C 1
ATOM 7263 O O . ILE B 1 414 ? 18.75 -8.648 -5.703 1 98.75 414 ILE B O 1
ATOM 7267 N N . VAL B 1 415 ? 20.797 -8.102 -6.277 1 98.62 415 VAL B N 1
ATOM 7268 C CA . VAL B 1 415 ? 20.391 -7.195 -7.344 1 98.62 415 VAL B CA 1
ATOM 7269 C C . VAL B 1 415 ? 20.953 -7.68 -8.68 1 98.62 415 VAL B C 1
ATOM 7271 O O . VAL B 1 415 ? 22.156 -7.949 -8.789 1 98.62 415 VAL B O 1
ATOM 7274 N N . ASP B 1 416 ? 20.125 -7.867 -9.602 1 98.44 416 ASP B N 1
ATOM 7275 C CA . ASP B 1 416 ? 20.453 -8.18 -10.992 1 98.44 416 ASP B CA 1
ATOM 7276 C C . ASP B 1 416 ? 19.781 -7.199 -11.945 1 98.44 416 ASP B C 1
ATOM 7278 O O . ASP B 1 416 ? 18.641 -7.418 -12.375 1 98.44 416 ASP B O 1
ATOM 7282 N N . ASP B 1 417 ? 20.547 -6.129 -12.336 1 97.12 417 ASP B N 1
ATOM 7283 C CA . ASP B 1 417 ? 20.062 -5.051 -13.188 1 97.12 417 ASP B CA 1
ATOM 7284 C C . ASP B 1 417 ? 18.844 -4.367 -12.555 1 97.12 417 ASP B C 1
ATOM 7286 O O . ASP B 1 417 ? 18.969 -3.699 -11.531 1 97.12 417 ASP B O 1
ATOM 7290 N N . THR B 1 418 ? 17.609 -4.641 -13.078 1 98.12 418 THR B N 1
ATOM 7291 C CA . THR B 1 418 ? 16.422 -3.928 -12.586 1 98.12 418 THR B CA 1
ATOM 7292 C C . THR B 1 418 ? 15.734 -4.723 -11.477 1 98.12 418 THR B C 1
ATOM 7294 O O . THR B 1 418 ? 14.797 -4.234 -10.852 1 98.12 418 THR B O 1
ATOM 7297 N N . ILE B 1 419 ? 16.172 -5.91 -11.156 1 98.69 419 ILE B N 1
ATOM 7298 C CA . ILE B 1 419 ? 15.492 -6.754 -10.18 1 98.69 419 ILE B CA 1
ATOM 7299 C C . ILE B 1 419 ? 16.25 -6.707 -8.852 1 98.69 419 ILE B C 1
ATOM 7301 O O . ILE B 1 419 ? 17.469 -6.895 -8.82 1 98.69 419 ILE B O 1
ATOM 7305 N N . ALA B 1 420 ? 15.609 -6.387 -7.816 1 98.75 420 ALA B N 1
ATOM 7306 C CA . ALA B 1 420 ? 16.125 -6.52 -6.457 1 98.75 420 ALA B CA 1
ATOM 7307 C C . ALA B 1 420 ? 15.312 -7.543 -5.664 1 98.75 420 ALA B C 1
ATOM 7309 O O . ALA B 1 420 ? 14.078 -7.469 -5.621 1 98.75 420 ALA B O 1
ATOM 7310 N N . THR B 1 421 ? 15.938 -8.477 -5.059 1 98.62 421 THR B N 1
ATOM 7311 C CA . THR B 1 421 ? 15.305 -9.492 -4.227 1 98.62 421 THR B CA 1
ATOM 7312 C C . THR B 1 421 ? 15.883 -9.477 -2.814 1 98.62 421 THR B C 1
ATOM 7314 O O . THR B 1 421 ? 17.094 -9.57 -2.637 1 98.62 421 THR B O 1
ATOM 7317 N N . ILE B 1 422 ? 15.07 -9.367 -1.854 1 98.88 422 ILE B N 1
ATOM 7318 C CA . ILE B 1 422 ? 15.531 -9.383 -0.471 1 98.88 422 ILE B CA 1
ATOM 7319 C C . ILE B 1 422 ? 14.922 -10.57 0.266 1 98.88 422 ILE B C 1
ATOM 7321 O O . ILE B 1 422 ? 13.773 -10.938 0.019 1 98.88 422 ILE B O 1
ATOM 7325 N N . TYR B 1 423 ? 15.711 -11.234 1.123 1 98.81 423 TYR B N 1
ATOM 7326 C CA . TYR B 1 423 ? 15.297 -12.32 1.999 1 98.81 423 TYR B CA 1
ATOM 7327 C C . TYR B 1 423 ? 15.594 -11.992 3.457 1 98.81 423 TYR B C 1
ATOM 7329 O O . TYR B 1 423 ? 16.719 -11.602 3.793 1 98.81 423 TYR B O 1
ATOM 7337 N N . VAL B 1 424 ? 14.609 -12.125 4.281 1 98.69 424 VAL B N 1
ATOM 7338 C CA . VAL B 1 424 ? 14.781 -11.969 5.723 1 98.69 424 VAL B CA 1
ATOM 7339 C C . VAL B 1 424 ? 13.93 -13 6.461 1 98.69 424 VAL B C 1
ATOM 7341 O O . VAL B 1 424 ? 12.703 -12.977 6.371 1 98.69 424 VAL B O 1
ATOM 7344 N N . ASP B 1 425 ? 14.469 -13.906 7.199 1 96.19 425 ASP B N 1
ATOM 7345 C CA . ASP B 1 425 ? 13.781 -14.906 8.008 1 96.19 425 ASP B CA 1
ATOM 7346 C C . ASP B 1 425 ? 12.805 -15.727 7.164 1 96.19 425 ASP B C 1
ATOM 7348 O O . ASP B 1 425 ? 11.648 -15.906 7.543 1 96.19 425 ASP B O 1
ATOM 7352 N N . GLY B 1 426 ? 13.258 -16.141 6.031 1 97.44 426 GLY B N 1
ATOM 7353 C CA . GLY B 1 426 ? 12.453 -17.016 5.203 1 97.44 426 GLY B CA 1
ATOM 7354 C C . GLY B 1 426 ? 11.375 -16.281 4.426 1 97.44 426 GLY B C 1
ATOM 7355 O O . GLY B 1 426 ? 10.523 -16.922 3.797 1 97.44 426 GLY B O 1
ATOM 7356 N N . VAL B 1 427 ? 11.359 -14.938 4.504 1 98.38 427 VAL B N 1
ATOM 7357 C CA . VAL B 1 427 ? 10.406 -14.094 3.787 1 98.38 427 VAL B CA 1
ATOM 7358 C C . VAL B 1 427 ? 11.117 -13.352 2.662 1 98.38 427 VAL B C 1
ATOM 7360 O O . VAL B 1 427 ? 12.172 -12.75 2.875 1 98.38 427 VAL B O 1
ATOM 7363 N N . ALA B 1 428 ? 10.555 -13.367 1.427 1 98.75 428 ALA B N 1
ATOM 7364 C CA . ALA B 1 428 ? 11.203 -12.75 0.274 1 98.75 428 ALA B CA 1
ATOM 7365 C C . ALA B 1 428 ? 10.336 -11.633 -0.307 1 98.75 428 ALA B C 1
ATOM 7367 O O . ALA B 1 428 ? 9.117 -11.625 -0.123 1 98.75 428 ALA B O 1
ATOM 7368 N N . LEU B 1 429 ? 10.938 -10.75 -0.971 1 98.88 429 LEU B N 1
ATOM 7369 C CA . LEU B 1 429 ? 10.273 -9.695 -1.736 1 98.88 429 LEU B CA 1
ATOM 7370 C C . LEU B 1 429 ? 11.102 -9.305 -2.955 1 98.88 429 LEU B C 1
ATOM 7372 O O . LEU B 1 429 ? 12.25 -8.867 -2.82 1 98.88 429 LEU B O 1
ATOM 7376 N N . ASN B 1 430 ? 10.539 -9.531 -4.129 1 98.81 430 ASN B N 1
ATOM 7377 C CA . ASN B 1 430 ? 11.102 -9.039 -5.379 1 98.81 430 ASN B CA 1
ATOM 7378 C C . ASN B 1 430 ? 10.57 -7.652 -5.727 1 98.81 430 ASN B C 1
ATOM 7380 O O . ASN B 1 430 ? 9.422 -7.324 -5.41 1 98.81 430 ASN B O 1
ATOM 7384 N N . ALA B 1 431 ? 11.383 -6.898 -6.309 1 98.62 431 ALA B N 1
ATOM 7385 C CA . ALA B 1 431 ? 10.984 -5.594 -6.828 1 98.62 431 ALA B CA 1
ATOM 7386 C C . ALA B 1 431 ? 11.703 -5.281 -8.133 1 98.62 431 ALA B C 1
ATOM 7388 O O . ALA B 1 431 ? 12.625 -6 -8.531 1 98.62 431 ALA B O 1
ATOM 7389 N N . ARG B 1 432 ? 11.203 -4.305 -8.883 1 98.44 432 ARG B N 1
ATOM 7390 C CA . ARG B 1 432 ? 11.867 -3.711 -10.039 1 98.44 432 ARG B CA 1
ATOM 7391 C C . ARG B 1 432 ? 12.312 -2.283 -9.742 1 98.44 432 ARG B C 1
ATOM 7393 O O . ARG B 1 432 ? 11.586 -1.522 -9.102 1 98.44 432 ARG B O 1
ATOM 7400 N N . ALA B 1 433 ? 13.43 -1.951 -10.117 1 98.06 433 ALA B N 1
ATOM 7401 C CA . ALA B 1 433 ? 14.039 -0.632 -9.977 1 98.06 433 ALA B CA 1
ATOM 7402 C C . ALA B 1 433 ? 14.633 -0.16 -11.305 1 98.06 433 ALA B C 1
ATOM 7404 O O . ALA B 1 433 ? 15.758 -0.518 -11.648 1 98.06 433 ALA B O 1
ATOM 7405 N N . TYR B 1 434 ? 13.984 0.799 -12.039 1 98 434 TYR B N 1
ATOM 7406 C CA . TYR B 1 434 ? 14.367 1.11 -13.414 1 98 434 TYR B CA 1
ATOM 7407 C C . TYR B 1 434 ? 15.188 2.391 -13.477 1 98 434 TYR B C 1
ATOM 7409 O O . TYR B 1 434 ? 16.047 2.545 -14.352 1 98 434 TYR B O 1
ATOM 7417 N N . LYS B 1 435 ? 14.984 3.357 -12.594 1 96.62 435 LYS B N 1
ATOM 7418 C CA . LYS B 1 435 ? 15.594 4.68 -12.672 1 96.62 435 LYS B CA 1
ATOM 7419 C C . LYS B 1 435 ? 17.078 4.629 -12.305 1 96.62 435 LYS B C 1
ATOM 7421 O O . LYS B 1 435 ? 17.891 5.336 -12.898 1 96.62 435 LYS B O 1
ATOM 7426 N N . ARG B 1 436 ? 17.469 3.949 -11.328 1 95.94 436 ARG B N 1
ATOM 7427 C CA . ARG B 1 436 ? 18.828 3.764 -10.852 1 95.94 436 ARG B CA 1
ATOM 7428 C C . ARG B 1 436 ? 19.531 5.105 -10.648 1 95.94 436 ARG B C 1
ATOM 7430 O O . ARG B 1 436 ? 20.516 5.414 -11.328 1 95.94 436 ARG B O 1
ATOM 7437 N N . PRO B 1 437 ? 19.141 5.824 -9.625 1 97.5 437 PRO B N 1
ATOM 7438 C CA . PRO B 1 437 ? 19.688 7.172 -9.438 1 97.5 437 PRO B CA 1
ATOM 7439 C C . PRO B 1 437 ? 21.188 7.172 -9.188 1 97.5 437 PRO B C 1
ATOM 7441 O O . PRO B 1 437 ? 21.859 8.164 -9.477 1 97.5 437 PRO B O 1
ATOM 7444 N N . GLY B 1 438 ? 21.75 6.137 -8.695 1 98.25 438 GLY B N 1
ATOM 7445 C CA . GLY B 1 438 ? 23.156 6.02 -8.359 1 98.25 438 GLY B CA 1
ATOM 7446 C C . GLY B 1 438 ? 23.609 4.582 -8.18 1 98.25 438 GLY B C 1
ATOM 7447 O O . GLY B 1 438 ? 23.062 3.672 -8.805 1 98.25 438 GLY B O 1
ATOM 7448 N N . GLU B 1 439 ? 24.688 4.395 -7.363 1 97.88 439 GLU B N 1
ATOM 7449 C CA . GLU B 1 439 ? 25.234 3.041 -7.266 1 97.88 439 GLU B CA 1
ATOM 7450 C C . GLU B 1 439 ? 25.594 2.691 -5.824 1 97.88 439 GLU B C 1
ATOM 7452 O O . GLU B 1 439 ? 26.031 1.577 -5.547 1 97.88 439 GLU B O 1
ATOM 7457 N N . SER B 1 440 ? 25.391 3.609 -4.918 1 98.38 440 SER B N 1
ATOM 7458 C CA . SER B 1 440 ? 25.812 3.342 -3.547 1 98.38 440 SER B CA 1
ATOM 7459 C C . SER B 1 440 ? 24.812 2.445 -2.824 1 98.38 440 SER B C 1
ATOM 7461 O O . SER B 1 440 ? 23.641 2.398 -3.191 1 98.38 440 SER B O 1
ATOM 7463 N N . LEU B 1 441 ? 25.312 1.698 -1.89 1 98.69 441 LEU B N 1
ATOM 7464 C CA . LEU B 1 441 ? 24.562 0.847 -0.984 1 98.69 441 LEU B CA 1
ATOM 7465 C C . LEU B 1 441 ? 24.719 1.303 0.462 1 98.69 441 LEU B C 1
ATOM 7467 O O . LEU B 1 441 ? 25.844 1.542 0.915 1 98.69 441 LEU B O 1
ATOM 7471 N N . SER B 1 442 ? 23.625 1.479 1.159 1 98.75 442 SER B N 1
ATOM 7472 C CA . SER B 1 442 ? 23.719 1.952 2.537 1 98.75 442 SER B CA 1
ATOM 7473 C C . SER B 1 442 ? 22.688 1.262 3.422 1 98.75 442 SER B C 1
ATOM 7475 O O . SER B 1 442 ? 21.703 0.693 2.924 1 98.75 442 SER B O 1
ATOM 7477 N N . LEU B 1 443 ? 22.984 1.187 4.691 1 98.88 443 LEU B N 1
ATOM 7478 C CA . LEU B 1 443 ? 22.016 0.871 5.73 1 98.88 443 LEU B CA 1
ATOM 7479 C C . LEU B 1 443 ? 21.625 2.123 6.508 1 98.88 443 LEU B C 1
ATOM 7481 O O . LEU B 1 443 ? 22.422 3.045 6.652 1 98.88 443 LEU B O 1
ATOM 7485 N N . PHE B 1 444 ? 20.391 2.154 6.977 1 98.81 444 PHE B N 1
ATOM 7486 C CA . PHE B 1 444 ? 19.953 3.322 7.727 1 98.81 444 PHE B CA 1
ATOM 7487 C C . PHE B 1 444 ? 19.078 2.91 8.906 1 98.81 444 PHE B C 1
ATOM 7489 O O . PHE B 1 444 ? 18.594 1.779 8.953 1 98.81 444 PHE B O 1
ATOM 7496 N N . ALA B 1 445 ? 18.922 3.752 9.844 1 98.75 445 ALA B N 1
ATOM 7497 C CA . ALA B 1 445 ? 17.969 3.674 10.945 1 98.75 445 ALA B CA 1
ATOM 7498 C C . ALA B 1 445 ? 17.344 5.039 11.227 1 98.75 445 ALA B C 1
ATOM 7500 O O . ALA B 1 445 ? 17.938 6.074 10.922 1 98.75 445 ALA B O 1
ATOM 7501 N N . SER B 1 446 ? 16.172 5.016 11.672 1 98.25 446 SER B N 1
ATOM 7502 C CA . SER B 1 446 ? 15.484 6.234 12.086 1 98.25 446 SER B CA 1
ATOM 7503 C C . SER B 1 446 ? 14.93 6.105 13.5 1 98.25 446 SER B C 1
ATOM 7505 O O . SER B 1 446 ? 14.289 5.109 13.828 1 98.25 446 SER B O 1
ATOM 7507 N N . GLU B 1 447 ? 15.281 7.211 14.352 1 97.19 447 GLU B N 1
ATOM 7508 C CA . GLU B 1 447 ? 14.75 7.367 15.703 1 97.19 447 GLU B CA 1
ATOM 7509 C C . GLU B 1 447 ? 14.969 6.105 16.531 1 97.19 447 GLU B C 1
ATOM 7511 O O . GLU B 1 447 ? 14.023 5.574 17.109 1 97.19 447 GLU B O 1
ATOM 7516 N N . GLY B 1 448 ? 16.109 5.637 16.594 1 97.31 448 GLY B N 1
ATOM 7517 C CA . GLY B 1 448 ? 16.562 4.445 17.297 1 97.31 448 GLY B CA 1
ATOM 7518 C C . GLY B 1 448 ? 18 4.074 17 1 97.31 448 GLY B C 1
ATOM 7519 O O . GLY B 1 448 ? 18.875 4.945 16.922 1 97.31 448 GLY B O 1
ATOM 7520 N N . SER B 1 449 ? 18.234 2.795 17.016 1 98.5 449 SER B N 1
ATOM 7521 C CA . SER B 1 449 ? 19.594 2.33 16.719 1 98.5 449 SER B CA 1
ATOM 7522 C C . SER B 1 449 ? 19.578 0.984 16.016 1 98.5 449 SER B C 1
ATOM 7524 O O . SER B 1 449 ? 18.625 0.208 16.156 1 98.5 449 SER B O 1
ATOM 7526 N N . LEU B 1 450 ? 20.578 0.749 15.281 1 98.88 450 LEU B N 1
ATOM 7527 C CA . LEU B 1 450 ? 20.781 -0.474 14.516 1 98.88 450 LEU B CA 1
ATOM 7528 C C . LEU B 1 450 ? 22.219 -0.963 14.641 1 98.88 450 LEU B C 1
ATOM 7530 O O . LEU B 1 450 ? 23.156 -0.244 14.289 1 98.88 450 LEU B O 1
ATOM 7534 N N . LYS B 1 451 ? 22.391 -2.113 15.172 1 98.88 451 LYS B N 1
ATOM 7535 C CA . LYS B 1 451 ? 23.688 -2.791 15.172 1 98.88 451 LYS B CA 1
ATOM 7536 C C . LYS B 1 451 ? 23.828 -3.688 13.945 1 98.88 451 LYS B C 1
ATOM 7538 O O . LYS B 1 451 ? 22.953 -4.492 13.648 1 98.88 451 LYS B O 1
ATOM 7543 N N . VAL B 1 452 ? 24.922 -3.551 13.227 1 98.88 452 VAL B N 1
ATOM 7544 C CA . VAL B 1 452 ? 25.156 -4.305 12 1 98.88 452 VAL B CA 1
ATOM 7545 C C . VAL B 1 452 ? 26.438 -5.125 12.133 1 98.88 452 VAL B C 1
ATOM 7547 O O . VAL B 1 452 ? 27.5 -4.586 12.461 1 98.88 452 VAL B O 1
ATOM 7550 N N . THR B 1 453 ? 26.328 -6.395 11.961 1 98.75 453 THR B N 1
ATOM 7551 C CA . THR B 1 453 ? 27.469 -7.309 11.922 1 98.75 453 THR B CA 1
ATOM 7552 C C . THR B 1 453 ? 27.422 -8.164 10.656 1 98.75 453 THR B C 1
ATOM 7554 O O . THR B 1 453 ? 26.406 -8.234 9.977 1 98.75 453 THR B O 1
ATOM 7557 N N . ASN B 1 454 ? 28.562 -8.734 10.25 1 98.25 454 ASN B N 1
ATOM 7558 C CA . ASN B 1 454 ? 28.672 -9.633 9.102 1 98.25 454 ASN B CA 1
ATOM 7559 C C . ASN B 1 454 ? 28.188 -8.953 7.82 1 98.25 454 ASN B C 1
ATOM 7561 O O . ASN B 1 454 ? 27.453 -9.547 7.031 1 98.25 454 ASN B O 1
ATOM 7565 N N . CYS B 1 455 ? 28.547 -7.629 7.734 1 98.62 455 CYS B N 1
ATOM 7566 C CA . CYS B 1 455 ? 28.156 -6.863 6.559 1 98.62 455 CYS B CA 1
ATOM 7567 C C . CYS B 1 455 ? 29.094 -7.129 5.391 1 98.62 455 CYS B C 1
ATOM 7569 O O . CYS B 1 455 ? 30.297 -6.844 5.477 1 98.62 455 CYS B O 1
ATOM 7571 N N . LYS B 1 456 ? 28.516 -7.691 4.301 1 98.25 456 LYS B N 1
ATOM 7572 C CA . LYS B 1 456 ? 29.297 -8.07 3.131 1 98.25 456 LYS B CA 1
ATOM 7573 C C . LYS B 1 456 ? 28.609 -7.652 1.84 1 98.25 456 LYS B C 1
ATOM 7575 O O . LYS B 1 456 ? 27.391 -7.777 1.721 1 98.25 456 LYS B O 1
ATOM 7580 N N . VAL B 1 457 ? 29.375 -7.094 0.965 1 98.31 457 VAL B N 1
ATOM 7581 C CA . VAL B 1 457 ? 28.906 -6.789 -0.387 1 98.31 457 VAL B CA 1
ATOM 7582 C C . VAL B 1 457 ? 29.797 -7.492 -1.406 1 98.31 457 VAL B C 1
ATOM 7584 O O . VAL B 1 457 ? 31.031 -7.488 -1.274 1 98.31 457 VAL B O 1
ATOM 7587 N N . THR B 1 458 ? 29.219 -8.203 -2.336 1 98 458 THR B N 1
ATOM 7588 C CA . THR B 1 458 ? 29.938 -8.859 -3.422 1 98 458 THR B CA 1
ATOM 7589 C C . THR B 1 458 ? 29.422 -8.398 -4.777 1 98 458 THR B C 1
ATOM 7591 O O . THR B 1 458 ? 28.219 -8.5 -5.055 1 98 458 THR B O 1
ATOM 7594 N N . THR B 1 459 ? 30.312 -7.93 -5.57 1 96 459 THR B N 1
ATOM 7595 C CA . THR B 1 459 ? 29.938 -7.438 -6.887 1 96 459 THR B CA 1
ATOM 7596 C C . THR B 1 459 ? 30.422 -8.391 -7.98 1 96 459 THR B C 1
ATOM 7598 O O . THR B 1 459 ? 31.453 -9.031 -7.836 1 96 459 THR B O 1
ATOM 7601 N N . GLY B 1 460 ? 29.641 -8.531 -9.016 1 94.56 460 GLY B N 1
ATOM 7602 C CA . GLY B 1 460 ? 30.016 -9.336 -10.156 1 94.56 460 GLY B CA 1
ATOM 7603 C C . GLY B 1 460 ? 29.844 -10.828 -9.93 1 94.56 460 GLY B C 1
ATOM 7604 O O . GLY B 1 460 ? 29.719 -11.273 -8.789 1 94.56 460 GLY B O 1
ATOM 7605 N N . LEU B 1 461 ? 29.734 -11.602 -10.953 1 95.56 461 LEU B N 1
ATOM 7606 C CA . LEU B 1 461 ? 29.609 -13.055 -10.922 1 95.56 461 LEU B CA 1
ATOM 7607 C C . LEU B 1 461 ? 30.969 -13.727 -11.164 1 95.56 461 LEU B C 1
ATOM 7609 O O . LEU B 1 461 ? 31.844 -13.141 -11.805 1 95.56 461 LEU B O 1
ATOM 7613 N N . LYS B 1 462 ? 30.984 -14.938 -10.617 1 91.38 462 LYS B N 1
ATOM 7614 C CA . LYS B 1 462 ? 32.156 -15.727 -10.914 1 91.38 462 LYS B CA 1
ATOM 7615 C C . LYS B 1 462 ? 32.281 -16.031 -12.398 1 91.38 462 LYS B C 1
ATOM 7617 O O . LYS B 1 462 ? 31.25 -16.203 -13.078 1 91.38 462 LYS B O 1
ATOM 7622 N N . LYS B 1 463 ? 33.469 -15.984 -12.953 1 75.25 463 LYS B N 1
ATOM 7623 C CA . LYS B 1 463 ? 33.719 -16.297 -14.359 1 75.25 463 LYS B CA 1
ATOM 7624 C C . LYS B 1 463 ? 33.531 -17.781 -14.625 1 75.25 463 LYS B C 1
ATOM 7626 O O . LYS B 1 463 ? 33.906 -18.625 -13.797 1 75.25 463 LYS B O 1
#

Radius of gyration: 29.84 Å; Cα contacts (8 Å, |Δi|>4): 2719; chains: 2; bounding box: 68×92×67 Å

Sequence (926 aa):
MQKLYYQFPGTWFGDCMPFGHGDKFYLYHQRDTRKPGPFGEPFGWDLATTSDFVHYEDKGVAIPRGTDEEQDQFIFAGSVFEAEGQYHIFYTGYNRDYPALGKPSQVLMHAYSDDLVTWHKTQDALTFTPQEGYDPDDWRDPWVIRDEENDQYLLILGARLQGPKTRQTGRTVKFTSKDLKNWKFEGDFWAPDLYTMHEMPDLFKIGDWWYHIVTEYSDRSKMVYRMSKSLEGPWIAPKDDAFDGRAYYAGRTFELNGQRILFGWVATKDQDDDDNNFIWAGTFMAHEVYQREDGTLGVRIPETVWNAFDKEEKTEDFVIDTPTKSTEKVVAKDTGDIFKFEADVEFTEGTRTFGVRFYEDEDKAESYQFVFNVTEDRYVFEKKPNWPWPANQNIGLERPLELVPGKKYNIKMIVDDTIATIYVDGVALNARAYKRPGESLSLFASEGSLKVTNCKVTTGLKKMQKLYYQFPGTWFGDCMPFGHGDKFYLYHQRDTRKPGPFGEPFGWDLATTSDFVHYEDKGVAIPRGTDEEQDQFIFAGSVFEAEGQYHIFYTGYNRDYPALGKPSQVLMHAYSDDLVTWHKTQDALTFTPQEGYDPDDWRDPWVIRDEENDQYLLILGARLQGPKTRQTGRTVKFTSKDLKNWKFEGDFWAPDLYTMHEMPDLFKIGDWWYHIVTEYSDRSKMVYRMSKSLEGPWIAPKDDAFDGRAYYAGRTFELNGQRILFGWVATKDQDDDDNNFIWAGTFMAHEVYQREDGTLGVRIPETVWNAFDKEEKTEDFVIDTPTKSTEKVVAKDTGDIFKFEADVEFTEGTRTFGVRFYEDEDKAESYQFVFNVTEDRYVFEKKPNWPWPANQNIGLERPLELVPGKKYNIKMIVDDTIATIYVDGVALNARAYKRPGESLSLFASEGSLKVTNCKVTTGLKK

Nearest PDB structures (foldseek):
  1uyp-assembly4_D  TM=8.195E-01  e=4.429E-24  Thermotoga maritima MSB8
  1w2t-assembly2_B  TM=8.050E-01  e=4.226E-24  Thermotoga maritima MSB8
  6nu7-assembly1_A  TM=7.918E-01  e=8.177E-23  Lactobacillus gasseri 224-1
  3sc7-assembly1_X  TM=7.966E-01  e=7.126E-21  Aspergillus ficuum
  1y9m-assembly1_A  TM=7.586E-01  e=2.532E-21  Aspergillus awamori

Foldseek 3Di:
DFQFFDDDPQWFWFAWAWDDDDQKIKTWTWTANPVVHGPNAAFETWIWMDRQSRDIDGLGGADGADDLPAQQVHWAAWYWDDDPLWIKTWIWRAHPCVVVVVAQRIKIFMWIDNPSRHIGTPRVQDIGADDPQWRSPWWGHWDWDQPVVVQKIKIKTWTAGDDDLLFQFIFIWIWIGNHVRDIDTPGTQGTPRPASMWANWEWDDDPQKIKIWTAGDNPFRFIFIWIASDSNDDTHGDPFGGAAWNQWHNWYWDDDPRWIKTWTFGFAFVVNAQAGDTDGGHTIDIWIWDADPVRHIFTDHRPSSVQQFDDKDDDAWDKDFAQAFKDKDWPFAAQDQWKKKKKKKAWAPQWQKKWKWFLADPVVRKTWIFIDGQVVQKTFTAIVVCPPPNRGPGRGQMGGHHHDHPDIWMWMWTGTRQWIWIDIPRHIYIDGHRPSNHGIMMIMTTNTMMIIDPIMMTHDGDD/DFQFFDDDPQWFWFAWAWDDDDQKIKTWTWTANVVVHGVNAAFETWIWMDNQSRDIDGLGGADGADDLPAQQVHWAAWYWDDDPLWIKTWIWRAHPCVVVVVAQRIKIFMWTDNPSRHIGGPRVQDIGADDPFWRSPAWGHWDWDQPVVVQKIKIKTWTAGDDDLLFQFIFIWIWIGNHVRDIDTPGTQGTPRPASMWANWEWDDDPQKIKIWTAGDNPFRFIFIFIASDSNDDTHGDPFGGAAWNQWHNWYWDDDPRWIKTWTFGFAFVVNAQAGDTDGGHTIDIWIWDADPVRHIFTDHRPSSVQQFDDKDDDAWDKDFAQAFKDKDWPFAAQDQWKKKKKKKAWAPQWQKKWKWFLADPVVRKTWIFIDGQVVQKTFTAIVPCPPPNRGPGRGQMGGHHHDHPDIWMWMWTGTRQWIWIDIPRHIYIDGHRPSNHGIMMMMTTNTMMIIDPIMMTHDGDD

pLDDT: mean 97.1, std 2.78, range [73.62, 98.94]

Secondary structure (DSSP, 8-state):
--SSSB--TT-EEEEEEEEEETTEEEEEEEEE--TTSTT-S---EEEEEESSSSS-EEEEEEEPPPPTTSTTSEEEEEEEEEETTEEEEEEEEE-TTTGGGTS-SEEEEEEEESSSSS-EE-GGGS-B-PPTTEEEEEEEEEEEEEEGGGTEEEEEEEEEESS-TTS--EEEEEEEESSSSSEEEEEEEE--S--S--EEEEEEEETTEEEEEEE-SSSS--EEEEEESSTT---B--SS-BSS-TTEEEEEEEEETTEEEEEEEEEEEGGG-TTSPEEEEEEEEEEEEEE-TTS-EEEE--HHHHTTEEEEEEE--EEEEEEEEEEEEEEES--TTEEEEEEEEEE-TT--EEEEEEEEETTTTEEEEEEEEGGGTEEEEEEES--SSSSS--TT-EEE----TT--EEEEEEEETTEEEEEETTEEEEEE--S----EEEEEEEEEEEEEEEEEEEEEE--/--SSSB--TT-EEEEEEEEEETTEEEEEEEEE--SSSTT-S---EEEEEESSSSS-EEEEEEEPPPPTTSTTSEEEEEEEEEETTEEEEEEEEE-TTTGGGTS-SEEEEEEEESSSSS-EE-TTSS-B-PPTTEEEEEEEEEEEEEEGGGTEEEEEEEEEESS-TTS--EEEEEEEESSSSSEEEEEEEE--S--S--EEEEEEEETTEEEEEEE-SSSS--EEEEEESSTT---B--SS-BSS-TTEEEEEEEEETTEEEEEEEEEEEGGG-TTSPEEEEEEEEEEEEEE-TTS-EEEE--HHHHTTEEEEEEE--EEEEEEEEEEEEEEES--TTEEEEEEEEEE-TT--EEEEEEEEETTTTEEEEEEEEGGGTEEEEEEES--SSSSS--TT-EEE----TT-EEEEEEEEETTEEEEEETTEEEEEE--S----EEEEEEEEEEEEEEEEEEEEEE--